Protein AF-0000000077179839 (afdb_homodimer)

Organism: Drosophila simulans (NCBI:txid7240)

Solvent-accessible surface area (backbone atoms only — not comparable to full-atom values): 45693 Å² total; per-residue (Å²): 131,83,77,73,77,78,85,62,52,63,62,60,50,48,50,46,33,51,49,34,21,72,74,55,69,43,32,42,69,42,20,42,47,45,52,50,48,51,47,52,44,49,37,60,74,50,74,49,77,58,35,73,65,45,48,47,51,46,68,57,52,75,57,87,62,74,78,49,75,88,48,59,74,67,40,71,66,36,46,50,48,54,52,44,52,51,54,52,51,48,50,39,55,41,51,75,72,41,78,78,68,57,63,84,42,44,66,58,51,43,51,46,42,52,50,49,36,50,44,56,68,27,47,52,63,68,51,51,51,47,66,47,48,71,64,74,37,48,64,59,54,48,50,49,53,36,50,72,70,53,81,56,60,80,51,46,54,41,51,50,50,35,52,53,38,46,36,55,73,34,69,64,48,32,53,53,44,41,66,44,67,49,59,60,53,44,53,52,48,42,70,73,40,55,86,42,56,72,61,32,50,54,46,44,51,51,54,20,55,43,24,39,80,42,63,76,60,57,78,86,47,46,78,72,63,26,42,68,45,35,33,53,52,52,48,49,43,64,39,100,57,59,66,70,57,32,53,49,50,50,25,26,51,42,15,51,51,44,64,40,52,96,88,42,87,46,37,57,62,54,23,54,64,72,40,95,68,51,59,57,56,52,52,51,50,52,52,31,52,72,67,69,49,48,78,41,72,76,53,80,62,90,70,90,63,76,56,44,50,58,50,49,50,39,58,39,25,69,32,50,72,52,33,60,61,53,50,69,69,55,48,51,51,49,49,52,49,46,51,52,48,60,70,68,51,54,81,61,45,85,60,46,57,53,48,52,49,36,48,48,26,43,58,67,32,48,70,37,85,77,67,49,77,63,48,68,59,52,47,53,50,47,50,51,52,59,68,56,85,54,77,67,33,50,67,50,32,51,52,47,49,50,44,44,69,76,39,48,75,73,75,53,129,129,85,78,70,76,80,84,63,51,64,61,57,49,48,50,47,34,50,49,36,21,72,74,55,69,43,31,42,70,42,19,41,49,43,52,51,48,52,47,53,44,47,37,62,72,51,73,50,76,57,36,72,67,45,49,46,53,46,69,55,49,79,57,86,64,74,79,51,75,87,47,59,76,67,40,71,67,36,46,50,48,53,52,45,53,52,54,51,52,49,49,40,55,42,52,74,73,42,79,78,67,58,64,85,42,44,67,59,51,42,52,46,41,52,50,49,37,50,45,56,66,28,46,52,63,69,51,51,50,47,66,46,48,71,62,74,36,47,64,59,56,48,50,49,53,35,49,71,71,53,81,56,59,80,51,46,55,41,50,52,48,34,49,53,38,45,36,56,73,34,68,67,47,32,54,52,44,41,66,43,67,50,58,60,53,43,53,52,49,42,70,74,40,55,86,41,57,70,62,33,50,54,45,44,52,53,53,22,56,42,25,40,80,43,62,75,60,58,78,86,46,47,80,74,64,26,42,67,46,34,34,53,53,51,49,50,44,63,39,98,58,59,66,70,57,34,53,49,49,49,25,27,51,41,14,52,50,43,63,42,49,97,88,43,86,47,37,56,59,53,22,54,64,72,40,95,68,52,60,56,56,53,51,50,48,51,52,31,51,72,68,70,48,49,76,42,72,76,52,80,63,89,70,90,64,74,55,44,51,59,49,48,49,40,60,38,26,70,32,49,71,53,32,60,62,52,51,69,69,56,49,50,52,48,48,51,48,47,52,52,49,61,70,69,52,54,81,61,44,83,58,46,56,54,47,52,50,36,50,48,26,43,60,68,30,48,69,37,86,78,67,48,78,63,47,69,59,54,44,52,50,47,51,52,51,58,68,54,87,53,78,65,32,50,68,50,33,51,53,47,49,50,43,44,70,75,39,48,75,72,75,54,130

InterPro domains:
  IPR018556 SPIN90/Ldb17, leucine-rich domain [PF09431] (245-378)
  IPR030125 SPIN90/Ldb17 [PTHR13357] (8-412)

Secondary structure (DSSP, 8-state):
---------HHHHHHHHHHHHHHH---HHHHHHHHHHHHHHHHHHTTTTTHHHHHHHHTTTSS-PPPPGGGTTTSHHHHHHHHHHHHHHHHHHHHHH-SSGGGTTHHHHHHHHHHHHHHHHHS-HHHHHHHHHTTTTHHHHHHHHHHHH---HHHHHHHHHHHHHHHHH-HHHHHHHHTSSHHHHHHHHHHHTTT-HHHHHHHHHHHHHHHTT-PPPPGGGGGTTSHHHHHHHHHHHHSS--HHHHHHHHHHHHHHHTT--TTS--HHHHHHHTSS--HHHHHHHHHHHHHT--TT--SSS---SPPHHHHHHHHHTTSHHHHTTS-HHHHHHHHHHHHHHHHHPPTT-SSHHHHHHHHHHHHHHSSHHHH-TTHHHHHHHHHHHHT--SGGGHHHHHHHHHHHHH-HHHH--/---------HHHHHHHHHHHHHHH---HHHHHHHHHHHHHHHHHHTTTTTHHHHHHHHTTTSS-PPPPGGGTTTSHHHHHHHHHHHHHHHHHHHHHH-SSGGGTTHHHHHHHHHHHHHHHHHS-HHHHHHHHHTTTTHHHHHHHHHHHH---HHHHHHHHHHHHHHHHH-HHHHHHHHTSSHHHHHHHHHHHTTT-HHHHHHHHHHHHHHHTT-PPPPGGGTTTTSHHHHHHHHHHHHSS--HHHHHHHHHHHHHHHTT--TTS--HHHHHHHTSS--HHHHHHHHHHHHHT--TT--SSS---SPPHHHHHHHHHTTSHHHHTTS-HHHHHHHHHHHHHHHHHPPTT-SSHHHHHHHHHHHHHHSSHHHH-TTHHHHHHHHHHHHT--SGGGHHHHHHHHHHHHH-HHHH--

Radius of gyration: 35.33 Å; Cα contacts (8 Å, |Δi|>4): 890; chains: 2; bounding box: 88×124×64 Å

Nearest PDB structures (foldseek):
  6dee-assembly1_A  TM=9.214E-01  e=2.247E-22  Homo sapiens
  6ded-assembly1_A  TM=9.363E-01  e=5.233E-20  Homo sapiens
  6ded-assembly2_B  TM=9.362E-01  e=8.435E-20  Homo sapiens
  6dec-assembly2_P  TM=9.265E-01  e=2.214E-17  Homo sapiens
  6dec-assembly1_M  TM=9.256E-01  e=1.177E-16  Homo sapiens

pLDDT: mean 92.1, std 10.0, range [25.34, 98.69]

Sequence (826 aa):
MGGGQLKVESSDVYQIVDALRRNTNLSFDLSCEALRVVLTSLEQLYNGAINPYLEAVAVHVTGKVATPKELLGITHDAKRLQYLFAQLADCKNDTEQRTWMLYEDEEDIIQFLEELVEILINADESISCYEMSCDQYQMFINLVQYYQMETRWSIKRLLLKTFTAACHLDYIIVDILLTSVLPLEIVEDMKTHFSNLDRFKQLVKMLTIIFSLGQPMPVNHQDYLGVHFASFLLEIVEGNNPEVLVDMVIALILAFNQQFSEHTYNVIIEGMQNLPSAKVFTEKLLLLLNREDDPTRLLKHPNEHMNTVLRMFIDIFSHPDTAGMFYTNDIKVLIDIVVRQLSDLDAGSTTRPCYLELCRRILRNTNYQEHQHRKHDLMKIFTRIFCEETECSASDQQLVREIANEFPQLFKAMGGGQLKVESSDVYQIVDALRRNTNLSFDLSCEALRVVLTSLEQLYNGAINPYLEAVAVHVTGKVATPKELLGITHDAKRLQYLFAQLADCKNDTEQRTWMLYEDEEDIIQFLEELVEILINADESISCYEMSCDQYQMFINLVQYYQMETRWSIKRLLLKTFTAACHLDYIIVDILLTSVLPLEIVEDMKTHFSNLDRFKQLVKMLTIIFSLGQPMPVNHQDYLGVHFASFLLEIVEGNNPEVLVDMVIALILAFNQQFSEHTYNVIIEGMQNLPSAKVFTEKLLLLLNREDDPTRLLKHPNEHMNTVLRMFIDIFSHPDTAGMFYTNDIKVLIDIVVRQLSDLDAGSTTRPCYLELCRRILRNTNYQEHQHRKHDLMKIFTRIFCEETECSASDQQLVREIANEFPQLFKA

Foldseek 3Di:
DPPPQPQDDLVNLLVQLLVQCVVPVAFSLVSLVVLLVVLVVVCVVVVNPCVSVSVNNNVCSVDDRDDDPVCACPGPLNVLLVVLLVVLLVLLVCCVVPVPPSPVCVVVLLVSLVVLLSSLQRYDLVNVVCSCPVVPNVSLVSLLSSLVSDDDVSNNLSSLSNLVSVCQSDVVSLVVCLADCNLVVLLVVCVVPVVPVVSNLSSLQSLLLSLLQLDAHDPVCDVSVALVSLLVLLCQLPDPDDPVSNVSSLSNNLSSQSNDDPPDDRSNLVSLLPDPANVSSLVVLLVCLLVVHASSPPHPDDHPDDRSSLVVLLVQLQALSSLVRDDPVSLLSVVVSLLVCLVPDDQLDPCNVSSLSSVLSSVVRHVCVVPVRCLVSVQVSLVVLCPDDDPSSVSVNVSSVVSCVVCVVSNDD/DPPPQPQDDLQNLLVQLLVQCVVPVAFSLVSLVVLLVVLVVVCVVVVNPCVSVSVNNNVQSVDPNDDDPVCACPGPLNVLLVVLLVVLLVLLVCCVVPVPPSVVCVVVLLVSLVVLLSCLQRYDLVNVVCSCPVVPNVSLVSLLSVLVSDDDVSNNLSSLSNLVSVCQSDVVSLVVCQADCNLVVLLVVCVVPVVPVVSNLSSLQSLLSSLLQLDAHDPVCDVSVALVSLLVLLCQLPDPDDPVSNVSSLSNNLSSQSNDDPPDDRSNLVSLLPDPANVSSLVVLLVCLLVVHASSPPHPDDHPDDRSSLVVLLVQLQALSSLVRDDPVSLLSVVVSLLVCLVPDDQLDPCNVSSLSSVLSSVVRHVCVVVVRCLVSVLVSLVVLCPDDDPSSVSVNVSSVVSCVVCVVSNDD

Structure (mmCIF, N/CA/C/O backbone):
data_AF-0000000077179839-model_v1
#
loop_
_entity.id
_entity.t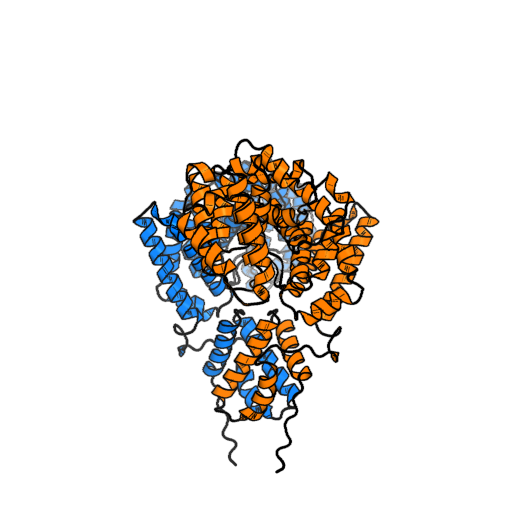ype
_entity.pdbx_description
1 polymer GD16130
#
loop_
_atom_site.group_PDB
_atom_site.id
_atom_site.type_symbol
_atom_site.label_atom_id
_atom_site.label_alt_id
_atom_site.label_comp_id
_atom_site.label_asym_id
_atom_site.label_entity_id
_atom_site.label_seq_id
_atom_site.pdbx_PDB_ins_code
_atom_site.Cartn_x
_atom_site.Cartn_y
_atom_site.Cartn_z
_atom_site.occupancy
_atom_site.B_iso_or_equiv
_atom_site.auth_seq_id
_atom_site.auth_comp_id
_atom_site.auth_asym_id
_atom_site.auth_atom_id
_atom_site.pdbx_PDB_model_num
ATOM 1 N N . MET A 1 1 ? -55.312 -5.023 9.133 1 25.34 1 MET A N 1
ATOM 2 C CA . MET A 1 1 ? -54.031 -5.699 9.297 1 25.34 1 MET A CA 1
ATOM 3 C C . MET A 1 1 ? -53 -4.754 9.898 1 25.34 1 MET A C 1
ATOM 5 O O . MET A 1 1 ? -52.75 -3.658 9.375 1 25.34 1 MET A O 1
ATOM 9 N N . GLY A 1 2 ? -52.938 -4.512 11.156 1 33.44 2 GLY A N 1
ATOM 10 C CA . GLY A 1 2 ? -52.125 -3.604 11.93 1 33.44 2 GLY A CA 1
ATOM 11 C C . GLY A 1 2 ? -50.656 -3.645 11.531 1 33.44 2 GLY A C 1
ATOM 12 O O . GLY A 1 2 ? -50.031 -4.711 11.539 1 33.44 2 GLY A O 1
ATOM 13 N N . GLY A 1 3 ? -50.188 -3.031 10.477 1 38.16 3 GLY A N 1
ATOM 14 C CA . GLY A 1 3 ? -48.844 -2.92 9.922 1 38.16 3 GLY A CA 1
ATOM 15 C C . GLY A 1 3 ? -47.781 -2.826 10.992 1 38.16 3 GLY A C 1
ATOM 16 O O . GLY A 1 3 ? -47.625 -1.78 11.617 1 38.16 3 GLY A O 1
ATOM 17 N N . GLY A 1 4 ? -47.562 -3.777 11.852 1 43 4 GLY A N 1
ATOM 18 C CA . GLY A 1 4 ? -46.562 -3.83 12.914 1 43 4 GLY A CA 1
ATOM 19 C C . GLY A 1 4 ? -45.25 -3.166 12.531 1 43 4 GLY A C 1
ATOM 20 O O . GLY A 1 4 ? -44.75 -3.373 11.43 1 43 4 GLY A O 1
ATOM 21 N N . GLN A 1 5 ? -44.906 -1.964 12.945 1 49.91 5 GLN A N 1
ATOM 22 C CA . GLN A 1 5 ? -43.75 -1.075 12.812 1 49.91 5 GLN A CA 1
ATOM 23 C C . GLN A 1 5 ? -42.438 -1.86 12.836 1 49.91 5 GLN A C 1
ATOM 25 O O . GLN A 1 5 ? -42.188 -2.598 13.789 1 49.91 5 GLN A O 1
ATOM 30 N N . LEU A 1 6 ? -41.969 -2.51 11.773 1 68.25 6 LEU A N 1
ATOM 31 C CA . LEU A 1 6 ? -40.688 -3.217 11.617 1 68.25 6 LEU A CA 1
ATOM 32 C C . LEU A 1 6 ? -39.562 -2.508 12.375 1 68.25 6 LEU A C 1
ATOM 34 O O . LEU A 1 6 ? -39.219 -1.373 12.039 1 68.25 6 LEU A O 1
ATOM 38 N N . LYS A 1 7 ? -39.344 -2.762 13.719 1 81.81 7 LYS A N 1
ATOM 39 C CA . LYS A 1 7 ? -38.438 -2.072 14.625 1 81.81 7 LYS A CA 1
ATOM 40 C C . LYS A 1 7 ? -36.969 -2.494 14.375 1 81.81 7 LYS A C 1
ATOM 42 O O . LYS A 1 7 ? -36.594 -3.643 14.625 1 81.81 7 LYS A O 1
ATOM 47 N N . VAL A 1 8 ? -36.188 -1.771 13.664 1 92.69 8 VAL A N 1
ATOM 48 C CA . VAL A 1 8 ? -34.781 -1.935 13.445 1 92.69 8 VAL A CA 1
ATOM 49 C C . VAL A 1 8 ? -34 -1 14.375 1 92.69 8 VAL A C 1
ATOM 51 O O . VAL A 1 8 ? -34.25 0.206 14.406 1 92.69 8 VAL A O 1
ATOM 54 N N . GLU A 1 9 ? -33.156 -1.605 15.211 1 91.81 9 GLU A N 1
ATOM 55 C CA . GLU A 1 9 ? -32.312 -0.826 16.141 1 91.81 9 GLU A CA 1
ATOM 56 C C . GLU A 1 9 ? -30.969 -0.495 15.523 1 91.81 9 GLU A C 1
ATOM 58 O O . GLU A 1 9 ? -30.516 -1.164 14.586 1 91.81 9 GLU A O 1
ATOM 63 N N . SER A 1 10 ? -30.375 0.514 16.094 1 92.06 10 SER A N 1
ATOM 64 C CA . SER A 1 10 ? -29.047 0.935 15.633 1 92.06 10 SER A CA 1
ATOM 65 C C . SER A 1 10 ? -28.031 -0.194 15.766 1 92.06 10 SER A C 1
ATOM 67 O O . SER A 1 10 ? -27.141 -0.338 14.922 1 92.06 10 SER A O 1
ATOM 69 N N . SER A 1 11 ? -28.219 -0.938 16.766 1 93.44 11 SER A N 1
ATOM 70 C CA . SER A 1 11 ? -27.312 -2.051 17 1 93.44 11 SER A CA 1
ATOM 71 C C . SER A 1 11 ? -27.422 -3.102 15.898 1 93.44 11 SER A C 1
ATOM 73 O O . SER A 1 11 ? -26.422 -3.715 15.523 1 93.44 11 SER A O 1
ATOM 75 N N . ASP A 1 12 ? -28.609 -3.258 15.398 1 94.25 12 ASP A N 1
ATOM 76 C CA . ASP A 1 12 ? -28.828 -4.207 14.305 1 94.25 12 ASP A CA 1
ATOM 77 C C . ASP A 1 12 ? -28.078 -3.777 13.047 1 94.25 12 ASP A C 1
ATOM 79 O O . ASP A 1 12 ? -27.406 -4.59 12.414 1 94.25 12 ASP A O 1
ATOM 83 N N . VAL A 1 13 ? -28.203 -2.582 12.805 1 95.31 13 VAL A N 1
ATOM 84 C CA . VAL A 1 13 ? -27.578 -2.037 11.602 1 95.31 13 VAL A CA 1
ATOM 85 C C . VAL A 1 13 ? -26.062 -2.027 11.75 1 95.31 13 VAL A C 1
ATOM 87 O O . VAL A 1 13 ? -25.344 -2.348 10.805 1 95.31 13 VAL A O 1
ATOM 90 N N . TYR A 1 14 ? -25.594 -1.693 12.938 1 95.62 14 TYR A N 1
ATOM 91 C CA . TYR A 1 14 ? -24.172 -1.713 13.195 1 95.62 14 TYR A CA 1
ATOM 92 C C . TYR A 1 14 ? -23.578 -3.096 12.938 1 95.62 14 TYR A C 1
ATOM 94 O O . TYR A 1 14 ? -22.469 -3.219 12.414 1 95.62 14 TYR A O 1
ATOM 102 N N . GLN A 1 15 ? -24.344 -4.082 13.281 1 94.5 15 GLN A N 1
ATOM 103 C CA . GLN A 1 15 ? -23.875 -5.449 13.086 1 94.5 15 GLN A CA 1
ATOM 104 C C . GLN A 1 15 ? -23.75 -5.785 11.609 1 94.5 15 GLN A C 1
ATOM 106 O O . GLN A 1 15 ? -22.891 -6.566 11.211 1 94.5 15 GLN A O 1
ATOM 111 N N . ILE A 1 16 ? -24.609 -5.191 10.789 1 96.06 16 ILE A N 1
ATOM 112 C CA . ILE A 1 16 ? -24.516 -5.379 9.352 1 96.06 16 ILE A CA 1
ATOM 113 C C . ILE A 1 16 ? -23.219 -4.734 8.836 1 96.06 16 ILE A C 1
ATOM 115 O O . ILE A 1 16 ? -22.484 -5.344 8.062 1 96.06 16 ILE A O 1
ATOM 119 N N . VAL A 1 17 ? -22.953 -3.578 9.336 1 96.31 17 VAL A N 1
ATOM 120 C CA . VAL A 1 17 ? -21.75 -2.85 8.938 1 96.31 17 VAL A CA 1
ATOM 121 C C . VAL A 1 17 ? -20.516 -3.611 9.398 1 96.31 17 VAL A C 1
ATOM 123 O O . VAL A 1 17 ? -19.547 -3.74 8.641 1 96.31 17 VAL A O 1
ATOM 126 N N . ASP A 1 18 ? -20.578 -4.109 10.594 1 95.5 18 ASP A N 1
ATOM 127 C CA . ASP A 1 18 ? -19.484 -4.895 11.141 1 95.5 18 ASP A CA 1
ATOM 128 C C . ASP A 1 18 ? -19.234 -6.145 10.297 1 95.5 18 ASP A C 1
ATOM 130 O O . ASP A 1 18 ? -18.078 -6.516 10.055 1 95.5 18 ASP A O 1
ATOM 134 N N . ALA A 1 19 ? -20.281 -6.766 9.867 1 96.38 19 ALA A N 1
ATOM 135 C CA . ALA A 1 19 ? -20.156 -7.945 9.008 1 96.38 19 ALA A CA 1
ATOM 136 C C . ALA A 1 19 ? -19.531 -7.586 7.668 1 96.38 19 ALA A C 1
ATOM 138 O O . ALA A 1 19 ? -18.703 -8.336 7.141 1 96.38 19 ALA A O 1
ATOM 139 N N . LEU A 1 20 ? -19.938 -6.492 7.105 1 96.88 20 LEU A N 1
ATOM 140 C CA . LEU A 1 20 ? -19.344 -6.004 5.859 1 96.88 20 LEU A CA 1
ATOM 141 C C . LEU A 1 20 ? -17.844 -5.789 6.012 1 96.88 20 LEU A C 1
ATOM 143 O O . LEU A 1 20 ? -17.062 -6.238 5.172 1 96.88 20 LEU A O 1
ATOM 147 N N . ARG A 1 21 ? -17.453 -5.098 7.094 1 96.12 21 ARG A N 1
ATOM 148 C CA . ARG A 1 21 ? -16.031 -4.832 7.352 1 96.12 21 ARG A CA 1
ATOM 149 C C . ARG A 1 21 ? -15.25 -6.133 7.5 1 96.12 21 ARG A C 1
ATOM 151 O O . ARG A 1 21 ? -14.188 -6.293 6.902 1 96.12 21 ARG A O 1
ATOM 158 N N . ARG A 1 22 ? -15.805 -7.066 8.211 1 95.31 22 ARG A N 1
ATOM 159 C CA . ARG A 1 22 ? -15.141 -8.336 8.484 1 95.31 22 ARG A CA 1
ATOM 160 C C . ARG A 1 22 ? -14.914 -9.125 7.203 1 95.31 22 ARG A C 1
ATOM 162 O O . ARG A 1 22 ? -13.859 -9.75 7.027 1 95.31 22 ARG A O 1
ATOM 169 N N . ASN A 1 23 ? -15.812 -9.047 6.328 1 96.31 23 ASN A N 1
ATOM 170 C CA . ASN A 1 23 ? -15.773 -9.93 5.164 1 96.31 23 ASN A CA 1
ATOM 171 C C . ASN A 1 23 ? -15.109 -9.25 3.971 1 96.31 23 ASN A C 1
ATOM 173 O O . ASN A 1 23 ? -14.758 -9.906 2.99 1 96.31 23 ASN A O 1
ATOM 177 N N . THR A 1 24 ? -14.953 -7.93 3.967 1 96.25 24 THR A N 1
ATOM 178 C CA . THR A 1 24 ? -14.422 -7.234 2.799 1 96.25 24 THR A CA 1
ATOM 179 C C . THR A 1 24 ? -13.156 -6.465 3.16 1 96.25 24 THR A C 1
ATOM 181 O O . THR A 1 24 ? -12.422 -6.016 2.275 1 96.25 24 THR A O 1
ATOM 184 N N . ASN A 1 25 ? -12.883 -6.199 4.418 1 94.19 25 ASN A N 1
ATOM 185 C CA . ASN A 1 25 ? -11.766 -5.414 4.934 1 94.19 25 ASN A CA 1
ATOM 186 C C . ASN A 1 25 ? -11.898 -3.941 4.551 1 94.19 25 ASN A C 1
ATOM 188 O O . ASN A 1 25 ? -10.898 -3.23 4.461 1 94.19 25 ASN A O 1
ATOM 192 N N . LEU A 1 26 ? -13.117 -3.533 4.207 1 96.12 26 LEU A N 1
ATOM 193 C CA . LEU A 1 26 ? -13.406 -2.117 4.008 1 96.12 26 LEU A CA 1
ATOM 194 C C . LEU A 1 26 ? -13.211 -1.337 5.305 1 96.12 26 LEU A C 1
ATOM 196 O O . LEU A 1 26 ? -13.305 -1.904 6.395 1 96.12 26 LEU A O 1
ATOM 200 N N . SER A 1 27 ? -12.922 -0.084 5.164 1 96.56 27 SER A N 1
ATOM 201 C CA . SER A 1 27 ? -13 0.764 6.348 1 96.56 27 SER A CA 1
ATOM 202 C C . SER A 1 27 ? -14.43 0.841 6.879 1 96.56 27 SER A C 1
ATOM 204 O O . SER A 1 27 ? -15.383 0.522 6.164 1 96.56 27 SER A O 1
ATOM 206 N N . PHE A 1 28 ? -14.594 1.241 8.125 1 95.69 28 PHE A N 1
ATOM 207 C CA . PHE A 1 28 ? -15.914 1.388 8.727 1 95.69 28 PHE A CA 1
ATOM 208 C C . PHE A 1 28 ? -16.781 2.326 7.895 1 95.69 28 PHE A C 1
ATOM 210 O O . PHE A 1 28 ? -17.922 1.997 7.57 1 95.69 28 PHE A O 1
ATOM 217 N N . ASP A 1 29 ? -16.234 3.416 7.469 1 95.06 29 ASP A N 1
ATOM 218 C CA . ASP A 1 29 ? -16.969 4.414 6.699 1 95.06 29 ASP A CA 1
ATOM 219 C C . ASP A 1 29 ? -17.375 3.867 5.332 1 95.06 29 ASP A C 1
ATOM 221 O O . ASP A 1 29 ? -18.5 4.074 4.883 1 95.06 29 ASP A O 1
ATOM 225 N N . LEU A 1 30 ? -16.484 3.139 4.727 1 96.69 30 LEU A N 1
ATOM 226 C CA . LEU A 1 30 ? -16.797 2.58 3.412 1 96.69 30 LEU A CA 1
ATOM 227 C C . LEU A 1 30 ? -17.766 1.411 3.531 1 96.69 30 LEU A C 1
ATOM 229 O O . LEU A 1 30 ? -18.531 1.144 2.605 1 96.69 30 LEU A O 1
ATOM 233 N N . SER A 1 31 ? -17.703 0.722 4.66 1 97.31 31 SER A N 1
ATOM 234 C CA . SER A 1 31 ? -18.703 -0.31 4.906 1 97.31 31 SER A CA 1
ATOM 235 C C . SER A 1 31 ? -20.094 0.293 5.027 1 97.31 31 SER A C 1
ATOM 237 O O . SER A 1 31 ? -21.062 -0.271 4.52 1 97.31 31 SER A O 1
ATOM 239 N N . CYS A 1 32 ? -20.219 1.425 5.715 1 97.19 32 CYS A N 1
ATOM 240 C CA . CYS A 1 32 ? -21.484 2.148 5.781 1 97.19 32 CYS A CA 1
ATOM 241 C C . CYS A 1 32 ? -21.938 2.564 4.391 1 97.19 32 CYS A C 1
ATOM 243 O O . CYS A 1 32 ? -23.109 2.4 4.047 1 97.19 32 CYS A O 1
ATOM 245 N N . GLU A 1 33 ? -20.984 2.996 3.625 1 96.81 33 GLU A N 1
ATOM 246 C CA . GLU A 1 33 ? -21.297 3.408 2.26 1 96.81 33 GLU A CA 1
ATOM 247 C C . GLU A 1 33 ? -21.781 2.225 1.421 1 96.81 33 GLU A C 1
ATOM 249 O O . GLU A 1 33 ? -22.734 2.344 0.651 1 96.81 33 GLU A O 1
ATOM 254 N N . ALA A 1 34 ? -21.094 1.092 1.554 1 98 34 ALA A N 1
ATOM 255 C CA . ALA A 1 34 ? -21.484 -0.114 0.832 1 98 34 ALA A CA 1
ATOM 256 C C . ALA A 1 34 ? -22.938 -0.489 1.145 1 98 34 ALA A C 1
ATOM 258 O O . ALA A 1 34 ? -23.703 -0.816 0.24 1 98 34 ALA A O 1
ATOM 259 N N . LEU A 1 35 ? -23.312 -0.457 2.43 1 98.12 35 LEU A N 1
ATOM 260 C CA . LEU A 1 35 ? -24.672 -0.758 2.836 1 98.12 35 LEU A CA 1
ATOM 261 C C . LEU A 1 35 ? -25.656 0.22 2.201 1 98.12 35 LEU A C 1
ATOM 263 O O . LEU A 1 35 ? -26.688 -0.191 1.663 1 98.12 35 LEU A O 1
ATOM 267 N N . ARG A 1 36 ? -25.328 1.488 2.199 1 97.62 36 ARG A N 1
ATOM 268 C CA . ARG A 1 36 ? -26.188 2.51 1.604 1 97.62 36 ARG A CA 1
ATOM 269 C C . ARG A 1 36 ? -26.391 2.25 0.116 1 97.62 36 ARG A C 1
ATOM 271 O O . ARG A 1 36 ? -27.516 2.355 -0.386 1 97.62 36 ARG A O 1
ATOM 278 N N . VAL A 1 37 ? -25.344 1.904 -0.544 1 97.81 37 VAL A N 1
ATOM 279 C CA . VAL A 1 37 ? -25.391 1.656 -1.981 1 97.81 37 VAL A CA 1
ATOM 280 C C . VAL A 1 37 ? -26.312 0.478 -2.271 1 97.81 37 VAL A C 1
ATOM 282 O O . VAL A 1 37 ? -27.156 0.548 -3.17 1 97.81 37 VAL A O 1
ATOM 285 N N . VAL A 1 38 ? -26.234 -0.596 -1.505 1 98.31 38 VAL A N 1
ATOM 286 C CA . VAL A 1 38 ? -27.062 -1.776 -1.731 1 98.31 38 VAL A CA 1
ATOM 287 C C . VAL A 1 38 ? -28.531 -1.439 -1.46 1 98.31 38 VAL A C 1
ATOM 289 O O . VAL A 1 38 ? -29.406 -1.794 -2.246 1 98.31 38 VAL A O 1
ATOM 292 N N . LEU A 1 39 ? -28.812 -0.734 -0.386 1 97.69 39 LEU A N 1
ATOM 293 C CA . LEU A 1 39 ? -30.172 -0.366 -0.042 1 97.69 39 LEU A CA 1
ATOM 294 C C . LEU A 1 39 ? -30.797 0.491 -1.138 1 97.69 39 LEU A C 1
ATOM 296 O O . LEU A 1 39 ? -31.938 0.242 -1.558 1 97.69 39 LEU A O 1
ATOM 300 N N . THR A 1 40 ? -30.016 1.441 -1.597 1 97 40 THR A N 1
ATOM 301 C CA . THR A 1 40 ? -30.484 2.322 -2.654 1 97 40 THR A CA 1
ATOM 302 C C . THR A 1 40 ? -30.719 1.543 -3.945 1 97 40 THR A C 1
ATOM 304 O O . THR A 1 40 ? -31.719 1.756 -4.641 1 97 40 THR A O 1
ATOM 307 N N . SER A 1 41 ? -29.844 0.655 -4.27 1 97.31 41 SER A N 1
ATOM 308 C CA . SER A 1 41 ? -29.953 -0.15 -5.48 1 97.31 41 SER A CA 1
ATOM 309 C C . SER A 1 41 ? -31.172 -1.068 -5.43 1 97.31 41 SER A C 1
ATOM 311 O O . SER A 1 41 ? -31.859 -1.248 -6.434 1 97.31 41 SER A O 1
ATOM 313 N N . LEU A 1 42 ? -31.438 -1.645 -4.234 1 97 42 LEU A N 1
ATOM 314 C CA . LEU A 1 42 ? -32.594 -2.514 -4.074 1 97 42 LEU A CA 1
ATOM 315 C C . LEU A 1 42 ? -33.906 -1.714 -4.18 1 97 42 LEU A C 1
ATOM 317 O O . LEU A 1 42 ? -34.875 -2.197 -4.734 1 97 42 LEU A O 1
ATOM 321 N N . GLU A 1 43 ? -33.875 -0.552 -3.633 1 96.25 43 GLU A N 1
ATOM 322 C CA . GLU A 1 43 ? -35.031 0.325 -3.75 1 96.25 43 GLU A CA 1
ATOM 323 C C . GLU A 1 43 ? -35.375 0.591 -5.211 1 96.25 43 GLU A C 1
ATOM 325 O O . GLU A 1 43 ? -36.531 0.558 -5.594 1 96.25 43 GLU A O 1
ATOM 330 N N . GLN A 1 44 ? -34.344 0.821 -5.984 1 95.62 44 GLN A N 1
ATOM 331 C CA . GLN A 1 44 ? -34.531 1.087 -7.406 1 95.62 44 GLN A CA 1
ATOM 332 C C . GLN A 1 44 ? -34.938 -0.177 -8.148 1 95.62 44 GLN A C 1
ATOM 334 O O . GLN A 1 44 ? -35.844 -0.138 -8.992 1 95.62 44 GLN A O 1
ATOM 339 N N . LEU A 1 45 ? -34.344 -1.235 -7.789 1 95.56 45 LEU A N 1
ATOM 340 C CA . LEU A 1 45 ? -34.562 -2.506 -8.461 1 95.56 45 LEU A CA 1
ATOM 341 C C . LEU A 1 45 ? -36.031 -2.939 -8.312 1 95.56 45 LEU A C 1
ATOM 343 O O . LEU A 1 45 ? -36.656 -3.404 -9.273 1 95.56 45 LEU A O 1
ATOM 347 N N . TYR A 1 46 ? -36.625 -2.682 -7.082 1 95.31 46 TYR A N 1
ATOM 348 C CA . TYR A 1 46 ? -37.969 -3.197 -6.793 1 95.31 46 TYR A CA 1
ATOM 349 C C . TYR A 1 46 ? -39 -2.08 -6.824 1 95.31 46 TYR A C 1
ATOM 351 O O . TYR A 1 46 ? -40.125 -2.24 -6.316 1 95.31 46 TYR A O 1
ATOM 359 N N . ASN A 1 47 ? -38.625 -0.999 -7.344 1 93.69 47 ASN A N 1
ATOM 360 C CA . ASN A 1 47 ? -39.531 0.141 -7.531 1 93.69 47 ASN A CA 1
ATOM 361 C C . ASN A 1 47 ? -40.312 0.448 -6.262 1 93.69 47 ASN A C 1
ATOM 363 O O . ASN A 1 47 ? -41.531 0.599 -6.309 1 93.69 47 ASN A O 1
ATOM 367 N N . GLY A 1 48 ? -39.719 0.223 -5.113 1 89.06 48 GLY A N 1
ATOM 368 C CA . GLY A 1 48 ? -40.281 0.661 -3.844 1 89.06 48 GLY A CA 1
ATOM 369 C C . GLY A 1 48 ? -41.125 -0.406 -3.162 1 89.06 48 GLY A C 1
ATOM 370 O O . GLY A 1 48 ? -41.688 -0.167 -2.094 1 89.06 48 GLY A O 1
ATOM 371 N N . ALA A 1 49 ? -41.156 -1.62 -3.625 1 90.94 49 ALA A N 1
ATOM 372 C CA . ALA A 1 49 ? -42 -2.684 -3.104 1 90.94 49 ALA A CA 1
ATOM 373 C C . ALA A 1 49 ? -41.594 -3.053 -1.676 1 90.94 49 ALA A C 1
ATOM 375 O O . ALA A 1 49 ? -42.469 -3.441 -0.872 1 90.94 49 ALA A O 1
ATOM 376 N N . ILE A 1 50 ? -40.344 -2.834 -1.43 1 94.25 50 ILE A N 1
ATOM 377 C CA . ILE A 1 50 ? -39.875 -3.238 -0.101 1 94.25 50 ILE A CA 1
ATOM 378 C C . ILE A 1 50 ? -39.25 -2.043 0.621 1 94.25 50 ILE A C 1
ATOM 380 O O . ILE A 1 50 ? -38.438 -2.213 1.506 1 94.25 50 ILE A O 1
ATOM 384 N N . ASN A 1 51 ? -39.656 -0.924 0.348 1 93.88 51 ASN A N 1
ATOM 385 C CA . ASN A 1 51 ? -39.062 0.315 0.847 1 93.88 51 ASN A CA 1
ATOM 386 C C . ASN A 1 51 ? -39.188 0.425 2.363 1 93.88 51 ASN A C 1
ATOM 388 O O . ASN A 1 51 ? -38.25 0.871 3.039 1 93.88 51 ASN A O 1
ATOM 392 N N . PRO A 1 52 ? -40.312 0.017 2.902 1 94.88 52 PRO A N 1
ATOM 393 C CA . PRO A 1 52 ? -40.438 0.14 4.359 1 94.88 52 PRO A CA 1
ATOM 394 C C . PRO A 1 52 ? -39.312 -0.623 5.094 1 94.88 52 PRO A C 1
ATOM 396 O O . PRO A 1 52 ? -38.812 -0.141 6.102 1 94.88 52 PRO A O 1
ATOM 399 N N . TYR A 1 53 ? -39 -1.722 4.551 1 95.38 53 TYR A N 1
ATOM 400 C CA . TYR A 1 53 ? -37.938 -2.533 5.168 1 95.38 53 TYR A CA 1
ATOM 401 C C . TYR A 1 53 ? -36.562 -1.896 4.977 1 95.38 53 TYR A C 1
ATOM 403 O O . TYR A 1 53 ? -35.781 -1.847 5.91 1 95.38 53 TYR A O 1
ATOM 411 N N . LEU A 1 54 ? -36.344 -1.35 3.809 1 96.5 54 LEU A N 1
ATOM 412 C CA . LEU A 1 54 ? -35.031 -0.777 3.48 1 96.5 54 LEU A CA 1
ATOM 413 C C . LEU A 1 54 ? -34.812 0.547 4.207 1 96.5 54 LEU A C 1
ATOM 415 O O . LEU A 1 54 ? -33.719 0.824 4.699 1 96.5 54 LEU A O 1
ATOM 419 N N . GLU A 1 55 ? -35.875 1.293 4.328 1 95.19 55 GLU A N 1
ATOM 420 C CA . GLU A 1 55 ? -35.812 2.594 4.988 1 95.19 55 GLU A CA 1
ATOM 421 C C . GLU A 1 55 ? -35.531 2.439 6.484 1 95.19 55 GLU A C 1
ATOM 423 O O . GLU A 1 55 ? -34.844 3.27 7.09 1 95.19 55 GLU A O 1
ATOM 428 N N . ALA A 1 56 ? -36.062 1.386 7.016 1 95.06 56 ALA A N 1
ATOM 429 C CA . ALA A 1 56 ? -35.875 1.114 8.438 1 95.06 56 ALA A CA 1
ATOM 430 C C . ALA A 1 56 ? -34.375 0.93 8.75 1 95.06 56 ALA A C 1
ATOM 432 O O . ALA A 1 56 ? -33.938 1.261 9.852 1 95.06 56 ALA A O 1
ATOM 433 N N . VAL A 1 57 ? -33.625 0.458 7.773 1 95.56 57 VAL A N 1
ATOM 434 C CA . VAL A 1 57 ? -32.188 0.266 7.926 1 95.56 57 VAL A CA 1
ATOM 435 C C . VAL A 1 57 ? -31.453 1.544 7.527 1 95.56 57 VAL A C 1
ATOM 437 O O . VAL A 1 57 ? -30.562 1.997 8.242 1 95.56 57 VAL A O 1
ATOM 440 N N . ALA A 1 58 ? -31.906 2.201 6.496 1 95.06 58 ALA A N 1
ATOM 441 C CA . ALA A 1 58 ? -31.234 3.334 5.867 1 95.06 58 ALA A CA 1
ATOM 442 C C . ALA A 1 58 ? -31.156 4.52 6.82 1 95.06 58 ALA A C 1
ATOM 444 O O . ALA A 1 58 ? -30.172 5.273 6.801 1 95.06 58 ALA A O 1
ATOM 445 N N . VAL A 1 59 ? -32.062 4.629 7.664 1 93.75 59 VAL A N 1
ATOM 446 C CA . VAL A 1 59 ? -32.094 5.766 8.578 1 93.75 59 VAL A CA 1
ATOM 447 C C . VAL A 1 59 ? -30.906 5.742 9.516 1 93.75 59 VAL A C 1
ATOM 449 O O . VAL A 1 59 ? -30.406 6.793 9.922 1 93.75 59 VAL A O 1
ATOM 452 N N . HIS A 1 60 ? -30.406 4.594 9.781 1 93 60 HIS A N 1
ATOM 453 C CA . HIS A 1 60 ? -29.312 4.445 10.742 1 93 60 HIS A CA 1
ATOM 454 C C . HIS A 1 60 ? -27.953 4.617 10.07 1 93 60 HIS A C 1
ATOM 456 O O . HIS A 1 60 ? -26.938 4.684 10.75 1 93 60 HIS A O 1
ATOM 462 N N . VAL A 1 61 ? -27.938 4.762 8.734 1 93.25 61 VAL A N 1
ATOM 463 C CA . VAL A 1 61 ? -26.641 4.871 8.07 1 93.25 61 VAL A CA 1
ATOM 464 C C . VAL A 1 61 ? -26.578 6.176 7.281 1 93.25 61 VAL A C 1
ATOM 466 O O . VAL A 1 61 ? -25.656 6.391 6.496 1 93.25 61 VAL A O 1
ATOM 469 N N . THR A 1 62 ? -27.672 7.059 7.285 1 87.31 62 THR A N 1
ATOM 470 C CA . THR A 1 62 ? -27.719 8.359 6.621 1 87.31 62 THR A CA 1
ATOM 471 C C . THR A 1 62 ? -26.797 9.352 7.324 1 87.31 62 THR A C 1
ATOM 473 O O . THR A 1 62 ? -26.219 10.227 6.68 1 87.31 62 THR A O 1
ATOM 476 N N . GLY A 1 63 ? -25.75 9.211 7.914 1 79.25 63 GLY A N 1
ATOM 477 C CA . GLY A 1 63 ? -24.766 10.016 8.625 1 79.25 63 GLY A CA 1
ATOM 478 C C . GLY A 1 63 ? -23.766 9.18 9.406 1 79.25 63 GLY A C 1
ATOM 479 O O . GLY A 1 63 ? -23.375 8.102 8.961 1 79.25 63 GLY A O 1
ATOM 480 N N . LYS A 1 64 ? -23.344 9.898 10.453 1 79.38 64 LYS A N 1
ATOM 481 C CA . LYS A 1 64 ? -22.391 9.172 11.297 1 79.38 64 LYS A CA 1
ATOM 482 C C . LYS A 1 64 ? -23.094 8.07 12.086 1 79.38 64 LYS A C 1
ATOM 484 O O . LYS A 1 64 ? -24.062 8.336 12.797 1 79.38 64 LYS A O 1
ATOM 489 N N . VAL A 1 65 ? -22.719 6.871 11.758 1 86.19 65 VAL A N 1
ATOM 490 C CA . VAL A 1 65 ? -23.281 5.727 12.469 1 86.19 65 VAL A CA 1
ATOM 491 C C . VAL A 1 65 ? -22.703 5.664 13.883 1 86.19 65 VAL A C 1
ATOM 493 O O . VAL A 1 65 ? -21.5 5.523 14.062 1 86.19 65 VAL A O 1
ATOM 496 N N . ALA A 1 66 ? -23.562 5.809 14.852 1 86.31 66 ALA A N 1
ATOM 497 C CA . ALA A 1 66 ? -23.109 5.793 16.234 1 86.31 66 ALA A CA 1
ATOM 498 C C . ALA A 1 66 ? -22.812 4.371 16.703 1 86.31 66 ALA A C 1
ATOM 500 O O . ALA A 1 66 ? -23.531 3.432 16.359 1 86.31 66 ALA A O 1
ATOM 501 N N . THR A 1 67 ? -21.828 4.277 17.438 1 91.5 67 THR A N 1
ATOM 502 C CA . THR A 1 67 ? -21.469 2.98 18.016 1 91.5 67 THR A CA 1
ATOM 503 C C . THR A 1 67 ? -22.328 2.672 19.234 1 91.5 67 THR A C 1
ATOM 505 O O . THR A 1 67 ? -22.297 3.406 20.219 1 91.5 67 THR A O 1
ATOM 508 N N . PRO A 1 68 ? -23.031 1.628 19.156 1 93.12 68 PRO A N 1
ATOM 509 C CA . PRO A 1 68 ? -23.797 1.243 20.344 1 93.12 68 PRO A CA 1
ATOM 510 C C . PRO A 1 68 ? -22.906 0.832 21.516 1 93.12 68 PRO A C 1
ATOM 512 O O . PRO A 1 68 ? -21.969 0.051 21.328 1 93.12 68 PRO A O 1
ATOM 515 N N . LYS A 1 69 ? -23.219 1.302 22.672 1 92.94 69 LYS A N 1
ATOM 516 C CA . LYS A 1 69 ? -22.391 1.062 23.859 1 92.94 69 LYS A CA 1
ATOM 517 C C . LYS A 1 69 ? -22.297 -0.428 24.172 1 92.94 69 LYS A C 1
ATOM 519 O O . LYS A 1 69 ? -21.25 -0.906 24.625 1 92.94 69 LYS A O 1
ATOM 524 N N . GLU A 1 70 ? -23.344 -1.107 23.812 1 92.81 70 GLU A N 1
ATOM 525 C CA . GLU A 1 70 ? -23.406 -2.527 24.141 1 92.81 70 GLU A CA 1
ATOM 526 C C . GLU A 1 70 ? -22.484 -3.346 23.266 1 92.81 70 GLU A C 1
ATOM 528 O O . GLU A 1 70 ? -22.188 -4.508 23.562 1 92.81 70 GLU A O 1
ATOM 533 N N . LEU A 1 71 ? -22.016 -2.723 22.203 1 93.44 71 LEU A N 1
ATOM 534 C CA . LEU A 1 71 ? -21.172 -3.463 21.281 1 93.44 71 LEU A CA 1
ATOM 535 C C . LEU A 1 71 ? -19.703 -3.17 21.531 1 93.44 71 LEU A C 1
ATOM 537 O O . LEU A 1 71 ? -18.828 -3.791 20.922 1 93.44 71 LEU A O 1
ATOM 541 N N . LEU A 1 72 ? -19.406 -2.303 22.438 1 93.5 72 LEU A N 1
ATOM 542 C CA . LEU A 1 72 ? -18.031 -2.012 22.797 1 93.5 72 LEU A CA 1
ATOM 543 C C . LEU A 1 72 ? -17.344 -3.254 23.359 1 93.5 72 LEU A C 1
ATOM 545 O O . LEU A 1 72 ? -17.906 -3.977 24.172 1 93.5 72 LEU A O 1
ATOM 549 N N . GLY A 1 73 ? -16.219 -3.582 22.859 1 93.62 73 GLY A N 1
ATOM 550 C CA . GLY A 1 73 ? -15.406 -4.672 23.375 1 93.62 73 GLY A CA 1
ATOM 551 C C . GLY A 1 73 ? -15.734 -6.012 22.734 1 93.62 73 GLY A C 1
ATOM 552 O O . GLY A 1 73 ? -15.023 -6.996 22.938 1 93.62 73 GLY A O 1
ATOM 553 N N . ILE A 1 74 ? -16.812 -6.02 21.875 1 93.44 74 ILE A N 1
ATOM 554 C CA . ILE A 1 74 ? -17.203 -7.355 21.438 1 93.44 74 ILE A CA 1
ATOM 555 C C . ILE A 1 74 ? -17.25 -7.414 19.922 1 93.44 74 ILE A C 1
ATOM 557 O O . ILE A 1 74 ? -17.484 -8.477 19.328 1 93.44 74 ILE A O 1
ATOM 561 N N . THR A 1 75 ? -17.078 -6.34 19.25 1 93.75 75 THR A N 1
ATOM 562 C CA . THR A 1 75 ? -17.047 -6.336 17.797 1 93.75 75 THR A CA 1
ATOM 563 C C . THR A 1 75 ? -15.836 -7.094 17.266 1 93.75 75 THR A C 1
ATOM 565 O O . THR A 1 75 ? -14.938 -7.434 18.031 1 93.75 75 THR A O 1
ATOM 568 N N . HIS A 1 76 ? -15.844 -7.352 16.016 1 93.19 76 HIS A N 1
ATOM 569 C CA . HIS A 1 76 ? -14.719 -8.023 15.375 1 93.19 76 HIS A CA 1
ATOM 570 C C . HIS A 1 76 ? -13.422 -7.254 15.594 1 93.19 76 HIS A C 1
ATOM 572 O O . HIS A 1 76 ? -12.422 -7.824 16.031 1 93.19 76 HIS A O 1
ATOM 578 N N . ASP A 1 77 ? -13.43 -6.004 15.312 1 96.5 77 ASP A N 1
ATOM 579 C CA . ASP A 1 77 ? -12.234 -5.176 15.461 1 96.5 77 ASP A CA 1
ATOM 580 C C . ASP A 1 77 ? -11.789 -5.121 16.922 1 96.5 77 ASP A C 1
ATOM 582 O O . ASP A 1 77 ? -10.586 -5.148 17.203 1 96.5 77 ASP A O 1
ATOM 586 N N . ALA A 1 78 ? -12.75 -5.059 17.797 1 96.56 78 ALA A N 1
ATOM 587 C CA . ALA A 1 78 ? -12.414 -5.031 19.219 1 96.56 78 ALA A CA 1
ATOM 588 C C . ALA A 1 78 ? -11.664 -6.293 19.625 1 96.56 78 ALA A C 1
ATOM 590 O O . ALA A 1 78 ? -10.617 -6.215 20.281 1 96.56 78 ALA A O 1
ATOM 591 N N . LYS A 1 79 ? -12.188 -7.379 19.203 1 96.38 79 LYS A N 1
ATOM 592 C CA . LYS A 1 79 ? -11.57 -8.656 19.547 1 96.38 79 LYS A CA 1
ATOM 593 C C . LYS A 1 79 ? -10.18 -8.781 18.938 1 96.38 79 LYS A C 1
ATOM 595 O O . LYS A 1 79 ? -9.25 -9.281 19.578 1 96.38 79 LYS A O 1
ATOM 600 N N . ARG A 1 80 ? -10.07 -8.352 17.734 1 96.75 80 ARG A N 1
ATOM 601 C CA . ARG A 1 80 ? -8.773 -8.398 17.078 1 96.75 80 ARG A CA 1
ATOM 602 C C . ARG A 1 80 ? -7.77 -7.488 17.797 1 96.75 80 ARG A C 1
ATOM 604 O O . ARG A 1 80 ? -6.609 -7.863 17.984 1 96.75 80 ARG A O 1
ATOM 611 N N . LEU A 1 81 ? -8.188 -6.316 18.172 1 97.5 81 LEU A N 1
ATOM 612 C CA . LEU A 1 81 ? -7.312 -5.402 18.891 1 97.5 81 LEU A CA 1
ATOM 613 C C . LEU A 1 81 ? -6.848 -6.016 20.203 1 97.5 81 LEU A C 1
ATOM 615 O O . LEU A 1 81 ? -5.66 -5.961 20.531 1 97.5 81 LEU A O 1
ATOM 619 N N . GLN A 1 82 ? -7.812 -6.617 20.891 1 96.94 82 GLN A N 1
ATOM 620 C CA . GLN A 1 82 ? -7.477 -7.277 22.141 1 96.94 82 GLN A CA 1
ATOM 621 C C . GLN A 1 82 ? -6.418 -8.352 21.938 1 96.94 82 GLN A C 1
ATOM 623 O O . GLN A 1 82 ? -5.449 -8.438 22.688 1 96.94 82 GLN A O 1
ATOM 628 N N . TYR A 1 83 ? -6.629 -9.133 20.938 1 97.12 83 TYR A N 1
ATOM 629 C CA . TYR A 1 83 ? -5.684 -10.195 20.594 1 97.12 83 TYR A CA 1
ATOM 630 C C . TYR A 1 83 ? -4.312 -9.617 20.266 1 97.12 83 TYR A C 1
ATOM 632 O O . TYR A 1 83 ? -3.293 -10.078 20.781 1 97.12 83 TYR A O 1
ATOM 640 N N . LEU A 1 84 ? -4.242 -8.602 19.453 1 96.81 84 LEU A N 1
ATOM 641 C CA . LEU A 1 84 ? -2.994 -7.992 19 1 96.81 84 LEU A CA 1
ATOM 642 C C . LEU A 1 84 ? -2.254 -7.352 20.172 1 96.81 84 LEU A C 1
ATOM 644 O O . LEU A 1 84 ? -1.03 -7.473 20.266 1 96.81 84 LEU A O 1
ATOM 648 N N . PHE A 1 85 ? -3.004 -6.645 21.031 1 95.56 85 PHE A N 1
ATOM 649 C CA . PHE A 1 85 ? -2.395 -6.023 22.188 1 95.56 85 PHE A CA 1
ATOM 650 C C . PHE A 1 85 ? -1.717 -7.07 23.062 1 95.56 85 PHE A C 1
ATOM 652 O O . PHE A 1 85 ? -0.597 -6.863 23.547 1 95.56 85 PHE A O 1
ATOM 659 N N . ALA A 1 86 ? -2.381 -8.164 23.188 1 94.19 86 ALA A N 1
ATOM 660 C CA . ALA A 1 86 ? -1.831 -9.242 24.016 1 94.19 86 ALA A CA 1
ATOM 661 C C . ALA A 1 86 ? -0.57 -9.828 23.391 1 94.19 86 ALA A C 1
ATOM 663 O O . ALA A 1 86 ? 0.436 -10.031 24.062 1 94.19 86 ALA A O 1
ATOM 664 N N . GLN A 1 87 ? -0.581 -10.109 22.109 1 93.88 87 GLN A N 1
ATOM 665 C CA . GLN A 1 87 ? 0.554 -10.688 21.391 1 93.88 87 GLN A CA 1
ATOM 666 C C . GLN A 1 87 ? 1.764 -9.758 21.438 1 93.88 87 GLN A C 1
ATOM 668 O O . GLN A 1 87 ? 2.887 -10.211 21.688 1 93.88 87 GLN A O 1
ATOM 673 N N . LEU A 1 88 ? 1.538 -8.508 21.266 1 93 88 LEU A N 1
ATOM 674 C CA . LEU A 1 88 ? 2.637 -7.551 21.234 1 93 88 LEU A CA 1
ATOM 675 C C . LEU A 1 88 ? 3.207 -7.316 22.625 1 93 88 LEU A C 1
ATOM 677 O O . LEU A 1 88 ? 4.402 -7.059 22.781 1 93 88 LEU A O 1
ATOM 681 N N . ALA A 1 89 ? 2.316 -7.336 23.609 1 91.12 89 ALA A N 1
ATOM 682 C CA . ALA A 1 89 ? 2.801 -7.27 24.984 1 91.12 89 ALA A CA 1
ATOM 683 C C . ALA A 1 89 ? 3.742 -8.43 25.297 1 91.12 89 ALA A C 1
ATOM 685 O O . ALA A 1 89 ? 4.777 -8.25 25.938 1 91.12 89 ALA A O 1
ATOM 686 N N . ASP A 1 90 ? 3.404 -9.555 24.797 1 89.44 90 ASP A N 1
ATOM 687 C CA . ASP A 1 90 ? 4.238 -10.742 24.984 1 89.44 90 ASP A CA 1
ATOM 688 C C . ASP A 1 90 ? 5.582 -10.586 24.266 1 89.44 90 ASP A C 1
ATOM 690 O O . ASP A 1 90 ? 6.621 -10.984 24.797 1 89.44 90 ASP A O 1
ATOM 694 N N . CYS A 1 91 ? 5.535 -10.086 23.109 1 84.69 91 CYS A N 1
ATOM 695 C CA . CYS A 1 91 ? 6.766 -9.852 22.359 1 84.69 91 CYS A CA 1
ATOM 696 C C . CYS A 1 91 ? 7.699 -8.922 23.125 1 84.69 91 CYS A C 1
ATOM 698 O O . CYS A 1 91 ? 8.906 -9.164 23.203 1 84.69 91 CYS A O 1
ATOM 700 N N . LYS A 1 92 ? 7.176 -7.867 23.672 1 85.38 92 LYS A N 1
ATOM 701 C CA . LYS A 1 92 ? 7.957 -6.91 24.438 1 85.38 92 LYS A CA 1
ATOM 702 C C . LYS A 1 92 ? 8.57 -7.57 25.672 1 85.38 92 LYS A C 1
ATOM 704 O O . LYS A 1 92 ? 9.75 -7.379 25.969 1 85.38 92 LYS A O 1
ATOM 709 N N . ASN A 1 93 ? 7.762 -8.32 26.328 1 83.25 93 ASN A N 1
ATOM 710 C CA . ASN A 1 93 ? 8.242 -9.008 27.516 1 83.25 93 ASN A CA 1
ATOM 711 C C . ASN A 1 93 ? 9.352 -10 27.188 1 83.25 93 ASN A C 1
ATOM 713 O O . ASN A 1 93 ? 10.32 -10.133 27.938 1 83.25 93 ASN A O 1
ATOM 717 N N . ASP A 1 94 ? 9.234 -10.633 26.047 1 78.44 94 ASP A N 1
ATOM 718 C CA . ASP A 1 94 ? 10.25 -11.578 25.594 1 78.44 94 ASP A CA 1
ATOM 719 C C . ASP A 1 94 ? 11.547 -10.859 25.234 1 78.44 94 ASP A C 1
ATOM 721 O O . ASP A 1 94 ? 12.641 -11.359 25.516 1 78.44 94 ASP A O 1
ATOM 725 N N . THR A 1 95 ? 11.445 -9.797 24.562 1 72.94 95 THR A N 1
ATOM 726 C CA . THR A 1 95 ? 12.617 -9.016 24.188 1 72.94 95 THR A CA 1
ATOM 727 C C . THR A 1 95 ? 13.383 -8.547 25.422 1 72.94 95 THR A C 1
ATOM 729 O O . THR A 1 95 ? 14.609 -8.5 25.422 1 72.94 95 THR A O 1
ATOM 732 N N . GLU A 1 96 ? 12.672 -8.258 26.453 1 70.31 96 GLU A N 1
ATOM 733 C CA . GLU A 1 96 ? 13.297 -7.824 27.688 1 70.31 96 GLU A CA 1
ATOM 734 C C . GLU A 1 96 ? 14.055 -8.969 28.359 1 70.31 96 GLU A C 1
ATOM 736 O O . GLU A 1 96 ? 15.133 -8.766 28.922 1 70.31 96 GLU A O 1
ATOM 741 N N . GLN A 1 97 ? 13.453 -10.164 28.125 1 66.25 97 GLN A N 1
ATOM 742 C CA . GLN A 1 97 ? 14.023 -11.312 28.812 1 66.25 97 GLN A CA 1
ATOM 743 C C . GLN A 1 97 ? 15.078 -12.008 27.953 1 66.25 97 GLN A C 1
ATOM 745 O O . GLN A 1 97 ? 16.031 -12.578 28.469 1 66.25 97 GLN A O 1
ATOM 750 N N . ARG A 1 98 ? 14.797 -12.195 26.562 1 59.72 98 ARG A N 1
ATOM 751 C CA . ARG A 1 98 ? 15.68 -12.977 25.703 1 59.72 98 ARG A CA 1
ATOM 752 C C . ARG A 1 98 ? 16.219 -12.133 24.547 1 59.72 98 ARG A C 1
ATOM 754 O O . ARG A 1 98 ? 15.523 -11.93 23.547 1 59.72 98 ARG A O 1
ATOM 761 N N . THR A 1 99 ? 17.266 -11.617 24.609 1 53.66 99 THR A N 1
ATOM 762 C CA . THR A 1 99 ? 17.844 -10.727 23.609 1 53.66 99 THR A CA 1
ATOM 763 C C . THR A 1 99 ? 17.828 -11.383 22.234 1 53.66 99 THR A C 1
ATOM 765 O O . THR A 1 99 ? 17.547 -10.727 21.234 1 53.66 99 THR A O 1
ATOM 768 N N . TRP A 1 100 ? 18.297 -12.703 22.094 1 47.25 100 TRP A N 1
ATOM 769 C CA . TRP A 1 100 ? 18.719 -13.328 20.844 1 47.25 100 TRP A CA 1
ATOM 770 C C . TRP A 1 100 ? 17.516 -13.766 20.016 1 47.25 100 TRP A C 1
ATOM 772 O O . TRP A 1 100 ? 17.578 -13.773 18.781 1 47.25 100 TRP A O 1
ATOM 782 N N . MET A 1 101 ? 16.578 -14.336 20.578 1 49.03 101 MET A N 1
ATOM 783 C CA . MET A 1 101 ? 15.57 -15.227 20 1 49.03 101 MET A CA 1
ATOM 784 C C . MET A 1 101 ? 14.617 -14.453 19.094 1 49.03 101 MET A C 1
ATOM 786 O O . MET A 1 101 ? 13.836 -15.055 18.359 1 49.03 101 MET A O 1
ATOM 790 N N . LEU A 1 102 ? 14.766 -13.18 19.094 1 53.22 102 LEU A N 1
ATOM 791 C CA . LEU A 1 102 ? 13.648 -12.414 18.562 1 53.22 102 LEU A CA 1
ATOM 792 C C . LEU A 1 102 ? 13.68 -12.391 17.047 1 53.22 102 LEU A C 1
ATOM 794 O O . LEU A 1 102 ? 12.805 -11.797 16.406 1 53.22 102 LEU A O 1
ATOM 798 N N . TYR A 1 103 ? 14.711 -13.109 16.625 1 54.06 103 TYR A N 1
ATOM 799 C CA . TYR A 1 103 ? 14.773 -12.992 15.164 1 54.06 103 TYR A CA 1
ATOM 800 C C . TYR A 1 103 ? 13.672 -13.812 14.508 1 54.06 103 TYR A C 1
ATOM 802 O O . TYR A 1 103 ? 13.109 -13.406 13.484 1 54.06 103 TYR A O 1
ATOM 810 N N . GLU A 1 104 ? 13.391 -15.008 15.156 1 59.81 104 GLU A N 1
ATOM 811 C CA . GLU A 1 104 ? 12.523 -15.961 14.461 1 59.81 104 GLU A CA 1
ATOM 812 C C . GLU A 1 104 ? 11.086 -15.453 14.406 1 59.81 104 GLU A C 1
ATOM 814 O O . GLU A 1 104 ? 10.305 -15.875 13.547 1 59.81 104 GLU A O 1
ATOM 819 N N . ASP A 1 105 ? 10.922 -14.289 15.039 1 81.12 105 ASP A N 1
ATOM 820 C CA . ASP A 1 105 ? 9.516 -13.898 15.133 1 81.12 105 ASP A CA 1
ATOM 821 C C . ASP A 1 105 ? 9.25 -12.617 14.352 1 81.12 105 ASP A C 1
ATOM 823 O O . ASP A 1 105 ? 8.18 -12.023 14.477 1 81.12 105 ASP A O 1
ATOM 827 N N . GLU A 1 106 ? 10.172 -12.305 13.57 1 86.88 106 GLU A N 1
ATOM 828 C CA . GLU A 1 106 ? 10.055 -11.016 12.898 1 86.88 106 GLU A CA 1
ATOM 829 C C . GLU A 1 106 ? 8.828 -10.969 11.984 1 86.88 106 GLU A C 1
ATOM 831 O O . GLU A 1 106 ? 8.07 -10 12.008 1 86.88 106 GLU A O 1
ATOM 836 N N . GLU A 1 107 ? 8.672 -12.031 11.312 1 86 107 GLU A N 1
ATOM 837 C CA . GLU A 1 107 ? 7.555 -12.078 10.375 1 86 107 GLU A CA 1
ATOM 838 C C . GLU A 1 107 ? 6.219 -11.984 11.109 1 86 107 GLU A C 1
ATOM 840 O O . GLU A 1 107 ? 5.309 -11.281 10.672 1 86 107 GLU A O 1
ATOM 845 N N . ASP A 1 108 ? 6.16 -12.672 12.188 1 91.25 108 ASP A N 1
ATOM 846 C CA . ASP A 1 108 ? 4.93 -12.641 12.969 1 91.25 108 ASP A CA 1
ATOM 847 C C . ASP A 1 108 ? 4.672 -11.242 13.531 1 91.25 108 ASP A C 1
ATOM 849 O O . ASP A 1 108 ? 3.547 -10.742 13.461 1 91.25 108 ASP A O 1
ATOM 853 N N . ILE A 1 109 ? 5.676 -10.688 14.078 1 93.81 109 ILE A N 1
ATOM 854 C CA . ILE A 1 109 ? 5.547 -9.367 14.688 1 93.81 109 ILE A CA 1
ATOM 855 C C . ILE A 1 109 ? 5.137 -8.352 13.625 1 93.81 109 ILE A C 1
ATOM 857 O O . ILE A 1 109 ? 4.258 -7.52 13.859 1 93.81 109 ILE A O 1
ATOM 861 N N . ILE A 1 110 ? 5.766 -8.5 12.516 1 95.56 110 ILE A N 1
ATOM 862 C CA . ILE A 1 110 ? 5.438 -7.629 11.391 1 95.56 110 ILE A CA 1
ATOM 863 C C . ILE A 1 110 ? 3.965 -7.785 11.023 1 95.56 110 ILE A C 1
ATOM 865 O O . ILE A 1 110 ? 3.256 -6.797 10.836 1 95.56 110 ILE A O 1
ATOM 869 N N . GLN A 1 111 ? 3.502 -8.977 11.008 1 95.5 111 GLN A N 1
ATOM 870 C CA . GLN A 1 111 ? 2.105 -9.242 10.68 1 95.5 111 GLN A CA 1
ATOM 871 C C . GLN A 1 111 ? 1.171 -8.641 11.727 1 95.5 111 GLN A C 1
ATOM 873 O O . GLN A 1 111 ? 0.141 -8.055 11.383 1 95.5 111 GLN A O 1
ATOM 878 N N . PHE A 1 112 ? 1.536 -8.75 12.953 1 96.62 112 PHE A N 1
ATOM 879 C CA . PHE A 1 112 ? 0.735 -8.18 14.031 1 96.62 112 PHE A CA 1
ATOM 880 C C . PHE A 1 112 ? 0.649 -6.668 13.898 1 96.62 112 PHE A C 1
ATOM 882 O O . PHE A 1 112 ? -0.438 -6.094 13.977 1 96.62 112 PHE A O 1
ATOM 889 N N . LEU A 1 113 ? 1.772 -6.055 13.68 1 97.62 113 LEU A N 1
ATOM 890 C CA . LEU A 1 113 ? 1.825 -4.598 13.617 1 97.62 113 LEU A CA 1
ATOM 891 C C . LEU A 1 113 ? 1.092 -4.078 12.391 1 97.62 113 LEU A C 1
ATOM 893 O O . LEU A 1 113 ? 0.4 -3.059 12.453 1 97.62 113 LEU A O 1
ATOM 897 N N . GLU A 1 114 ? 1.278 -4.773 11.312 1 97.81 114 GLU A N 1
ATOM 898 C CA . GLU A 1 114 ? 0.57 -4.375 10.102 1 97.81 114 GLU A CA 1
ATOM 899 C C . GLU A 1 114 ? -0.942 -4.441 10.305 1 97.81 114 GLU A C 1
ATOM 901 O O . GLU A 1 114 ? -1.667 -3.537 9.883 1 97.81 114 GLU A O 1
ATOM 906 N N . GLU A 1 115 ? -1.364 -5.512 10.906 1 97.62 115 GLU A N 1
ATOM 907 C CA . GLU A 1 115 ? -2.789 -5.645 11.188 1 97.62 115 GLU A CA 1
ATOM 908 C C . GLU A 1 115 ? -3.264 -4.566 12.156 1 97.62 115 GLU A C 1
ATOM 910 O O . GLU A 1 115 ? -4.348 -4.004 11.984 1 97.62 115 GLU A O 1
ATOM 915 N N . LEU A 1 116 ? -2.502 -4.277 13.109 1 98.25 116 LEU A N 1
ATOM 916 C CA . LEU A 1 116 ? -2.838 -3.246 14.086 1 98.25 116 LEU A CA 1
ATOM 917 C C . LEU A 1 116 ? -3.004 -1.891 13.406 1 98.25 116 LEU A C 1
ATOM 919 O O . LEU A 1 116 ? -4.004 -1.202 13.625 1 98.25 116 LEU A O 1
ATOM 923 N N . VAL A 1 117 ? -2.066 -1.539 12.586 1 98.25 117 VAL A N 1
ATOM 924 C CA . VAL A 1 117 ? -2.123 -0.274 11.859 1 98.25 117 VAL A CA 1
ATOM 925 C C . VAL A 1 117 ? -3.381 -0.229 10.992 1 98.25 117 VAL A C 1
ATOM 927 O O . VAL A 1 117 ? -4.098 0.773 10.984 1 98.25 117 VAL A O 1
ATOM 930 N N . GLU A 1 118 ? -3.611 -1.29 10.336 1 97.69 118 GLU A N 1
ATOM 931 C CA . GLU A 1 118 ? -4.781 -1.373 9.461 1 97.69 118 GLU A CA 1
ATOM 932 C C . GLU A 1 118 ? -6.066 -1.122 10.242 1 97.69 118 GLU A C 1
ATOM 934 O O . GLU A 1 118 ? -6.934 -0.37 9.789 1 97.69 118 GLU A O 1
ATOM 939 N N . ILE A 1 119 ? -6.172 -1.711 11.391 1 97.88 119 ILE A N 1
ATOM 940 C CA . ILE A 1 119 ? -7.383 -1.572 12.195 1 97.88 119 ILE A CA 1
ATOM 941 C C . ILE A 1 119 ? -7.488 -0.145 12.727 1 97.88 119 ILE A C 1
ATOM 943 O O . ILE A 1 119 ? -8.555 0.476 12.648 1 97.88 119 ILE A O 1
ATOM 947 N N . LEU A 1 120 ? -6.461 0.396 13.172 1 97.88 120 LEU A N 1
ATOM 948 C CA . LEU A 1 120 ? -6.477 1.734 13.75 1 97.88 120 LEU A CA 1
ATOM 949 C C . LEU A 1 120 ? -6.863 2.775 12.711 1 97.88 120 LEU A C 1
ATOM 951 O O . LEU A 1 120 ? -7.484 3.789 13.039 1 97.88 120 LEU A O 1
ATOM 955 N N . ILE A 1 121 ? -6.566 2.49 11.477 1 97.62 121 ILE A N 1
ATOM 956 C CA . ILE A 1 121 ? -6.844 3.439 10.406 1 97.62 121 ILE A CA 1
ATOM 957 C C . ILE A 1 121 ? -8.273 3.25 9.906 1 97.62 121 ILE A C 1
ATOM 959 O O . ILE A 1 121 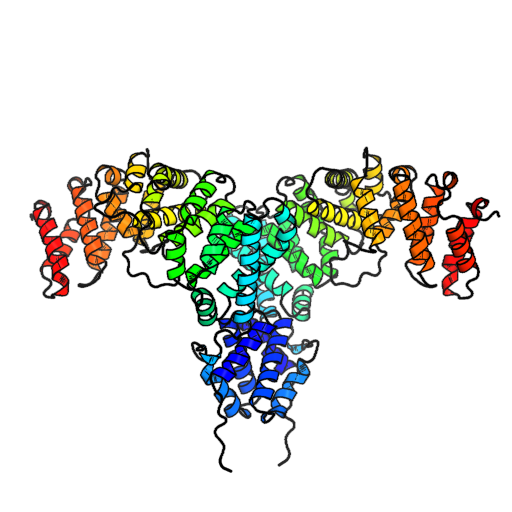? -8.969 4.227 9.602 1 97.62 121 ILE A O 1
ATOM 963 N N . ASN A 1 122 ? -8.773 2.018 9.898 1 96.81 122 ASN A N 1
ATOM 964 C CA . ASN A 1 122 ? -9.953 1.729 9.086 1 96.81 122 ASN A CA 1
ATOM 965 C C . ASN A 1 122 ? -11.156 1.378 9.953 1 96.81 122 ASN A C 1
ATOM 967 O O . ASN A 1 122 ? -12.297 1.415 9.484 1 96.81 122 ASN A O 1
ATOM 971 N N . ALA A 1 123 ? -10.961 1.013 11.234 1 96.81 123 ALA A N 1
ATOM 972 C CA . ALA A 1 123 ? -12.07 0.59 12.094 1 96.81 123 ALA A CA 1
ATOM 973 C C . ALA A 1 123 ? -12.867 1.791 12.586 1 96.81 123 ALA A C 1
ATOM 975 O O . ALA A 1 123 ? -12.516 2.939 12.312 1 96.81 123 ALA A O 1
ATOM 976 N N . ASP A 1 124 ? -14.031 1.534 13.195 1 95.88 124 ASP A N 1
ATOM 977 C CA . ASP A 1 124 ? -14.789 2.562 13.906 1 95.88 124 ASP A CA 1
ATOM 978 C C . ASP A 1 124 ? -13.93 3.227 14.977 1 95.88 124 ASP A C 1
ATOM 980 O O . ASP A 1 124 ? -13.453 2.559 15.898 1 95.88 124 ASP A O 1
ATOM 984 N N . GLU A 1 125 ? -13.781 4.508 14.836 1 95.31 125 GLU A N 1
ATOM 985 C CA . GLU A 1 125 ? -12.898 5.25 15.734 1 95.31 125 GLU A CA 1
ATOM 986 C C . GLU A 1 125 ? -13.289 5.039 17.188 1 95.31 125 GLU A C 1
ATOM 988 O O . GLU A 1 125 ? -12.43 4.98 18.078 1 95.31 125 GLU A O 1
ATOM 993 N N . SER A 1 126 ? -14.562 4.906 17.469 1 95.44 126 SER A N 1
ATOM 994 C CA . SER A 1 126 ? -15.039 4.723 18.844 1 95.44 126 SER A CA 1
ATOM 995 C C . SER A 1 126 ? -14.555 3.395 19.422 1 95.44 126 SER A C 1
ATOM 997 O O . SER A 1 126 ? -14.203 3.316 20.594 1 95.44 126 SER A O 1
ATOM 999 N N . ILE A 1 127 ? -14.539 2.4 18.594 1 96.44 127 ILE A N 1
ATOM 1000 C CA . ILE A 1 127 ? -14.094 1.079 19.016 1 96.44 127 ILE A CA 1
ATOM 1001 C C . ILE A 1 127 ? -12.602 1.109 19.328 1 96.44 127 ILE A C 1
ATOM 1003 O O . ILE A 1 127 ? -12.156 0.621 20.359 1 96.44 127 ILE A O 1
ATOM 1007 N N . SER A 1 128 ? -11.836 1.672 18.406 1 97.38 128 SER A N 1
ATOM 1008 C CA . SER A 1 128 ? -10.391 1.771 18.594 1 97.38 128 SER A CA 1
ATOM 1009 C C . SER A 1 128 ? -10.039 2.578 19.844 1 97.38 128 SER A C 1
ATOM 1011 O O . SER A 1 128 ? -9.203 2.16 20.641 1 97.38 128 SER A O 1
ATOM 1013 N N . CYS A 1 129 ? -10.711 3.695 20.016 1 96.81 129 CYS A N 1
ATOM 1014 C CA . CYS A 1 129 ? -10.453 4.551 21.172 1 96.81 129 CYS A CA 1
ATOM 1015 C C . CYS A 1 129 ? -10.789 3.832 22.469 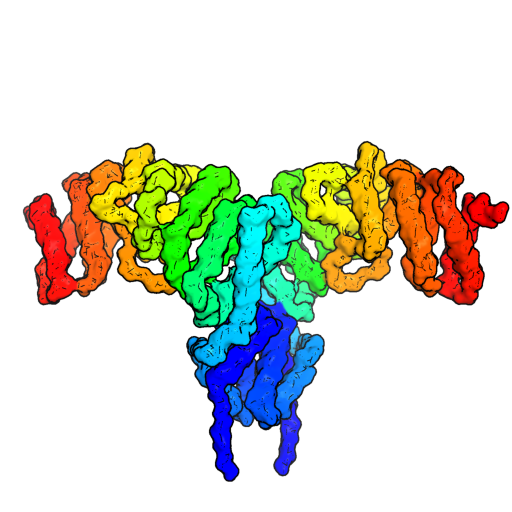1 96.81 129 CYS A C 1
ATOM 1017 O O . CYS A 1 129 ? -10.047 3.932 23.453 1 96.81 129 CYS A O 1
ATOM 1019 N N . TYR A 1 130 ? -11.883 3.109 22.438 1 97 130 TYR A N 1
ATOM 1020 C CA . TYR A 1 130 ? -12.281 2.357 23.625 1 97 130 TYR A CA 1
ATOM 1021 C C . TYR A 1 130 ? -11.211 1.333 24 1 97 130 TYR A C 1
ATOM 1023 O O . TYR A 1 130 ? -10.781 1.268 25.156 1 97 130 TYR A O 1
ATOM 1031 N N . GLU A 1 131 ? -10.75 0.565 23.047 1 97.06 131 GLU A N 1
ATOM 1032 C CA . GLU A 1 131 ? -9.773 -0.49 23.312 1 97.06 131 GLU A CA 1
ATOM 1033 C C . GLU A 1 131 ? -8.43 0.093 23.75 1 97.06 131 GLU A C 1
ATOM 1035 O O . GLU A 1 131 ? -7.742 -0.487 24.578 1 97.06 131 GLU A O 1
ATOM 1040 N N . MET A 1 132 ? -8.062 1.239 23.188 1 97 132 MET A N 1
ATOM 1041 C CA . MET A 1 132 ? -6.797 1.872 23.547 1 97 132 MET A CA 1
ATOM 1042 C C . MET A 1 132 ? -6.848 2.424 24.969 1 97 132 MET A C 1
ATOM 1044 O O . MET A 1 132 ? -5.867 2.332 25.719 1 97 132 MET A O 1
ATOM 1048 N N . SER A 1 133 ? -8.016 2.908 25.391 1 96.69 133 SER A N 1
ATOM 1049 C CA . SER A 1 133 ? -8.102 3.66 26.641 1 96.69 133 SER A CA 1
ATOM 1050 C C . SER A 1 133 ? -8.508 2.76 27.797 1 96.69 133 SER A C 1
ATOM 1052 O O . SER A 1 133 ? -8.344 3.129 28.969 1 96.69 133 SER A O 1
ATOM 1054 N N . CYS A 1 134 ? -9.008 1.592 27.484 1 92.88 134 CYS A N 1
ATOM 1055 C CA . CYS A 1 134 ? -9.641 0.772 28.5 1 92.88 134 CYS A CA 1
ATOM 1056 C C . CYS A 1 134 ? -8.633 0.352 29.562 1 92.88 134 CYS A C 1
ATOM 1058 O O . CYS A 1 134 ? -8.984 0.194 30.734 1 92.88 134 CYS A O 1
ATOM 1060 N N . ASP A 1 135 ? -7.395 0.238 29.234 1 93.06 135 ASP A N 1
ATOM 1061 C CA . ASP A 1 135 ? -6.352 -0.065 30.219 1 93.06 135 ASP A CA 1
ATOM 1062 C C . ASP A 1 135 ? -5.395 1.114 30.375 1 93.06 135 ASP A C 1
ATOM 1064 O O . ASP A 1 135 ? -4.176 0.931 30.422 1 93.06 135 ASP A O 1
ATOM 1068 N N . GLN A 1 136 ? -5.969 2.307 30.344 1 95 136 GLN A N 1
ATOM 1069 C CA . GLN A 1 136 ? -5.234 3.551 30.531 1 95 136 GLN A CA 1
ATOM 1070 C C . GLN A 1 136 ? -4.074 3.67 29.547 1 95 136 GLN A C 1
ATOM 1072 O O . GLN A 1 136 ? -2.967 4.055 29.938 1 95 136 GLN A O 1
ATOM 1077 N N . TYR A 1 137 ? -4.199 3.156 28.391 1 96.56 137 TYR A N 1
ATOM 1078 C CA . TYR A 1 137 ? -3.295 3.285 27.25 1 96.56 137 TYR A CA 1
ATOM 1079 C C . TYR A 1 137 ? -2.01 2.502 27.484 1 96.56 137 TYR A C 1
ATOM 1081 O O . TYR A 1 137 ? -0.958 2.842 26.938 1 96.56 137 TYR A O 1
ATOM 1089 N N . GLN A 1 138 ? -2.01 1.475 28.297 1 95.06 138 GLN A N 1
ATOM 1090 C CA . GLN A 1 138 ? -0.832 0.692 28.656 1 95.06 138 GLN A CA 1
ATOM 1091 C C . GLN A 1 138 ? -0.177 0.086 27.422 1 95.06 138 GLN A C 1
ATOM 1093 O O . GLN A 1 138 ? 1.048 -0.045 27.359 1 95.06 138 GLN A O 1
ATOM 1098 N N . MET A 1 139 ? -0.957 -0.236 26.516 1 94.62 139 MET A N 1
ATOM 1099 C CA . MET A 1 139 ? -0.441 -0.844 25.297 1 94.62 139 MET A CA 1
ATOM 1100 C C . MET A 1 139 ? 0.554 0.082 24.609 1 94.62 139 MET A C 1
ATOM 1102 O O . MET A 1 139 ? 1.615 -0.36 24.156 1 94.62 139 MET A O 1
ATOM 1106 N N . PHE A 1 140 ? 0.307 1.336 24.547 1 96.31 140 PHE A N 1
ATOM 1107 C CA . PHE A 1 140 ? 1.167 2.266 23.828 1 96.31 140 PHE A CA 1
ATOM 1108 C C . PHE A 1 140 ? 2.412 2.596 24.641 1 96.31 140 PHE A C 1
ATOM 1110 O O . PHE A 1 140 ? 3.477 2.861 24.078 1 96.31 140 PHE A O 1
ATOM 1117 N N . ILE A 1 141 ? 2.248 2.479 25.922 1 95.44 141 ILE A N 1
ATOM 1118 C CA . ILE A 1 14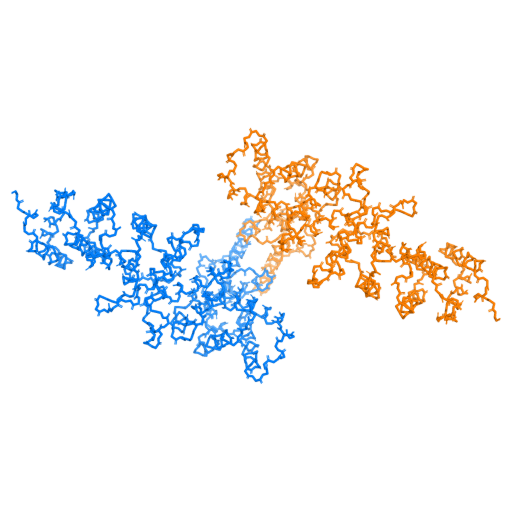1 ? 3.434 2.586 26.766 1 95.44 141 ILE A CA 1
ATOM 1119 C C . ILE A 1 141 ? 4.371 1.413 26.484 1 95.44 141 ILE A C 1
ATOM 1121 O O . ILE A 1 141 ? 5.578 1.604 26.297 1 95.44 141 ILE A O 1
ATOM 1125 N N . ASN A 1 142 ? 3.766 0.286 26.406 1 94.69 142 ASN A N 1
ATOM 1126 C CA . ASN A 1 142 ? 4.535 -0.916 26.109 1 94.69 142 ASN A CA 1
ATOM 1127 C C . ASN A 1 142 ? 5.18 -0.836 24.719 1 94.69 142 ASN A C 1
ATOM 1129 O O . ASN A 1 142 ? 6.328 -1.243 24.547 1 94.69 142 ASN A O 1
ATOM 1133 N N . LEU A 1 143 ? 4.484 -0.335 23.734 1 96.56 143 LEU A N 1
ATOM 1134 C CA . LEU A 1 143 ? 4.996 -0.262 22.375 1 96.56 143 LEU A CA 1
ATOM 1135 C C . LEU A 1 143 ? 6.156 0.722 22.281 1 96.56 143 LEU A C 1
ATOM 1137 O O . LEU A 1 143 ? 7.09 0.519 21.5 1 96.56 143 LEU A O 1
ATOM 1141 N N . VAL A 1 144 ? 6.105 1.781 23.062 1 96.94 144 VAL A N 1
ATOM 1142 C CA . VAL A 1 144 ? 7.211 2.732 23.094 1 96.94 144 VAL A CA 1
ATOM 1143 C C . VAL A 1 144 ? 8.461 2.057 23.656 1 96.94 144 VAL A C 1
ATOM 1145 O O . VAL A 1 144 ? 9.555 2.221 23.125 1 96.94 144 VAL A O 1
ATOM 1148 N N . GLN A 1 145 ? 8.242 1.288 24.734 1 94.44 145 GLN A N 1
ATOM 1149 C CA . GLN A 1 145 ? 9.359 0.543 25.297 1 94.44 145 GLN A CA 1
ATOM 1150 C C . GLN A 1 145 ? 9.93 -0.457 24.297 1 94.44 145 GLN A C 1
ATOM 1152 O O . GLN A 1 145 ? 11.141 -0.618 24.188 1 94.44 145 GLN A O 1
ATOM 1157 N N . TYR A 1 146 ? 9.055 -1.079 23.641 1 93.88 146 TYR A N 1
ATOM 1158 C CA . TYR A 1 146 ? 9.469 -2.027 22.609 1 93.88 146 TYR A CA 1
ATOM 1159 C C . TYR A 1 146 ? 10.281 -1.331 21.531 1 93.88 146 TYR A C 1
ATOM 1161 O O . TYR A 1 146 ? 11.305 -1.853 21.078 1 93.88 146 TYR A O 1
ATOM 1169 N N . TYR A 1 147 ? 9.875 -0.16 21.078 1 95.44 147 TYR A N 1
ATOM 1170 C CA . TYR A 1 147 ? 10.602 0.623 20.078 1 95.44 147 TYR A CA 1
ATOM 1171 C C . TYR A 1 147 ? 12.031 0.897 20.547 1 95.44 147 TYR A C 1
ATOM 1173 O O . TYR A 1 147 ? 12.977 0.817 19.766 1 95.44 147 TYR A O 1
ATOM 1181 N N . GLN A 1 148 ? 12.133 1.208 21.797 1 93.38 148 GLN A N 1
ATOM 1182 C CA . GLN A 1 148 ? 13.438 1.529 22.375 1 93.38 148 GLN A CA 1
ATOM 1183 C C . GLN A 1 148 ? 14.375 0.33 22.297 1 93.38 148 GLN A C 1
ATOM 1185 O O . GLN A 1 148 ? 15.57 0.484 22.016 1 93.38 148 GLN A O 1
ATOM 1190 N N . MET A 1 149 ? 13.812 -0.829 22.453 1 90.75 149 MET A N 1
ATOM 1191 C CA . MET A 1 149 ? 14.625 -2.035 22.516 1 90.75 149 MET A CA 1
ATOM 1192 C C . MET A 1 149 ? 14.867 -2.609 21.125 1 90.75 149 MET A C 1
ATOM 1194 O O . MET A 1 149 ? 15.82 -3.354 20.906 1 90.75 149 MET A O 1
ATOM 1198 N N . GLU A 1 150 ? 14.047 -2.314 20.219 1 90.5 150 GLU A N 1
ATOM 1199 C CA . GLU A 1 150 ? 14.078 -2.904 18.875 1 90.5 150 GLU A CA 1
ATOM 1200 C C . GLU A 1 150 ? 15.156 -2.254 18.016 1 90.5 150 GLU A C 1
ATOM 1202 O O . GLU A 1 150 ? 15.352 -1.037 18.062 1 90.5 150 GLU A O 1
ATOM 1207 N N . THR A 1 151 ? 15.812 -3.139 17.203 1 89.19 151 THR A N 1
ATOM 1208 C CA . THR A 1 151 ? 16.875 -2.623 16.359 1 89.19 151 THR A CA 1
ATOM 1209 C C . THR A 1 151 ? 16.5 -2.748 14.883 1 89.19 151 THR A C 1
ATOM 1211 O O . THR A 1 151 ? 17.031 -2.025 14.039 1 89.19 151 THR A O 1
ATOM 1214 N N . ARG A 1 152 ? 15.672 -3.598 14.562 1 90.25 152 ARG A N 1
ATOM 1215 C CA . ARG A 1 152 ? 15.289 -3.832 13.172 1 90.25 152 ARG A CA 1
ATOM 1216 C C . ARG A 1 152 ? 14.367 -2.73 12.672 1 90.25 152 ARG A C 1
ATOM 1218 O O . ARG A 1 152 ? 13.305 -2.488 13.25 1 90.25 152 ARG A O 1
ATOM 1225 N N . TRP A 1 153 ? 14.688 -2.15 11.539 1 92.88 153 TRP A N 1
ATOM 1226 C CA . TRP A 1 153 ? 13.914 -1.044 10.992 1 92.88 153 TRP A CA 1
ATOM 1227 C C . TRP A 1 153 ? 12.562 -1.53 10.477 1 92.88 153 TRP A C 1
ATOM 1229 O O . TRP A 1 153 ? 11.562 -0.807 10.555 1 92.88 153 TRP A O 1
ATOM 1239 N N . SER A 1 154 ? 12.523 -2.76 10.016 1 91.94 154 SER A N 1
ATOM 1240 C CA . SER A 1 154 ? 11.281 -3.316 9.492 1 91.94 154 SER A CA 1
ATOM 1241 C C . SER A 1 154 ? 10.18 -3.307 10.547 1 91.94 154 SER A C 1
ATOM 1243 O O . SER A 1 154 ? 9 -3.156 10.227 1 91.94 154 SER A O 1
ATOM 1245 N N . ILE A 1 155 ? 10.562 -3.367 11.805 1 94.25 155 ILE A N 1
ATOM 1246 C CA . ILE A 1 155 ? 9.602 -3.377 12.898 1 94.25 155 ILE A CA 1
ATOM 1247 C C . ILE A 1 155 ? 9.398 -1.956 13.422 1 94.25 155 ILE A C 1
ATOM 1249 O O . ILE A 1 155 ? 8.266 -1.517 13.617 1 94.25 155 ILE A O 1
ATOM 1253 N N . LYS A 1 156 ? 10.484 -1.157 13.562 1 96.25 156 LYS A N 1
ATOM 1254 C CA . LYS A 1 156 ? 10.422 0.21 14.07 1 96.25 156 LYS A CA 1
ATOM 1255 C C . LYS A 1 156 ? 9.523 1.08 13.195 1 96.25 156 LYS A C 1
ATOM 1257 O O . LYS A 1 156 ? 8.734 1.881 13.703 1 96.25 156 LYS A O 1
ATOM 1262 N N . ARG A 1 157 ? 9.695 0.843 11.922 1 97.56 157 ARG A N 1
ATOM 1263 C CA . ARG A 1 157 ? 8.898 1.63 10.984 1 97.56 157 ARG A CA 1
ATOM 1264 C C . ARG A 1 157 ? 7.406 1.386 11.203 1 97.56 157 ARG A C 1
ATOM 1266 O O . ARG A 1 157 ? 6.605 2.32 11.148 1 97.56 157 ARG A O 1
ATOM 1273 N N . LEU A 1 158 ? 7.059 0.153 11.484 1 97.75 158 LEU A N 1
ATOM 1274 C CA . LEU A 1 158 ? 5.656 -0.189 11.703 1 97.75 158 LEU A CA 1
ATOM 1275 C C . LEU A 1 158 ? 5.176 0.334 13.055 1 97.75 158 LEU A C 1
ATOM 1277 O O . LEU A 1 158 ? 4.012 0.716 13.195 1 97.75 158 LEU A O 1
ATOM 1281 N N . LEU A 1 159 ? 6.051 0.362 14.016 1 98.06 159 LEU A N 1
ATOM 1282 C CA . LEU A 1 159 ? 5.715 0.968 15.297 1 98.06 159 LEU A CA 1
ATOM 1283 C C . LEU A 1 159 ? 5.418 2.455 15.133 1 98.06 159 LEU A C 1
ATOM 1285 O O . LEU A 1 159 ? 4.438 2.961 15.688 1 98.06 159 LEU A O 1
ATOM 1289 N N . LEU A 1 160 ? 6.215 3.119 14.344 1 98.5 160 LEU A N 1
ATOM 1290 C CA . LEU A 1 160 ? 5.996 4.539 14.078 1 98.5 160 LEU A CA 1
ATOM 1291 C C . LEU A 1 160 ? 4.648 4.762 13.398 1 98.5 160 LEU A C 1
ATOM 1293 O O . LEU A 1 160 ? 3.916 5.688 13.75 1 98.5 160 LEU A O 1
ATOM 1297 N N . LYS A 1 161 ? 4.336 3.932 12.469 1 98.25 161 LYS A N 1
ATOM 1298 C CA . LYS A 1 161 ? 3.045 4.02 11.789 1 98.25 161 LYS A CA 1
ATOM 1299 C C . LYS A 1 161 ? 1.895 3.809 12.766 1 98.25 161 LYS A C 1
ATOM 1301 O O . LYS A 1 161 ? 0.86 4.473 12.672 1 98.25 161 LYS A O 1
ATOM 1306 N N . THR A 1 162 ? 2.094 2.9 13.641 1 98.44 162 THR A N 1
ATOM 1307 C CA . THR A 1 162 ? 1.098 2.623 14.672 1 98.44 162 THR A CA 1
ATOM 1308 C C . THR A 1 162 ? 0.864 3.854 15.547 1 98.44 162 THR A C 1
ATOM 1310 O O . THR A 1 162 ? -0.281 4.242 15.781 1 98.44 162 THR A O 1
ATOM 1313 N N . PHE A 1 163 ? 1.934 4.441 15.938 1 98.56 163 PHE A N 1
ATOM 1314 C CA . PHE A 1 163 ? 1.834 5.641 16.766 1 98.56 163 PHE A CA 1
ATOM 1315 C C . PHE A 1 163 ? 1.115 6.758 16.016 1 98.56 163 PHE A C 1
ATOM 1317 O O . PHE A 1 163 ? 0.254 7.434 16.578 1 98.56 163 PHE A O 1
ATOM 1324 N N . THR A 1 164 ? 1.455 6.918 14.766 1 98.06 164 THR A N 1
ATOM 1325 C CA . THR A 1 164 ? 0.835 7.953 13.945 1 98.06 164 THR A CA 1
ATOM 1326 C C . THR A 1 164 ? -0.671 7.734 13.844 1 98.06 164 THR A C 1
ATOM 1328 O O . THR A 1 164 ? -1.455 8.656 14.055 1 98.06 164 THR A O 1
ATOM 1331 N N . ALA A 1 165 ? -1.022 6.492 13.562 1 97.75 165 ALA A N 1
ATOM 1332 C CA . ALA A 1 165 ? -2.439 6.16 13.453 1 97.75 165 ALA A CA 1
ATOM 1333 C C . ALA A 1 165 ? -3.172 6.426 14.766 1 97.75 165 ALA A C 1
ATOM 1335 O O . ALA A 1 165 ? -4.27 6.988 14.766 1 97.75 165 ALA A O 1
ATOM 1336 N N . ALA A 1 166 ? -2.57 6.066 15.836 1 97.94 166 ALA A N 1
ATOM 1337 C CA . ALA A 1 166 ? -3.178 6.246 17.156 1 97.94 166 ALA A CA 1
ATOM 1338 C C . ALA A 1 166 ? -3.328 7.73 17.484 1 97.94 166 ALA A C 1
ATOM 1340 O O . ALA A 1 166 ? -4.32 8.141 18.094 1 97.94 166 ALA A O 1
ATOM 1341 N N . CYS A 1 167 ? -2.367 8.523 17.062 1 97.5 167 CYS A N 1
ATOM 1342 C CA . CYS A 1 167 ? -2.402 9.961 17.328 1 97.5 167 CYS A CA 1
ATOM 1343 C C . CYS A 1 167 ? -3.557 10.625 16.578 1 97.5 167 CYS A C 1
ATOM 1345 O O . CYS A 1 167 ? -4.125 11.602 17.062 1 97.5 167 CYS A O 1
ATOM 1347 N N . HIS A 1 168 ? -3.939 10.117 15.492 1 96.69 168 HIS A N 1
ATOM 1348 C CA . HIS A 1 168 ? -5.078 10.641 14.742 1 96.69 168 HIS A CA 1
ATOM 1349 C C . HIS A 1 168 ? -6.391 10.32 15.453 1 96.69 168 HIS A C 1
ATOM 1351 O O . HIS A 1 168 ? -7.383 11.039 15.281 1 96.69 168 HIS A O 1
ATOM 1357 N N . LEU A 1 169 ? -6.348 9.281 16.266 1 96.44 169 LEU A N 1
ATOM 1358 C CA . LEU A 1 169 ? -7.57 8.805 16.891 1 96.44 169 LEU A CA 1
ATOM 1359 C C . LEU A 1 169 ? -7.805 9.508 18.234 1 96.44 169 LEU A C 1
ATOM 1361 O O . LEU A 1 169 ? -8.945 9.828 18.578 1 96.44 169 LEU A O 1
ATOM 1365 N N . ASP A 1 170 ? -6.727 9.719 18.938 1 95.38 170 ASP A N 1
ATOM 1366 C CA . ASP A 1 170 ? -6.848 10.281 20.281 1 95.38 170 ASP A CA 1
ATOM 1367 C C . ASP A 1 170 ? -5.656 11.172 20.609 1 95.38 170 ASP A C 1
ATOM 1369 O O . ASP A 1 170 ? -4.512 10.719 20.609 1 95.38 170 ASP A O 1
ATOM 1373 N N . TYR A 1 171 ? -5.953 12.398 21 1 93.44 171 TYR A N 1
ATOM 1374 C CA . TYR A 1 171 ? -4.895 13.359 21.266 1 93.44 171 TYR A CA 1
ATOM 1375 C C . TYR A 1 171 ? -4.117 12.977 22.516 1 93.44 171 TYR A C 1
ATOM 1377 O O . TYR A 1 171 ? -2.986 13.438 22.719 1 93.44 171 TYR A O 1
ATOM 1385 N N . ILE A 1 172 ? -4.672 12.148 23.359 1 95.19 172 ILE A N 1
ATOM 1386 C CA . ILE A 1 172 ? -4.004 11.711 24.594 1 95.19 172 ILE A CA 1
ATOM 1387 C C . ILE A 1 172 ? -2.738 10.93 24.234 1 95.19 172 ILE A C 1
ATOM 1389 O O . ILE A 1 172 ? -1.747 10.977 24.969 1 95.19 172 ILE A O 1
ATOM 1393 N N . ILE A 1 173 ? -2.771 10.25 23.094 1 96.69 173 ILE A N 1
ATOM 1394 C CA . ILE A 1 173 ? -1.628 9.461 22.641 1 96.69 173 ILE A CA 1
ATOM 1395 C C . ILE A 1 173 ? -0.443 10.383 22.375 1 96.69 173 ILE A C 1
ATOM 1397 O O . ILE A 1 173 ? 0.706 10.023 22.641 1 96.69 173 ILE A O 1
ATOM 1401 N N . VAL A 1 174 ? -0.691 11.547 21.859 1 95.88 174 VAL A N 1
ATOM 1402 C CA . VAL A 1 174 ? 0.368 12.508 21.578 1 95.88 174 VAL A CA 1
ATOM 1403 C C . VAL A 1 174 ? 1.099 12.867 22.859 1 95.88 174 VAL A C 1
ATOM 1405 O O . VAL A 1 174 ? 2.332 12.883 22.906 1 95.88 174 VAL A O 1
ATOM 1408 N N . ASP A 1 175 ? 0.341 13.055 23.859 1 95.06 175 ASP A N 1
ATOM 1409 C CA . ASP A 1 175 ? 0.912 13.391 25.156 1 95.06 175 ASP A CA 1
ATOM 1410 C C . ASP A 1 175 ? 1.73 12.234 25.719 1 95.06 175 ASP A C 1
ATOM 1412 O O . ASP A 1 175 ? 2.812 12.438 26.266 1 95.06 175 ASP A O 1
ATOM 1416 N N . ILE A 1 176 ? 1.226 11.07 25.547 1 96.5 176 ILE A N 1
ATOM 1417 C CA . ILE A 1 176 ? 1.91 9.875 26.031 1 96.5 176 ILE A CA 1
ATOM 1418 C C . ILE A 1 176 ? 3.256 9.727 25.328 1 96.5 176 ILE A C 1
ATOM 1420 O O . ILE A 1 176 ? 4.281 9.492 25.969 1 96.5 176 ILE A O 1
ATOM 1424 N N . LEU A 1 177 ? 3.26 9.906 24.047 1 97.5 177 LEU A N 1
ATOM 1425 C CA . LEU A 1 177 ? 4.488 9.781 23.266 1 97.5 177 LEU A CA 1
ATOM 1426 C C . LEU A 1 177 ? 5.465 10.906 23.609 1 97.5 177 LEU A C 1
ATOM 1428 O O . LEU A 1 177 ? 6.66 10.656 23.797 1 97.5 177 LEU A O 1
ATOM 1432 N N . LEU A 1 178 ? 4.961 12.117 23.75 1 95.81 178 LEU A N 1
ATOM 1433 C CA . LEU A 1 178 ? 5.766 13.305 24.047 1 95.81 178 LEU A CA 1
ATOM 1434 C C . LEU A 1 178 ? 6.496 13.148 25.375 1 95.81 178 LEU A C 1
ATOM 1436 O O . LEU A 1 178 ? 7.656 13.547 25.5 1 95.81 178 LEU A O 1
ATOM 1440 N N . THR A 1 179 ? 5.82 12.57 26.312 1 94.56 179 THR A N 1
ATOM 1441 C CA . THR A 1 179 ? 6.367 12.492 27.672 1 94.56 179 THR A CA 1
ATOM 1442 C C . THR A 1 179 ? 7.133 11.188 27.859 1 94.56 179 THR A C 1
ATOM 1444 O O . THR A 1 179 ? 7.621 10.914 28.969 1 94.56 179 THR A O 1
ATOM 1447 N N . SER A 1 180 ? 7.219 10.398 26.859 1 94.81 180 SER A N 1
ATOM 1448 C CA . SER A 1 180 ? 7.977 9.156 26.922 1 94.81 180 SER A CA 1
ATOM 1449 C C . SER A 1 180 ? 9.406 9.352 26.422 1 94.81 180 SER A C 1
ATOM 1451 O O . SER A 1 180 ? 9.852 10.484 26.234 1 94.81 180 SER A O 1
ATOM 1453 N N . VAL A 1 181 ? 10.125 8.219 26.219 1 93.5 181 VAL A N 1
ATOM 1454 C CA . VAL A 1 181 ? 11.5 8.266 25.75 1 93.5 181 VAL A CA 1
ATOM 1455 C C . VAL A 1 181 ? 11.516 8.383 24.219 1 93.5 181 VAL A C 1
ATOM 1457 O O . VAL A 1 181 ? 12.562 8.641 23.625 1 93.5 181 VAL A O 1
ATOM 1460 N N . LEU A 1 182 ? 10.383 8.336 23.609 1 95.94 182 LEU A N 1
ATOM 1461 C CA . LEU A 1 182 ? 10.289 8.188 22.156 1 95.94 182 LEU A CA 1
ATOM 1462 C C . LEU A 1 182 ? 10.922 9.383 21.453 1 95.94 182 LEU A C 1
ATOM 1464 O O . LEU A 1 182 ? 11.695 9.211 20.5 1 95.94 182 LEU A O 1
ATOM 1468 N N . PRO A 1 183 ? 10.695 10.648 21.891 1 95.44 183 PRO A N 1
ATOM 1469 C CA . PRO A 1 183 ? 11.32 11.773 21.188 1 95.44 183 PRO A CA 1
ATOM 1470 C C . PRO A 1 183 ? 12.844 11.68 21.156 1 95.44 183 PRO A C 1
ATOM 1472 O O . PRO A 1 183 ? 13.453 11.93 20.109 1 95.44 183 PRO A O 1
ATOM 1475 N N . LEU A 1 184 ? 13.43 11.211 22.219 1 94 184 LEU A N 1
ATOM 1476 C CA . LEU A 1 184 ? 14.883 11.102 22.297 1 94 184 LEU A CA 1
ATOM 1477 C C . LEU A 1 184 ? 15.391 9.992 21.375 1 94 184 LEU A C 1
ATOM 1479 O O . LEU A 1 184 ? 16.406 10.156 20.703 1 94 184 LEU A O 1
ATOM 1483 N N . GLU A 1 185 ? 14.648 8.938 21.406 1 94.44 185 GLU A N 1
ATOM 1484 C CA . GLU A 1 185 ? 15.016 7.824 20.531 1 94.44 185 GLU A CA 1
ATOM 1485 C C . GLU A 1 185 ? 14.938 8.219 19.062 1 94.44 185 GLU A C 1
ATOM 1487 O O . GLU A 1 185 ? 15.797 7.836 18.266 1 94.44 185 GLU A O 1
ATOM 1492 N N . ILE A 1 186 ? 13.977 8.992 18.703 1 96 186 ILE A N 1
ATOM 1493 C CA . ILE A 1 186 ? 13.789 9.422 17.328 1 96 186 ILE A CA 1
ATOM 1494 C C . ILE A 1 186 ? 14.93 10.359 16.922 1 96 186 ILE A C 1
ATOM 1496 O O . ILE A 1 186 ? 15.492 10.227 15.828 1 96 186 ILE A O 1
ATOM 1500 N N . VAL A 1 187 ? 15.312 11.266 17.781 1 94.81 187 VAL A N 1
ATOM 1501 C CA . VAL A 1 187 ? 16.391 12.211 17.484 1 94.81 187 VAL A CA 1
ATOM 1502 C C . VAL A 1 187 ? 17.688 11.453 17.266 1 94.81 187 VAL A C 1
ATOM 1504 O O . VAL A 1 187 ? 18.438 11.742 16.328 1 94.81 187 VAL A O 1
ATOM 1507 N N . GLU A 1 188 ? 17.906 10.484 18.125 1 92.81 188 GLU A N 1
ATOM 1508 C CA . GLU A 1 188 ? 19.109 9.672 17.984 1 92.81 188 GLU A CA 1
ATOM 1509 C C . GLU A 1 188 ? 19.094 8.914 16.656 1 92.81 188 GLU A C 1
ATOM 1511 O O . GLU A 1 188 ? 20.109 8.859 15.953 1 92.81 188 GLU A O 1
ATOM 1516 N N . ASP A 1 189 ? 17.969 8.352 16.312 1 94 189 ASP A N 1
ATOM 1517 C CA . ASP A 1 189 ? 17.812 7.621 15.062 1 94 189 ASP A CA 1
ATOM 1518 C C . ASP A 1 189 ? 18.016 8.547 13.867 1 94 189 ASP A C 1
ATOM 1520 O O . ASP A 1 189 ? 18.578 8.141 12.844 1 94 189 ASP A O 1
ATOM 1524 N N . MET A 1 190 ? 17.562 9.773 13.914 1 94.62 190 MET A N 1
ATOM 1525 C CA . MET A 1 190 ? 17.719 10.758 12.844 1 94.62 190 MET A CA 1
ATOM 1526 C C . MET A 1 190 ? 19.188 11.07 12.578 1 94.62 190 MET A C 1
ATOM 1528 O O . MET A 1 190 ? 19.609 11.133 11.43 1 94.62 190 MET A O 1
ATOM 1532 N N . LYS A 1 191 ? 19.938 11.188 13.633 1 91.44 191 LYS A N 1
ATOM 1533 C CA . LYS A 1 191 ? 21.359 11.531 13.508 1 91.44 191 LYS A CA 1
ATOM 1534 C C . LYS A 1 191 ? 22.156 10.344 12.977 1 91.44 191 LYS A C 1
ATOM 1536 O O . LYS A 1 191 ? 23.047 10.516 12.148 1 91.44 191 LYS A O 1
ATOM 1541 N N . THR A 1 192 ? 21.766 9.164 13.406 1 91.06 192 THR A N 1
ATOM 1542 C CA . THR A 1 192 ? 22.516 7.957 13.086 1 91.06 192 THR A CA 1
ATOM 1543 C C . THR A 1 192 ? 22.219 7.496 11.664 1 91.06 192 THR A C 1
ATOM 1545 O O . THR A 1 192 ? 23.109 6.957 10.984 1 91.06 192 THR A O 1
ATOM 1548 N N . HIS A 1 193 ? 21.031 7.688 11.188 1 87.69 193 HIS A N 1
ATOM 1549 C CA . HIS A 1 193 ? 20.641 7.102 9.914 1 87.69 193 HIS A CA 1
ATOM 1550 C C . HIS A 1 193 ? 20.234 8.18 8.914 1 87.69 193 HIS A C 1
ATOM 1552 O O . HIS A 1 193 ? 19.281 7.996 8.148 1 87.69 193 HIS A O 1
ATOM 1558 N N . PHE A 1 194 ? 20.906 9.281 8.883 1 85.25 194 PHE A N 1
ATOM 1559 C CA . PHE A 1 194 ? 20.562 10.406 8.023 1 85.25 194 PHE A CA 1
ATOM 1560 C C . PHE A 1 194 ? 20.688 10.023 6.555 1 85.25 194 PHE A C 1
ATOM 1562 O O . PHE A 1 194 ? 19.969 10.555 5.703 1 85.25 194 PHE A O 1
ATOM 1569 N N . SER A 1 195 ? 21.453 9.039 6.246 1 86.69 195 SER A N 1
ATOM 1570 C CA . SER A 1 195 ? 21.719 8.656 4.863 1 86.69 195 SER A CA 1
ATOM 1571 C C . SER A 1 195 ? 20.531 7.934 4.25 1 86.69 195 SER A C 1
ATOM 1573 O O . SER A 1 195 ? 20.375 7.91 3.025 1 86.69 195 SER A O 1
ATOM 1575 N N . ASN A 1 196 ? 19.734 7.367 5.055 1 89.06 196 ASN A N 1
ATOM 1576 C CA . ASN A 1 196 ? 18.516 6.723 4.586 1 89.06 196 ASN A CA 1
ATOM 1577 C C . ASN A 1 196 ? 17.344 7.691 4.574 1 89.06 196 ASN A C 1
ATOM 1579 O O . ASN A 1 196 ? 16.641 7.832 5.578 1 89.06 196 ASN A O 1
ATOM 1583 N N . LEU A 1 197 ? 17.109 8.281 3.473 1 89 197 LEU A N 1
ATOM 1584 C CA . LEU A 1 197 ? 16.172 9.383 3.35 1 89 197 LEU A CA 1
ATOM 1585 C C . LEU A 1 197 ? 14.758 8.938 3.719 1 89 197 LEU A C 1
ATOM 1587 O O . LEU A 1 197 ? 14.016 9.68 4.375 1 89 197 LEU A O 1
ATOM 1591 N N . ASP A 1 198 ? 14.367 7.766 3.273 1 89.12 198 ASP A N 1
ATOM 1592 C CA . ASP A 1 198 ? 13.031 7.27 3.574 1 89.12 198 ASP A CA 1
ATOM 1593 C C . ASP A 1 198 ? 12.836 7.086 5.078 1 89.12 198 ASP A C 1
ATOM 1595 O O . ASP A 1 198 ? 11.805 7.477 5.629 1 89.12 198 ASP A O 1
ATOM 1599 N N . ARG A 1 199 ? 13.789 6.488 5.672 1 92.69 199 ARG A N 1
ATOM 1600 C CA . ARG A 1 199 ? 13.781 6.328 7.121 1 92.69 199 ARG A CA 1
ATOM 1601 C C . ARG A 1 199 ? 13.742 7.68 7.82 1 92.69 199 ARG A C 1
ATOM 1603 O O . ARG A 1 199 ? 12.945 7.895 8.734 1 92.69 199 ARG A O 1
ATOM 1610 N N . PHE A 1 200 ? 14.547 8.578 7.367 1 96 200 PHE A N 1
ATOM 1611 C CA . PHE A 1 200 ? 14.656 9.906 7.973 1 96 200 PHE A CA 1
ATOM 1612 C C . PHE A 1 200 ? 13.328 10.648 7.887 1 96 200 PHE A C 1
ATOM 1614 O O . PHE A 1 200 ? 12.891 11.258 8.867 1 96 200 PHE A O 1
ATOM 1621 N N . LYS A 1 201 ? 12.672 10.555 6.824 1 96.81 201 LYS A N 1
ATOM 1622 C CA . LYS A 1 201 ? 11.398 11.242 6.621 1 96.81 201 LYS A CA 1
ATOM 1623 C C . LYS A 1 201 ? 10.344 10.734 7.598 1 96.81 201 LYS A C 1
ATOM 1625 O O . LYS A 1 201 ? 9.555 11.523 8.125 1 96.81 201 LYS A O 1
ATOM 1630 N N . GLN A 1 202 ? 10.312 9.469 7.84 1 97 202 GLN A N 1
ATOM 1631 C CA . GLN A 1 202 ? 9.344 8.891 8.766 1 97 202 GLN A CA 1
ATOM 1632 C C . GLN A 1 202 ? 9.594 9.367 10.195 1 97 202 GLN A C 1
ATOM 1634 O O . GLN A 1 202 ? 8.648 9.633 10.938 1 97 202 GLN A O 1
ATOM 1639 N N . LEU A 1 203 ? 10.836 9.477 10.484 1 98.06 203 LEU A N 1
ATOM 1640 C CA . LEU A 1 203 ? 11.211 9.961 11.805 1 98.06 203 LEU A CA 1
ATOM 1641 C C . LEU A 1 203 ? 10.828 11.422 11.984 1 98.06 203 LEU A C 1
ATOM 1643 O O . LEU A 1 203 ? 10.281 11.805 13.023 1 98.06 203 LEU A O 1
ATOM 1647 N N . VAL A 1 204 ? 11.023 12.18 10.922 1 98.19 204 VAL A N 1
ATOM 1648 C CA . VAL A 1 204 ? 10.672 13.594 10.945 1 98.19 204 VAL A CA 1
ATOM 1649 C C . VAL A 1 204 ? 9.164 13.75 11.133 1 98.19 204 VAL A C 1
ATOM 1651 O O . VAL A 1 204 ? 8.711 14.547 11.953 1 98.19 204 VAL A O 1
ATOM 1654 N N . LYS A 1 205 ? 8.461 12.984 10.43 1 98.12 205 LYS A N 1
ATOM 1655 C CA . LYS A 1 205 ? 7.004 13.047 10.516 1 98.12 205 LYS A CA 1
ATOM 1656 C C . LYS A 1 205 ? 6.52 12.719 11.922 1 98.12 205 LYS A C 1
ATOM 1658 O O . LYS A 1 205 ? 5.676 13.43 12.477 1 98.12 205 LYS A O 1
ATOM 1663 N N . MET A 1 206 ? 7.059 11.68 12.492 1 98.31 206 MET A N 1
ATOM 1664 C CA . MET A 1 206 ? 6.656 11.258 13.828 1 98.31 206 MET A CA 1
ATOM 1665 C C . MET A 1 206 ? 6.965 12.344 14.852 1 98.31 206 MET A C 1
ATOM 1667 O O . MET A 1 206 ? 6.117 12.672 15.688 1 98.31 206 MET A O 1
ATOM 1671 N N . LEU A 1 207 ? 8.148 12.859 14.742 1 97.69 207 LEU A N 1
ATOM 1672 C CA . LEU A 1 207 ? 8.555 13.875 15.711 1 97.69 207 LEU A CA 1
ATOM 1673 C C . LEU A 1 207 ? 7.715 15.141 15.539 1 97.69 207 LEU A C 1
ATOM 1675 O O . LEU A 1 207 ? 7.371 15.797 16.531 1 97.69 207 LEU A O 1
ATOM 1679 N N . THR A 1 208 ? 7.336 15.492 14.297 1 98.31 208 THR A N 1
ATOM 1680 C CA . THR A 1 208 ? 6.461 16.625 14.039 1 98.31 208 THR A CA 1
ATOM 1681 C C . THR A 1 208 ? 5.105 16.438 14.703 1 98.31 208 THR A C 1
ATOM 1683 O O . THR A 1 208 ? 4.586 17.344 15.344 1 98.31 208 THR A O 1
ATOM 1686 N N . ILE A 1 209 ? 4.613 15.266 14.602 1 97.75 209 ILE A N 1
ATOM 1687 C CA . ILE A 1 209 ? 3.318 14.953 15.195 1 97.75 209 ILE A CA 1
ATOM 1688 C C . ILE A 1 209 ? 3.404 15.078 16.719 1 97.75 209 ILE A C 1
ATOM 1690 O O . ILE A 1 209 ? 2.525 15.672 17.344 1 97.75 209 ILE A O 1
ATOM 1694 N N . ILE A 1 210 ? 4.445 14.633 17.281 1 96.75 210 ILE A N 1
ATOM 1695 C CA . ILE A 1 210 ? 4.633 14.625 18.719 1 96.75 210 ILE A CA 1
ATOM 1696 C C . ILE A 1 210 ? 4.625 16.062 19.25 1 96.75 210 ILE A C 1
ATOM 1698 O O . ILE A 1 210 ? 4.055 16.344 20.312 1 96.75 210 ILE A O 1
ATOM 1702 N N . PHE A 1 211 ? 5.176 16.984 18.469 1 95.38 211 PHE A N 1
ATOM 1703 C CA . PHE A 1 211 ? 5.293 18.375 18.922 1 95.38 211 PHE A CA 1
ATOM 1704 C C . PHE A 1 211 ? 4.117 19.203 18.422 1 95.38 211 PHE A C 1
ATOM 1706 O O . PHE A 1 211 ? 3.986 20.375 18.781 1 95.38 211 PHE A O 1
ATOM 1713 N N . SER A 1 212 ? 3.213 18.672 17.672 1 94.69 212 SER A N 1
ATOM 1714 C CA . SER A 1 212 ? 2.27 19.438 16.859 1 94.69 212 SER A CA 1
ATOM 1715 C C . SER A 1 212 ? 1.216 20.125 17.734 1 94.69 212 SER A C 1
ATOM 1717 O O . SER A 1 212 ? 0.655 21.141 17.344 1 94.69 212 SER A O 1
ATOM 1719 N N . LEU A 1 213 ? 0.971 19.609 18.938 1 92.19 213 LEU A N 1
ATOM 1720 C CA . LEU A 1 213 ? -0.091 20.156 19.766 1 92.19 213 LEU A CA 1
ATOM 1721 C C . LEU A 1 213 ? 0.468 21.188 20.75 1 92.19 213 LEU A C 1
ATOM 1723 O O . LEU A 1 213 ? -0.286 21.797 21.5 1 92.19 213 LEU A O 1
ATOM 1727 N N . GLY A 1 214 ? 1.744 21.359 20.781 1 90.38 214 GLY A N 1
ATOM 1728 C CA . GLY A 1 214 ? 2.371 22.422 21.547 1 90.38 214 GLY A CA 1
ATOM 1729 C C . GLY A 1 214 ? 2.434 22.109 23.047 1 90.38 214 GLY A C 1
ATOM 1730 O O . GLY A 1 214 ? 2.697 23.016 23.844 1 90.38 214 GLY A O 1
ATOM 1731 N N . GLN A 1 215 ? 2.154 20.875 23.375 1 89.75 215 GLN A N 1
ATOM 1732 C CA . GLN A 1 215 ? 2.289 20.5 24.781 1 89.75 215 GLN A CA 1
ATOM 1733 C C . GLN A 1 215 ? 3.754 20.484 25.203 1 89.75 215 GLN A C 1
ATOM 1735 O O . GLN A 1 215 ? 4.629 20.094 24.438 1 89.75 215 GLN A O 1
ATOM 1740 N N . PRO A 1 216 ? 3.961 20.891 26.391 1 89.06 216 PRO A N 1
ATOM 1741 C CA . PRO A 1 216 ? 5.359 20.984 26.828 1 89.06 216 PRO A CA 1
ATOM 1742 C C . PRO A 1 216 ? 6 19.625 27.047 1 89.06 216 PRO A C 1
ATOM 1744 O O . PRO A 1 216 ? 5.359 18.719 27.578 1 89.06 216 PRO A O 1
ATOM 1747 N N . MET A 1 217 ? 7.184 19.5 26.641 1 88.62 217 MET A N 1
ATOM 1748 C CA . MET A 1 217 ? 7.953 18.281 26.891 1 88.62 217 MET A CA 1
ATOM 1749 C C . MET A 1 217 ? 8.516 18.266 28.312 1 88.62 217 MET A C 1
ATOM 1751 O O . MET A 1 217 ? 8.664 19.328 28.938 1 88.62 217 MET A O 1
ATOM 1755 N N . PRO A 1 218 ? 8.906 17.047 28.703 1 85 218 PRO A N 1
ATOM 1756 C CA . PRO A 1 218 ? 9.555 16.984 30.016 1 85 218 PRO A CA 1
ATOM 1757 C C . PRO A 1 218 ? 10.93 17.656 30.016 1 85 218 PRO A C 1
ATOM 1759 O O . PRO A 1 218 ? 11.633 17.625 29 1 85 218 PRO A O 1
ATOM 1762 N N . VAL A 1 219 ? 11.367 18.328 31.078 1 69.69 219 VAL A N 1
ATOM 1763 C CA . VAL A 1 219 ? 12.562 19.156 31.25 1 69.69 219 VAL A CA 1
ATOM 1764 C C . VAL A 1 219 ? 13.805 18.328 30.922 1 69.69 219 VAL A C 1
ATOM 1766 O O . VAL A 1 219 ? 14.766 18.828 30.344 1 69.69 219 VAL A O 1
ATOM 1769 N N . ASN A 1 220 ? 13.797 17.062 31.156 1 66.5 220 ASN A N 1
ATOM 1770 C CA . ASN A 1 220 ? 14.969 16.203 31 1 66.5 220 ASN A CA 1
ATOM 1771 C C . ASN A 1 220 ? 15.32 16 29.531 1 66.5 220 ASN A C 1
ATOM 1773 O O . ASN A 1 220 ? 16.422 15.562 29.203 1 66.5 220 ASN A O 1
ATOM 1777 N N . HIS A 1 221 ? 14.594 16.484 28.594 1 66.94 221 HIS A N 1
ATOM 1778 C CA . HIS A 1 221 ? 14.844 16.219 27.188 1 66.94 221 HIS A CA 1
ATOM 1779 C C . HIS A 1 221 ? 15.578 17.375 26.531 1 66.94 221 HIS A C 1
ATOM 1781 O O . HIS A 1 221 ? 16.016 17.281 25.375 1 66.94 221 HIS A O 1
ATOM 1787 N N . GLN A 1 222 ? 15.875 18.344 27.281 1 63.5 222 GLN A N 1
ATOM 1788 C CA . GLN A 1 222 ? 16.359 19.594 26.688 1 63.5 222 GLN A CA 1
ATOM 1789 C C . GLN A 1 222 ? 17.812 19.469 26.266 1 63.5 222 GLN A C 1
ATOM 1791 O O . GLN A 1 222 ? 18.25 20.156 25.344 1 63.5 222 GLN A O 1
ATOM 1796 N N . ASP A 1 223 ? 18.406 18.484 26.875 1 69.19 223 ASP A N 1
ATOM 1797 C CA . ASP A 1 223 ? 19.797 18.312 26.484 1 69.19 223 ASP A CA 1
ATOM 1798 C C . ASP A 1 223 ? 19.922 17.734 25.078 1 69.19 223 ASP A C 1
ATOM 1800 O O . ASP A 1 223 ? 20.812 18.125 24.312 1 69.19 223 ASP A O 1
ATOM 1804 N N . TYR A 1 224 ? 18.984 16.906 24.75 1 78.69 224 TYR A N 1
ATOM 1805 C CA . TYR A 1 224 ? 19.031 16.266 23.438 1 78.69 224 TYR A CA 1
ATOM 1806 C C . TYR A 1 224 ? 18.328 17.109 22.375 1 78.69 224 TYR A C 1
ATOM 1808 O O . TYR A 1 224 ? 18.672 17.062 21.203 1 78.69 224 TYR A O 1
ATOM 1816 N N . LEU A 1 225 ? 17.484 17.938 22.891 1 89.62 225 LEU A N 1
ATOM 1817 C CA . LEU A 1 225 ? 16.719 18.828 22.016 1 89.62 225 LEU A CA 1
ATOM 1818 C C . LEU A 1 225 ? 17.156 20.266 22.188 1 89.62 225 LEU A C 1
ATOM 1820 O O . LEU A 1 225 ? 16.328 21.156 22.375 1 89.62 225 LEU A O 1
ATOM 1824 N N . GLY A 1 226 ? 18.453 20.422 22.062 1 90.12 226 GLY A N 1
ATOM 1825 C CA . GLY A 1 226 ? 19.062 21.734 22.25 1 90.12 226 GLY A CA 1
ATOM 1826 C C . GLY A 1 226 ? 19.453 22.406 20.953 1 90.12 226 GLY A C 1
ATOM 1827 O O . GLY A 1 226 ? 18.875 22.109 19.891 1 90.12 226 GLY A O 1
ATOM 1828 N N . VAL A 1 227 ? 20.391 23.25 21.062 1 93.06 227 VAL A N 1
ATOM 1829 C CA . VAL A 1 227 ? 20.797 24.094 19.953 1 93.06 227 VAL A CA 1
ATOM 1830 C C . VAL A 1 227 ? 21.438 23.25 18.859 1 93.06 227 VAL A C 1
ATOM 1832 O O . VAL A 1 227 ? 21.281 23.531 17.672 1 93.06 227 VAL A O 1
ATOM 1835 N N . HIS A 1 228 ? 22.047 22.156 19.266 1 92.94 228 HIS A N 1
ATOM 1836 C CA . HIS A 1 228 ? 22.703 21.297 18.281 1 92.94 228 HIS A CA 1
ATOM 1837 C C . HIS A 1 228 ? 21.672 20.625 17.375 1 92.94 228 HIS A C 1
ATOM 1839 O O . HIS A 1 228 ? 21.891 20.484 16.172 1 92.94 228 HIS A O 1
ATOM 1845 N N . PHE A 1 229 ? 20.641 20.266 18.016 1 95.12 229 PHE A N 1
ATOM 1846 C CA . PHE A 1 229 ? 19.578 19.656 17.234 1 95.12 229 PHE A CA 1
ATOM 1847 C C . PHE A 1 229 ? 18.922 20.688 16.328 1 95.12 229 PHE A C 1
ATOM 1849 O O . PHE A 1 229 ? 18.672 20.406 15.141 1 95.12 229 PHE A O 1
ATOM 1856 N N . ALA A 1 230 ? 18.641 21.844 16.828 1 95.69 230 ALA A N 1
ATOM 1857 C CA . ALA A 1 230 ? 18.062 22.922 16.031 1 95.69 230 ALA A CA 1
ATOM 1858 C C . ALA A 1 230 ? 18.953 23.266 14.836 1 95.69 230 ALA A C 1
ATOM 1860 O O . ALA A 1 230 ? 18.469 23.391 13.711 1 95.69 230 ALA A O 1
ATOM 1861 N N . SER A 1 231 ? 20.266 23.297 15.086 1 95.38 231 SER A N 1
ATOM 1862 C CA . SER A 1 231 ? 21.234 23.594 14.031 1 95.38 231 SER A CA 1
ATOM 1863 C C . SER A 1 231 ? 21.25 22.5 12.969 1 95.38 231 SER A C 1
ATOM 1865 O O . SER A 1 231 ? 21.328 22.797 11.773 1 95.38 231 SER A O 1
ATOM 1867 N N . PHE A 1 232 ? 21.203 21.344 13.5 1 95.44 232 PHE A N 1
ATOM 1868 C CA . PHE A 1 232 ? 21.156 20.188 12.609 1 95.44 232 PHE A CA 1
ATOM 1869 C C . PHE A 1 232 ? 19.984 20.297 11.648 1 95.44 232 PHE A C 1
ATOM 1871 O O . PHE A 1 232 ? 20.141 20.125 10.438 1 95.44 232 PHE A O 1
ATOM 1878 N N . LEU A 1 233 ? 18.766 20.625 12.125 1 97.44 233 LEU A N 1
ATOM 1879 C CA . LEU A 1 233 ? 17.578 20.75 11.297 1 97.44 233 LEU A CA 1
ATOM 1880 C C . LEU A 1 233 ? 17.719 21.922 10.32 1 97.44 233 LEU A C 1
ATOM 1882 O O . LEU A 1 233 ? 17.406 21.781 9.141 1 97.44 233 LEU A O 1
ATOM 1886 N N . LEU A 1 234 ? 18.219 23.031 10.781 1 98 234 LEU A N 1
ATOM 1887 C CA . LEU A 1 234 ? 18.375 24.219 9.953 1 98 234 LEU A CA 1
ATOM 1888 C C . LEU A 1 234 ? 19.375 23.984 8.836 1 98 234 LEU A C 1
ATOM 1890 O O . LEU A 1 234 ? 19.203 24.484 7.723 1 98 234 LEU A O 1
ATOM 1894 N N . GLU A 1 235 ? 20.375 23.219 9.133 1 96.75 235 GLU A N 1
ATOM 1895 C CA . GLU A 1 235 ? 21.375 22.891 8.117 1 96.75 235 GLU A CA 1
ATOM 1896 C C . GLU A 1 235 ? 20.766 22.031 7.016 1 96.75 235 GLU A C 1
ATOM 1898 O O . GLU A 1 235 ? 21.125 22.156 5.848 1 96.75 235 GLU A O 1
ATOM 1903 N N . ILE A 1 236 ? 19.891 21.172 7.426 1 96.5 236 ILE A N 1
ATOM 1904 C CA . ILE A 1 236 ? 19.203 20.359 6.438 1 96.5 236 ILE A CA 1
ATOM 1905 C C . ILE A 1 236 ? 18.375 21.234 5.512 1 96.5 236 ILE A C 1
ATOM 1907 O O . ILE A 1 236 ? 18.391 21.062 4.293 1 96.5 236 ILE A O 1
ATOM 1911 N N . VAL A 1 237 ? 17.703 22.219 6.023 1 97.88 237 VAL A N 1
ATOM 1912 C CA . VAL A 1 237 ? 16.859 23.125 5.258 1 97.88 237 VAL A CA 1
ATOM 1913 C C . VAL A 1 237 ? 17.703 23.922 4.277 1 97.88 237 VAL A C 1
ATOM 1915 O O . VAL A 1 237 ? 17.344 24.062 3.105 1 97.88 237 VAL A O 1
ATOM 1918 N N . GLU A 1 238 ? 18.844 24.391 4.73 1 96.94 238 GLU A N 1
ATOM 1919 C CA . GLU A 1 238 ? 19.672 25.266 3.916 1 96.94 238 GLU A CA 1
ATOM 1920 C C . GLU A 1 238 ? 20.547 24.469 2.961 1 96.94 238 GLU A C 1
ATOM 1922 O O . GLU A 1 238 ? 21.141 25.031 2.029 1 96.94 238 GLU A O 1
ATOM 1927 N N . GLY A 1 239 ? 20.516 23.219 3.197 1 92.5 239 GLY A N 1
ATOM 1928 C CA . GLY A 1 239 ? 21.328 22.359 2.35 1 92.5 239 GLY A CA 1
ATOM 1929 C C . GLY A 1 239 ? 20.672 22.016 1.029 1 92.5 239 GLY A C 1
ATOM 1930 O O . GLY A 1 239 ? 19.562 22.469 0.75 1 92.5 239 GLY A O 1
ATOM 1931 N N . ASN A 1 240 ? 21.438 21.359 0.157 1 90.19 240 ASN A N 1
ATOM 1932 C CA . ASN A 1 240 ? 20.938 20.938 -1.146 1 90.19 240 ASN A CA 1
ATOM 1933 C C . ASN A 1 240 ? 20.203 19.594 -1.054 1 90.19 240 ASN A C 1
ATOM 1935 O O . ASN A 1 240 ? 20.641 18.609 -1.629 1 90.19 240 ASN A O 1
ATOM 1939 N N . ASN A 1 241 ? 19.078 19.641 -0.274 1 90.38 241 ASN A N 1
ATOM 1940 C CA . ASN A 1 241 ? 18.25 18.453 -0.108 1 90.38 241 ASN A CA 1
ATOM 1941 C C . ASN A 1 241 ? 16.969 18.547 -0.926 1 90.38 241 ASN A C 1
ATOM 1943 O O . ASN A 1 241 ? 16.578 19.625 -1.379 1 90.38 241 ASN A O 1
ATOM 1947 N N . PRO A 1 242 ? 16.312 17.391 -1.145 1 87.56 242 PRO A N 1
ATOM 1948 C CA . PRO A 1 242 ? 15.047 17.422 -1.876 1 87.56 242 PRO A CA 1
ATOM 1949 C C . PRO A 1 242 ? 14.008 18.312 -1.215 1 87.56 242 PRO A C 1
ATOM 1951 O O . PRO A 1 242 ? 13.93 18.375 0.015 1 87.56 242 PRO A O 1
ATOM 1954 N N . GLU A 1 243 ? 13.211 18.953 -2.045 1 91.94 243 GLU A N 1
ATOM 1955 C CA . GLU A 1 243 ? 12.242 19.938 -1.574 1 91.94 243 GLU A CA 1
ATOM 1956 C C . GLU A 1 243 ? 11.281 19.328 -0.559 1 91.94 243 GLU A C 1
ATOM 1958 O O . GLU A 1 243 ? 10.938 19.953 0.438 1 91.94 243 GLU A O 1
ATOM 1963 N N . VAL A 1 244 ? 10.891 18.109 -0.831 1 91.75 244 VAL A N 1
ATOM 1964 C CA . VAL A 1 244 ? 9.93 17.453 0.047 1 91.75 244 VAL A CA 1
ATOM 1965 C C . VAL A 1 244 ? 10.523 17.312 1.448 1 91.75 244 VAL A C 1
ATOM 1967 O O . VAL A 1 244 ? 9.828 17.516 2.445 1 91.75 244 VAL A O 1
ATOM 1970 N N . LEU A 1 245 ? 11.758 16.969 1.533 1 94.31 245 LEU A N 1
ATOM 1971 C CA . LEU A 1 245 ? 12.422 16.828 2.824 1 94.31 245 LEU A CA 1
ATOM 1972 C C . LEU A 1 245 ? 12.547 18.172 3.523 1 94.31 245 LEU A C 1
ATOM 1974 O O . LEU A 1 245 ? 12.297 18.281 4.727 1 94.31 245 LEU A O 1
ATOM 1978 N N . VAL A 1 246 ? 12.906 19.141 2.793 1 96.75 246 VAL A N 1
ATOM 1979 C CA . VAL A 1 246 ? 13.047 20.484 3.328 1 96.75 246 VAL A CA 1
ATOM 1980 C C . VAL A 1 246 ? 11.727 20.938 3.949 1 96.75 246 VAL A C 1
ATOM 1982 O O . VAL A 1 246 ? 11.703 21.422 5.082 1 96.75 246 VAL A O 1
ATOM 1985 N N . ASP A 1 247 ? 10.656 20.703 3.252 1 97.75 247 ASP A N 1
ATOM 1986 C CA . ASP A 1 247 ? 9.344 21.094 3.742 1 97.75 247 ASP A CA 1
ATOM 1987 C C . ASP A 1 247 ? 8.992 20.359 5.027 1 97.75 247 ASP A C 1
ATOM 1989 O O . ASP A 1 247 ? 8.438 20.938 5.961 1 97.75 247 ASP A O 1
ATOM 1993 N N . MET A 1 248 ? 9.32 19.109 5.055 1 97.94 248 MET A N 1
ATOM 1994 C CA . MET A 1 248 ? 9.031 18.312 6.238 1 97.94 248 MET A CA 1
ATOM 1995 C C . MET A 1 248 ? 9.82 18.812 7.441 1 97.94 248 MET A C 1
ATOM 1997 O O . MET A 1 248 ? 9.297 18.875 8.555 1 97.94 248 MET A O 1
ATOM 2001 N N . VAL A 1 249 ? 11.039 19.141 7.211 1 98.56 249 VAL A N 1
ATOM 2002 C CA . VAL A 1 249 ? 11.898 19.578 8.297 1 98.56 249 VAL A CA 1
ATOM 2003 C C . VAL A 1 249 ? 11.461 20.953 8.789 1 98.56 249 VAL A C 1
ATOM 2005 O O . VAL A 1 249 ? 11.523 21.234 9.984 1 98.56 249 VAL A O 1
ATOM 2008 N N . ILE A 1 250 ? 10.984 21.75 7.891 1 98.69 250 ILE A N 1
ATOM 2009 C CA . ILE A 1 250 ? 10.453 23.047 8.289 1 98.69 250 ILE A CA 1
ATOM 2010 C C . ILE A 1 250 ? 9.242 22.844 9.203 1 98.69 250 ILE A C 1
ATOM 2012 O O . ILE A 1 250 ? 9.109 23.516 10.227 1 98.69 250 ILE A O 1
ATOM 2016 N N . ALA A 1 251 ? 8.375 21.938 8.805 1 98.62 251 ALA A N 1
ATOM 2017 C CA . ALA A 1 251 ? 7.227 21.625 9.648 1 98.62 251 ALA A CA 1
ATOM 2018 C C . ALA A 1 251 ? 7.672 21.172 11.039 1 98.62 251 ALA A C 1
ATOM 2020 O O . ALA A 1 251 ? 7.074 21.562 12.047 1 98.62 251 ALA A O 1
ATOM 2021 N N . LEU A 1 252 ? 8.703 20.406 11.062 1 98.62 252 LEU A N 1
ATOM 2022 C CA . LEU A 1 252 ? 9.227 19.938 12.344 1 98.62 252 LEU A CA 1
ATOM 2023 C C . LEU A 1 252 ? 9.773 21.094 13.164 1 98.62 252 LEU A C 1
ATOM 2025 O O . LEU A 1 252 ? 9.516 21.188 14.367 1 98.62 252 LEU A O 1
ATOM 2029 N N . ILE A 1 253 ? 10.492 22 12.539 1 98.5 253 ILE A N 1
ATOM 2030 C CA . ILE A 1 253 ? 11.047 23.156 13.227 1 98.5 253 ILE A CA 1
ATOM 2031 C C . ILE A 1 253 ? 9.922 23.984 13.828 1 98.5 253 ILE A C 1
ATOM 2033 O O . ILE A 1 253 ? 10 24.422 14.977 1 98.5 253 ILE A O 1
ATOM 2037 N N . LEU A 1 254 ? 8.883 24.141 13.031 1 98.25 254 LEU A N 1
ATOM 2038 C CA . LEU A 1 254 ? 7.738 24.922 13.492 1 98.25 254 LEU A CA 1
ATOM 2039 C C . LEU A 1 254 ? 7.055 24.25 14.672 1 98.25 254 LEU A C 1
ATOM 2041 O O . LEU A 1 254 ? 6.703 24.922 15.656 1 98.25 254 LEU A O 1
ATOM 2045 N N . ALA A 1 255 ? 6.891 22.969 14.586 1 97.31 255 ALA A N 1
ATOM 2046 C CA . ALA A 1 255 ? 6.293 22.219 15.695 1 97.31 255 ALA A CA 1
ATOM 2047 C C . ALA A 1 255 ? 7.176 22.281 16.938 1 97.31 255 ALA A C 1
ATOM 2049 O O . ALA A 1 255 ? 6.684 22.5 18.047 1 97.31 255 ALA A O 1
ATOM 2050 N N . PHE A 1 256 ? 8.438 22.172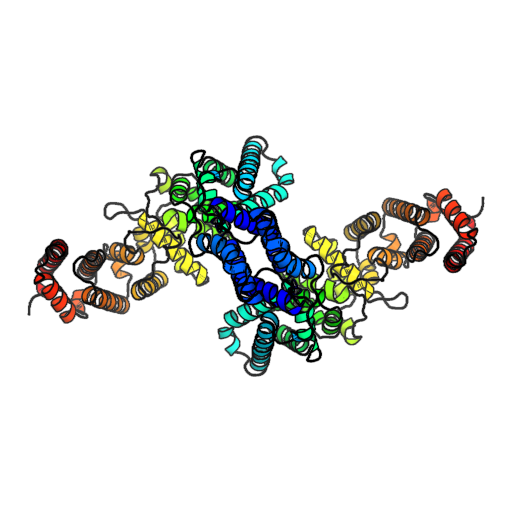 16.719 1 96.56 256 PHE A N 1
ATOM 2051 C CA . PHE A 1 256 ? 9.422 22.203 17.797 1 96.56 256 PHE A CA 1
ATOM 2052 C C . PHE A 1 256 ? 9.461 23.578 18.453 1 96.56 256 PHE A C 1
ATOM 2054 O O . PHE A 1 256 ? 9.625 23.688 19.672 1 96.56 256 PHE A O 1
ATOM 2061 N N . ASN A 1 257 ? 9.258 24.594 17.703 1 96.38 257 ASN A N 1
ATOM 2062 C CA . ASN A 1 257 ? 9.289 25.969 18.219 1 96.38 257 ASN A CA 1
ATOM 2063 C C . ASN A 1 257 ? 8.203 26.203 19.266 1 96.38 257 ASN A C 1
ATOM 2065 O O . ASN A 1 257 ? 8.352 27.062 20.125 1 96.38 257 ASN A O 1
ATOM 2069 N N . GLN A 1 258 ? 7.234 25.359 19.203 1 93.19 258 GLN A N 1
ATOM 2070 C CA . GLN A 1 258 ? 6.121 25.531 20.141 1 93.19 258 GLN A CA 1
ATOM 2071 C C . GLN A 1 258 ? 6.539 25.141 21.562 1 93.19 258 GLN A C 1
ATOM 2073 O O . GLN A 1 258 ? 5.832 25.453 22.516 1 93.19 258 GLN A O 1
ATOM 2078 N N . GLN A 1 259 ? 7.645 24.547 21.625 1 91.56 259 GLN A N 1
ATOM 2079 C CA . GLN A 1 259 ? 8.125 24.109 22.938 1 91.56 259 GLN A CA 1
ATOM 2080 C C . GLN A 1 259 ? 8.688 25.297 23.734 1 91.56 259 GLN A C 1
ATOM 2082 O O . GLN A 1 259 ? 8.914 25.188 24.938 1 91.56 259 GLN A O 1
ATOM 2087 N N . PHE A 1 260 ? 8.82 26.406 23.016 1 91.12 260 PHE A N 1
ATOM 2088 C CA . PHE A 1 260 ? 9.492 27.531 23.641 1 91.12 260 PHE A CA 1
ATOM 2089 C C . PHE A 1 260 ? 8.539 28.719 23.781 1 91.12 260 PHE A C 1
ATOM 2091 O O . PHE A 1 260 ? 7.723 28.969 22.891 1 91.12 260 PHE A O 1
ATOM 2098 N N . SER A 1 261 ? 8.672 29.328 24.906 1 85.75 261 SER A N 1
ATOM 2099 C CA . SER A 1 261 ? 7.852 30.516 25.156 1 85.75 261 SER A CA 1
ATOM 2100 C C . SER A 1 261 ? 8.695 31.781 25.078 1 85.75 261 SER A C 1
ATOM 2102 O O . SER A 1 261 ? 9.914 31.719 24.906 1 85.75 261 SER A O 1
ATOM 2104 N N . GLU A 1 262 ? 7.984 32.938 25.141 1 78.88 262 GLU A N 1
ATOM 2105 C CA . GLU A 1 262 ? 8.656 34.219 25.078 1 78.88 262 GLU A CA 1
ATOM 2106 C C . GLU A 1 262 ? 9.648 34.375 26.219 1 78.88 262 GLU A C 1
ATOM 2108 O O . GLU A 1 262 ? 10.625 35.125 26.094 1 78.88 262 GLU A O 1
ATOM 2113 N N . HIS A 1 263 ? 9.477 33.656 27.219 1 77.12 263 HIS A N 1
ATOM 2114 C CA . HIS A 1 263 ? 10.273 33.812 28.422 1 77.12 263 HIS A CA 1
ATOM 2115 C C . HIS A 1 263 ? 11.344 32.75 28.547 1 77.12 263 HIS A C 1
ATOM 2117 O O . HIS A 1 263 ? 12.055 32.688 29.547 1 77.12 263 HIS A O 1
ATOM 2123 N N . THR A 1 264 ? 11.344 31.906 27.562 1 79.88 264 THR A N 1
ATOM 2124 C CA . THR A 1 264 ? 12.328 30.828 27.625 1 79.88 264 THR A CA 1
ATOM 2125 C C . THR A 1 264 ? 13.336 30.969 26.484 1 79.88 264 THR A C 1
ATOM 2127 O O . THR A 1 264 ? 13.07 31.625 25.484 1 79.88 264 THR A O 1
ATOM 2130 N N . TYR A 1 265 ? 14.469 30.406 26.812 1 86.25 265 TYR A N 1
ATOM 2131 C CA . TYR A 1 265 ? 15.523 30.344 25.797 1 86.25 265 TYR A CA 1
ATOM 2132 C C . TYR A 1 265 ? 15.086 29.5 24.609 1 86.25 265 TYR A C 1
ATOM 2134 O O . TYR A 1 265 ? 14.734 28.328 24.75 1 86.25 265 TYR A O 1
ATOM 2142 N N . ASN A 1 266 ? 15.023 30.125 23.453 1 93.62 266 ASN A N 1
ATOM 2143 C CA . ASN A 1 266 ? 14.586 29.469 22.234 1 93.62 266 ASN A CA 1
ATOM 2144 C C . ASN A 1 266 ? 15.773 28.953 21.422 1 93.62 266 ASN A C 1
ATOM 2146 O O . ASN A 1 266 ? 16.484 29.75 20.797 1 93.62 266 ASN A O 1
ATOM 2150 N N . VAL A 1 267 ? 15.977 27.688 21.406 1 94.25 267 VAL A N 1
ATOM 2151 C CA . VAL A 1 267 ? 17.156 27.078 20.812 1 94.25 267 VAL A CA 1
ATOM 2152 C C . VAL A 1 267 ? 17.109 27.234 19.297 1 94.25 267 VAL A C 1
ATOM 2154 O O . VAL A 1 267 ? 18.141 27.219 18.625 1 94.25 267 VAL A O 1
ATOM 2157 N N . ILE A 1 268 ? 15.953 27.391 18.688 1 96.19 268 ILE A N 1
ATOM 2158 C CA . ILE A 1 268 ? 15.82 27.578 17.25 1 96.19 268 ILE A CA 1
ATOM 2159 C C . ILE A 1 268 ? 16.375 28.938 16.859 1 96.19 268 ILE A C 1
ATOM 2161 O O . ILE A 1 268 ? 17.094 29.062 15.867 1 96.19 268 ILE A O 1
ATOM 2165 N N . ILE A 1 269 ? 16.016 29.922 17.625 1 96.31 269 ILE A N 1
ATOM 2166 C CA . ILE A 1 269 ? 16.516 31.281 17.406 1 96.31 269 ILE A CA 1
ATOM 2167 C C . ILE A 1 269 ? 18.031 31.297 17.516 1 96.31 269 ILE A C 1
ATOM 2169 O O . ILE A 1 269 ? 18.719 31.859 16.656 1 96.31 269 ILE A O 1
ATOM 2173 N N . GLU A 1 270 ? 18.516 30.641 18.531 1 95.38 270 GLU A N 1
ATOM 2174 C CA . GLU A 1 270 ? 19.953 30.531 18.688 1 95.38 270 GLU A CA 1
ATOM 2175 C C . GLU A 1 270 ? 20.594 29.812 17.516 1 95.38 270 GLU A C 1
ATOM 2177 O O . GLU A 1 270 ? 21.625 30.219 17 1 95.38 270 GLU A O 1
ATOM 2182 N N . GLY A 1 271 ? 19.969 28.75 17.109 1 96 271 GLY A N 1
ATOM 2183 C CA . GLY A 1 271 ? 20.469 28.016 15.961 1 96 271 GLY A CA 1
ATOM 2184 C C . GLY A 1 271 ? 20.516 28.859 14.695 1 96 271 GLY A C 1
ATOM 2185 O O . GLY A 1 271 ? 21.469 28.766 13.922 1 96 271 GLY A O 1
ATOM 2186 N N . MET A 1 272 ? 19.547 29.656 14.461 1 96.62 272 MET A N 1
ATOM 2187 C CA . MET A 1 272 ? 19.5 30.547 13.305 1 96.62 272 MET A CA 1
ATOM 2188 C C . MET A 1 272 ? 20.656 31.547 13.352 1 96.62 272 MET A C 1
ATOM 2190 O O . MET A 1 272 ? 21.281 31.812 12.328 1 96.62 272 MET A O 1
ATOM 2194 N N . GLN A 1 273 ? 20.891 32.062 14.523 1 95.12 273 GLN A N 1
ATOM 2195 C CA . GLN A 1 273 ? 21.938 33.062 14.695 1 95.12 273 GLN A CA 1
ATOM 2196 C C . GLN A 1 273 ? 23.312 32.5 14.352 1 95.12 273 GLN A C 1
ATOM 2198 O O . GLN A 1 273 ? 24.219 33.25 13.977 1 95.12 273 GLN A O 1
ATOM 2203 N N . ASN A 1 274 ? 23.406 31.172 14.477 1 93.5 274 ASN A N 1
ATOM 2204 C CA . ASN A 1 274 ? 24.688 30.516 14.227 1 93.5 274 ASN A CA 1
ATOM 2205 C C . ASN A 1 274 ? 24.844 30.141 12.758 1 93.5 274 ASN A C 1
ATOM 2207 O O . ASN A 1 274 ? 25.906 29.656 12.352 1 93.5 274 ASN A O 1
ATOM 2211 N N . LEU A 1 275 ? 23.875 30.422 11.906 1 94.25 275 LEU A N 1
ATOM 2212 C CA . LEU A 1 275 ? 23.938 30.141 10.477 1 94.25 275 LEU A CA 1
ATOM 2213 C C . LEU A 1 275 ? 24.484 31.328 9.711 1 94.25 275 LEU A C 1
ATOM 2215 O O . LEU A 1 275 ? 24.203 32.469 10.07 1 94.25 275 LEU A O 1
ATOM 2219 N N . PRO A 1 276 ? 25.25 31.016 8.703 1 92.19 276 PRO A N 1
ATOM 2220 C CA . PRO A 1 276 ? 25.641 32.125 7.848 1 92.19 276 PRO A CA 1
ATOM 2221 C C . PRO A 1 276 ? 24.453 32.781 7.148 1 92.19 276 PRO A C 1
ATOM 2223 O O . PRO A 1 276 ? 24.422 34 6.992 1 92.19 276 PRO A O 1
ATOM 2226 N N . SER A 1 277 ? 23.516 31.953 6.723 1 93.25 277 SER A N 1
ATOM 2227 C CA . SER A 1 277 ? 22.312 32.438 6.07 1 93.25 277 SER A CA 1
ATOM 2228 C C . SER A 1 277 ? 21.125 31.5 6.324 1 93.25 277 SER A C 1
ATOM 2230 O O . SER A 1 277 ? 21.312 30.297 6.562 1 93.25 277 SER A O 1
ATOM 2232 N N . ALA A 1 278 ? 19.969 32.062 6.367 1 95.75 278 ALA A N 1
ATOM 2233 C CA . ALA A 1 278 ? 18.75 31.281 6.5 1 95.75 278 ALA A CA 1
ATOM 2234 C C . ALA A 1 278 ? 17.781 31.578 5.363 1 95.75 278 ALA A C 1
ATOM 2236 O O . ALA A 1 278 ? 16.578 31.781 5.594 1 95.75 278 ALA A O 1
ATOM 2237 N N . LYS A 1 279 ? 18.328 31.625 4.223 1 95.75 279 LYS A N 1
ATOM 2238 C CA . LYS A 1 279 ? 17.578 32.094 3.061 1 95.75 279 LYS A CA 1
ATOM 2239 C C . LYS A 1 279 ? 16.406 31.188 2.742 1 95.75 279 LYS A C 1
ATOM 2241 O O . LYS A 1 279 ? 15.273 31.641 2.594 1 95.75 279 LYS A O 1
ATOM 2246 N N . VAL A 1 280 ? 16.688 29.891 2.607 1 97.06 280 VAL A N 1
ATOM 2247 C CA . VAL A 1 280 ? 15.656 28.938 2.236 1 97.06 280 VAL A CA 1
ATOM 2248 C C . VAL A 1 280 ? 14.562 28.906 3.305 1 97.06 280 VAL A C 1
ATOM 2250 O O . VAL A 1 280 ? 13.375 28.953 2.984 1 97.06 280 VAL A O 1
ATOM 2253 N N . PHE A 1 281 ? 15.039 28.922 4.523 1 98 281 PHE A N 1
ATOM 2254 C CA . PHE A 1 281 ? 14.117 28.891 5.645 1 98 281 PHE A CA 1
ATOM 2255 C C . PHE A 1 281 ? 13.195 30.109 5.637 1 98 281 PHE A C 1
ATOM 2257 O O . PHE A 1 281 ? 11.977 29.969 5.727 1 98 281 PHE A O 1
ATOM 2264 N N . THR A 1 282 ? 13.711 31.297 5.496 1 97.5 282 THR A N 1
ATOM 2265 C CA . THR A 1 282 ? 12.938 32.531 5.555 1 97.5 282 THR A CA 1
ATOM 2266 C C . THR A 1 282 ? 12.008 32.656 4.352 1 97.5 282 THR A C 1
ATOM 2268 O O . THR A 1 282 ? 10.867 33.094 4.484 1 97.5 282 THR A O 1
ATOM 2271 N N . GLU A 1 283 ? 12.484 32.188 3.244 1 96.62 283 GLU A N 1
ATOM 2272 C CA . GLU A 1 283 ? 11.648 32.219 2.047 1 96.62 283 GLU A CA 1
ATOM 2273 C C . GLU A 1 283 ? 10.453 31.281 2.186 1 96.62 283 GLU A C 1
ATOM 2275 O O . GLU A 1 283 ? 9.328 31.656 1.828 1 96.62 283 GLU A O 1
ATOM 2280 N N . LYS A 1 284 ? 10.711 30.141 2.68 1 97.38 284 LYS A N 1
ATOM 2281 C CA . LYS A 1 284 ? 9.633 29.172 2.848 1 97.38 284 LYS A CA 1
ATOM 2282 C C . LYS A 1 284 ? 8.625 29.641 3.893 1 97.38 284 LYS A C 1
ATOM 2284 O O . LYS A 1 284 ? 7.418 29.438 3.73 1 97.38 284 LYS A O 1
ATOM 2289 N N . LEU A 1 285 ? 9.07 30.266 4.914 1 98.25 285 LEU A N 1
ATOM 2290 C CA . LEU A 1 285 ? 8.188 30.797 5.938 1 98.25 285 LEU A CA 1
ATOM 2291 C C . LEU A 1 285 ? 7.266 31.875 5.355 1 98.25 285 LEU A C 1
ATOM 2293 O O . LEU A 1 285 ? 6.07 31.906 5.652 1 98.25 285 LEU A O 1
ATOM 2297 N N . LEU A 1 286 ? 7.871 32.719 4.551 1 97.88 286 LEU A N 1
ATOM 2298 C CA . LEU A 1 286 ? 7.09 33.781 3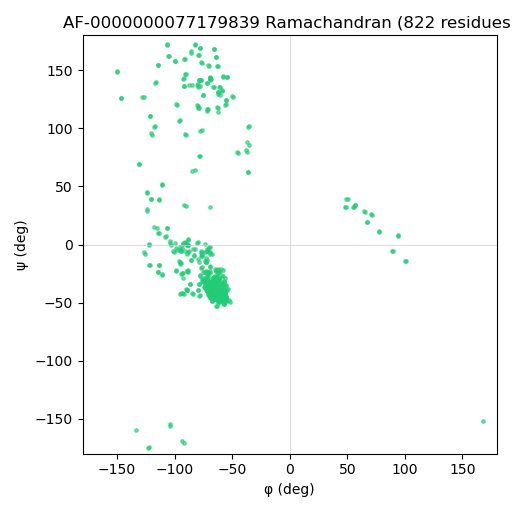.928 1 97.88 286 LEU A CA 1
ATOM 2299 C C . LEU A 1 286 ? 5.992 33.219 3.043 1 97.88 286 LEU A C 1
ATOM 2301 O O . LEU A 1 286 ? 4.855 33.688 3.059 1 97.88 286 LEU A O 1
ATOM 2305 N N . LEU A 1 287 ? 6.344 32.219 2.338 1 97.44 287 LEU A N 1
ATOM 2306 C CA . LEU A 1 287 ? 5.375 31.547 1.473 1 97.44 287 LEU A CA 1
ATOM 2307 C C . LEU A 1 287 ? 4.234 30.953 2.289 1 97.44 287 LEU A C 1
ATOM 2309 O O . LEU A 1 287 ? 3.064 31.109 1.933 1 97.44 287 LEU A O 1
ATOM 2313 N N . LEU A 1 288 ? 4.555 30.297 3.355 1 98.06 288 LEU A N 1
ATOM 2314 C CA . LEU A 1 288 ? 3.557 29.672 4.211 1 98.06 288 LEU A CA 1
ATOM 2315 C C . LEU A 1 288 ? 2.646 30.703 4.848 1 98.06 288 LEU A C 1
ATOM 2317 O O . LEU A 1 288 ? 1.429 30.516 4.914 1 98.06 288 LEU A O 1
ATOM 2321 N N . LEU A 1 289 ? 3.213 31.781 5.312 1 97.88 289 LEU A N 1
ATOM 2322 C CA . LEU A 1 289 ? 2.422 32.844 5.934 1 97.88 289 LEU A CA 1
ATOM 2323 C C . LEU A 1 289 ? 1.458 33.469 4.926 1 97.88 289 LEU A C 1
ATOM 2325 O O . LEU A 1 289 ? 0.293 33.719 5.25 1 97.88 289 LEU A O 1
ATOM 2329 N N . ASN A 1 290 ? 1.954 33.688 3.73 1 96.12 290 ASN A N 1
ATOM 2330 C CA . ASN A 1 290 ? 1.144 34.281 2.676 1 96.12 290 ASN A CA 1
ATOM 2331 C C . ASN A 1 290 ? -0.058 33.406 2.328 1 96.12 290 ASN A C 1
ATOM 2333 O O . ASN A 1 290 ? -1.139 33.938 2.033 1 96.12 290 ASN A O 1
ATOM 2337 N N . ARG A 1 291 ? 0.103 32.156 2.428 1 95.62 291 ARG A N 1
ATOM 2338 C CA . ARG A 1 291 ? -0.96 31.219 2.117 1 95.62 291 ARG A CA 1
ATOM 2339 C C . ARG A 1 291 ? -1.792 30.891 3.355 1 95.62 291 ARG A C 1
ATOM 2341 O O . ARG A 1 291 ? -2.801 30.188 3.27 1 95.62 291 ARG A O 1
ATOM 2348 N N . GLU A 1 292 ? -1.363 31.391 4.5 1 94.06 292 GLU A N 1
ATOM 2349 C CA . GLU A 1 292 ? -1.974 31.094 5.793 1 94.06 292 GLU A CA 1
ATOM 2350 C C . GLU A 1 292 ? -2.008 29.594 6.059 1 94.06 292 GLU A C 1
ATOM 2352 O O . GLU A 1 292 ? -2.979 29.078 6.617 1 94.06 292 GLU A O 1
ATOM 2357 N N . ASP A 1 293 ? -0.976 28.953 5.562 1 95.62 293 ASP A N 1
ATOM 2358 C CA . ASP A 1 293 ? -0.848 27.516 5.742 1 95.62 293 ASP A CA 1
ATOM 2359 C C . ASP A 1 293 ? -0.046 27.188 7 1 95.62 293 ASP A C 1
ATOM 2361 O O . ASP A 1 293 ? 0.95 27.859 7.297 1 95.62 293 ASP A O 1
ATOM 2365 N N . ASP A 1 294 ? -0.468 26.266 7.746 1 96.69 294 ASP A N 1
ATOM 2366 C CA . ASP A 1 294 ? 0.259 25.75 8.906 1 96.69 294 ASP A CA 1
ATOM 2367 C C . ASP A 1 294 ? 0.608 24.281 8.734 1 96.69 294 ASP A C 1
ATOM 2369 O O . ASP A 1 294 ? -0.232 23.406 8.953 1 96.69 294 ASP A O 1
ATOM 2373 N N . PRO A 1 295 ? 1.812 23.969 8.391 1 97 295 PRO A N 1
ATOM 2374 C CA . PRO A 1 295 ? 2.195 22.594 8.055 1 97 295 PRO A CA 1
ATOM 2375 C C . PRO A 1 295 ? 2.252 21.672 9.281 1 97 295 PRO A C 1
ATOM 2377 O O . PRO A 1 295 ? 2.484 20.469 9.148 1 97 295 PRO A O 1
ATOM 2380 N N . THR A 1 296 ? 2.062 22.219 10.492 1 96.38 296 THR A N 1
ATOM 2381 C CA . THR A 1 296 ? 2.094 21.391 11.703 1 96.38 296 THR A CA 1
ATOM 2382 C C . THR A 1 296 ? 0.726 20.781 11.977 1 96.38 296 THR A C 1
ATOM 2384 O O . THR A 1 296 ? 0.588 19.922 12.859 1 96.38 296 THR A O 1
ATOM 2387 N N . ARG A 1 297 ? -0.297 21.297 11.273 1 94.06 297 ARG A N 1
ATOM 2388 C CA . ARG A 1 297 ? -1.646 20.781 11.461 1 94.06 297 ARG A CA 1
ATOM 2389 C C . ARG A 1 297 ? -1.828 19.453 10.727 1 94.06 297 ARG A C 1
ATOM 2391 O O . ARG A 1 297 ? -2.561 19.375 9.742 1 94.06 297 ARG A O 1
ATOM 2398 N N . LEU A 1 298 ? -1.282 18.422 11.305 1 93.19 298 LEU A N 1
ATOM 2399 C CA . LEU A 1 298 ? -1.237 17.094 10.688 1 93.19 298 LEU A CA 1
ATOM 2400 C C . LEU A 1 298 ? -2.348 16.203 11.234 1 93.19 298 LEU A C 1
ATOM 2402 O O . LEU A 1 298 ? -2.693 15.195 10.617 1 93.19 298 LEU A O 1
ATOM 2406 N N . LEU A 1 299 ? -2.84 16.5 12.367 1 92.81 299 LEU A N 1
ATOM 2407 C CA . LEU A 1 299 ? -3.838 15.664 13.023 1 92.81 299 LEU A CA 1
ATOM 2408 C C . LEU A 1 299 ? -5.238 16.234 12.82 1 92.81 299 LEU A C 1
ATOM 2410 O O . LEU A 1 299 ? -5.398 17.422 12.555 1 92.81 299 LEU A O 1
ATOM 2414 N N . LYS A 1 300 ? -6.195 15.398 12.945 1 84.31 300 LYS A N 1
ATOM 2415 C CA . LYS A 1 300 ? -7.594 15.766 12.727 1 84.31 300 LYS A CA 1
ATOM 2416 C C . LYS A 1 300 ? -8.148 16.547 13.922 1 84.31 300 LYS A C 1
ATOM 2418 O O . LYS A 1 300 ? -9.211 17.156 13.828 1 84.31 300 LYS A O 1
ATOM 2423 N N . HIS A 1 301 ? -7.438 16.672 14.898 1 85.75 301 HIS A N 1
ATOM 2424 C CA . HIS A 1 301 ? -7.926 17.281 16.141 1 85.75 301 HIS A CA 1
ATOM 2425 C C . HIS A 1 301 ? -7.922 18.812 16.031 1 85.75 301 HIS A C 1
ATOM 2427 O O . HIS A 1 301 ? -7.043 19.391 15.406 1 85.75 301 HIS A O 1
ATOM 2433 N N . PRO A 1 302 ? -9.016 19.344 16.562 1 80.31 302 PRO A N 1
ATOM 2434 C CA . PRO A 1 302 ? -8.992 20.812 16.594 1 80.31 302 PRO A CA 1
ATOM 2435 C C . PRO A 1 302 ? -7.816 21.375 17.391 1 80.31 302 PRO A C 1
ATOM 2437 O O . PRO A 1 302 ? -7.426 20.797 18.406 1 80.31 302 PRO A O 1
ATOM 2440 N N . ASN A 1 303 ? -7.156 22.297 16.812 1 79.94 303 ASN A N 1
ATOM 2441 C CA . ASN A 1 303 ? -6.043 23 17.438 1 79.94 303 ASN A CA 1
ATOM 2442 C C . ASN A 1 303 ? -6.305 24.5 17.5 1 79.94 303 ASN A C 1
ATOM 2444 O O . ASN A 1 303 ? -6.328 25.188 16.469 1 79.94 303 ASN A O 1
ATOM 2448 N N . GLU A 1 304 ? -6.508 25 18.703 1 79 304 GLU A N 1
ATOM 2449 C CA . GLU A 1 304 ? -6.883 26.391 18.891 1 79 304 GLU A CA 1
ATOM 2450 C C . GLU A 1 304 ? -5.652 27.281 19 1 79 304 GLU A C 1
ATOM 2452 O O . GLU A 1 304 ? -5.773 28.5 19.141 1 79 304 GLU A O 1
ATOM 2457 N N . HIS A 1 305 ? -4.539 26.734 18.828 1 82.88 305 HIS A N 1
ATOM 2458 C CA . HIS A 1 305 ? -3.311 27.5 18.984 1 82.88 305 HIS A CA 1
ATOM 2459 C C . HIS A 1 305 ? -3.062 28.375 17.766 1 82.88 305 HIS A C 1
ATOM 2461 O O . HIS A 1 305 ? -3.631 28.141 16.688 1 82.88 305 HIS A O 1
ATOM 2467 N N . MET A 1 306 ? -2.301 29.359 18.094 1 88.75 306 MET A N 1
ATOM 2468 C CA . MET A 1 306 ? -1.854 30.266 17.031 1 88.75 306 MET A CA 1
ATOM 2469 C C . MET A 1 306 ? -1.184 29.5 15.906 1 88.75 306 MET A C 1
ATOM 2471 O O . MET A 1 306 ? -0.532 28.484 16.141 1 88.75 306 MET A O 1
ATOM 2475 N N . ASN A 1 307 ? -1.432 30.016 14.688 1 94.56 307 ASN A N 1
ATOM 2476 C CA . ASN A 1 307 ? -0.688 29.5 13.547 1 94.56 307 ASN A CA 1
ATOM 2477 C C . ASN A 1 307 ? 0.813 29.469 13.82 1 94.56 307 ASN A C 1
ATOM 2479 O O . ASN A 1 307 ? 1.401 30.5 14.18 1 94.56 307 ASN A O 1
ATOM 2483 N N . THR A 1 308 ? 1.396 28.328 13.617 1 96.81 308 THR A N 1
ATOM 2484 C CA . THR A 1 308 ? 2.773 28.125 14.062 1 96.81 308 THR A CA 1
ATOM 2485 C C . THR A 1 308 ? 3.738 28.922 13.188 1 96.81 308 THR A C 1
ATOM 2487 O O . THR A 1 308 ? 4.828 29.297 13.633 1 96.81 308 THR A O 1
ATOM 2490 N N . VAL A 1 309 ? 3.359 29.219 11.984 1 98.19 309 VAL A N 1
ATOM 2491 C CA . VAL A 1 309 ? 4.184 30.031 11.102 1 98.19 309 VAL A CA 1
ATOM 2492 C C . VAL A 1 309 ? 4.219 31.469 11.617 1 98.19 309 VAL A C 1
ATOM 2494 O O . VAL A 1 309 ? 5.289 32.062 11.703 1 98.19 309 VAL A O 1
ATOM 2497 N N . LEU A 1 310 ? 3.047 31.969 11.961 1 97.56 310 LEU A N 1
ATOM 2498 C CA . LEU A 1 310 ? 2.951 33.312 12.523 1 97.56 310 LEU A CA 1
ATOM 2499 C C . LEU A 1 310 ? 3.742 33.406 13.828 1 97.56 310 LEU A C 1
ATOM 2501 O O . LEU A 1 310 ? 4.484 34.375 14.031 1 97.56 310 LEU A O 1
ATOM 2505 N N . ARG A 1 311 ? 3.631 32.438 14.602 1 96.44 311 ARG A N 1
ATOM 2506 C CA . ARG A 1 311 ? 4.387 32.375 15.852 1 96.44 311 ARG A CA 1
ATOM 2507 C C . ARG A 1 311 ? 5.891 32.406 15.578 1 96.44 311 ARG A C 1
ATOM 2509 O O . ARG A 1 311 ? 6.633 33.125 16.266 1 96.44 311 ARG A O 1
ATOM 2516 N N . MET A 1 312 ? 6.328 31.719 14.641 1 97.69 312 MET A N 1
ATOM 2517 C CA . MET A 1 312 ? 7.742 31.688 14.281 1 97.69 312 MET A CA 1
ATOM 2518 C C . MET A 1 312 ? 8.234 33.062 13.844 1 97.69 312 MET A C 1
ATOM 2520 O O . MET A 1 312 ? 9.328 33.5 14.227 1 97.69 312 MET A O 1
ATOM 2524 N N . PHE A 1 313 ? 7.426 33.75 13.109 1 97.88 313 PHE A N 1
ATOM 2525 C CA . PHE A 1 313 ? 7.781 35.094 12.695 1 97.88 313 PHE A CA 1
ATOM 2526 C C . PHE A 1 313 ? 7.914 36.031 13.898 1 97.88 313 PHE A C 1
ATOM 2528 O O . PHE A 1 313 ? 8.867 36.781 13.992 1 97.88 313 PHE A O 1
ATOM 2535 N N . ILE A 1 314 ? 6.961 35.938 14.773 1 97 314 ILE A N 1
ATOM 2536 C CA . ILE A 1 314 ? 6.996 36.75 15.969 1 97 314 ILE A CA 1
ATOM 2537 C C . ILE A 1 314 ? 8.273 36.469 16.75 1 97 314 ILE A C 1
ATOM 2539 O O . ILE A 1 314 ? 8.953 37.406 17.203 1 97 314 ILE A O 1
ATOM 2543 N N . ASP A 1 315 ? 8.617 35.219 16.875 1 97.12 315 ASP A N 1
ATOM 2544 C CA . ASP A 1 315 ? 9.82 34.844 17.609 1 97.12 315 ASP A CA 1
ATOM 2545 C C . ASP A 1 315 ? 11.078 35.344 16.906 1 97.12 315 ASP A C 1
ATOM 2547 O O . ASP A 1 315 ? 11.992 35.844 17.531 1 97.12 315 ASP A O 1
ATOM 2551 N N . ILE A 1 316 ? 11.133 35.188 15.609 1 97.38 316 ILE A N 1
ATOM 2552 C CA . ILE A 1 316 ? 12.297 35.562 14.82 1 97.38 316 ILE A CA 1
ATOM 2553 C C . ILE A 1 316 ? 12.5 37.094 14.93 1 97.38 316 ILE A C 1
ATOM 2555 O O . ILE A 1 316 ? 13.625 37.562 15.148 1 97.38 316 ILE A O 1
ATOM 2559 N N . PHE A 1 317 ? 11.477 37.875 14.891 1 97.25 317 PHE A N 1
ATOM 2560 C CA . PHE A 1 317 ? 11.578 39.312 14.82 1 97.25 317 PHE A CA 1
ATOM 2561 C C . PHE A 1 317 ? 11.625 39.938 16.219 1 97.25 317 PHE A C 1
ATOM 2563 O O . PHE A 1 317 ? 11.711 41.156 16.359 1 97.25 317 PHE A O 1
ATOM 2570 N N . SER A 1 318 ? 11.562 39.062 17.188 1 95.62 318 SER A N 1
ATOM 2571 C CA . SER A 1 318 ? 11.781 39.531 18.547 1 95.62 318 SER A CA 1
ATOM 2572 C C . SER A 1 318 ? 13.266 39.781 18.812 1 95.62 318 SER A C 1
ATOM 2574 O O . SER A 1 318 ? 13.625 40.406 19.812 1 95.62 318 SER A O 1
ATOM 2576 N N . HIS A 1 319 ? 14.086 39.375 17.906 1 94.12 319 HIS A N 1
ATOM 2577 C CA . HIS A 1 319 ? 15.531 39.531 18.016 1 94.12 319 HIS A CA 1
ATOM 2578 C C . HIS A 1 319 ? 16.109 40.219 16.797 1 94.12 319 HIS A C 1
ATOM 2580 O O . HIS A 1 319 ? 15.906 39.75 15.664 1 94.12 319 HIS A O 1
ATOM 2586 N N . PRO A 1 320 ? 16.859 41.281 17.031 1 94.94 320 PRO A N 1
ATOM 2587 C CA . PRO A 1 320 ? 17.406 42.031 15.891 1 94.94 320 PRO A CA 1
ATOM 2588 C C . PRO A 1 320 ? 18.312 41.156 15.016 1 94.94 320 PRO A C 1
ATOM 2590 O O . PRO A 1 320 ? 18.328 41.312 13.789 1 94.94 320 PRO A O 1
ATOM 2593 N N . ASP A 1 321 ? 19.047 40.25 15.617 1 94.88 321 ASP A N 1
ATOM 2594 C CA . ASP A 1 321 ? 20 39.406 14.883 1 94.88 321 ASP A CA 1
ATOM 2595 C C . ASP A 1 321 ? 19.266 38.531 13.867 1 94.88 321 ASP A C 1
ATOM 2597 O O . ASP A 1 321 ? 19.656 38.469 12.703 1 94.88 321 ASP A O 1
ATOM 2601 N N . THR A 1 322 ? 18.188 37.844 14.328 1 96.31 322 THR A N 1
ATOM 2602 C CA . THR A 1 322 ? 17.469 36.938 13.43 1 96.31 322 THR A CA 1
ATOM 2603 C C . THR A 1 322 ? 16.594 37.75 12.461 1 96.31 322 THR A C 1
ATOM 2605 O O . THR A 1 322 ? 16.422 37.344 11.312 1 96.31 322 THR A O 1
ATOM 2608 N N . ALA A 1 323 ? 16.078 38.906 12.867 1 96.06 323 ALA A N 1
ATOM 2609 C CA . ALA A 1 323 ? 15.344 39.781 11.961 1 96.06 323 ALA A CA 1
ATOM 2610 C C . ALA A 1 323 ? 16.234 40.25 10.812 1 96.06 323 ALA A C 1
ATOM 2612 O O . ALA A 1 323 ? 15.766 40.344 9.672 1 96.06 323 ALA A O 1
ATOM 2613 N N . GLY A 1 324 ? 17.469 40.469 11.133 1 95.12 324 GLY A N 1
ATOM 2614 C CA . GLY A 1 324 ? 18.438 40.938 10.156 1 95.12 324 GLY A CA 1
ATOM 2615 C C . GLY A 1 324 ? 18.781 39.906 9.109 1 95.12 324 GLY A C 1
ATOM 2616 O O . GLY A 1 324 ? 19.453 40.219 8.117 1 95.12 324 GLY A O 1
ATOM 2617 N N . MET A 1 325 ? 18.328 38.719 9.281 1 94.69 325 MET A N 1
ATOM 2618 C CA . MET A 1 325 ? 18.609 37.625 8.328 1 94.69 325 MET A CA 1
ATOM 2619 C C . MET A 1 325 ? 17.703 37.75 7.109 1 94.69 325 MET A C 1
ATOM 2621 O O . MET A 1 325 ? 17.953 37.094 6.09 1 94.69 325 MET A O 1
ATOM 2625 N N . PHE A 1 326 ? 16.625 38.562 7.195 1 95.75 326 PHE A N 1
ATOM 2626 C CA . PHE A 1 326 ? 15.719 38.781 6.078 1 95.75 326 PHE A CA 1
ATOM 2627 C C . PHE A 1 326 ? 16.219 39.875 5.156 1 95.75 326 PHE A C 1
ATOM 2629 O O . PHE A 1 326 ? 16.719 40.906 5.617 1 95.75 326 PHE A O 1
ATOM 2636 N N . TYR A 1 327 ? 16.125 39.656 3.906 1 92.62 327 TYR A N 1
ATOM 2637 C CA . TYR A 1 327 ? 16.422 40.688 2.943 1 92.62 327 TYR A CA 1
ATOM 2638 C C . TYR A 1 327 ? 15.352 41.781 2.959 1 92.62 327 TYR A C 1
ATOM 2640 O O . TYR A 1 327 ? 14.195 41.5 3.289 1 92.62 327 TYR A O 1
ATOM 2648 N N . THR A 1 328 ? 15.727 42.906 2.584 1 94.81 328 THR A N 1
ATOM 2649 C CA . THR A 1 328 ? 14.836 44.062 2.629 1 94.81 328 THR A CA 1
ATOM 2650 C C . THR A 1 328 ? 13.562 43.781 1.834 1 94.81 328 THR A C 1
ATOM 2652 O O . THR A 1 328 ? 12.453 44.062 2.301 1 94.81 328 THR A O 1
ATOM 2655 N N . ASN A 1 329 ? 13.734 43.156 0.702 1 95.12 329 ASN A N 1
ATOM 2656 C CA . ASN A 1 329 ? 12.562 42.875 -0.12 1 95.12 329 ASN A CA 1
ATOM 2657 C C . ASN A 1 329 ? 11.641 41.875 0.558 1 95.12 329 ASN A C 1
ATOM 2659 O O . ASN A 1 329 ? 10.422 41.938 0.406 1 95.12 329 ASN A O 1
ATOM 2663 N N . ASP A 1 330 ? 12.234 40.969 1.271 1 96.12 330 ASP A N 1
ATOM 2664 C CA . ASP A 1 330 ? 11.438 40 2.004 1 96.12 330 ASP A CA 1
ATOM 2665 C C . ASP A 1 330 ? 10.672 40.656 3.148 1 96.12 330 ASP A C 1
ATOM 2667 O O . ASP A 1 330 ? 9.531 40.281 3.438 1 96.12 330 ASP A O 1
ATOM 2671 N N . ILE A 1 331 ? 11.289 41.625 3.725 1 97.25 331 ILE A N 1
ATOM 2672 C CA . ILE A 1 331 ? 10.641 42.375 4.797 1 97.25 331 ILE A CA 1
ATOM 2673 C C . ILE A 1 331 ? 9.453 43.156 4.238 1 97.25 331 ILE A C 1
ATOM 2675 O O . ILE A 1 331 ? 8.383 43.219 4.852 1 97.25 331 ILE A O 1
ATOM 2679 N N . LYS A 1 332 ? 9.672 43.719 3.104 1 97.44 332 LYS A N 1
ATOM 2680 C CA . LYS A 1 332 ? 8.578 44.438 2.465 1 97.44 332 LYS A CA 1
ATOM 2681 C C . LYS A 1 332 ? 7.402 43.531 2.156 1 97.44 332 LYS A C 1
ATOM 2683 O O . LYS A 1 332 ? 6.246 43.906 2.371 1 97.44 332 LYS A O 1
ATOM 2688 N N . VAL A 1 333 ? 7.75 42.375 1.669 1 97.31 333 VAL A N 1
ATOM 2689 C CA . VAL A 1 333 ? 6.703 41.375 1.397 1 97.31 333 VAL A CA 1
ATOM 2690 C C . VAL A 1 333 ? 5.98 41.031 2.693 1 97.31 333 VAL A C 1
ATOM 2692 O O . VAL A 1 333 ? 4.754 40.906 2.717 1 97.31 333 VAL A O 1
ATOM 2695 N N . LEU A 1 334 ? 6.723 40.875 3.752 1 98.38 334 LEU A N 1
ATOM 2696 C CA . LEU A 1 334 ? 6.145 40.562 5.055 1 98.38 334 LEU A CA 1
ATOM 2697 C C . LEU A 1 334 ? 5.211 41.656 5.516 1 98.38 334 LEU A C 1
ATOM 2699 O O . LEU A 1 334 ? 4.109 41.406 6.004 1 98.38 334 LEU A O 1
ATOM 2703 N N . ILE A 1 335 ? 5.625 42.875 5.352 1 98.12 335 ILE A N 1
ATOM 2704 C CA . ILE A 1 335 ? 4.816 44.031 5.734 1 98.12 335 ILE A CA 1
ATOM 2705 C C . ILE A 1 335 ? 3.525 44.062 4.918 1 98.12 335 ILE A C 1
ATOM 2707 O O . ILE A 1 335 ? 2.447 44.312 5.453 1 98.12 335 ILE A O 1
ATOM 2711 N N . ASP A 1 336 ? 3.65 43.75 3.643 1 98.12 336 ASP A N 1
ATOM 2712 C CA . ASP A 1 336 ? 2.461 43.656 2.801 1 98.12 336 ASP A CA 1
ATOM 2713 C C . ASP A 1 336 ? 1.46 42.656 3.355 1 98.12 336 ASP A C 1
ATOM 2715 O O . ASP A 1 336 ? 0.254 42.906 3.367 1 98.12 336 ASP A O 1
ATOM 2719 N N . ILE A 1 337 ? 1.959 41.5 3.752 1 98 337 ILE A N 1
ATOM 2720 C CA . ILE A 1 337 ? 1.108 40.469 4.301 1 98 337 ILE A CA 1
ATOM 2721 C C . ILE A 1 337 ? 0.451 40.938 5.59 1 98 337 ILE A C 1
ATOM 2723 O O . ILE A 1 337 ? -0.755 40.781 5.785 1 98 337 ILE A O 1
ATOM 2727 N N . VAL A 1 338 ? 1.209 41.594 6.477 1 98.19 338 VAL A N 1
ATOM 2728 C CA . VAL A 1 338 ? 0.715 42.094 7.758 1 98.19 338 VAL A CA 1
ATOM 2729 C C . VAL A 1 338 ? -0.378 43.156 7.523 1 98.19 338 VAL A C 1
ATOM 2731 O O . VAL A 1 338 ? -1.438 43.094 8.148 1 98.19 338 VAL A O 1
ATOM 2734 N N . VAL A 1 339 ? -0.115 44 6.562 1 97.94 339 VAL A N 1
ATOM 2735 C CA . VAL A 1 339 ? -1.077 45.062 6.234 1 97.94 339 VAL A CA 1
ATOM 2736 C C . VAL A 1 339 ? -2.367 44.438 5.715 1 97.94 339 VAL A C 1
ATOM 2738 O O . VAL A 1 339 ? -3.465 44.812 6.133 1 97.94 339 VAL A O 1
ATOM 2741 N N . ARG A 1 340 ? -2.254 43.531 4.84 1 97.62 340 ARG A N 1
ATOM 2742 C CA . ARG A 1 340 ? -3.416 42.844 4.285 1 97.62 340 ARG A CA 1
ATOM 2743 C C . ARG A 1 340 ? -4.215 42.125 5.383 1 97.62 340 ARG A C 1
ATOM 2745 O O . ARG A 1 340 ? -5.438 42.281 5.449 1 97.62 340 ARG A O 1
ATOM 2752 N N . GLN A 1 341 ? -3.547 41.406 6.277 1 97.25 341 GLN A N 1
ATOM 2753 C CA . GLN A 1 341 ? -4.203 40.656 7.348 1 97.25 341 GLN A CA 1
ATOM 2754 C C . GLN A 1 341 ? -4.895 41.594 8.328 1 97.25 341 GLN A C 1
ATOM 2756 O O . GLN A 1 341 ? -6.051 41.375 8.695 1 97.25 341 GLN A O 1
ATOM 2761 N N . LEU A 1 342 ? -4.23 42.656 8.695 1 96.75 342 LEU A N 1
ATOM 2762 C CA . LEU A 1 342 ? -4.777 43.594 9.68 1 96.75 342 LEU A CA 1
ATOM 2763 C C . LEU A 1 342 ? -5.941 44.375 9.086 1 96.75 342 LEU A C 1
ATOM 2765 O O . LEU A 1 342 ? -6.816 44.844 9.82 1 96.75 342 LEU A O 1
ATOM 2769 N N . SER A 1 343 ? -5.918 44.531 7.754 1 96.44 343 SER A N 1
ATOM 2770 C CA . SER A 1 343 ? -7.031 45.219 7.086 1 96.44 343 SER A CA 1
ATOM 2771 C C . SER A 1 343 ? -8.266 44.312 7.055 1 96.44 343 SER A C 1
ATOM 2773 O O . SER A 1 343 ? -9.398 44.812 7.137 1 96.44 343 SER A O 1
ATOM 2775 N N . ASP A 1 344 ? -8.078 43.031 6.973 1 95.31 344 ASP A N 1
ATOM 2776 C CA . ASP A 1 344 ? -9.164 42.094 6.73 1 95.31 344 ASP A CA 1
ATOM 2777 C C . ASP A 1 344 ? -9.711 41.531 8.047 1 95.31 344 ASP A C 1
ATOM 2779 O O . ASP A 1 344 ? -10.875 41.156 8.125 1 95.31 344 ASP A O 1
ATOM 2783 N N . LEU A 1 345 ? -8.922 41.5 9.117 1 94.81 345 LEU A N 1
ATOM 2784 C CA . LEU A 1 345 ? -9.305 40.844 10.367 1 94.81 345 LEU A CA 1
ATOM 2785 C C . LEU A 1 345 ? -10.227 41.719 11.188 1 94.81 345 LEU A C 1
ATOM 2787 O O . LEU A 1 345 ? -10 42.938 11.297 1 94.81 345 LEU A O 1
ATOM 2791 N N . ASP A 1 346 ? -11.266 41.156 11.734 1 92.56 346 ASP A N 1
ATOM 2792 C CA . ASP A 1 346 ? -12.266 41.875 12.508 1 92.56 346 ASP A CA 1
ATOM 2793 C C . ASP A 1 346 ? -11.844 42 13.969 1 92.56 346 ASP A C 1
ATOM 2795 O O . ASP A 1 346 ? -10.945 41.281 14.422 1 92.56 346 ASP A O 1
ATOM 2799 N N . ALA A 1 347 ? -12.586 42.875 14.586 1 92.69 347 ALA A N 1
ATOM 2800 C CA . ALA A 1 347 ? -12.43 42.969 16.031 1 92.69 347 ALA A CA 1
ATOM 2801 C C . ALA A 1 347 ? -12.805 41.656 16.719 1 92.69 347 ALA A C 1
ATOM 2803 O O . ALA A 1 347 ? -13.789 41.031 16.344 1 92.69 347 ALA A O 1
ATOM 2804 N N . GLY A 1 348 ? -11.969 41.25 17.547 1 91.56 348 GLY A N 1
ATOM 2805 C CA . GLY A 1 348 ? -12.258 40.031 18.281 1 91.56 348 GLY A CA 1
ATOM 2806 C C . GLY A 1 348 ? -11.531 38.812 17.734 1 91.56 348 GLY A C 1
ATOM 2807 O O . GLY A 1 348 ? -11.5 37.781 18.375 1 91.56 348 GLY A O 1
ATOM 2808 N N . SER A 1 349 ? -11.008 38.969 16.562 1 92.88 349 SER A N 1
ATOM 2809 C CA . SER A 1 349 ? -10.234 37.875 16 1 92.88 349 SER A CA 1
ATOM 2810 C C . SER A 1 349 ? -9.031 37.562 16.875 1 92.88 349 SER A C 1
ATOM 2812 O O . SER A 1 349 ? -8.32 38.438 17.344 1 92.88 349 SER A O 1
ATOM 2814 N N . THR A 1 350 ? -8.836 36.312 17.078 1 91 350 THR A N 1
ATOM 2815 C CA . THR A 1 350 ? -7.742 35.844 17.953 1 91 350 THR A CA 1
ATOM 2816 C C . THR A 1 350 ? -6.395 36.031 17.25 1 91 350 THR A C 1
ATOM 2818 O O . THR A 1 350 ? -5.352 36.031 17.906 1 91 350 THR A O 1
ATOM 2821 N N . THR A 1 351 ? -6.391 36.25 15.977 1 93.62 351 THR A N 1
ATOM 2822 C CA . THR A 1 351 ? -5.16 36.344 15.195 1 93.62 351 THR A CA 1
ATOM 2823 C C . THR A 1 351 ? -4.707 37.812 15.078 1 93.62 351 THR A C 1
ATOM 2825 O O . THR A 1 351 ? -3.523 38.094 14.867 1 93.62 351 THR A O 1
ATOM 2828 N N . ARG A 1 352 ? -5.613 38.688 15.203 1 96 352 ARG A N 1
ATOM 2829 C CA . ARG A 1 352 ? -5.32 40.125 14.977 1 96 352 ARG A CA 1
ATOM 2830 C C . ARG A 1 352 ? -4.27 40.625 15.969 1 96 352 ARG A C 1
ATOM 2832 O O . ARG A 1 352 ? -3.291 41.25 15.57 1 96 352 ARG A O 1
ATOM 2839 N N . PRO A 1 353 ? -4.387 40.312 17.281 1 95.31 353 PRO A N 1
ATOM 2840 C CA . PRO A 1 353 ? -3.328 40.719 18.203 1 95.31 353 PRO A CA 1
ATOM 2841 C C . PRO A 1 353 ? -1.957 40.188 17.828 1 95.31 353 PRO A C 1
ATOM 2843 O O . PRO A 1 353 ? -0.937 40.844 18.062 1 95.31 353 PRO A O 1
ATOM 2846 N N . CYS A 1 354 ? -1.918 39.031 17.25 1 95.56 354 CYS A N 1
ATOM 2847 C CA . CYS A 1 354 ? -0.655 38.406 16.859 1 95.56 354 CYS A CA 1
ATOM 2848 C C . CYS A 1 354 ? -0 39.156 15.719 1 95.56 354 CYS A C 1
ATOM 2850 O O . CYS A 1 354 ? 1.21 39.406 15.734 1 95.56 354 CYS A O 1
ATOM 2852 N N . TYR A 1 355 ? -0.785 39.594 14.789 1 97.31 355 TYR A N 1
ATOM 2853 C CA . TYR A 1 355 ? -0.249 40.375 13.672 1 97.31 355 TYR A CA 1
ATOM 2854 C C . TYR A 1 355 ? 0.181 41.75 14.133 1 97.31 355 TYR A C 1
ATOM 2856 O O . TYR A 1 355 ? 1.146 42.312 13.609 1 97.31 355 TYR A O 1
ATOM 2864 N N . LEU A 1 356 ? -0.548 42.312 15.086 1 97.5 356 LEU A N 1
ATOM 2865 C CA . LEU A 1 356 ? -0.14 43.594 15.648 1 97.5 356 LEU A CA 1
ATOM 2866 C C . LEU A 1 356 ? 1.206 43.469 16.359 1 97.5 356 LEU A C 1
ATOM 2868 O O . LEU A 1 356 ? 2.068 44.344 16.203 1 97.5 356 LEU A O 1
ATOM 2872 N N . GLU A 1 357 ? 1.348 42.406 17.062 1 96.31 357 GLU A N 1
ATOM 2873 C CA . GLU A 1 357 ? 2.623 42.156 17.719 1 96.31 357 GLU A CA 1
ATOM 2874 C C . GLU A 1 357 ? 3.75 41.969 16.703 1 96.31 357 GLU A C 1
ATOM 2876 O O . GLU A 1 357 ? 4.852 42.5 16.906 1 96.31 357 GLU A O 1
ATOM 2881 N N . LEU A 1 358 ? 3.48 41.219 15.719 1 97.75 358 LEU A N 1
ATOM 2882 C CA . LEU A 1 358 ? 4.473 41.031 14.664 1 97.75 358 LEU A CA 1
ATOM 2883 C C . LEU A 1 358 ? 4.855 42.375 14.047 1 97.75 358 LEU A C 1
ATOM 2885 O O . LEU A 1 358 ? 6.039 42.656 13.836 1 97.75 358 LEU A O 1
ATOM 2889 N N . CYS A 1 359 ? 3.879 43.188 13.797 1 97.56 359 CYS A N 1
ATOM 2890 C CA . CYS A 1 359 ? 4.121 44.531 13.25 1 97.56 359 CYS A CA 1
ATOM 2891 C C . CYS A 1 359 ? 5.039 45.344 14.164 1 97.56 359 CYS A C 1
ATOM 2893 O O . CYS A 1 359 ? 6.012 45.938 13.703 1 97.56 359 CYS A O 1
ATOM 2895 N N . ARG A 1 360 ? 4.73 45.281 15.406 1 96.94 360 ARG A N 1
ATOM 2896 C CA . ARG A 1 360 ? 5.531 46 16.391 1 96.94 360 ARG A CA 1
ATOM 2897 C C . ARG A 1 360 ? 6.988 45.562 16.344 1 96.94 360 ARG A C 1
ATOM 2899 O O . ARG A 1 360 ? 7.898 46.375 16.344 1 96.94 360 ARG A O 1
ATOM 2906 N N . ARG A 1 361 ? 7.172 44.281 16.234 1 96.88 361 ARG A N 1
ATOM 2907 C CA . ARG A 1 361 ? 8.523 43.719 16.219 1 96.88 361 ARG A CA 1
ATOM 2908 C C . ARG A 1 361 ? 9.258 44.094 14.938 1 96.88 361 ARG A C 1
ATOM 2910 O O . ARG A 1 361 ? 10.461 44.344 14.961 1 96.88 361 ARG A O 1
ATOM 2917 N N . ILE A 1 362 ? 8.586 44.125 13.82 1 97.5 362 ILE A N 1
ATOM 2918 C CA . ILE A 1 362 ? 9.18 44.531 12.547 1 97.5 362 ILE A CA 1
ATOM 2919 C C . ILE A 1 362 ? 9.656 45.969 12.633 1 97.5 362 ILE A C 1
ATOM 2921 O O . ILE A 1 362 ? 10.789 46.281 12.25 1 97.5 362 ILE A O 1
ATOM 2925 N N . LEU A 1 363 ? 8.805 46.812 13.18 1 95.88 363 LEU A N 1
ATOM 2926 C CA . LEU A 1 363 ? 9.133 48.219 13.297 1 95.88 363 LEU A CA 1
ATOM 2927 C C . LEU A 1 363 ? 10.336 48.438 14.211 1 95.88 363 LEU A C 1
ATOM 2929 O O . LEU A 1 363 ? 11.156 49.312 13.969 1 95.88 363 LEU A O 1
ATOM 2933 N N . ARG A 1 364 ? 10.445 47.594 15.148 1 95.56 364 ARG A N 1
ATOM 2934 C CA . ARG A 1 364 ? 11.461 47.75 16.188 1 95.56 364 ARG A CA 1
ATOM 2935 C C . ARG A 1 364 ? 12.805 47.188 15.727 1 95.56 364 ARG A C 1
ATOM 2937 O O . ARG A 1 364 ? 13.852 47.75 15.984 1 95.56 364 ARG A O 1
ATOM 2944 N N . ASN A 1 365 ? 12.766 46 15.062 1 95.75 365 ASN A N 1
ATOM 2945 C CA . ASN A 1 365 ? 13.992 45.219 14.953 1 95.75 365 ASN A CA 1
ATOM 2946 C C . ASN A 1 365 ? 14.469 45.125 13.508 1 95.75 365 ASN A C 1
ATOM 2948 O O . ASN A 1 365 ? 15.328 44.312 13.195 1 95.75 365 ASN A O 1
ATOM 2952 N N . THR A 1 366 ? 13.867 45.906 12.602 1 95.81 366 THR A N 1
ATOM 2953 C CA . THR A 1 366 ? 14.328 45.969 11.219 1 95.81 366 THR A CA 1
ATOM 2954 C C . THR A 1 366 ? 14.695 47.406 10.82 1 95.81 366 THR A C 1
ATOM 2956 O O . THR A 1 366 ? 14.703 48.281 11.656 1 95.81 366 THR A O 1
ATOM 2959 N N . ASN A 1 367 ? 15.016 47.656 9.562 1 92.94 367 ASN A N 1
ATOM 2960 C CA . ASN A 1 367 ? 15.352 49 9.055 1 92.94 367 ASN A CA 1
ATOM 2961 C C . ASN A 1 367 ? 14.117 49.719 8.523 1 92.94 367 ASN A C 1
ATOM 2963 O O . ASN A 1 367 ? 14.203 50.438 7.535 1 92.94 367 ASN A O 1
ATOM 2967 N N . TYR A 1 368 ? 13.07 49.438 9.156 1 95.06 368 TYR A N 1
ATOM 2968 C CA . TYR A 1 368 ? 11.805 50 8.688 1 95.06 368 TYR A CA 1
ATOM 2969 C C . TYR A 1 368 ? 11.891 51.531 8.547 1 95.06 368 TYR A C 1
ATOM 2971 O O . TYR A 1 368 ? 11.352 52.094 7.602 1 95.06 368 TYR A O 1
ATOM 2979 N N . GLN A 1 369 ? 12.539 52.188 9.406 1 90.75 369 GLN A N 1
ATOM 2980 C CA . GLN A 1 369 ? 12.625 53.656 9.43 1 90.75 369 GLN A CA 1
ATOM 2981 C C . GLN A 1 369 ? 13.273 54.188 8.156 1 90.75 369 GLN A C 1
ATOM 2983 O O . GLN A 1 369 ? 13.023 55.312 7.758 1 90.75 369 GLN A O 1
ATOM 2988 N N . GLU A 1 370 ? 14.023 53.375 7.547 1 92.38 370 GLU A N 1
ATOM 2989 C CA . GLU A 1 370 ? 14.734 53.812 6.348 1 92.38 370 GLU A CA 1
ATOM 2990 C C . GLU A 1 370 ? 13.82 53.812 5.129 1 92.38 370 GLU A C 1
ATOM 2992 O O . GLU A 1 370 ? 13.906 54.688 4.281 1 92.38 370 GLU A O 1
ATOM 2997 N N . HIS A 1 371 ? 12.938 52.781 5.043 1 93 371 HIS A N 1
ATOM 2998 C CA . HIS A 1 371 ? 12.148 52.688 3.816 1 93 371 HIS A CA 1
ATOM 2999 C C . HIS A 1 371 ? 10.68 53 4.07 1 93 371 HIS A C 1
ATOM 3001 O O . HIS A 1 371 ? 9.953 53.375 3.148 1 93 371 HIS A O 1
ATOM 3007 N N . GLN A 1 372 ? 10.195 52.812 5.25 1 94.88 372 GLN A N 1
ATOM 3008 C CA . GLN A 1 372 ? 8.844 53.156 5.688 1 94.88 372 GLN A CA 1
ATOM 3009 C C . GLN A 1 372 ? 7.805 52.594 4.719 1 94.88 372 GLN A C 1
ATOM 3011 O O . GLN A 1 372 ? 6.875 53.312 4.328 1 94.88 372 GLN A O 1
ATOM 3016 N N . HIS A 1 373 ? 8.062 51.375 4.242 1 95.38 373 HIS A N 1
ATOM 3017 C CA . HIS A 1 373 ? 7.164 50.688 3.324 1 95.38 373 HIS A CA 1
ATOM 3018 C C . HIS A 1 373 ? 5.762 50.594 3.912 1 95.38 373 HIS A C 1
ATOM 3020 O O . HIS A 1 373 ? 5.598 50.156 5.055 1 95.38 373 HIS A O 1
ATOM 3026 N N . ARG A 1 374 ? 4.684 51.094 3.182 1 96.56 374 ARG A N 1
ATOM 3027 C CA . ARG A 1 374 ? 3.268 51 3.523 1 96.56 374 ARG A CA 1
ATOM 3028 C C . ARG A 1 374 ? 2.953 51.781 4.789 1 96.56 374 ARG A C 1
ATOM 3030 O O . ARG A 1 374 ? 2.031 51.438 5.531 1 96.56 374 ARG A O 1
ATOM 3037 N N . LYS A 1 375 ? 3.682 52.781 5.066 1 96.06 375 LYS A N 1
ATOM 3038 C CA . LYS A 1 375 ? 3.508 53.562 6.273 1 96.06 375 LYS A CA 1
ATOM 3039 C C . LYS A 1 375 ? 2.088 54.125 6.371 1 96.06 375 LYS A C 1
ATOM 3041 O O . LYS A 1 375 ? 1.447 54.031 7.418 1 96.06 375 LYS A O 1
ATOM 3046 N N . HIS A 1 376 ? 1.586 54.656 5.227 1 95.38 376 HIS A N 1
ATOM 3047 C CA . HIS A 1 376 ? 0.259 55.25 5.211 1 95.38 376 HIS A CA 1
ATOM 3048 C C . HIS A 1 376 ? -0.822 54.219 5.512 1 95.38 376 HIS A C 1
ATOM 3050 O O . HIS A 1 376 ? -1.773 54.5 6.242 1 95.38 376 HIS A O 1
ATOM 3056 N N . ASP A 1 377 ? -0.646 53.125 4.984 1 96.62 377 ASP A N 1
ATOM 3057 C CA . ASP A 1 377 ? -1.61 52.062 5.211 1 96.62 377 ASP A CA 1
ATOM 3058 C C . ASP A 1 377 ? -1.614 51.625 6.676 1 96.62 377 ASP A C 1
ATOM 3060 O O . ASP A 1 377 ? -2.676 51.406 7.258 1 96.62 377 ASP A O 1
ATOM 3064 N N . LEU A 1 378 ? -0.43 51.5 7.285 1 96.25 378 LEU A N 1
ATOM 3065 C CA . LEU A 1 378 ? -0.307 51.094 8.688 1 96.25 378 LEU A CA 1
ATOM 3066 C C . LEU A 1 378 ? -0.967 52.125 9.602 1 96.25 378 LEU A C 1
ATOM 3068 O O . LEU A 1 378 ? -1.701 51.75 10.516 1 96.25 378 LEU A O 1
ATOM 3072 N N . MET A 1 379 ? -0.828 53.312 9.234 1 94.62 379 MET A N 1
ATOM 3073 C CA . MET A 1 379 ? -1.415 54.375 10.031 1 94.62 379 MET A CA 1
ATOM 3074 C C . MET A 1 379 ? -2.938 54.344 9.961 1 94.62 379 MET A C 1
ATOM 3076 O O . MET A 1 379 ? -3.613 54.5 10.984 1 94.62 379 MET A O 1
ATOM 3080 N N . LYS A 1 380 ? -3.379 54.188 8.805 1 95.44 380 LYS A N 1
ATOM 3081 C CA . LYS A 1 380 ? -4.824 54.094 8.625 1 95.44 380 LYS A CA 1
ATOM 3082 C C . LYS A 1 380 ? -5.398 52.938 9.445 1 95.44 380 LYS A C 1
ATOM 3084 O O . LYS A 1 380 ? -6.453 53.062 10.07 1 95.44 380 LYS A O 1
ATOM 3089 N N . ILE A 1 381 ? -4.754 51.844 9.461 1 96.56 381 ILE A N 1
ATOM 3090 C CA . ILE A 1 381 ? -5.191 50.625 10.188 1 96.56 381 ILE A CA 1
ATOM 3091 C C . ILE A 1 381 ? -5.188 50.906 11.688 1 96.56 381 ILE A C 1
ATOM 3093 O O . ILE A 1 381 ? -6.156 50.594 12.383 1 96.56 381 ILE A O 1
ATOM 3097 N N . PHE A 1 382 ? -4.098 51.562 12.18 1 96.25 382 PHE A N 1
ATOM 3098 C CA . PHE A 1 382 ? -3.984 51.844 13.602 1 96.25 382 PHE A CA 1
ATOM 3099 C C . PHE A 1 382 ? -5.09 52.812 14.039 1 96.25 382 PHE A C 1
ATOM 3101 O O . PHE A 1 382 ? -5.715 52.594 15.078 1 96.25 382 PHE A O 1
ATOM 3108 N N . THR A 1 383 ? -5.324 53.781 13.188 1 94.38 383 THR A N 1
ATOM 3109 C CA . THR A 1 383 ? -6.371 54.75 13.492 1 94.38 383 THR A CA 1
ATOM 3110 C C . THR A 1 383 ? -7.738 54.062 13.531 1 94.38 383 THR A C 1
ATOM 3112 O O . THR A 1 383 ? -8.539 54.312 14.43 1 94.38 383 THR A O 1
ATOM 3115 N N . ARG A 1 384 ? -7.926 53.312 12.594 1 95.5 384 ARG A N 1
ATOM 3116 C CA . ARG A 1 384 ? -9.188 52.562 12.531 1 95.5 384 ARG A CA 1
ATOM 3117 C C . ARG A 1 384 ? -9.391 51.719 13.789 1 95.5 384 ARG A C 1
ATOM 3119 O O . ARG A 1 384 ? -10.461 51.75 14.398 1 95.5 384 ARG A O 1
ATOM 3126 N N . ILE A 1 385 ? -8.414 50.938 14.195 1 95.69 385 ILE A N 1
ATOM 3127 C CA . ILE A 1 385 ? -8.492 50.062 15.359 1 95.69 385 ILE A CA 1
ATOM 3128 C C . ILE A 1 385 ? -8.695 50.906 16.625 1 95.69 385 ILE A C 1
ATOM 3130 O O . ILE A 1 385 ? -9.5 50.531 17.484 1 95.69 385 ILE A O 1
ATOM 3134 N N . PHE A 1 386 ? -8.031 52 16.625 1 91.88 386 PHE A N 1
ATOM 3135 C CA . PHE A 1 386 ? -8.102 52.875 17.797 1 91.88 386 PHE A CA 1
ATOM 3136 C C . PHE A 1 386 ? -9.516 53.438 17.984 1 91.88 386 PHE A C 1
ATOM 3138 O O . PHE A 1 386 ? -9.969 53.625 19.109 1 91.88 386 PHE A O 1
ATOM 3145 N N . CYS A 1 387 ? -10.281 53.656 16.875 1 93.12 387 CYS A N 1
ATOM 3146 C CA . CYS A 1 387 ? -11.594 54.281 16.891 1 93.12 387 CYS A CA 1
ATOM 3147 C C . CYS A 1 387 ? -12.703 53.25 17.047 1 93.12 387 CYS A C 1
ATOM 3149 O O . CYS A 1 387 ? -13.883 53.625 17.078 1 93.12 387 CYS A O 1
ATOM 3151 N N . GLU A 1 388 ? -12.305 52.031 17.188 1 94.38 388 GLU A N 1
ATOM 3152 C CA . GLU A 1 388 ? -13.32 51 17.359 1 94.38 388 GLU A CA 1
ATOM 3153 C C . GLU A 1 388 ? -14.016 51.125 18.719 1 94.38 388 GLU A C 1
ATOM 3155 O O . GLU A 1 388 ? -13.375 51.438 19.719 1 94.38 388 GLU A O 1
ATOM 3160 N N . GLU A 1 389 ? -15.383 50.875 18.781 1 90.31 389 GLU A N 1
ATOM 3161 C CA . GLU A 1 389 ? -16.156 51.125 20 1 90.31 389 GLU A CA 1
ATOM 3162 C C . GLU A 1 389 ? -16.547 49.812 20.672 1 90.31 389 GLU A C 1
ATOM 3164 O O . GLU A 1 389 ? -17.156 49.812 21.75 1 90.31 389 GLU A O 1
ATOM 3169 N N . THR A 1 390 ? -16.094 48.781 20.234 1 90.12 390 THR A N 1
ATOM 3170 C CA . THR A 1 390 ? -16.5 47.469 20.797 1 90.12 390 THR A CA 1
ATOM 3171 C C . THR A 1 390 ? -15.555 47.062 21.922 1 90.12 390 THR A C 1
ATOM 3173 O O . THR A 1 390 ? -14.359 47.375 21.891 1 90.12 390 THR A O 1
ATOM 3176 N N . GLU A 1 391 ? -16 46.406 22.891 1 91.19 391 GLU A N 1
ATOM 3177 C CA . GLU A 1 391 ? -15.234 45.938 24.047 1 91.19 391 GLU A CA 1
ATOM 3178 C C . GLU A 1 391 ? -14.164 44.938 23.625 1 91.19 391 GLU A C 1
ATOM 3180 O O . GLU A 1 391 ? -13.086 44.875 24.219 1 91.19 391 GLU A O 1
ATOM 3185 N N . CYS A 1 392 ? -14.461 44.156 22.625 1 91.06 392 CYS A N 1
ATOM 3186 C CA . CYS A 1 392 ? -13.531 43.125 22.188 1 91.06 392 CYS A CA 1
ATOM 3187 C C . CYS A 1 392 ? -12.297 43.75 21.531 1 91.06 392 CYS A C 1
ATOM 3189 O O . CYS A 1 392 ? -11.297 43.062 21.312 1 91.06 392 CYS A O 1
ATOM 3191 N N . SER A 1 393 ? -12.273 45.062 21.328 1 92.5 393 SER A N 1
ATOM 3192 C CA . SER A 1 393 ? -11.156 45.719 20.672 1 92.5 393 SER A CA 1
ATOM 3193 C C . SER A 1 393 ? -10.148 46.25 21.703 1 92.5 393 SER A C 1
ATOM 3195 O O . SER A 1 393 ? -9.102 46.781 21.328 1 92.5 393 SER A O 1
ATOM 3197 N N . ALA A 1 394 ? -10.461 46.156 22.906 1 93.19 394 ALA A N 1
ATOM 3198 C CA . ALA A 1 394 ? -9.672 46.781 23.969 1 93.19 394 ALA A CA 1
ATOM 3199 C C . ALA A 1 394 ? -8.219 46.312 23.891 1 93.19 394 ALA A C 1
ATOM 3201 O O . ALA A 1 394 ? -7.301 47.156 24 1 93.19 394 ALA A O 1
ATOM 3202 N N . SER A 1 395 ? -8.008 45.062 23.766 1 93.38 395 SER A N 1
ATOM 3203 C CA . SER A 1 395 ? -6.645 44.531 23.734 1 93.38 395 SER A CA 1
ATOM 3204 C C . SER A 1 395 ? -5.887 45.062 22.516 1 93.38 395 SER A C 1
ATOM 3206 O O . SER A 1 395 ? -4.707 45.406 22.609 1 93.38 395 SER A O 1
ATOM 3208 N N . ASP A 1 396 ? -6.52 45.125 21.422 1 96.06 396 ASP A N 1
ATOM 3209 C CA . ASP A 1 396 ? -5.918 45.656 20.203 1 96.06 396 ASP A CA 1
ATOM 3210 C C . ASP A 1 396 ? -5.566 47.125 20.344 1 96.06 396 ASP A C 1
ATOM 3212 O O . ASP A 1 396 ? -4.496 47.562 19.922 1 96.06 396 ASP A O 1
ATOM 3216 N N . GLN A 1 397 ? -6.477 47.812 20.906 1 96.06 397 GLN A N 1
ATOM 3217 C CA . GLN A 1 397 ? -6.27 49.25 21.094 1 96.06 397 GLN A CA 1
ATOM 3218 C C . GLN A 1 397 ? -5.074 49.5 22.016 1 96.06 397 GLN A C 1
ATOM 3220 O O . GLN A 1 397 ? -4.305 50.438 21.781 1 96.06 397 GLN A O 1
ATOM 3225 N N . GLN A 1 398 ? -5 48.688 23 1 95.81 398 GLN A N 1
ATOM 3226 C CA . GLN A 1 398 ? -3.846 48.812 23.891 1 95.81 398 GLN A CA 1
ATOM 3227 C C . GLN A 1 398 ? -2.545 48.562 23.125 1 95.81 398 GLN A C 1
ATOM 3229 O O . GLN A 1 398 ? -1.559 49.281 23.328 1 95.81 398 GLN A O 1
ATOM 3234 N N . LEU A 1 399 ? -2.492 47.594 22.328 1 95.5 399 LEU A N 1
ATOM 3235 C CA . LEU A 1 399 ? -1.303 47.25 21.547 1 95.5 399 LEU A CA 1
ATOM 3236 C C . LEU A 1 399 ? -0.963 48.406 20.578 1 95.5 399 LEU A C 1
ATOM 3238 O O . LEU A 1 399 ? 0.206 48.75 20.422 1 95.5 399 LEU A O 1
ATOM 3242 N N . VAL A 1 400 ? -1.91 48.969 19.953 1 95.81 400 VAL A N 1
ATOM 3243 C CA . VAL A 1 400 ? -1.707 50.062 19.031 1 95.81 400 VAL A CA 1
ATOM 3244 C C . VAL A 1 400 ? -1.165 51.281 19.797 1 95.81 400 VAL A C 1
ATOM 3246 O O . VAL A 1 400 ? -0.29 52 19.297 1 95.81 400 VAL A O 1
ATOM 3249 N N . ARG A 1 401 ? -1.712 51.469 20.984 1 94.88 401 ARG A N 1
ATOM 3250 C CA . ARG A 1 401 ? -1.206 52.562 21.828 1 94.88 401 ARG A CA 1
ATOM 3251 C C . ARG A 1 401 ? 0.268 52.344 22.156 1 94.88 401 ARG A C 1
ATOM 3253 O O . ARG A 1 401 ? 1.053 53.312 22.141 1 94.88 401 ARG A O 1
ATOM 3260 N N . GLU A 1 402 ? 0.592 51.156 22.438 1 95.31 402 GLU A N 1
ATOM 3261 C CA . GLU A 1 402 ? 1.986 50.844 22.719 1 95.31 402 GLU A CA 1
ATOM 3262 C C . GLU A 1 402 ? 2.871 51.094 21.5 1 95.31 402 GLU A C 1
ATOM 3264 O O . GLU A 1 402 ? 3.982 51.625 21.641 1 95.31 402 GLU A O 1
ATOM 3269 N N . ILE A 1 403 ? 2.412 50.75 20.406 1 95 403 ILE A N 1
ATOM 3270 C CA . ILE A 1 403 ? 3.15 50.969 19.172 1 95 403 ILE A CA 1
ATOM 3271 C C . ILE A 1 403 ? 3.346 52.469 18.938 1 95 403 ILE A C 1
ATOM 3273 O O . ILE A 1 403 ? 4.453 52.906 18.609 1 95 403 ILE A O 1
ATOM 3277 N N . ALA A 1 404 ? 2.287 53.188 19.125 1 91.69 404 ALA A N 1
ATOM 3278 C CA . ALA A 1 404 ? 2.336 54.656 18.922 1 91.69 404 ALA A CA 1
ATOM 3279 C C . ALA A 1 404 ? 3.324 55.281 19.891 1 91.69 404 ALA A C 1
ATOM 3281 O O . ALA A 1 404 ? 4.043 56.219 19.516 1 91.69 404 ALA A O 1
ATOM 3282 N N . ASN A 1 405 ? 3.311 54.812 21.094 1 94.5 405 ASN A N 1
ATOM 3283 C CA . ASN A 1 405 ? 4.215 55.344 22.109 1 94.5 405 ASN A CA 1
ATOM 3284 C C . ASN A 1 405 ? 5.672 55 21.781 1 94.5 405 ASN A C 1
ATOM 3286 O O . ASN A 1 405 ? 6.566 55.812 22.031 1 94.5 405 ASN A O 1
ATOM 3290 N N . GLU A 1 406 ? 5.875 53.875 21.297 1 94.69 406 GLU A N 1
ATOM 3291 C CA . GLU A 1 406 ? 7.227 53.406 21 1 94.69 406 GLU A CA 1
ATOM 3292 C C . GLU A 1 406 ? 7.77 54.062 19.734 1 94.69 406 GLU A C 1
ATOM 3294 O O . GLU A 1 406 ? 8.977 54.281 19.609 1 94.69 406 GLU A O 1
ATOM 3299 N N . PHE A 1 407 ? 6.816 54.344 18.828 1 93.25 407 PHE A N 1
ATOM 3300 C CA . PHE A 1 407 ? 7.23 54.906 17.547 1 93.25 407 PHE A CA 1
ATOM 3301 C C . PHE A 1 407 ? 6.406 56.125 17.188 1 93.25 407 PHE A C 1
ATOM 3303 O O . PHE A 1 407 ? 5.723 56.156 16.172 1 93.25 407 PHE A O 1
ATOM 3310 N N . PRO A 1 408 ? 6.574 57.125 17.844 1 89.38 408 PRO A N 1
ATOM 3311 C CA . PRO A 1 408 ? 5.754 58.312 17.625 1 89.38 408 PRO A CA 1
ATOM 3312 C C . PRO A 1 408 ? 5.973 58.938 16.234 1 89.38 408 PRO A C 1
ATOM 3314 O O . PRO A 1 408 ? 5.062 59.531 15.68 1 89.38 408 PRO A O 1
ATOM 3317 N N . GLN A 1 409 ? 7.121 58.781 15.68 1 83.88 409 GLN A N 1
ATOM 3318 C CA . GLN A 1 409 ? 7.453 59.344 14.375 1 83.88 409 GLN A CA 1
ATOM 3319 C C . GLN A 1 409 ? 6.566 58.781 13.281 1 83.88 409 GLN A C 1
ATOM 3321 O O . GLN A 1 409 ? 6.402 59.406 12.219 1 83.88 409 GLN A O 1
ATOM 3326 N N . LEU A 1 410 ? 6.043 57.594 13.562 1 81.62 410 LEU A N 1
ATOM 3327 C CA . LEU A 1 410 ? 5.176 56.938 12.586 1 81.62 410 LEU A CA 1
ATOM 3328 C C . LEU A 1 410 ? 3.82 57.656 12.516 1 81.62 410 LEU A C 1
ATOM 3330 O O . LEU A 1 410 ? 3.137 57.594 11.492 1 81.62 410 LEU A O 1
ATOM 3334 N N . PHE A 1 411 ? 3.426 58.25 13.57 1 77.5 411 PHE A N 1
ATOM 3335 C CA . PHE A 1 411 ? 2.086 58.812 13.68 1 77.5 411 PHE A CA 1
ATOM 3336 C C . PHE A 1 411 ? 2.119 60.344 13.477 1 77.5 411 PHE A C 1
ATOM 3338 O O . PHE A 1 411 ? 1.084 61 13.547 1 77.5 411 PHE A O 1
ATOM 3345 N N . LYS A 1 412 ? 3.387 60.844 13.367 1 69.81 412 LYS A N 1
ATOM 3346 C CA . LYS A 1 412 ? 3.531 62.25 13.062 1 69.81 412 LYS A CA 1
ATOM 3347 C C . LYS A 1 412 ? 3.33 62.531 11.57 1 69.81 412 LYS A C 1
ATOM 3349 O O . LYS A 1 412 ? 3.775 61.75 10.734 1 69.81 412 LYS A O 1
ATOM 3354 N N . ALA A 1 413 ? 2.223 63.375 11.305 1 53.5 413 ALA A N 1
ATOM 3355 C CA . ALA A 1 413 ? 1.942 63.844 9.953 1 53.5 413 ALA A CA 1
ATOM 3356 C C . ALA A 1 413 ? 3.174 64.5 9.336 1 53.5 413 ALA A C 1
ATOM 3358 O O . ALA A 1 413 ? 3.951 65.188 10.039 1 53.5 413 ALA A O 1
ATOM 3359 N N . MET B 1 1 ? -54.438 -13.875 -5.543 1 25.8 1 MET B N 1
ATOM 3360 C CA . MET B 1 1 ? -53.469 -12.812 -5.785 1 25.8 1 MET B CA 1
ATOM 3361 C C . MET B 1 1 ? -52.219 -13.359 -6.48 1 25.8 1 MET B C 1
ATOM 3363 O O . MET B 1 1 ? -51.625 -14.32 -6 1 25.8 1 MET B O 1
ATOM 3367 N N . GLY B 1 2 ? -52.188 -13.57 -7.742 1 33.38 2 GLY B N 1
ATOM 3368 C CA . GLY B 1 2 ? -51.156 -14.156 -8.602 1 33.38 2 GLY B CA 1
ATOM 3369 C C . GLY B 1 2 ? -49.781 -13.641 -8.312 1 33.38 2 GLY B C 1
ATOM 3370 O O . GLY B 1 2 ? -49.531 -12.43 -8.344 1 33.38 2 GLY B O 1
ATOM 3371 N N . GLY B 1 3 ? -49.062 -14.062 -7.316 1 38.22 3 GLY B N 1
ATOM 3372 C CA . GLY B 1 3 ? -47.719 -13.727 -6.859 1 38.22 3 GLY B CA 1
ATOM 3373 C C . GLY B 1 3 ? -46.75 -13.461 -7.996 1 38.22 3 GLY B C 1
ATOM 3374 O O . GLY B 1 3 ? -46.312 -14.391 -8.672 1 38.22 3 GLY B O 1
ATOM 3375 N N . GLY B 1 4 ? -46.906 -12.484 -8.859 1 42.84 4 GLY B N 1
ATOM 3376 C CA . GLY B 1 4 ? -46.062 -12.109 -9.977 1 42.84 4 GLY B CA 1
ATOM 3377 C C . GLY B 1 4 ? -44.594 -12.297 -9.703 1 42.84 4 GLY B C 1
ATOM 3378 O O . GLY B 1 4 ? -44.094 -11.906 -8.648 1 42.84 4 GLY B O 1
ATOM 3379 N N . GLN B 1 5 ? -43.875 -13.32 -10.148 1 50.03 5 GLN B N 1
ATOM 3380 C CA . GLN B 1 5 ? -42.5 -13.773 -10.109 1 50.03 5 GLN B CA 1
ATOM 3381 C C . GLN B 1 5 ? -41.531 -12.602 -10.234 1 50.03 5 GLN B C 1
ATOM 3383 O O . GLN B 1 5 ? -41.594 -11.836 -11.195 1 50.03 5 GLN B O 1
ATOM 3388 N N . LEU B 1 6 ? -41.188 -11.805 -9.195 1 68.25 6 LEU B N 1
ATOM 3389 C CA . LEU B 1 6 ? -40.219 -10.719 -9.133 1 68.25 6 LEU B CA 1
ATOM 3390 C C . LEU B 1 6 ? -39 -11.047 -9.984 1 68.25 6 LEU B C 1
ATOM 3392 O O . LEU B 1 6 ? -38.281 -12.008 -9.703 1 68.25 6 LEU B O 1
ATOM 3396 N N . LYS B 1 7 ? -38.938 -10.727 -11.344 1 81.81 7 LYS B N 1
ATOM 3397 C CA . LYS B 1 7 ? -37.938 -11.094 -12.32 1 81.81 7 LYS B CA 1
ATOM 3398 C C . LYS B 1 7 ? -36.688 -10.219 -12.18 1 81.81 7 LYS B C 1
ATOM 3400 O O . LYS B 1 7 ? -36.719 -9.016 -12.445 1 81.81 7 LYS B O 1
ATOM 3405 N N . VAL B 1 8 ? -35.656 -10.633 -11.531 1 92.69 8 VAL B N 1
ATOM 3406 C CA . VAL B 1 8 ? -34.344 -10.016 -11.422 1 92.69 8 VAL B CA 1
ATOM 3407 C C . VAL B 1 8 ? -33.375 -10.656 -12.414 1 92.69 8 VAL B C 1
ATOM 3409 O O . VAL B 1 8 ? -33.25 -11.883 -12.445 1 92.69 8 VAL B O 1
ATOM 3412 N N . GLU B 1 9 ? -32.844 -9.82 -13.305 1 91.81 9 GLU B N 1
ATOM 3413 C CA . GLU B 1 9 ? -31.875 -10.305 -14.297 1 91.81 9 GLU B CA 1
ATOM 3414 C C . GLU B 1 9 ? -30.453 -10.172 -13.789 1 91.81 9 GLU B C 1
ATOM 3416 O O . GLU B 1 9 ? -30.172 -9.383 -12.883 1 91.81 9 GLU B O 1
ATOM 3421 N N . SER B 1 10 ? -29.609 -10.953 -14.414 1 92 10 SER B N 1
ATOM 3422 C CA . SER B 1 10 ? -28.188 -10.914 -14.055 1 92 10 SER B CA 1
ATOM 3423 C C . SER B 1 10 ? -27.609 -9.516 -14.25 1 92 10 SER B C 1
ATOM 3425 O O . SER B 1 10 ? -26.75 -9.078 -13.477 1 92 10 SER B O 1
ATOM 3427 N N . SER B 1 11 ? -28.094 -8.883 -15.219 1 93.38 11 SER B N 1
ATOM 3428 C CA . SER B 1 11 ? -27.625 -7.535 -15.516 1 93.38 11 SER B CA 1
ATOM 3429 C C . SER B 1 11 ? -27.969 -6.562 -14.398 1 93.38 11 SER B C 1
ATOM 3431 O O . SER B 1 11 ? -27.203 -5.656 -14.086 1 93.38 11 SER B O 1
ATOM 3433 N N . ASP B 1 12 ? -29.125 -6.789 -13.805 1 94.25 12 ASP B N 1
ATOM 3434 C CA . ASP B 1 12 ? -29.547 -5.945 -12.688 1 94.25 12 ASP B CA 1
ATOM 3435 C C . ASP B 1 12 ? -28.609 -6.098 -11.5 1 94.25 12 ASP B C 1
ATOM 3437 O O . ASP B 1 12 ? -28.188 -5.102 -10.906 1 94.25 12 ASP B O 1
ATOM 3441 N N . VAL B 1 13 ? -28.312 -7.254 -11.258 1 95.31 13 VAL B N 1
ATOM 3442 C CA . VAL B 1 13 ? -27.469 -7.559 -10.109 1 95.31 13 VAL B CA 1
ATOM 3443 C C . VAL B 1 13 ? -26.047 -7.078 -10.367 1 95.31 13 VAL B C 1
ATOM 3445 O O . VAL B 1 13 ? -25.391 -6.527 -9.477 1 95.31 13 VAL B O 1
ATOM 3448 N N . TYR B 1 14 ? -25.594 -7.262 -11.594 1 95.62 14 TYR B N 1
ATOM 3449 C CA . TYR B 1 14 ? -24.266 -6.781 -11.961 1 95.62 14 TYR B CA 1
ATOM 3450 C C . TYR B 1 14 ? -24.141 -5.281 -11.727 1 95.62 14 TYR B C 1
ATOM 3452 O O . TYR B 1 14 ? -23.094 -4.801 -11.281 1 95.62 14 TYR B O 1
ATOM 3460 N N . GLN B 1 15 ? -25.203 -4.598 -12 1 94.56 15 GLN B N 1
ATOM 3461 C CA . GLN B 1 15 ? -25.188 -3.148 -11.828 1 94.56 15 GLN B CA 1
ATOM 3462 C C . GLN B 1 15 ? -25.078 -2.773 -10.352 1 94.56 15 GLN B C 1
ATOM 3464 O O . GLN B 1 15 ? -24.469 -1.748 -10.016 1 94.56 15 GLN B O 1
ATOM 3469 N N . ILE B 1 16 ? -25.641 -3.598 -9.484 1 96.12 16 ILE B N 1
ATOM 3470 C CA . ILE B 1 16 ? -25.484 -3.369 -8.055 1 96.12 16 ILE B CA 1
ATOM 3471 C C . ILE B 1 16 ? -24.031 -3.557 -7.648 1 96.12 16 ILE B C 1
ATOM 3473 O O . ILE B 1 16 ? -23.469 -2.73 -6.926 1 96.12 16 ILE B O 1
ATOM 3477 N N . VAL B 1 17 ? -23.438 -4.582 -8.172 1 96.31 17 VAL B N 1
ATOM 3478 C CA . VAL B 1 17 ? -22.031 -4.879 -7.879 1 96.31 17 VAL B CA 1
ATOM 3479 C C . VAL B 1 17 ? -21.141 -3.764 -8.414 1 96.31 17 VAL B C 1
ATOM 3481 O O . VAL B 1 17 ? -20.219 -3.32 -7.73 1 96.31 17 VAL B O 1
ATOM 3484 N N . ASP B 1 18 ? -21.469 -3.328 -9.602 1 95.5 18 ASP B N 1
ATOM 3485 C CA . ASP B 1 18 ? -20.719 -2.232 -10.211 1 95.5 18 ASP B CA 1
ATOM 3486 C C . ASP B 1 18 ? -20.828 -0.961 -9.375 1 95.5 18 ASP B C 1
ATOM 3488 O O . ASP B 1 18 ? -19.844 -0.234 -9.211 1 95.5 18 ASP B O 1
ATOM 3492 N N . ALA B 1 19 ? -21.984 -0.701 -8.867 1 96.38 19 ALA B N 1
ATOM 3493 C CA . ALA B 1 19 ? -22.188 0.465 -8.008 1 96.38 19 ALA B CA 1
ATOM 3494 C C . ALA B 1 19 ? -21.375 0.345 -6.719 1 96.38 19 ALA B C 1
ATOM 3496 O O . ALA B 1 19 ? -20.812 1.329 -6.242 1 96.38 19 ALA B O 1
ATOM 3497 N N . LEU B 1 20 ? -21.375 -0.819 -6.137 1 96.88 20 LEU B N 1
ATOM 3498 C CA . LEU B 1 20 ? -20.562 -1.074 -4.945 1 96.88 20 LEU B CA 1
ATOM 3499 C C . LEU B 1 20 ? -19.094 -0.795 -5.207 1 96.88 20 LEU B C 1
ATOM 3501 O O . LEU B 1 20 ? -18.438 -0.106 -4.422 1 96.88 20 LEU B O 1
ATOM 3505 N N . ARG B 1 21 ? -18.562 -1.337 -6.316 1 96.06 21 ARG B N 1
ATOM 3506 C CA . ARG B 1 21 ? -17.172 -1.134 -6.676 1 96.06 21 ARG B CA 1
ATOM 3507 C C . ARG B 1 21 ? -16.859 0.347 -6.867 1 96.06 21 ARG B C 1
ATOM 3509 O O . ARG B 1 21 ? -15.867 0.852 -6.344 1 96.06 21 ARG B O 1
ATOM 3516 N N . ARG B 1 22 ? -17.734 1.041 -7.527 1 95.25 22 ARG B N 1
ATOM 3517 C CA . ARG B 1 22 ? -17.531 2.453 -7.84 1 95.25 22 ARG B CA 1
ATOM 3518 C C . ARG B 1 22 ? -17.484 3.293 -6.566 1 95.25 22 ARG B C 1
ATOM 3520 O O . ARG B 1 22 ? -16.688 4.223 -6.465 1 95.25 22 ARG B O 1
ATOM 3527 N N . ASN B 1 23 ? -18.25 2.945 -5.633 1 96.25 23 ASN B N 1
ATOM 3528 C CA . ASN B 1 23 ? -18.406 3.803 -4.465 1 96.25 23 ASN B CA 1
ATOM 3529 C C . ASN B 1 23 ? -17.469 3.389 -3.33 1 96.25 23 ASN B C 1
ATOM 3531 O O . ASN B 1 23 ? -17.281 4.137 -2.369 1 96.25 23 ASN B O 1
ATOM 3535 N N . THR B 1 24 ? -16.891 2.191 -3.359 1 96.19 24 THR B N 1
ATOM 3536 C CA . THR B 1 24 ? -16.094 1.721 -2.242 1 96.19 24 THR B CA 1
ATOM 3537 C C . THR B 1 24 ? -14.672 1.393 -2.705 1 96.19 24 THR B C 1
ATOM 3539 O O . THR B 1 24 ? -13.766 1.215 -1.882 1 96.19 24 THR B O 1
ATOM 3542 N N . ASN B 1 25 ? -14.422 1.216 -3.979 1 94.19 25 ASN B N 1
ATOM 3543 C CA . ASN B 1 25 ? -13.156 0.823 -4.582 1 94.19 25 ASN B CA 1
ATOM 3544 C C . ASN B 1 25 ? -12.781 -0.609 -4.211 1 94.19 25 ASN B C 1
ATOM 3546 O O . ASN B 1 25 ? -11.602 -0.964 -4.215 1 94.19 25 ASN B O 1
ATOM 3550 N N . LEU B 1 26 ? -13.773 -1.382 -3.783 1 96.06 26 LEU B N 1
ATOM 3551 C CA . LEU B 1 26 ? -13.578 -2.812 -3.584 1 96.06 26 LEU B CA 1
ATOM 3552 C C . LEU B 1 26 ? -13.234 -3.504 -4.898 1 96.06 26 LEU B C 1
ATOM 3554 O O . LEU B 1 26 ? -13.586 -3.012 -5.973 1 96.06 26 LEU B O 1
ATOM 3558 N N . SER B 1 27 ? -12.547 -4.598 -4.789 1 96.5 27 SER B N 1
ATOM 3559 C CA . SER B 1 27 ? -12.43 -5.438 -5.977 1 96.5 27 SER B CA 1
ATOM 3560 C C . SER B 1 27 ? -13.797 -5.98 -6.402 1 96.5 27 SER B C 1
ATOM 3562 O O . SER B 1 27 ? -14.742 -5.977 -5.613 1 96.5 27 SER B O 1
ATOM 3564 N N . PHE B 1 28 ? -13.914 -6.426 -7.641 1 95.5 28 PHE B N 1
ATOM 3565 C CA . PHE B 1 28 ? -15.156 -6.996 -8.141 1 95.5 28 PHE B CA 1
ATOM 3566 C C . PHE B 1 28 ? -15.617 -8.156 -7.266 1 95.5 28 PHE B C 1
ATOM 3568 O O . PHE B 1 28 ? -16.781 -8.211 -6.855 1 95.5 28 PHE B O 1
ATOM 3575 N N . ASP B 1 29 ? -14.711 -9 -6.895 1 95 29 ASP B N 1
ATOM 3576 C CA . ASP B 1 29 ? -15.023 -10.18 -6.09 1 95 29 ASP B CA 1
ATOM 3577 C C . ASP B 1 29 ? -15.477 -9.781 -4.688 1 95 29 ASP B C 1
ATOM 3579 O O . ASP B 1 29 ? -16.438 -10.336 -4.16 1 95 29 ASP B O 1
ATOM 3583 N N . LEU B 1 30 ? -14.852 -8.797 -4.133 1 96.62 30 LEU B N 1
ATOM 3584 C CA . LEU B 1 30 ? -15.227 -8.352 -2.793 1 96.62 30 LEU B CA 1
ATOM 3585 C C . LEU B 1 30 ? -16.531 -7.562 -2.826 1 96.62 30 LEU B C 1
ATOM 3587 O O . LEU B 1 30 ? -17.281 -7.551 -1.846 1 96.62 30 LEU B O 1
ATOM 3591 N N . SER B 1 31 ? -16.766 -6.902 -3.945 1 97.25 31 SER B N 1
ATOM 3592 C CA . SER B 1 31 ? -18.062 -6.254 -4.109 1 97.25 31 SER B CA 1
ATOM 3593 C C . SER B 1 31 ? -19.188 -7.277 -4.133 1 97.25 31 SER B C 1
ATOM 3595 O O . SER B 1 31 ? -20.25 -7.051 -3.547 1 97.25 31 SER B O 1
ATOM 3597 N N . CYS B 1 32 ? -19 -8.391 -4.832 1 97.19 32 CYS B N 1
ATOM 3598 C CA . CYS B 1 32 ? -19.953 -9.484 -4.812 1 97.19 32 CYS B CA 1
ATOM 3599 C C . CYS B 1 32 ? -20.156 -10.016 -3.395 1 97.19 32 CYS B C 1
ATOM 3601 O O . CYS B 1 32 ? -21.297 -10.234 -2.965 1 97.19 32 CYS B O 1
ATOM 3603 N N . GLU B 1 33 ? -19.047 -10.109 -2.713 1 96.81 33 GLU B N 1
ATOM 3604 C CA . GLU B 1 33 ? -19.109 -10.578 -1.333 1 96.81 33 GLU B CA 1
ATOM 3605 C C . GLU B 1 33 ? -19.891 -9.602 -0.45 1 96.81 33 GLU B C 1
ATOM 3607 O O . GLU B 1 33 ? -20.688 -10.008 0.385 1 96.81 33 GLU B O 1
ATOM 3612 N N . ALA B 1 34 ? -19.609 -8.297 -0.608 1 98 34 ALA B N 1
ATOM 3613 C CA . ALA B 1 34 ? -20.328 -7.277 0.155 1 98 34 ALA B CA 1
ATOM 3614 C C . ALA B 1 34 ? -21.828 -7.395 -0.046 1 98 34 ALA B C 1
ATOM 3616 O O . ALA B 1 34 ? -22.594 -7.324 0.917 1 98 34 ALA B O 1
ATOM 3617 N N . LEU B 1 35 ? -22.266 -7.57 -1.3 1 98.06 35 LEU B N 1
ATOM 3618 C CA . LEU B 1 35 ? -23.688 -7.73 -1.601 1 98.06 35 LEU B CA 1
ATOM 3619 C C . LEU B 1 35 ? -24.25 -8.969 -0.909 1 98.06 35 LEU B C 1
ATOM 3621 O O . LEU B 1 35 ? -25.328 -8.906 -0.292 1 98.06 35 LEU B O 1
ATOM 3625 N N . ARG B 1 36 ? -23.531 -10.055 -0.948 1 97.62 36 ARG B N 1
ATOM 3626 C CA . ARG B 1 36 ? -23.969 -11.297 -0.304 1 97.62 36 ARG B CA 1
ATOM 3627 C C . ARG B 1 36 ? -24.141 -11.094 1.198 1 97.62 36 ARG B C 1
ATOM 3629 O O . ARG B 1 36 ? -25.125 -11.555 1.779 1 97.62 36 ARG B O 1
ATOM 3636 N N . VAL B 1 37 ? -23.203 -10.422 1.787 1 97.75 37 VAL B N 1
ATOM 3637 C CA . VAL B 1 37 ? -23.234 -10.188 3.227 1 97.75 37 VAL B CA 1
ATOM 3638 C C . VAL B 1 37 ? -24.469 -9.367 3.598 1 97.75 37 VAL B C 1
ATOM 3640 O O . VAL B 1 37 ? -25.172 -9.695 4.555 1 97.75 37 VAL B O 1
ATOM 3643 N N . VAL B 1 38 ? -24.781 -8.328 2.842 1 98.25 38 VAL B N 1
ATOM 3644 C CA . VAL B 1 38 ? -25.922 -7.48 3.143 1 98.25 38 VAL B CA 1
ATOM 3645 C C . VAL B 1 38 ? -27.219 -8.273 2.975 1 98.25 38 VAL B C 1
ATOM 3647 O O . VAL B 1 38 ? -28.109 -8.211 3.828 1 98.25 38 VAL B O 1
ATOM 3650 N N . LEU B 1 39 ? -27.344 -9.039 1.91 1 97.69 39 LEU B N 1
ATOM 3651 C CA . LEU B 1 39 ? -28.531 -9.836 1.663 1 97.69 39 LEU B CA 1
ATOM 3652 C C . LEU B 1 39 ? -28.766 -10.836 2.791 1 97.69 39 LEU B C 1
ATOM 3654 O O . LEU B 1 39 ? -29.891 -10.961 3.295 1 97.69 39 LEU B O 1
ATOM 3658 N N . THR B 1 40 ? -27.672 -11.484 3.176 1 96.94 40 THR B N 1
ATOM 3659 C CA . THR B 1 40 ? -27.766 -12.461 4.254 1 96.94 40 THR B CA 1
ATOM 3660 C C . THR B 1 40 ? -28.141 -11.781 5.57 1 96.94 40 THR B C 1
ATOM 3662 O O . THR B 1 40 ? -28.969 -12.305 6.332 1 96.94 40 THR B O 1
ATOM 3665 N N . SER B 1 41 ? -27.594 -10.648 5.84 1 97.25 41 SER B N 1
ATOM 3666 C CA . SER B 1 41 ? -27.859 -9.914 7.066 1 97.25 41 SER B CA 1
ATOM 3667 C C . SER B 1 41 ? -29.312 -9.438 7.117 1 97.25 41 SER B C 1
ATOM 3669 O O . SER B 1 41 ? -29.953 -9.477 8.172 1 97.25 41 SER B O 1
ATOM 3671 N N . LEU B 1 42 ? -29.844 -8.992 5.957 1 97 42 LEU B N 1
ATOM 3672 C CA . LEU B 1 42 ? -31.219 -8.555 5.891 1 97 42 LEU B CA 1
ATOM 3673 C C . LEU B 1 42 ? -32.188 -9.727 6.082 1 97 42 LEU B C 1
ATOM 3675 O O . LEU B 1 42 ? -33.219 -9.586 6.715 1 97 42 LEU B O 1
ATOM 3679 N N . GLU B 1 43 ? -31.812 -10.82 5.516 1 96.25 43 GLU B N 1
ATOM 3680 C CA . GLU B 1 43 ? -32.625 -12.023 5.703 1 96.25 43 GLU B CA 1
ATOM 3681 C C . GLU B 1 43 ? -32.75 -12.375 7.184 1 96.25 43 GLU B C 1
ATOM 3683 O O . GLU B 1 43 ? -33.844 -12.719 7.652 1 96.25 43 GLU B O 1
ATOM 3688 N N . GLN B 1 44 ? -31.641 -12.242 7.875 1 95.56 44 GLN B N 1
ATOM 3689 C CA . GLN B 1 44 ? -31.625 -12.539 9.305 1 95.56 44 GLN B CA 1
ATOM 3690 C C . GLN B 1 44 ? -32.375 -11.477 10.094 1 95.56 44 GLN B C 1
ATOM 3692 O O . GLN B 1 44 ? -33.156 -11.797 11 1 95.56 44 GLN B O 1
ATOM 3697 N N . LEU B 1 45 ? -32.188 -10.281 9.703 1 95.5 45 LEU B N 1
ATOM 3698 C CA . LEU B 1 45 ? -32.75 -9.148 10.414 1 95.5 45 LEU B CA 1
ATOM 3699 C C . LEU B 1 45 ? -34.281 -9.211 10.367 1 95.5 45 LEU B C 1
ATOM 3701 O O . LEU B 1 45 ? -34.938 -8.961 11.375 1 95.5 45 LEU B O 1
ATOM 3705 N N . TYR B 1 46 ? -34.844 -9.656 9.188 1 95.31 46 TYR B N 1
ATOM 3706 C CA . TYR B 1 46 ? -36.312 -9.602 9 1 95.31 46 TYR B CA 1
ATOM 3707 C C . TYR B 1 46 ? -36.906 -11 9.094 1 95.31 46 TYR B C 1
ATOM 3709 O O . TYR B 1 46 ? -38.062 -11.211 8.68 1 95.31 46 TYR B O 1
ATOM 3717 N N . ASN B 1 47 ? -36.188 -11.898 9.57 1 93.62 47 ASN B N 1
ATOM 3718 C CA . ASN B 1 47 ? -36.656 -13.258 9.805 1 93.62 47 ASN B CA 1
ATOM 3719 C C . ASN B 1 47 ? -37.375 -13.82 8.594 1 93.62 47 ASN B C 1
ATOM 3721 O O . ASN B 1 47 ? -38.5 -14.359 8.734 1 93.62 47 ASN B O 1
ATOM 3725 N N . GLY B 1 48 ? -36.969 -13.43 7.406 1 89 48 GLY B N 1
ATOM 3726 C CA . GLY B 1 48 ? -37.469 -14.047 6.18 1 89 48 GLY B CA 1
ATOM 3727 C C . GLY B 1 48 ? -38.656 -13.305 5.574 1 89 48 GLY B C 1
ATOM 3728 O O . GLY B 1 48 ? -39.188 -13.727 4.551 1 89 48 GLY B O 1
ATOM 3729 N N . ALA B 1 49 ? -39.031 -12.164 6.059 1 90.81 49 ALA B N 1
ATOM 3730 C CA . ALA B 1 49 ? -40.219 -11.438 5.613 1 90.81 49 ALA B CA 1
ATOM 3731 C C . ALA B 1 49 ? -40.062 -10.977 4.168 1 90.81 49 ALA B C 1
ATOM 3733 O O . ALA B 1 49 ? -41.062 -10.891 3.432 1 90.81 49 ALA B O 1
ATOM 3734 N N . ILE B 1 50 ? -38.812 -10.773 3.818 1 94.19 50 ILE B N 1
ATOM 3735 C CA . ILE B 1 50 ? -38.625 -10.266 2.465 1 94.19 50 ILE B CA 1
ATOM 3736 C C . ILE B 1 50 ? -37.688 -11.203 1.687 1 94.19 50 ILE B C 1
ATOM 3738 O O . ILE B 1 50 ? -37 -10.781 0.749 1 94.19 50 ILE B O 1
ATOM 3742 N N . ASN B 1 51 ? -37.688 -12.383 1.966 1 93.88 51 ASN B N 1
ATOM 3743 C CA . ASN B 1 51 ? -36.75 -13.367 1.411 1 93.88 51 ASN B CA 1
ATOM 3744 C C . ASN B 1 51 ? -36.969 -13.531 -0.093 1 93.88 51 ASN B C 1
ATOM 3746 O O . ASN B 1 51 ? -35.969 -13.664 -0.838 1 93.88 51 ASN B O 1
ATOM 3750 N N . PRO B 1 52 ? -38.188 -13.523 -0.544 1 94.88 52 PRO B N 1
ATOM 3751 C CA . PRO B 1 52 ? -38.344 -13.688 -1.99 1 94.88 52 PRO B CA 1
ATOM 3752 C C . PRO B 1 52 ? -37.625 -12.625 -2.793 1 94.88 52 PRO B C 1
ATOM 3754 O O . PRO B 1 52 ? -37.031 -12.922 -3.844 1 94.88 52 PRO B O 1
ATOM 3757 N N . TYR B 1 53 ? -37.625 -11.461 -2.252 1 95.38 53 TYR B N 1
ATOM 3758 C CA . TYR B 1 53 ? -36.938 -10.367 -2.936 1 95.38 53 TYR B CA 1
ATOM 3759 C C . TYR B 1 53 ? -35.438 -10.523 -2.852 1 95.38 53 TYR B C 1
ATOM 3761 O O . TYR B 1 53 ? -34.719 -10.32 -3.842 1 95.38 53 TYR B O 1
ATOM 3769 N N . LEU B 1 54 ? -34.938 -10.953 -1.716 1 96.56 54 LEU B N 1
ATOM 3770 C CA . LEU B 1 54 ? -33.5 -11.07 -1.49 1 96.56 54 LEU B CA 1
ATOM 3771 C C . LEU B 1 54 ? -32.938 -12.266 -2.246 1 96.56 54 LEU B C 1
ATOM 3773 O O . LEU B 1 54 ? -31.844 -12.172 -2.822 1 96.56 54 LEU B O 1
ATOM 3777 N N . GLU B 1 55 ? -33.688 -13.32 -2.293 1 95.12 55 GLU B N 1
ATOM 3778 C CA . GLU B 1 55 ? -33.25 -14.531 -2.971 1 95.12 55 GLU B CA 1
ATOM 3779 C C . GLU B 1 55 ? -33.156 -14.32 -4.48 1 95.12 55 GLU B C 1
ATOM 3781 O O . GLU B 1 55 ? -32.281 -14.891 -5.141 1 95.12 55 GLU B O 1
ATOM 3786 N N . ALA B 1 56 ? -34.031 -13.5 -4.957 1 95.06 56 ALA B N 1
ATOM 3787 C CA . ALA B 1 56 ? -34.031 -13.195 -6.387 1 95.06 56 ALA B CA 1
ATOM 3788 C C . ALA B 1 56 ? -32.719 -12.547 -6.805 1 95.06 56 ALA B C 1
ATOM 3790 O O . ALA B 1 56 ? -32.25 -12.727 -7.938 1 95.06 56 ALA B O 1
ATOM 3791 N N . VAL B 1 57 ? -32.094 -11.844 -5.883 1 95.5 57 VAL B N 1
ATOM 3792 C CA . VAL B 1 57 ? -30.797 -11.195 -6.137 1 95.5 57 VAL B CA 1
ATOM 3793 C C . VAL B 1 57 ? -29.672 -12.156 -5.809 1 95.5 57 VAL B C 1
ATOM 3795 O O . VAL B 1 57 ? -28.719 -12.305 -6.59 1 95.5 57 VAL B O 1
ATOM 3798 N N . ALA B 1 58 ? -29.812 -12.914 -4.754 1 95.06 58 ALA B N 1
ATOM 3799 C CA . ALA B 1 58 ? -28.75 -13.758 -4.191 1 95.06 58 ALA B CA 1
ATOM 3800 C C . ALA B 1 58 ? -28.359 -14.867 -5.16 1 95.06 58 ALA B C 1
ATOM 3802 O O . ALA B 1 58 ? -27.188 -15.266 -5.219 1 95.06 58 ALA B O 1
ATOM 3803 N N . VAL B 1 59 ? -29.234 -15.281 -5.93 1 93.75 59 VAL B N 1
ATOM 3804 C CA . VAL B 1 59 ? -28.984 -16.391 -6.844 1 93.75 59 VAL B CA 1
ATOM 3805 C C . VAL B 1 59 ? -27.922 -15.992 -7.871 1 93.75 59 VAL B C 1
ATOM 3807 O O . VAL B 1 59 ? -27.141 -16.828 -8.32 1 93.75 59 VAL B O 1
ATOM 3810 N N . HIS B 1 60 ? -27.828 -14.742 -8.148 1 92.94 60 HIS B N 1
ATOM 3811 C CA . HIS B 1 60 ? -26.922 -14.258 -9.188 1 92.94 60 HIS B CA 1
ATOM 3812 C C . HIS B 1 60 ? -25.547 -13.984 -8.625 1 92.94 60 HIS B C 1
ATOM 3814 O O . HIS B 1 60 ? -24.594 -13.719 -9.375 1 92.94 60 HIS B O 1
ATOM 3820 N N . VAL B 1 61 ? -25.328 -14.07 -7.266 1 93.12 61 VAL B N 1
ATOM 3821 C CA . VAL B 1 61 ? -24.031 -13.734 -6.703 1 93.12 61 VAL B CA 1
ATOM 3822 C C . VAL B 1 61 ? -23.484 -14.93 -5.926 1 93.12 61 VAL B C 1
ATOM 3824 O O . VAL B 1 61 ? -22.453 -14.82 -5.242 1 93.12 61 VAL B O 1
ATOM 3827 N N . THR B 1 62 ? -24.047 -16.094 -5.754 1 86.5 62 THR B N 1
ATOM 3828 C CA . THR B 1 62 ? -23.594 -17.297 -5.066 1 86.5 62 THR B CA 1
ATOM 3829 C C . THR B 1 62 ? -22.375 -17.891 -5.762 1 86.5 62 THR B C 1
ATOM 3831 O O . THR B 1 62 ? -21.453 -18.375 -5.105 1 86.5 62 THR B O 1
ATOM 3834 N N . GLY B 1 63 ? -22.078 -17.641 -6.996 1 78.62 63 GLY B N 1
ATOM 3835 C CA . GLY B 1 63 ? -20.938 -18.078 -7.766 1 78.62 63 GLY B CA 1
ATOM 3836 C C . GLY B 1 63 ? -20.281 -16.969 -8.57 1 78.62 63 GLY B C 1
ATOM 3837 O O . GLY B 1 63 ? -20.234 -15.82 -8.117 1 78.62 63 GLY B O 1
ATOM 3838 N N . LYS B 1 64 ? -19.578 -17.484 -9.516 1 79.25 64 LYS B N 1
ATOM 3839 C CA . LYS B 1 64 ? -18.984 -16.5 -10.398 1 79.25 64 LYS B CA 1
ATOM 3840 C C . LYS B 1 64 ? -20.047 -15.688 -11.125 1 79.25 64 LYS B C 1
ATOM 3842 O O . LYS B 1 64 ? -20.938 -16.25 -11.773 1 79.25 64 LYS B O 1
ATOM 3847 N N . VAL B 1 65 ? -20.047 -14.43 -10.766 1 86.06 65 VAL B N 1
ATOM 3848 C CA . VAL B 1 65 ? -21 -13.531 -11.422 1 86.06 65 VAL B CA 1
ATOM 3849 C C . VAL B 1 65 ? -20.562 -13.297 -12.867 1 86.06 65 VAL B C 1
ATOM 3851 O O . VAL B 1 65 ? -19.484 -12.773 -13.125 1 86.06 65 VAL B O 1
ATOM 3854 N N . ALA B 1 66 ? -21.391 -13.727 -13.773 1 86.06 66 ALA B N 1
ATOM 3855 C CA . ALA B 1 66 ? -21.062 -13.578 -15.195 1 86.06 66 ALA B CA 1
ATOM 3856 C C . ALA B 1 66 ? -21.281 -12.148 -15.664 1 86.06 66 ALA B C 1
ATOM 3858 O O . ALA B 1 66 ? -22.25 -11.492 -15.25 1 86.06 66 ALA B O 1
ATOM 3859 N N . THR B 1 67 ? -20.438 -11.734 -16.453 1 91.31 67 THR B N 1
ATOM 3860 C CA . THR B 1 67 ? -20.562 -10.398 -17.031 1 91.31 67 THR B CA 1
ATOM 3861 C C . THR B 1 67 ? -21.562 -10.398 -18.188 1 91.31 67 THR B C 1
ATOM 3863 O O . THR B 1 67 ? -21.375 -11.094 -19.188 1 91.31 67 THR B O 1
ATOM 3866 N N . PRO B 1 68 ? -22.578 -9.633 -18.031 1 93.06 68 PRO B N 1
ATOM 3867 C CA . PRO B 1 68 ? -23.5 -9.531 -19.156 1 93.06 68 PRO B CA 1
ATOM 3868 C C . PRO B 1 68 ? -22.875 -8.867 -20.375 1 93.06 68 PRO B C 1
ATOM 3870 O O . PRO B 1 68 ? -22.234 -7.82 -20.25 1 93.06 68 PRO B O 1
ATOM 3873 N N . LYS B 1 69 ? -23.109 -9.43 -21.516 1 92.88 69 LYS B N 1
ATOM 3874 C CA . LYS B 1 69 ? -22.5 -8.945 -22.75 1 92.88 69 LYS B CA 1
ATOM 3875 C C . LYS B 1 69 ? -22.906 -7.508 -23.047 1 92.88 69 LYS B C 1
ATOM 3877 O O . LYS B 1 69 ? -22.109 -6.727 -23.578 1 92.88 69 LYS B O 1
ATOM 3882 N N . GLU B 1 70 ? -24.094 -7.203 -22.609 1 92.75 70 GLU B N 1
ATOM 3883 C CA . GLU B 1 70 ? -24.641 -5.883 -22.906 1 92.75 70 GLU B CA 1
ATOM 3884 C C . GLU B 1 70 ? -23.953 -4.801 -22.094 1 92.75 70 GLU B C 1
ATOM 3886 O O . GLU B 1 70 ? -24.062 -3.611 -22.391 1 92.75 70 GLU B O 1
ATOM 3891 N N . LEU B 1 71 ? -23.234 -5.227 -21.078 1 93.5 71 LEU B N 1
ATOM 3892 C CA . LEU B 1 71 ? -22.594 -4.246 -20.219 1 93.5 71 LEU B CA 1
ATOM 3893 C C . LEU B 1 71 ? -21.141 -4.051 -20.594 1 93.5 71 LEU B C 1
ATOM 3895 O O . LEU B 1 71 ? -20.453 -3.176 -20.047 1 93.5 71 LEU B O 1
ATOM 3899 N N . LEU B 1 72 ? -20.641 -4.797 -21.516 1 93.56 72 LEU B N 1
ATOM 3900 C CA . LEU B 1 72 ? -19.281 -4.633 -21.984 1 93.56 72 LEU B CA 1
ATOM 3901 C C . LEU B 1 72 ? -19.062 -3.242 -22.578 1 93.56 72 LEU B C 1
ATOM 3903 O O . LEU B 1 72 ? -19.891 -2.752 -23.328 1 93.56 72 LEU B O 1
ATOM 3907 N N . GLY B 1 73 ? -18.078 -2.562 -22.156 1 93.62 73 GLY B N 1
ATOM 3908 C CA . GLY B 1 73 ? -17.703 -1.275 -22.719 1 93.62 73 GLY B CA 1
ATOM 3909 C C . GLY B 1 73 ? -18.391 -0.104 -22.047 1 93.62 73 GLY B C 1
ATOM 3910 O O . GLY B 1 73 ? -18.047 1.053 -22.297 1 93.62 73 GLY B O 1
ATOM 3911 N N . ILE B 1 74 ? -19.344 -0.421 -21.109 1 93.44 74 ILE B N 1
ATOM 3912 C CA . ILE B 1 74 ? -20.125 0.718 -20.625 1 93.44 74 ILE B CA 1
ATOM 3913 C C . ILE B 1 74 ? -20.062 0.783 -19.109 1 93.44 74 ILE B C 1
ATOM 3915 O O . ILE B 1 74 ? -20.578 1.724 -18.5 1 93.44 74 ILE B O 1
ATOM 3919 N N . THR B 1 75 ? -19.516 -0.18 -18.469 1 93.69 75 THR B N 1
ATOM 3920 C CA . THR B 1 75 ? -19.391 -0.157 -17.016 1 93.69 75 THR B CA 1
ATOM 3921 C C . THR B 1 75 ? -18.438 0.958 -16.578 1 93.69 75 THR B C 1
ATOM 3923 O O . THR B 1 75 ? -17.75 1.559 -17.406 1 93.69 75 THR B O 1
ATOM 3926 N N . HIS B 1 76 ? -18.438 1.22 -15.32 1 93.19 76 HIS B N 1
ATOM 3927 C CA . HIS B 1 76 ? -17.547 2.232 -14.766 1 93.19 76 HIS B CA 1
ATOM 3928 C C . HIS B 1 76 ? -16.094 1.915 -15.086 1 93.19 76 HIS B C 1
ATOM 3930 O O . HIS B 1 76 ? -15.367 2.771 -15.586 1 93.19 76 HIS B O 1
ATOM 3936 N N . ASP B 1 77 ? -15.672 0.73 -14.812 1 96.38 77 ASP B N 1
ATOM 3937 C CA . ASP B 1 77 ? -14.289 0.332 -15.055 1 96.38 77 ASP B CA 1
ATOM 3938 C C . ASP B 1 77 ? -13.953 0.402 -16.547 1 96.38 77 ASP B C 1
ATOM 3940 O O . ASP B 1 77 ? -12.852 0.81 -16.922 1 96.38 77 ASP B O 1
ATOM 3944 N N . ALA B 1 78 ? -14.906 0.016 -17.359 1 96.56 78 ALA B N 1
ATOM 3945 C CA . ALA B 1 78 ? -14.688 0.078 -18.797 1 96.56 78 ALA B CA 1
ATOM 3946 C C . ALA B 1 78 ? -14.414 1.51 -19.25 1 96.56 78 ALA B C 1
ATOM 3948 O O . ALA B 1 78 ? -13.453 1.764 -19.969 1 96.56 78 ALA B O 1
ATOM 3949 N N . LYS B 1 79 ? -15.227 2.387 -18.766 1 96.38 79 LYS B N 1
ATOM 3950 C CA . LYS B 1 79 ? -15.078 3.791 -19.141 1 96.38 79 LYS B CA 1
ATOM 3951 C C . LYS B 1 79 ? -13.758 4.363 -18.625 1 96.38 79 LYS B C 1
ATOM 3953 O O . LYS B 1 79 ? -13.094 5.129 -19.328 1 96.38 79 LYS B O 1
ATOM 3958 N N . ARG B 1 80 ? -13.438 4.004 -17.453 1 96.75 80 ARG B N 1
ATOM 3959 C CA . ARG B 1 80 ? -12.18 4.473 -16.891 1 96.75 80 ARG B CA 1
ATOM 3960 C C . ARG B 1 80 ? -10.992 3.928 -17.672 1 96.75 80 ARG B C 1
ATOM 3962 O O . ARG B 1 80 ? -10.039 4.656 -17.953 1 96.75 80 ARG B O 1
ATOM 3969 N N . LEU B 1 81 ? -11.039 2.674 -18.031 1 97.5 81 LEU B N 1
ATOM 3970 C CA . LEU B 1 81 ? -9.969 2.082 -18.828 1 97.5 81 LEU B CA 1
ATOM 3971 C C . LEU B 1 81 ? -9.828 2.801 -20.172 1 97.5 81 LEU B C 1
ATOM 3973 O O . LEU B 1 81 ? -8.719 3.125 -20.594 1 97.5 81 LEU B O 1
ATOM 3977 N N . GLN B 1 82 ? -10.977 3.043 -20.766 1 96.94 82 GLN B N 1
ATOM 3978 C CA . GLN B 1 82 ? -10.969 3.76 -22.047 1 96.94 82 GLN B CA 1
ATOM 3979 C C . GLN B 1 82 ? -10.297 5.125 -21.891 1 96.94 82 GLN B C 1
ATOM 3981 O O . GLN B 1 82 ? -9.469 5.508 -22.734 1 96.94 82 GLN B O 1
ATOM 3986 N N . TYR B 1 83 ? -10.672 5.812 -20.875 1 97.12 83 TYR B N 1
ATOM 3987 C CA . TYR B 1 83 ? -10.102 7.121 -20.594 1 97.12 83 TYR B CA 1
ATOM 3988 C C . TYR B 1 83 ? -8.594 7.02 -20.375 1 97.12 83 TYR B C 1
ATOM 3990 O O . TYR B 1 83 ? -7.82 7.777 -20.953 1 97.12 83 TYR B O 1
ATOM 3998 N N . LEU B 1 84 ? -8.141 6.098 -19.578 1 96.81 84 LEU B N 1
ATOM 3999 C CA . LEU B 1 84 ? -6.738 5.922 -19.219 1 96.81 84 LEU B CA 1
ATOM 4000 C C . LEU B 1 84 ? -5.918 5.539 -20.453 1 96.81 84 LEU B C 1
ATOM 4002 O O . LEU B 1 84 ? -4.809 6.043 -20.641 1 96.81 84 LEU B O 1
ATOM 4006 N N . PHE B 1 85 ? -6.465 4.621 -21.266 1 95.5 85 PHE B N 1
ATOM 4007 C CA . PHE B 1 85 ? -5.773 4.215 -22.484 1 95.5 85 PHE B CA 1
ATOM 4008 C C . PHE B 1 85 ? -5.539 5.414 -23.391 1 95.5 85 PHE B C 1
ATOM 4010 O O . PHE B 1 85 ? -4.449 5.574 -23.953 1 95.5 85 PHE B O 1
ATOM 4017 N N . ALA B 1 86 ? -6.531 6.238 -23.453 1 94.12 86 ALA B N 1
ATOM 4018 C CA . ALA B 1 86 ? -6.418 7.426 -24.297 1 94.12 86 ALA B CA 1
ATOM 4019 C C . ALA B 1 86 ? -5.367 8.391 -23.75 1 94.12 86 ALA B C 1
ATOM 4021 O O . ALA B 1 86 ? -4.535 8.898 -24.5 1 94.12 86 ALA B O 1
ATOM 4022 N N . GLN B 1 87 ? -5.375 8.672 -22.484 1 93.81 87 GLN B N 1
ATOM 4023 C CA . GLN B 1 87 ? -4.438 9.594 -21.859 1 93.81 87 GLN B CA 1
ATOM 4024 C C . GLN B 1 87 ? -3 9.102 -22 1 93.81 87 GLN B C 1
ATOM 4026 O O . GLN B 1 87 ? -2.1 9.883 -22.328 1 93.81 87 GLN B O 1
ATOM 4031 N N . LEU B 1 88 ? -2.799 7.852 -21.828 1 92.94 88 LEU B N 1
ATOM 4032 C CA . LEU B 1 88 ? -1.451 7.297 -21.891 1 92.94 88 LEU B CA 1
ATOM 4033 C C . LEU B 1 88 ? -0.943 7.242 -23.328 1 92.94 88 LEU B C 1
ATOM 4035 O O . LEU B 1 88 ? 0.258 7.379 -23.562 1 92.94 88 LEU B O 1
ATOM 4039 N N . ALA B 1 89 ? -1.863 6.965 -24.234 1 91.06 89 ALA B N 1
ATOM 4040 C CA . ALA B 1 89 ? -1.486 7.043 -25.641 1 91.06 89 ALA B CA 1
ATOM 4041 C C . ALA B 1 89 ? -0.993 8.438 -26.016 1 91.06 89 ALA B C 1
ATOM 4043 O O . ALA B 1 89 ? -0.005 8.586 -26.734 1 91.06 89 ALA B O 1
ATOM 4044 N N . ASP B 1 90 ? -1.645 9.398 -25.469 1 89.25 90 ASP B N 1
ATOM 4045 C CA . ASP B 1 90 ? -1.249 10.789 -25.703 1 89.25 90 ASP B CA 1
ATOM 4046 C C . ASP B 1 90 ? 0.122 11.078 -25.094 1 89.25 90 ASP B C 1
ATOM 4048 O O . ASP B 1 90 ? 0.937 11.781 -25.703 1 89.25 90 ASP B O 1
ATOM 4052 N N . CYS B 1 91 ? 0.328 10.602 -23.953 1 84.5 91 CYS B N 1
ATOM 4053 C CA . CYS B 1 91 ? 1.621 10.789 -23.297 1 84.5 91 CYS B CA 1
ATOM 4054 C C . CYS B 1 91 ? 2.744 10.195 -24.141 1 84.5 91 CYS B C 1
ATOM 4056 O O . CYS B 1 91 ? 3.797 10.812 -24.297 1 84.5 91 CYS B O 1
ATOM 4058 N N . LYS B 1 92 ? 2.555 9.016 -24.641 1 85.12 92 LYS B N 1
ATOM 4059 C CA . LYS B 1 92 ? 3.539 8.352 -25.484 1 85.12 92 LYS B CA 1
ATOM 4060 C C . LYS B 1 92 ? 3.812 9.156 -26.75 1 85.12 92 LYS B C 1
ATOM 4062 O O . LYS B 1 92 ? 4.969 9.344 -27.141 1 85.12 92 LYS B O 1
ATOM 4067 N N . ASN B 1 93 ? 2.75 9.586 -27.328 1 83.06 93 ASN B N 1
ATOM 4068 C CA . ASN B 1 93 ? 2.898 10.383 -28.547 1 83.06 93 ASN B CA 1
ATOM 4069 C C . ASN B 1 93 ? 3.656 11.68 -28.297 1 83.06 93 ASN B C 1
ATOM 4071 O O . ASN B 1 93 ? 4.469 12.102 -29.109 1 83.06 93 ASN B O 1
ATOM 4075 N N . ASP B 1 94 ? 3.426 12.258 -27.141 1 78.25 94 ASP B N 1
ATOM 4076 C CA . ASP B 1 94 ? 4.117 13.484 -26.75 1 78.25 94 ASP B CA 1
ATOM 4077 C C . ASP B 1 94 ? 5.602 13.227 -26.5 1 78.25 94 ASP B C 1
ATOM 4079 O O . ASP B 1 94 ? 6.445 14.047 -26.859 1 78.25 94 ASP B O 1
ATOM 4083 N N . THR B 1 95 ? 5.895 12.188 -25.828 1 72.62 95 THR B N 1
ATOM 4084 C CA . THR B 1 95 ? 7.277 11.836 -25.547 1 72.62 95 THR B CA 1
ATOM 4085 C C . THR B 1 95 ? 8.055 11.625 -26.844 1 72.62 95 THR B C 1
ATOM 4087 O O . THR B 1 95 ? 9.234 11.977 -26.938 1 72.62 95 THR B O 1
ATOM 4090 N N . GLU B 1 96 ? 7.41 11.109 -27.828 1 70.19 96 GLU B N 1
ATOM 4091 C CA . GLU B 1 96 ? 8.047 10.883 -29.109 1 70.19 96 GLU B CA 1
ATOM 4092 C C . GLU B 1 96 ? 8.344 12.195 -29.828 1 70.19 96 GLU B C 1
ATOM 4094 O O . GLU B 1 96 ? 9.383 12.344 -30.469 1 70.19 96 GLU B O 1
ATOM 4099 N N . GLN B 1 97 ? 7.406 13.148 -29.547 1 66 97 GLN B N 1
ATOM 4100 C CA . GLN B 1 97 ? 7.516 14.406 -30.266 1 66 97 GLN B CA 1
ATOM 4101 C C . GLN B 1 97 ? 8.336 15.43 -29.484 1 66 97 GLN B C 1
ATOM 4103 O O . GLN B 1 97 ? 9.008 16.281 -30.078 1 66 97 GLN B O 1
ATOM 4108 N N . ARG B 1 98 ? 8.125 15.531 -28.078 1 58.75 98 ARG B N 1
ATOM 4109 C CA . ARG B 1 98 ? 8.758 16.578 -27.281 1 58.75 98 ARG B CA 1
ATOM 4110 C C . ARG B 1 98 ? 9.648 15.977 -26.203 1 58.75 98 ARG B C 1
ATOM 4112 O O . ARG B 1 98 ? 9.164 15.617 -25.125 1 58.75 98 ARG B O 1
ATOM 4119 N N . THR B 1 99 ? 10.781 15.812 -26.375 1 53.69 99 THR B N 1
ATOM 4120 C CA . THR B 1 99 ? 11.711 15.172 -25.453 1 53.69 99 THR B CA 1
ATOM 4121 C C . THR B 1 99 ? 11.609 15.797 -24.062 1 53.69 99 THR B C 1
ATOM 4123 O O . THR B 1 99 ? 11.68 15.094 -23.062 1 53.69 99 THR B O 1
ATOM 4126 N N . TRP B 1 100 ? 11.648 17.188 -23.938 1 46.84 100 TRP B N 1
ATOM 4127 C CA . TRP B 1 100 ? 11.977 17.906 -22.719 1 46.84 100 TRP B CA 1
ATOM 4128 C C . TRP B 1 100 ? 10.789 17.922 -21.766 1 46.84 100 TRP B C 1
ATOM 4130 O O . TRP B 1 100 ? 10.961 17.984 -20.547 1 46.84 100 TRP B O 1
ATOM 4140 N N . MET B 1 101 ? 9.633 18.156 -22.188 1 49.03 101 MET B N 1
ATOM 4141 C CA . MET B 1 101 ? 8.469 18.719 -21.5 1 49.03 101 MET B CA 1
ATOM 4142 C C . MET B 1 101 ? 7.871 17.703 -20.547 1 49.03 101 MET B C 1
ATOM 4144 O O . MET B 1 101 ? 6.977 18.031 -19.766 1 49.03 101 MET B O 1
ATOM 4148 N N . LEU B 1 102 ? 8.383 16.531 -20.594 1 53.12 102 LEU B N 1
ATOM 4149 C CA . LEU B 1 102 ? 7.559 15.508 -19.969 1 53.12 102 LEU B CA 1
ATOM 4150 C C . LEU B 1 102 ? 7.715 15.531 -18.453 1 53.12 102 LEU B C 1
ATOM 4152 O O . LEU B 1 102 ? 7.133 14.695 -17.75 1 53.12 102 LEU B O 1
ATOM 4156 N N . TYR B 1 103 ? 8.508 16.5 -18.109 1 54.06 103 TYR B N 1
ATOM 4157 C CA . TYR B 1 103 ? 8.711 16.453 -16.672 1 54.06 103 TYR B CA 1
ATOM 4158 C C . TYR B 1 103 ? 7.445 16.875 -15.93 1 54.06 103 TYR B C 1
ATOM 4160 O O . TYR B 1 103 ? 7.121 16.328 -14.875 1 54.06 103 TYR B O 1
ATOM 4168 N N . GLU B 1 104 ? 6.75 17.906 -16.547 1 59.34 104 GLU B N 1
ATOM 4169 C CA . GLU B 1 104 ? 5.668 18.531 -15.789 1 59.34 104 GLU B CA 1
ATOM 4170 C C . GLU B 1 104 ? 4.488 17.578 -15.617 1 59.34 104 GLU B C 1
ATOM 4172 O O . GLU B 1 104 ? 3.684 17.734 -14.703 1 59.34 104 GLU B O 1
ATOM 4177 N N . ASP B 1 105 ? 4.668 16.391 -16.234 1 81 105 ASP B N 1
ATOM 4178 C CA . ASP B 1 105 ? 3.461 15.578 -16.219 1 81 105 ASP B CA 1
ATOM 4179 C C . ASP B 1 105 ? 3.686 14.281 -15.445 1 81 105 ASP B C 1
ATOM 4181 O O . ASP B 1 105 ? 2.859 13.367 -15.492 1 81 105 ASP B O 1
ATOM 4185 N N . GLU B 1 106 ? 4.715 14.297 -14.742 1 86.75 106 GLU B N 1
ATOM 4186 C CA . GLU B 1 106 ? 5.074 13.047 -14.078 1 86.75 106 GLU B CA 1
ATOM 4187 C C . GLU B 1 106 ? 4.004 12.625 -13.078 1 86.75 106 GLU B C 1
ATOM 4189 O O . GLU B 1 106 ? 3.596 11.461 -13.055 1 86.75 106 GLU B O 1
ATOM 4194 N N . GLU B 1 107 ? 3.559 13.578 -12.375 1 86 107 GLU B N 1
ATOM 4195 C CA . GLU B 1 107 ? 2.557 13.273 -11.352 1 86 107 GLU B CA 1
ATOM 4196 C C . GLU B 1 107 ? 1.269 12.758 -11.984 1 86 107 GLU B C 1
ATOM 4198 O O . GLU B 1 107 ? 0.667 11.805 -11.492 1 86 107 GLU B O 1
ATOM 4203 N N . ASP B 1 108 ? 0.916 13.375 -13.047 1 91.19 108 ASP B N 1
ATOM 4204 C CA . ASP B 1 108 ? -0.296 12.938 -13.742 1 91.19 108 ASP B CA 1
ATOM 4205 C C . ASP B 1 108 ? -0.137 11.531 -14.297 1 91.19 108 ASP B C 1
ATOM 4207 O O . ASP B 1 108 ? -1.031 10.695 -14.148 1 91.19 108 ASP B O 1
ATOM 4211 N N . ILE B 1 109 ? 0.945 11.32 -14.93 1 93.81 109 ILE B N 1
ATOM 4212 C CA . ILE B 1 109 ? 1.2 10.023 -15.539 1 93.81 109 ILE B CA 1
ATOM 4213 C C . ILE B 1 109 ? 1.221 8.938 -14.469 1 93.81 109 ILE B C 1
ATOM 4215 O O . ILE B 1 109 ? 0.646 7.863 -14.648 1 93.81 109 ILE B O 1
ATOM 4219 N N . ILE B 1 110 ? 1.852 9.297 -13.398 1 95.5 110 ILE B N 1
ATOM 4220 C CA . ILE B 1 110 ? 1.909 8.375 -12.266 1 95.5 110 ILE B CA 1
ATOM 4221 C C . ILE B 1 110 ? 0.494 8.055 -11.789 1 95.5 110 ILE B C 1
ATOM 4223 O O . ILE B 1 110 ? 0.157 6.891 -11.562 1 95.5 110 ILE B O 1
ATOM 4227 N N . GLN B 1 111 ? -0.318 9.039 -11.719 1 95.44 111 GLN B N 1
ATOM 4228 C CA . GLN B 1 111 ? -1.697 8.844 -11.281 1 95.44 111 GLN B CA 1
ATOM 4229 C C . GLN B 1 111 ? -2.465 7.961 -12.266 1 95.44 111 GLN B C 1
ATOM 4231 O O . GLN B 1 111 ? -3.223 7.078 -11.852 1 95.44 111 GLN B O 1
ATOM 4236 N N . PHE B 1 112 ? -2.248 8.172 -13.523 1 96.62 112 PHE B N 1
ATOM 4237 C CA . PHE B 1 112 ? -2.902 7.359 -14.547 1 96.62 112 PHE B CA 1
ATOM 4238 C C . PHE B 1 112 ? -2.488 5.898 -14.43 1 96.62 112 PHE B C 1
ATOM 4240 O O . PHE B 1 112 ? -3.336 5.004 -14.445 1 96.62 112 PHE B O 1
ATOM 4247 N N . LEU B 1 113 ? -1.217 5.68 -14.305 1 97.56 113 LEU B N 1
ATOM 4248 C CA . LEU B 1 113 ? -0.695 4.32 -14.266 1 97.56 113 LEU B CA 1
ATOM 4249 C C . LEU B 1 113 ? -1.128 3.605 -12.984 1 97.56 113 LEU B C 1
ATOM 4251 O O . LEU B 1 113 ? -1.461 2.418 -13.016 1 97.56 113 LEU B O 1
ATOM 4255 N N . GLU B 1 114 ? -1.097 4.336 -11.922 1 97.81 114 GLU B N 1
ATOM 4256 C CA . GLU B 1 114 ? -1.547 3.748 -10.664 1 97.81 114 GLU B CA 1
ATOM 4257 C C . GLU B 1 114 ? -3.01 3.322 -10.75 1 97.81 114 GLU B C 1
ATOM 4259 O O . GLU B 1 114 ? -3.375 2.238 -10.289 1 97.81 114 GLU B O 1
ATOM 4264 N N . GLU B 1 115 ? -3.791 4.195 -11.305 1 97.56 115 GLU B N 1
ATOM 4265 C CA . GLU B 1 115 ? -5.199 3.859 -11.477 1 97.56 115 GLU B CA 1
ATOM 4266 C C . GLU B 1 115 ? -5.375 2.672 -12.422 1 97.56 115 GLU B C 1
ATOM 4268 O O . GLU B 1 115 ? -6.207 1.795 -12.172 1 97.56 115 GLU B O 1
ATOM 4273 N N . LEU B 1 116 ? -4.637 2.637 -13.438 1 98.19 116 LEU B N 1
ATOM 4274 C CA . LEU B 1 116 ? -4.695 1.538 -14.391 1 98.19 116 LEU B CA 1
ATOM 4275 C C . LEU B 1 116 ? -4.371 0.21 -13.719 1 98.19 116 LEU B C 1
ATOM 4277 O O . LEU B 1 116 ? -5.109 -0.766 -13.867 1 98.19 116 LEU B O 1
ATOM 4281 N N . VAL B 1 117 ? -3.312 0.193 -12.977 1 98.25 117 VAL B N 1
ATOM 4282 C CA . VAL B 1 117 ? -2.906 -1.015 -12.266 1 98.25 117 VAL B CA 1
ATOM 4283 C C . VAL B 1 117 ? -4.012 -1.451 -11.312 1 98.25 117 VAL B C 1
ATOM 4285 O O . VAL B 1 117 ? -4.371 -2.631 -11.258 1 98.25 117 VAL B O 1
ATOM 4288 N N . GLU B 1 118 ? -4.523 -0.515 -10.617 1 97.62 118 GLU B N 1
ATOM 4289 C CA . GLU B 1 118 ? -5.59 -0.802 -9.656 1 97.62 118 GLU B CA 1
ATOM 4290 C C . GLU B 1 118 ? -6.781 -1.464 -10.344 1 97.62 118 GLU B C 1
ATOM 4292 O O . GLU B 1 118 ? -7.324 -2.449 -9.844 1 97.62 118 GLU B O 1
ATOM 4297 N N . ILE B 1 119 ? -7.152 -0.957 -11.477 1 97.81 119 ILE B N 1
ATOM 4298 C CA . ILE B 1 119 ? -8.312 -1.488 -12.188 1 97.81 119 ILE B CA 1
ATOM 4299 C C . ILE B 1 119 ? -7.988 -2.879 -12.727 1 97.81 119 ILE B C 1
ATOM 4301 O O . ILE B 1 119 ? -8.789 -3.809 -12.578 1 97.81 119 ILE B O 1
ATOM 4305 N N . LEU B 1 120 ? -6.879 -3.057 -13.266 1 97.88 120 LEU B N 1
ATOM 4306 C CA . LEU B 1 120 ? -6.508 -4.336 -13.859 1 97.88 120 LEU B CA 1
ATOM 4307 C C . LEU B 1 120 ? -6.461 -5.434 -12.805 1 97.88 120 LEU B C 1
ATOM 4309 O O . LEU B 1 120 ? -6.742 -6.598 -13.094 1 97.88 120 LEU B O 1
ATOM 4313 N N . ILE B 1 121 ? -6.18 -5.055 -11.586 1 97.62 121 ILE B N 1
ATOM 4314 C CA . ILE B 1 121 ? -6.055 -6.031 -10.516 1 97.62 121 ILE B CA 1
ATOM 4315 C C . ILE B 1 121 ? -7.43 -6.305 -9.906 1 97.62 121 ILE B C 1
ATOM 4317 O O . ILE B 1 121 ? -7.746 -7.449 -9.562 1 97.62 121 ILE B O 1
ATOM 4321 N N . ASN B 1 122 ? -8.289 -5.301 -9.852 1 96.75 122 ASN B N 1
ATOM 4322 C CA . ASN B 1 122 ? -9.438 -5.398 -8.945 1 96.75 122 ASN B CA 1
ATOM 4323 C C . ASN B 1 122 ? -10.75 -5.461 -9.719 1 96.75 122 ASN B C 1
ATOM 4325 O O . ASN B 1 122 ? -11.781 -5.855 -9.164 1 96.75 122 ASN B O 1
ATOM 4329 N N . ALA B 1 123 ? -10.789 -5.07 -11 1 96.75 123 ALA B N 1
ATOM 4330 C CA . ALA B 1 123 ? -12.031 -5.035 -11.766 1 96.75 123 ALA B CA 1
ATOM 4331 C C . ALA B 1 123 ? -12.438 -6.434 -12.219 1 96.75 123 ALA B C 1
ATOM 4333 O O . ALA B 1 123 ? -11.711 -7.402 -11.992 1 96.75 123 ALA B O 1
ATOM 4334 N N . ASP B 1 124 ? -13.664 -6.574 -12.734 1 95.75 124 ASP B N 1
ATOM 4335 C CA . ASP B 1 124 ? -14.102 -7.801 -13.398 1 95.75 124 ASP B CA 1
ATOM 4336 C C . ASP B 1 124 ? -13.156 -8.164 -14.547 1 95.75 124 ASP B C 1
ATOM 4338 O O . ASP B 1 124 ? -12.992 -7.395 -15.492 1 95.75 124 ASP B O 1
ATOM 4342 N N . GLU B 1 125 ? -12.586 -9.336 -14.422 1 95.31 125 GLU B N 1
ATOM 4343 C CA . GLU B 1 125 ? -11.586 -9.766 -15.391 1 95.31 125 GLU B CA 1
ATOM 4344 C C . GLU B 1 125 ? -12.133 -9.703 -16.812 1 95.31 125 GLU B C 1
ATOM 4346 O O . GLU B 1 125 ? -11.398 -9.383 -17.75 1 95.31 125 GLU B O 1
ATOM 4351 N N . SER B 1 126 ? -13.398 -10 -17 1 95.31 126 SER B N 1
ATOM 4352 C CA . SER B 1 126 ? -14.008 -9.992 -18.328 1 95.31 126 SER B CA 1
ATOM 4353 C C . SER B 1 126 ? -14.023 -8.586 -18.922 1 95.31 126 SER B C 1
ATOM 4355 O O . SER B 1 126 ? -13.797 -8.414 -20.125 1 95.31 126 SER B O 1
ATOM 4357 N N . ILE B 1 127 ? -14.266 -7.629 -18.094 1 96.38 127 ILE B N 1
ATOM 4358 C CA . ILE B 1 127 ? -14.305 -6.242 -18.531 1 96.38 127 ILE B CA 1
ATOM 4359 C C . ILE B 1 127 ? -12.906 -5.793 -18.953 1 96.38 127 ILE B C 1
ATOM 4361 O O . ILE B 1 127 ? -12.719 -5.199 -20.016 1 96.38 127 ILE B O 1
ATOM 4365 N N . SER B 1 128 ? -11.938 -6.066 -18.109 1 97.38 128 SER B N 1
ATOM 4366 C CA . SER B 1 128 ? -10.555 -5.695 -18.391 1 97.38 128 SER B CA 1
ATOM 4367 C C . SER B 1 128 ? -10.055 -6.363 -19.672 1 97.38 128 SER B C 1
ATOM 4369 O O . SER B 1 128 ? -9.461 -5.707 -20.531 1 97.38 128 SER B O 1
ATOM 4371 N N . CYS B 1 129 ? -10.344 -7.637 -19.812 1 96.81 129 CYS B N 1
ATOM 4372 C CA . CYS B 1 129 ? -9.906 -8.375 -20.984 1 96.81 129 CYS B CA 1
ATOM 4373 C C . CYS B 1 129 ? -10.547 -7.82 -22.25 1 96.81 129 CYS B C 1
ATOM 4375 O O . CYS B 1 129 ? -9.883 -7.688 -23.281 1 96.81 129 CYS B O 1
ATOM 4377 N N . TYR B 1 130 ? -11.805 -7.496 -22.141 1 97 130 TYR B N 1
ATOM 4378 C CA . TYR B 1 130 ? -12.508 -6.926 -23.281 1 97 130 TYR B CA 1
ATOM 4379 C C . TYR B 1 130 ? -11.859 -5.621 -23.719 1 97 130 TYR B C 1
ATOM 4381 O O . TYR B 1 130 ? -11.562 -5.438 -24.906 1 97 130 TYR B O 1
ATOM 4389 N N . GLU B 1 131 ? -11.602 -4.723 -22.797 1 97 131 GLU B N 1
ATOM 4390 C CA . GLU B 1 131 ? -11.039 -3.414 -23.125 1 97 131 GLU B CA 1
ATOM 4391 C C . GLU B 1 131 ? -9.617 -3.537 -23.656 1 97 131 GLU B C 1
ATOM 4393 O O . GLU B 1 131 ? -9.219 -2.777 -24.547 1 97 131 GLU B O 1
ATOM 4398 N N . MET B 1 132 ? -8.867 -4.488 -23.156 1 97 132 MET B N 1
ATOM 4399 C CA . MET B 1 132 ? -7.496 -4.684 -23.609 1 97 132 MET B CA 1
ATOM 4400 C C . MET B 1 132 ? -7.469 -5.238 -25.031 1 97 132 MET B C 1
ATOM 4402 O O . MET B 1 132 ? -6.625 -4.848 -25.844 1 97 132 MET B O 1
ATOM 4406 N N . SER B 1 133 ? -8.445 -6.074 -25.359 1 96.69 133 SER B N 1
ATOM 4407 C CA . SER B 1 133 ? -8.367 -6.832 -26.609 1 96.69 133 SER B CA 1
ATOM 4408 C C . SER B 1 133 ? -9.133 -6.133 -27.719 1 96.69 133 SER B C 1
ATOM 4410 O O . SER B 1 133 ? -8.945 -6.449 -28.906 1 96.69 133 SER B O 1
ATOM 4412 N N . CYS B 1 134 ? -9.953 -5.184 -27.359 1 92.94 134 CYS B N 1
ATOM 4413 C CA . CYS B 1 134 ? -10.898 -4.633 -28.328 1 92.94 134 CYS B CA 1
ATOM 4414 C C . CYS B 1 134 ? -10.164 -3.924 -29.453 1 92.94 134 CYS B C 1
ATOM 4416 O O . CYS B 1 134 ? -10.641 -3.898 -30.594 1 92.94 134 CYS B O 1
ATOM 4418 N N . ASP B 1 135 ? -9.008 -3.412 -29.219 1 93.19 135 ASP B N 1
ATOM 4419 C CA . ASP B 1 135 ? -8.195 -2.805 -30.266 1 93.19 135 ASP B CA 1
ATOM 4420 C C . ASP B 1 135 ? -6.926 -3.617 -30.516 1 93.19 135 ASP B C 1
ATOM 4422 O O . ASP B 1 135 ? -5.84 -3.053 -30.656 1 93.19 135 ASP B O 1
ATOM 4426 N N . GLN B 1 136 ? -7.078 -4.93 -30.453 1 95 136 GLN B N 1
ATOM 4427 C CA . GLN B 1 136 ? -5.996 -5.871 -30.719 1 95 136 GLN B CA 1
ATOM 4428 C C . GLN B 1 136 ? -4.793 -5.594 -29.812 1 95 136 GLN B C 1
ATOM 4430 O O . GLN B 1 136 ? -3.648 -5.609 -30.281 1 95 136 GLN B O 1
ATOM 4435 N N . TYR B 1 137 ? -4.992 -5.145 -28.656 1 96.44 137 TYR B N 1
ATOM 4436 C CA . TYR B 1 137 ? -4.016 -4.961 -27.578 1 96.44 137 TYR B CA 1
ATOM 4437 C C . TYR B 1 137 ? -3.07 -3.809 -27.906 1 96.44 137 TYR B C 1
ATOM 4439 O O . TYR B 1 137 ? -1.93 -3.785 -27.438 1 96.44 137 TYR B O 1
ATOM 4447 N N . GLN B 1 138 ? -3.459 -2.844 -28.703 1 94.94 138 GLN B N 1
ATOM 4448 C CA . GLN B 1 138 ? -2.623 -1.729 -29.141 1 94.94 138 GLN B CA 1
ATOM 4449 C C . GLN B 1 138 ? -2.107 -0.93 -27.938 1 94.94 138 GLN B C 1
ATOM 4451 O O . GLN B 1 138 ? -0.989 -0.413 -27.969 1 94.94 138 GLN B O 1
ATOM 4456 N N . MET B 1 139 ? -2.877 -0.861 -26.984 1 94.62 139 MET B N 1
ATOM 4457 C CA . MET B 1 139 ? -2.494 -0.104 -25.797 1 94.62 139 MET B CA 1
ATOM 4458 C C . MET B 1 139 ? -1.208 -0.655 -25.188 1 94.62 139 MET B C 1
ATOM 4460 O O . MET B 1 139 ? -0.314 0.109 -24.812 1 94.62 139 MET B O 1
ATOM 4464 N N . PHE B 1 140 ? -1.043 -1.911 -25.125 1 96.19 140 PHE B N 1
ATOM 4465 C CA . PHE B 1 140 ? 0.119 -2.508 -24.484 1 96.19 140 PHE B CA 1
ATOM 4466 C C . PHE B 1 140 ? 1.342 -2.432 -25.391 1 96.19 140 PHE B C 1
ATOM 4468 O O . PHE B 1 140 ? 2.473 -2.338 -24.906 1 96.19 140 PHE B O 1
ATOM 4475 N N . ILE B 1 141 ? 1.062 -2.404 -26.641 1 95.25 141 ILE B N 1
ATOM 4476 C CA . ILE B 1 141 ? 2.154 -2.139 -27.578 1 95.25 141 ILE B CA 1
ATOM 4477 C C . ILE B 1 141 ? 2.688 -0.725 -27.359 1 95.25 141 ILE B C 1
ATOM 4479 O O . ILE B 1 141 ? 3.898 -0.518 -27.266 1 95.25 141 ILE B O 1
ATOM 4483 N N . ASN B 1 142 ? 1.763 0.156 -27.219 1 94.62 142 ASN B N 1
ATOM 4484 C CA . ASN B 1 142 ? 2.127 1.545 -26.953 1 94.62 142 ASN B CA 1
ATOM 4485 C C . ASN B 1 142 ? 2.865 1.692 -25.625 1 94.62 142 ASN B C 1
ATOM 4487 O O . ASN B 1 142 ? 3.836 2.445 -25.531 1 94.62 142 ASN B O 1
ATOM 4491 N N . LEU B 1 143 ? 2.439 1.007 -24.609 1 96.5 143 LEU B N 1
ATOM 4492 C CA . LEU B 1 143 ? 3.047 1.119 -23.281 1 96.5 143 LEU B CA 1
ATOM 4493 C C . LEU B 1 143 ? 4.465 0.561 -23.281 1 96.5 143 LEU B C 1
ATOM 4495 O O . LEU B 1 143 ? 5.336 1.062 -22.578 1 96.5 143 LEU B O 1
ATOM 4499 N N . VAL B 1 144 ? 4.699 -0.476 -24.078 1 96.88 144 VAL B N 1
ATOM 4500 C CA . VAL B 1 144 ? 6.047 -1.023 -24.203 1 96.88 144 VAL B CA 1
ATOM 4501 C C . VAL B 1 144 ? 6.969 0.008 -24.844 1 96.88 144 VAL B C 1
ATOM 4503 O O . VAL B 1 144 ? 8.094 0.211 -24.391 1 96.88 144 VAL B O 1
ATOM 4506 N N . GLN B 1 145 ? 6.445 0.65 -25.891 1 94.38 145 GLN B N 1
ATOM 4507 C CA . GLN B 1 145 ? 7.223 1.706 -26.531 1 94.38 145 GLN B CA 1
ATOM 4508 C C . GLN B 1 145 ? 7.504 2.848 -25.547 1 94.38 145 GLN B C 1
ATOM 4510 O O . GLN B 1 145 ? 8.609 3.393 -25.531 1 94.38 145 GLN B O 1
ATOM 4515 N N . TYR B 1 146 ? 6.52 3.172 -24.844 1 93.81 146 TYR B N 1
ATOM 4516 C CA . TYR B 1 146 ? 6.684 4.215 -23.828 1 93.81 146 TYR B CA 1
ATOM 4517 C C . TYR B 1 146 ? 7.75 3.832 -22.812 1 93.81 146 TYR B C 1
ATOM 4519 O O . TYR B 1 146 ? 8.586 4.66 -22.438 1 93.81 146 TYR B O 1
ATOM 4527 N N . TYR B 1 147 ? 7.781 2.592 -22.344 1 95.44 147 TYR B N 1
ATOM 4528 C CA . TYR B 1 147 ? 8.797 2.1 -21.422 1 95.44 147 TYR B CA 1
ATOM 4529 C C . TYR B 1 147 ? 10.195 2.293 -21.984 1 95.44 147 TYR B C 1
ATOM 4531 O O . TYR B 1 147 ? 11.117 2.686 -21.281 1 95.44 147 TYR B O 1
ATOM 4539 N N . GLN B 1 148 ? 10.312 2.021 -23.25 1 93.25 148 GLN B N 1
ATOM 4540 C CA . GLN B 1 148 ? 11.602 2.129 -23.922 1 93.25 148 GLN B CA 1
ATOM 4541 C C . GLN B 1 148 ? 12.109 3.566 -23.906 1 93.25 148 GLN B C 1
ATOM 4543 O O . GLN B 1 148 ? 13.305 3.807 -23.703 1 93.25 148 GLN B O 1
ATOM 4548 N N . MET B 1 149 ? 11.188 4.48 -24 1 90.69 149 MET B N 1
ATOM 4549 C CA . MET B 1 149 ? 11.578 5.883 -24.125 1 90.69 149 MET B CA 1
ATOM 4550 C C . MET B 1 149 ? 11.719 6.52 -22.734 1 90.69 149 MET B C 1
ATOM 4552 O O . MET B 1 149 ? 12.398 7.535 -22.578 1 90.69 149 MET B O 1
ATOM 4556 N N . GLU B 1 150 ? 11.102 5.992 -21.766 1 90.5 150 GLU B N 1
ATOM 4557 C CA . GLU B 1 150 ? 11.039 6.574 -20.438 1 90.5 150 GLU B CA 1
ATOM 4558 C C . GLU B 1 150 ? 12.328 6.312 -19.656 1 90.5 150 GLU B C 1
ATOM 4560 O O . GLU B 1 150 ? 12.891 5.219 -19.734 1 90.5 150 GLU B O 1
ATOM 4565 N N . THR B 1 151 ? 12.719 7.375 -18.891 1 89.12 151 THR B N 1
ATOM 4566 C CA . THR B 1 151 ? 13.953 7.238 -18.125 1 89.12 151 THR B CA 1
ATOM 4567 C C . THR B 1 151 ? 13.672 7.258 -16.625 1 89.12 151 THR B C 1
ATOM 4569 O O . THR B 1 151 ? 14.461 6.75 -15.836 1 89.12 151 THR B O 1
ATOM 4572 N N . ARG B 1 152 ? 12.633 7.809 -16.234 1 90.38 152 ARG B N 1
ATOM 4573 C CA . ARG B 1 152 ? 12.297 7.922 -14.812 1 90.38 152 ARG B CA 1
ATOM 4574 C C . ARG B 1 152 ? 11.812 6.59 -14.258 1 90.38 152 ARG B C 1
ATOM 4576 O O . ARG B 1 152 ? 10.852 6.012 -14.766 1 90.38 152 ARG B O 1
ATOM 4583 N N . TRP B 1 153 ? 12.391 6.156 -13.164 1 92.88 153 TRP B N 1
ATOM 4584 C CA . TRP B 1 153 ? 12.047 4.863 -12.578 1 92.88 153 TRP B CA 1
ATOM 4585 C C . TRP B 1 153 ? 10.656 4.898 -11.961 1 92.88 153 TRP B C 1
ATOM 4587 O O . TRP B 1 153 ? 9.938 3.895 -11.969 1 92.88 153 TRP B O 1
ATOM 4597 N N . SER B 1 154 ? 10.266 6.062 -11.477 1 91.94 154 SER B N 1
ATOM 4598 C CA . SER B 1 154 ? 8.953 6.199 -10.859 1 91.94 154 SER B CA 1
ATOM 4599 C C . SER B 1 154 ? 7.84 5.82 -11.828 1 91.94 154 SER B C 1
ATOM 4601 O O . SER B 1 154 ? 6.793 5.312 -11.422 1 91.94 154 SER B O 1
ATOM 4603 N N . ILE B 1 155 ? 8.094 5.98 -13.109 1 94.25 155 ILE B N 1
ATOM 4604 C CA . ILE B 1 155 ? 7.098 5.668 -14.133 1 94.25 155 ILE B CA 1
ATOM 4605 C C . ILE B 1 155 ? 7.324 4.25 -14.648 1 94.25 155 ILE B C 1
ATOM 4607 O O . ILE B 1 155 ? 6.379 3.469 -14.773 1 94.25 155 ILE B O 1
ATOM 4611 N N . LYS B 1 156 ? 8.586 3.842 -14.891 1 96.25 156 LYS B N 1
ATOM 4612 C CA . LYS B 1 156 ? 8.93 2.52 -15.406 1 96.25 156 LYS B CA 1
ATOM 4613 C C . LYS B 1 156 ? 8.43 1.42 -14.477 1 96.25 156 LYS B C 1
ATOM 4615 O O . LYS B 1 156 ? 7.902 0.402 -14.93 1 96.25 156 LYS B O 1
ATOM 4620 N N . ARG B 1 157 ? 8.617 1.709 -13.211 1 97.56 157 ARG B N 1
ATOM 4621 C CA . ARG B 1 157 ? 8.18 0.718 -12.234 1 97.56 157 ARG B CA 1
ATOM 4622 C C . ARG B 1 157 ? 6.676 0.469 -12.344 1 97.56 157 ARG B C 1
ATOM 4624 O O . ARG B 1 157 ? 6.223 -0.672 -12.234 1 97.56 157 ARG B O 1
ATOM 4631 N N . LEU B 1 158 ? 5.934 1.529 -12.578 1 97.69 158 LEU B N 1
ATOM 4632 C CA . LEU B 1 158 ? 4.484 1.401 -12.688 1 97.69 158 LEU B CA 1
ATOM 4633 C C . LEU B 1 158 ? 4.098 0.734 -14.008 1 97.69 158 LEU B C 1
ATOM 4635 O O . LEU B 1 158 ? 3.111 -0.003 -14.062 1 97.69 158 LEU B O 1
ATOM 4639 N N . LEU B 1 159 ? 4.863 0.974 -15.023 1 98 159 LEU B N 1
ATOM 4640 C CA . LEU B 1 159 ? 4.645 0.278 -16.281 1 98 159 LEU B CA 1
ATOM 4641 C C . LEU B 1 159 ? 4.852 -1.224 -16.125 1 98 159 LEU B C 1
ATOM 4643 O O . LEU B 1 159 ? 4.047 -2.023 -16.609 1 98 159 LEU B O 1
ATOM 4647 N N . LEU B 1 160 ? 5.875 -1.593 -15.406 1 98.5 160 LEU B N 1
ATOM 4648 C CA . LEU B 1 160 ? 6.137 -3.004 -15.141 1 98.5 160 LEU B CA 1
ATOM 4649 C C . LEU B 1 160 ? 4.988 -3.637 -14.367 1 98.5 160 LEU B C 1
ATOM 4651 O O . LEU B 1 160 ? 4.566 -4.754 -14.672 1 98.5 160 LEU B O 1
ATOM 4655 N N . LYS B 1 161 ? 4.5 -2.939 -13.398 1 98.25 161 LYS B N 1
ATOM 4656 C CA . LYS B 1 161 ? 3.359 -3.428 -12.633 1 98.25 161 LYS B CA 1
ATOM 4657 C C . LYS B 1 161 ? 2.135 -3.607 -13.523 1 98.25 161 LYS B C 1
ATOM 4659 O O . LYS B 1 161 ? 1.378 -4.566 -13.359 1 98.25 161 LYS B O 1
ATOM 4664 N N . THR B 1 162 ? 1.97 -2.688 -14.398 1 98.44 162 THR B N 1
ATOM 4665 C CA . THR B 1 162 ? 0.863 -2.756 -15.344 1 98.44 162 THR B CA 1
ATOM 4666 C C . THR B 1 162 ? 0.971 -4.008 -16.219 1 98.44 162 THR B C 1
ATOM 4668 O O . THR B 1 162 ? -0.003 -4.746 -16.375 1 98.44 162 THR B O 1
ATOM 4671 N N . PHE B 1 163 ? 2.141 -4.227 -16.688 1 98.56 163 PHE B N 1
ATOM 4672 C CA . PHE B 1 163 ? 2.369 -5.406 -17.516 1 98.56 163 PHE B CA 1
ATOM 4673 C C . PHE B 1 163 ? 2.102 -6.684 -16.734 1 98.56 163 PHE B C 1
ATOM 4675 O O . PHE B 1 163 ? 1.464 -7.609 -17.234 1 98.56 163 PHE B O 1
ATOM 4682 N N . THR B 1 164 ? 2.561 -6.715 -15.516 1 98 164 THR B N 1
ATOM 4683 C CA . THR B 1 164 ? 2.369 -7.883 -14.664 1 98 164 THR B CA 1
ATOM 4684 C C . THR B 1 164 ? 0.883 -8.156 -14.453 1 98 164 THR B C 1
ATOM 4686 O O . THR B 1 164 ? 0.423 -9.289 -14.617 1 98 164 THR B O 1
ATOM 4689 N N . ALA B 1 165 ? 0.176 -7.09 -14.125 1 97.81 165 ALA B N 1
ATOM 4690 C CA . ALA B 1 165 ? -1.261 -7.23 -13.906 1 97.81 165 ALA B CA 1
ATOM 4691 C C . ALA B 1 165 ? -1.963 -7.734 -15.164 1 97.81 165 ALA B C 1
ATOM 4693 O O . ALA B 1 165 ? -2.822 -8.617 -15.086 1 97.81 165 ALA B O 1
ATOM 4694 N N . ALA B 1 166 ? -1.589 -7.203 -16.281 1 97.94 166 ALA B N 1
ATOM 4695 C CA . ALA B 1 166 ? -2.201 -7.586 -17.547 1 97.94 166 ALA B CA 1
ATOM 4696 C C . ALA B 1 166 ? -1.895 -9.039 -17.891 1 97.94 166 ALA B C 1
ATOM 4698 O O . ALA B 1 166 ? -2.748 -9.758 -18.422 1 97.94 166 ALA B O 1
ATOM 4699 N N . CYS B 1 167 ? -0.703 -9.484 -17.547 1 97.44 167 CYS B N 1
ATOM 4700 C CA . CYS B 1 167 ? -0.297 -10.859 -17.828 1 97.44 167 CYS B CA 1
ATOM 4701 C C . CYS B 1 167 ? -1.118 -11.852 -17.016 1 97.44 167 CYS B C 1
ATOM 4703 O O . CYS B 1 167 ? -1.379 -12.969 -17.453 1 97.44 167 CYS B O 1
ATOM 4705 N N . HIS B 1 168 ? -1.554 -11.484 -15.875 1 96.69 168 HIS B N 1
ATOM 4706 C CA . HIS B 1 168 ? -2.406 -12.336 -15.055 1 96.69 168 HIS B CA 1
ATOM 4707 C C . HIS B 1 168 ? -3.801 -12.461 -15.664 1 96.69 168 HIS B C 1
ATOM 4709 O O . HIS B 1 168 ? -4.492 -13.461 -15.43 1 96.69 168 HIS B O 1
ATOM 4715 N N . LEU B 1 169 ? -4.156 -11.477 -16.453 1 96.44 169 LEU B N 1
ATOM 4716 C CA . LEU B 1 169 ? -5.512 -11.422 -17 1 96.44 169 LEU B CA 1
ATOM 4717 C C . LEU B 1 169 ? -5.605 -12.172 -18.312 1 96.44 169 LEU B C 1
ATOM 4719 O O . LEU B 1 169 ? -6.605 -12.844 -18.578 1 96.44 169 LEU B O 1
ATOM 4723 N N . ASP B 1 170 ? -4.574 -12.039 -19.094 1 95.38 170 ASP B N 1
ATOM 4724 C CA . ASP B 1 170 ? -4.609 -12.625 -20.438 1 95.38 170 ASP B CA 1
ATOM 4725 C C . ASP B 1 170 ? -3.223 -13.094 -20.859 1 95.38 170 ASP B C 1
ATOM 4727 O O . ASP B 1 170 ? -2.287 -12.297 -20.938 1 95.38 170 ASP B O 1
ATOM 4731 N N . TYR B 1 171 ? -3.131 -14.359 -21.25 1 93.31 171 TYR B N 1
ATOM 4732 C CA . TYR B 1 171 ? -1.839 -14.938 -21.609 1 93.31 171 TYR B CA 1
ATOM 4733 C C . TYR B 1 171 ? -1.321 -14.344 -22.906 1 93.31 171 TYR B C 1
ATOM 4735 O O . TYR B 1 171 ? -0.125 -14.414 -23.203 1 93.31 171 TYR B O 1
ATOM 4743 N N . ILE B 1 172 ? -2.176 -13.742 -23.703 1 95.12 172 ILE B N 1
ATOM 4744 C CA . ILE B 1 172 ? -1.772 -13.133 -24.969 1 95.12 172 ILE B CA 1
ATOM 4745 C C . ILE B 1 172 ? -0.805 -11.984 -24.703 1 95.12 172 ILE B C 1
ATOM 4747 O O . ILE B 1 172 ? 0.095 -11.727 -25.5 1 95.12 172 ILE B O 1
ATOM 4751 N N . ILE B 1 173 ? -0.977 -11.336 -23.547 1 96.62 173 ILE B N 1
ATOM 4752 C CA . ILE B 1 173 ? -0.117 -10.219 -23.172 1 96.62 173 ILE B CA 1
ATOM 4753 C C . ILE B 1 173 ? 1.319 -10.703 -23 1 96.62 173 ILE B C 1
ATOM 4755 O O . ILE B 1 173 ? 2.27 -10 -23.359 1 96.62 173 ILE B O 1
ATOM 4759 N N . VAL B 1 174 ? 1.495 -11.883 -22.469 1 95.88 174 VAL B N 1
ATOM 4760 C CA . VAL B 1 174 ? 2.826 -12.453 -22.281 1 95.88 174 VAL B CA 1
ATOM 4761 C C . VAL B 1 174 ? 3.535 -12.57 -23.641 1 95.88 174 VAL B C 1
ATOM 4763 O O . VAL B 1 174 ? 4.703 -12.195 -23.766 1 95.88 174 VAL B O 1
ATOM 4766 N N . ASP B 1 175 ? 2.803 -13 -24.578 1 95 175 ASP B N 1
ATOM 4767 C CA . ASP B 1 175 ? 3.355 -13.156 -25.906 1 95 175 ASP B CA 1
ATOM 4768 C C . ASP B 1 175 ? 3.717 -11.797 -26.516 1 95 175 ASP B C 1
ATOM 4770 O O . ASP B 1 175 ? 4.766 -11.656 -27.156 1 95 175 ASP B O 1
ATOM 4774 N N . ILE B 1 176 ? 2.877 -10.859 -26.297 1 96.44 176 ILE B N 1
ATOM 4775 C CA . ILE B 1 176 ? 3.105 -9.516 -26.812 1 96.44 176 ILE B CA 1
ATOM 4776 C C . ILE B 1 176 ? 4.383 -8.938 -26.203 1 96.44 176 ILE B C 1
ATOM 4778 O O . ILE B 1 176 ? 5.227 -8.398 -26.922 1 96.44 176 ILE B O 1
ATOM 4782 N N . LEU B 1 177 ? 4.535 -9.086 -24.938 1 97.38 177 LEU B N 1
ATOM 4783 C CA . LEU B 1 177 ? 5.711 -8.562 -24.25 1 97.38 177 LEU B CA 1
ATOM 4784 C C . LEU B 1 177 ? 6.969 -9.32 -24.688 1 97.38 177 LEU B C 1
ATOM 4786 O O . LEU B 1 177 ? 8 -8.703 -24.953 1 97.38 177 LEU B O 1
ATOM 4790 N N . LEU B 1 178 ? 6.871 -10.625 -24.797 1 95.75 178 LEU B N 1
ATOM 4791 C CA . LEU B 1 178 ? 7.988 -11.492 -25.172 1 95.75 178 LEU B CA 1
ATOM 4792 C C . LEU B 1 178 ? 8.531 -11.125 -26.547 1 95.75 178 LEU B C 1
ATOM 4794 O O . LEU B 1 178 ? 9.742 -11.133 -26.766 1 95.75 178 LEU B O 1
ATOM 4798 N N . THR B 1 179 ? 7.648 -10.812 -27.422 1 94.38 179 THR B N 1
ATOM 4799 C CA . THR B 1 179 ? 8.039 -10.586 -28.797 1 94.38 179 THR B CA 1
ATOM 4800 C C . THR B 1 179 ? 8.336 -9.109 -29.047 1 94.38 179 THR B C 1
ATOM 4802 O O . THR B 1 179 ? 8.633 -8.703 -30.172 1 94.38 179 THR B O 1
ATOM 4805 N N . SER B 1 180 ? 8.219 -8.32 -28.047 1 94.62 180 SER B N 1
ATOM 4806 C CA . SER B 1 180 ? 8.531 -6.895 -28.141 1 94.62 180 SER B CA 1
ATOM 4807 C C . SER B 1 180 ? 9.984 -6.621 -27.75 1 94.62 180 SER B C 1
ATOM 4809 O O . SER B 1 180 ? 10.773 -7.551 -27.594 1 94.62 180 SER B O 1
ATOM 4811 N N . VAL B 1 181 ? 10.32 -5.32 -27.609 1 93.31 181 VAL B N 1
ATOM 4812 C CA . VAL B 1 181 ? 11.672 -4.918 -27.219 1 93.31 181 VAL B CA 1
ATOM 4813 C C . VAL B 1 181 ? 11.836 -5.004 -25.703 1 93.31 181 VAL B C 1
ATOM 4815 O O . VAL B 1 181 ? 12.945 -4.898 -25.188 1 93.31 181 VAL B O 1
ATOM 4818 N N . LEU B 1 182 ? 10.789 -5.316 -25.016 1 95.75 182 LEU B N 1
ATOM 4819 C CA . LEU B 1 182 ? 10.766 -5.184 -23.562 1 95.75 182 LEU B CA 1
ATOM 4820 C C . LEU B 1 182 ? 11.797 -6.105 -22.906 1 95.75 182 LEU B C 1
ATOM 4822 O O . LEU B 1 182 ? 12.539 -5.688 -22.016 1 95.75 182 LEU B O 1
ATOM 4826 N N . PRO B 1 183 ? 11.945 -7.379 -23.328 1 95.31 183 PRO B N 1
ATOM 4827 C CA . PRO B 1 183 ? 12.945 -8.242 -22.703 1 95.31 183 PRO B CA 1
ATOM 4828 C C . PRO B 1 183 ? 14.359 -7.664 -22.781 1 95.31 183 PRO B C 1
ATOM 4830 O O . PRO B 1 183 ? 15.094 -7.691 -21.781 1 95.31 183 PRO B O 1
ATOM 4833 N N . LEU B 1 184 ? 14.688 -7.051 -23.891 1 93.75 184 LEU B N 1
ATOM 4834 C CA . LEU B 1 184 ? 16.016 -6.48 -24.062 1 93.75 184 LEU B CA 1
ATOM 4835 C C . LEU B 1 184 ? 16.219 -5.258 -23.172 1 93.75 184 LEU B C 1
ATOM 4837 O O . LEU B 1 184 ? 17.281 -5.082 -22.578 1 93.75 184 LEU B O 1
ATOM 4841 N N . GLU B 1 185 ? 15.172 -4.492 -23.125 1 94.31 185 GLU B N 1
ATOM 4842 C CA . GLU B 1 185 ? 15.227 -3.309 -22.281 1 94.31 185 GLU B CA 1
ATOM 4843 C C . GLU B 1 185 ? 15.391 -3.691 -20.812 1 94.31 185 GLU B C 1
ATOM 4845 O O . GLU B 1 185 ? 16.141 -3.043 -20.078 1 94.31 185 GLU B O 1
ATOM 4850 N N . ILE B 1 186 ? 14.758 -4.727 -20.406 1 95.81 186 ILE B N 1
ATOM 4851 C CA . ILE B 1 186 ? 14.82 -5.18 -19.016 1 95.81 186 ILE B CA 1
ATOM 4852 C C . ILE B 1 186 ? 16.219 -5.695 -18.703 1 95.81 186 ILE B C 1
ATOM 4854 O O . ILE B 1 186 ? 16.797 -5.375 -17.656 1 95.81 186 ILE B O 1
ATOM 4858 N N . VAL B 1 187 ? 16.812 -6.441 -19.594 1 94.69 187 VAL B N 1
ATOM 4859 C CA . VAL B 1 187 ? 18.156 -6.984 -19.391 1 94.69 187 VAL B CA 1
ATOM 4860 C C . VAL B 1 187 ? 19.156 -5.848 -19.25 1 94.69 187 VAL B C 1
ATOM 4862 O O . VAL B 1 187 ? 20.031 -5.875 -18.375 1 94.69 187 VAL B O 1
ATOM 4865 N N . GLU B 1 188 ? 19 -4.871 -20.125 1 92.56 188 GLU B N 1
ATOM 4866 C CA . GLU B 1 188 ? 19.875 -3.715 -20.047 1 92.56 188 GLU B CA 1
ATOM 4867 C C . GLU B 1 188 ? 19.719 -2.984 -18.719 1 92.56 188 GLU B C 1
ATOM 4869 O O . GLU B 1 188 ? 20.719 -2.602 -18.094 1 92.56 188 GLU B O 1
ATOM 4874 N N . ASP B 1 189 ? 18.5 -2.818 -18.297 1 94 189 ASP B N 1
ATOM 4875 C CA . ASP B 1 189 ? 18.219 -2.162 -17.031 1 94 189 ASP B CA 1
ATOM 4876 C C . ASP B 1 189 ? 18.781 -2.963 -15.859 1 94 189 ASP B C 1
ATOM 4878 O O . ASP B 1 189 ? 19.266 -2.389 -14.875 1 94 189 ASP B O 1
ATOM 4882 N N . MET B 1 190 ? 18.766 -4.27 -15.891 1 94.5 190 MET B N 1
ATOM 4883 C CA . MET B 1 190 ? 19.281 -5.137 -14.844 1 94.5 190 MET B CA 1
ATOM 4884 C C . MET B 1 190 ? 20.797 -4.961 -14.695 1 94.5 190 MET B C 1
ATOM 4886 O O . MET B 1 190 ? 21.312 -4.879 -13.578 1 94.5 190 MET B O 1
ATOM 4890 N N . LYS B 1 191 ? 21.469 -4.84 -15.805 1 91.19 191 LYS B N 1
ATOM 4891 C CA . LYS B 1 191 ? 22.922 -4.707 -15.781 1 91.19 191 LYS B CA 1
ATOM 4892 C C . LYS B 1 191 ? 23.344 -3.32 -15.297 1 91.19 191 LYS B C 1
ATOM 4894 O O . LYS B 1 191 ? 24.312 -3.188 -14.547 1 91.19 191 LYS B O 1
ATOM 4899 N N . THR B 1 192 ? 22.578 -2.328 -15.672 1 90.88 192 THR B N 1
ATOM 4900 C CA . THR B 1 192 ? 22.922 -0.94 -15.398 1 90.88 192 THR B CA 1
ATOM 4901 C C . THR B 1 192 ? 22.594 -0.578 -13.953 1 90.88 192 THR B C 1
ATOM 4903 O O . THR B 1 192 ? 23.297 0.223 -13.328 1 90.88 192 THR B O 1
ATOM 4906 N N . HIS B 1 193 ? 21.562 -1.137 -13.391 1 87.25 193 HIS B N 1
ATOM 4907 C CA . HIS B 1 193 ? 21.094 -0.692 -12.086 1 87.25 193 HIS B CA 1
ATOM 4908 C C . HIS B 1 193 ? 21.125 -1.828 -11.07 1 87.25 193 HIS B C 1
ATOM 4910 O O . HIS B 1 193 ? 20.219 -1.956 -10.242 1 87.25 193 HIS B O 1
ATOM 4916 N N . PHE B 1 194 ? 22.125 -2.646 -11.109 1 84.88 194 PHE B N 1
ATOM 4917 C CA . PHE B 1 194 ? 22.219 -3.811 -10.234 1 84.88 194 PHE B CA 1
ATOM 4918 C C . PHE B 1 194 ? 22.328 -3.385 -8.773 1 84.88 194 PHE B C 1
ATOM 4920 O O . PHE B 1 194 ? 21.906 -4.113 -7.875 1 84.88 194 PHE B O 1
ATOM 4927 N N . SER B 1 195 ? 22.766 -2.197 -8.508 1 86.25 195 SER B N 1
ATOM 4928 C CA . SER B 1 195 ? 23 -1.731 -7.145 1 86.25 195 SER B CA 1
ATOM 4929 C C . SER B 1 195 ? 21.688 -1.426 -6.434 1 86.25 195 SER B C 1
ATOM 4931 O O . SER B 1 195 ? 21.625 -1.436 -5.203 1 86.25 195 SER B O 1
ATOM 4933 N N . ASN B 1 196 ? 20.688 -1.164 -7.176 1 88.75 196 ASN B N 1
ATOM 4934 C CA . ASN B 1 196 ? 19.359 -0.941 -6.605 1 88.75 196 ASN B CA 1
ATOM 4935 C C . ASN B 1 196 ? 18.562 -2.238 -6.523 1 88.75 196 ASN B C 1
ATOM 4937 O O . ASN B 1 196 ? 17.875 -2.611 -7.477 1 88.75 196 ASN B O 1
ATOM 4941 N N . LEU B 1 197 ? 18.609 -2.859 -5.414 1 88.94 197 LEU B N 1
ATOM 4942 C CA . LEU B 1 197 ? 18.094 -4.207 -5.238 1 88.94 197 LEU B CA 1
ATOM 4943 C C . LEU B 1 197 ? 16.578 -4.242 -5.496 1 88.94 197 LEU B C 1
ATOM 4945 O O . LEU B 1 197 ? 16.078 -5.184 -6.109 1 88.94 197 LEU B O 1
ATOM 4949 N N . ASP B 1 198 ? 15.867 -3.252 -5.012 1 89 198 ASP B N 1
ATOM 4950 C CA . ASP B 1 198 ? 14.422 -3.217 -5.207 1 89 198 ASP B CA 1
ATOM 4951 C C . ASP B 1 198 ? 14.07 -3.123 -6.691 1 89 198 ASP B C 1
ATOM 4953 O O . ASP B 1 198 ? 13.188 -3.832 -7.172 1 89 198 ASP B O 1
ATOM 4957 N N . ARG B 1 199 ? 14.734 -2.254 -7.344 1 92.56 199 ARG B N 1
ATOM 4958 C CA . ARG B 1 199 ? 14.562 -2.123 -8.789 1 92.56 199 ARG B CA 1
ATOM 4959 C C . ARG B 1 199 ? 14.922 -3.424 -9.5 1 92.56 199 ARG B C 1
ATOM 4961 O O . ARG B 1 199 ? 14.164 -3.895 -10.352 1 92.56 199 ARG B O 1
ATOM 4968 N N . PHE B 1 200 ? 16 -4.012 -9.109 1 95.94 200 PHE B N 1
ATOM 4969 C CA . PHE B 1 200 ? 16.484 -5.234 -9.742 1 95.94 200 PHE B CA 1
ATOM 4970 C C . PHE B 1 200 ? 15.477 -6.367 -9.57 1 95.94 200 PHE B C 1
ATOM 4972 O O . PHE B 1 200 ? 15.188 -7.094 -10.523 1 95.94 200 PHE B O 1
ATOM 4979 N N . LYS B 1 201 ? 14.914 -6.473 -8.461 1 96.75 201 LYS B N 1
ATOM 4980 C CA . LYS B 1 201 ? 13.945 -7.527 -8.172 1 96.75 201 LYS B CA 1
ATOM 4981 C C . LYS B 1 201 ? 12.711 -7.398 -9.062 1 96.75 201 LYS B C 1
ATOM 4983 O O . LYS B 1 201 ? 12.18 -8.406 -9.547 1 96.75 201 LYS B O 1
ATOM 4988 N N . GLN B 1 202 ? 12.266 -6.219 -9.289 1 96.94 202 GLN B N 1
ATOM 4989 C CA . GLN B 1 202 ? 11.094 -5.984 -10.141 1 96.94 202 GLN B CA 1
ATOM 4990 C C . GLN B 1 202 ? 11.375 -6.383 -11.586 1 96.94 202 GLN B C 1
ATOM 4992 O O . GLN B 1 202 ? 10.516 -6.945 -12.258 1 96.94 202 GLN B O 1
ATOM 4997 N N . LEU B 1 203 ? 12.562 -6.082 -11.969 1 98 203 LEU B N 1
ATOM 4998 C CA . LEU B 1 203 ? 12.969 -6.43 -13.32 1 98 203 LEU B CA 1
ATOM 4999 C C . LEU B 1 203 ? 13.07 -7.941 -13.492 1 98 203 LEU B C 1
ATOM 5001 O O . LEU B 1 203 ? 12.594 -8.492 -14.484 1 98 203 LEU B O 1
ATOM 5005 N N . VAL B 1 204 ? 13.578 -8.586 -12.453 1 98.12 204 VAL B N 1
ATOM 5006 C CA . VAL B 1 204 ? 13.695 -10.039 -12.469 1 98.12 204 VAL B CA 1
ATOM 5007 C C . VAL B 1 204 ? 12.312 -10.672 -12.547 1 98.12 204 VAL B C 1
ATOM 5009 O O . VAL B 1 204 ? 12.086 -11.586 -13.344 1 98.12 204 VAL B O 1
ATOM 5012 N N . LYS B 1 205 ? 11.453 -10.172 -11.789 1 98.12 205 LYS B N 1
ATOM 5013 C CA . LYS B 1 205 ? 10.086 -10.703 -11.766 1 98.12 205 LYS B CA 1
ATOM 5014 C C . LYS B 1 205 ? 9.422 -10.562 -13.133 1 98.12 205 LYS B C 1
ATOM 5016 O O . LYS B 1 205 ? 8.812 -11.516 -13.633 1 98.12 205 LYS B O 1
ATOM 5021 N N . MET B 1 206 ? 9.547 -9.406 -13.719 1 98.25 206 MET B N 1
ATOM 5022 C CA . MET B 1 206 ? 8.93 -9.148 -15.016 1 98.25 206 MET B CA 1
ATOM 5023 C C . MET B 1 206 ? 9.492 -10.094 -16.078 1 98.25 206 MET B C 1
ATOM 5025 O O . MET B 1 206 ? 8.734 -10.688 -16.859 1 98.25 206 MET B O 1
ATOM 5029 N N . LEU B 1 207 ? 10.789 -10.203 -16.062 1 97.62 207 LEU B N 1
ATOM 5030 C CA . LEU B 1 207 ? 11.422 -11.047 -17.062 1 97.62 207 LEU B CA 1
ATOM 5031 C C . LEU B 1 207 ? 11.055 -12.516 -16.859 1 97.62 207 LEU B C 1
ATOM 5033 O O . LEU B 1 207 ? 10.867 -13.258 -17.812 1 97.62 207 LEU B O 1
ATOM 5037 N N . THR B 1 208 ? 10.898 -12.953 -15.586 1 98.31 208 THR B N 1
ATOM 5038 C CA . THR B 1 208 ? 10.461 -14.312 -15.281 1 98.31 208 THR B CA 1
ATOM 5039 C C . THR B 1 208 ? 9.062 -14.57 -15.844 1 98.31 208 THR B C 1
ATOM 5041 O O . THR B 1 208 ? 8.82 -15.609 -16.453 1 98.31 208 THR B O 1
ATOM 5044 N N . ILE B 1 209 ? 8.242 -13.617 -15.688 1 97.75 209 ILE B N 1
ATOM 5045 C CA . ILE B 1 209 ? 6.871 -13.742 -16.188 1 97.75 209 ILE B CA 1
ATOM 5046 C C . ILE B 1 209 ? 6.883 -13.859 -17.703 1 97.75 209 ILE B C 1
ATOM 5048 O O . ILE B 1 209 ? 6.199 -14.711 -18.281 1 97.75 209 ILE B O 1
ATOM 5052 N N . ILE B 1 210 ? 7.676 -13.102 -18.328 1 96.69 210 ILE B N 1
ATOM 5053 C CA . ILE B 1 210 ? 7.746 -13.055 -19.797 1 96.69 210 ILE B CA 1
ATOM 5054 C C . ILE B 1 210 ? 8.156 -14.422 -20.328 1 96.69 210 ILE B C 1
ATOM 5056 O O . ILE B 1 210 ? 7.629 -14.875 -21.344 1 96.69 210 ILE B O 1
ATOM 5060 N N . PHE B 1 211 ? 9.039 -15.102 -19.609 1 95.25 211 PHE B N 1
ATOM 5061 C CA . PHE B 1 211 ? 9.562 -16.375 -20.078 1 95.25 211 PHE B CA 1
ATOM 5062 C C . PHE B 1 211 ? 8.75 -17.547 -19.516 1 95.25 211 PHE B C 1
ATOM 5064 O O . PHE B 1 211 ? 8.977 -18.703 -19.875 1 95.25 211 PHE B O 1
ATOM 5071 N N . SER B 1 212 ? 7.781 -17.328 -18.688 1 94.62 212 SER B N 1
ATOM 5072 C CA . SER B 1 212 ? 7.195 -18.344 -17.812 1 94.62 212 SER B CA 1
ATOM 5073 C C . SER B 1 212 ? 6.355 -19.328 -18.609 1 94.62 212 SER B C 1
ATOM 5075 O O . SER B 1 212 ? 6.184 -20.484 -18.203 1 94.62 212 SER B O 1
ATOM 5077 N N . LEU B 1 213 ? 5.871 -18.938 -19.797 1 92.12 213 LEU B N 1
ATOM 5078 C CA . LEU B 1 213 ? 4.984 -19.812 -20.547 1 92.12 213 LEU B CA 1
ATOM 5079 C C . LEU B 1 213 ? 5.766 -20.625 -21.578 1 92.12 213 LEU B C 1
ATOM 5081 O O . LEU B 1 213 ? 5.195 -21.453 -22.281 1 92.12 213 LEU B O 1
ATOM 5085 N N . GLY B 1 214 ? 7.027 -20.375 -21.703 1 90.25 214 GLY B N 1
ATOM 5086 C CA . GLY B 1 214 ? 7.902 -21.188 -22.531 1 90.25 214 GLY B CA 1
ATOM 5087 C C . GLY B 1 214 ? 7.762 -20.891 -24.016 1 90.25 214 GLY B C 1
ATOM 5088 O O . GLY B 1 214 ? 8.242 -21.656 -24.859 1 90.25 214 GLY B O 1
ATOM 5089 N N . GLN B 1 215 ? 7.066 -19.828 -24.312 1 89.56 215 GLN B N 1
ATOM 5090 C CA . GLN B 1 215 ? 6.973 -19.438 -25.719 1 89.56 215 GLN B CA 1
ATOM 5091 C C . GLN B 1 215 ? 8.32 -18.953 -26.25 1 89.56 215 GLN B C 1
ATOM 5093 O O . GLN B 1 215 ? 9.078 -18.297 -25.531 1 89.56 215 GLN B O 1
ATOM 5098 N N . PRO B 1 216 ? 8.562 -19.297 -27.453 1 88.88 216 PRO B N 1
ATOM 5099 C CA . PRO B 1 216 ? 9.883 -18.938 -27.984 1 88.88 216 PRO B CA 1
ATOM 5100 C C . PRO B 1 216 ? 10.031 -17.438 -28.25 1 88.88 216 PRO B C 1
ATOM 5102 O O . PRO B 1 216 ? 9.086 -16.797 -28.719 1 88.88 216 PRO B O 1
ATOM 5105 N N . MET B 1 217 ? 11.133 -16.938 -27.922 1 88.25 217 MET B N 1
ATOM 5106 C CA . MET B 1 217 ? 11.445 -15.547 -28.234 1 88.25 217 MET B CA 1
ATOM 5107 C C . MET B 1 217 ? 11.852 -15.383 -29.688 1 88.25 217 MET B C 1
ATOM 5109 O O . MET B 1 217 ? 12.289 -16.344 -30.328 1 88.25 217 MET B O 1
ATOM 5113 N N . PRO B 1 218 ? 11.781 -14.086 -30.094 1 84.31 218 PRO B N 1
ATOM 5114 C CA . PRO B 1 218 ? 12.273 -13.852 -31.453 1 84.31 218 PRO B CA 1
ATOM 5115 C C . PRO B 1 218 ? 13.789 -14.023 -31.578 1 84.31 218 PRO B C 1
ATOM 5117 O O . PRO B 1 218 ? 14.516 -13.758 -30.609 1 84.31 218 PRO B O 1
ATOM 5120 N N . VAL B 1 219 ? 14.352 -14.57 -32.656 1 68.25 219 VAL B N 1
ATOM 5121 C CA . VAL B 1 219 ? 15.727 -14.969 -32.906 1 68.25 219 VAL B CA 1
ATOM 5122 C C . VAL B 1 219 ? 16.656 -13.781 -32.688 1 68.25 219 VAL B C 1
ATOM 5124 O O . VAL B 1 219 ? 17.781 -13.945 -32.219 1 68.25 219 VAL B O 1
ATOM 5127 N N . ASN B 1 220 ? 16.234 -12.586 -32.875 1 65.75 220 ASN B N 1
ATOM 5128 C CA . ASN B 1 220 ? 17.078 -11.406 -32.844 1 65.75 220 ASN B CA 1
ATOM 5129 C C . ASN B 1 220 ? 17.484 -11.062 -31.406 1 65.75 220 ASN B C 1
ATOM 5131 O O . ASN B 1 220 ? 18.391 -10.258 -31.188 1 65.75 220 ASN B O 1
ATOM 5135 N N . HIS B 1 221 ? 17.094 -11.781 -30.406 1 65.62 221 HIS B N 1
ATOM 5136 C CA . HIS B 1 221 ? 17.359 -11.391 -29.016 1 65.62 221 HIS B CA 1
ATOM 5137 C C . HIS B 1 221 ? 18.484 -12.234 -28.422 1 65.62 221 HIS B C 1
ATOM 5139 O O . HIS B 1 221 ? 18.922 -11.977 -27.297 1 65.62 221 HIS B O 1
ATOM 5145 N N . GLN B 1 222 ? 19.031 -13.055 -29.219 1 63.09 222 GLN B N 1
ATOM 5146 C CA . GLN B 1 222 ? 19.938 -14.062 -28.672 1 63.09 222 GLN B CA 1
ATOM 5147 C C . GLN B 1 222 ? 21.297 -13.445 -28.312 1 63.09 222 GLN B C 1
ATOM 5149 O O . GLN B 1 222 ? 21.984 -13.945 -27.438 1 63.09 222 GLN B O 1
ATOM 5154 N N . ASP B 1 223 ? 21.484 -12.305 -28.938 1 68.88 223 ASP B N 1
ATOM 5155 C CA . ASP B 1 223 ? 22.75 -11.664 -28.625 1 68.88 223 ASP B CA 1
ATOM 5156 C C . ASP B 1 223 ? 22.75 -11.086 -27.203 1 68.88 223 ASP B C 1
ATOM 5158 O O . ASP B 1 223 ? 23.75 -11.148 -26.5 1 68.88 223 ASP B O 1
ATOM 5162 N N . TYR B 1 224 ? 21.609 -10.633 -26.812 1 78.56 224 TYR B N 1
ATOM 5163 C CA . TYR B 1 224 ? 21.516 -10.016 -25.5 1 78.56 224 TYR B CA 1
ATOM 5164 C C . TYR B 1 224 ? 21.203 -11.047 -24.422 1 78.56 224 TYR B C 1
ATOM 5166 O O . TYR B 1 224 ? 21.578 -10.883 -23.266 1 78.56 224 TYR B O 1
ATOM 5174 N N . LEU B 1 225 ? 20.641 -12.117 -24.891 1 89.38 225 LEU B N 1
ATOM 5175 C CA . LEU B 1 225 ? 20.266 -13.203 -23.984 1 89.38 225 LEU B CA 1
ATOM 5176 C C . LEU B 1 225 ? 21.141 -14.43 -24.219 1 89.38 225 LEU B C 1
ATOM 5178 O O . LEU B 1 225 ? 20.625 -15.547 -24.375 1 89.38 225 LEU B O 1
ATOM 5182 N N . GLY B 1 226 ? 22.422 -14.156 -24.203 1 89.94 226 GLY B N 1
ATOM 5183 C CA . GLY B 1 226 ? 23.391 -15.203 -24.453 1 89.94 226 GLY B CA 1
ATOM 5184 C C . GLY B 1 226 ? 24.078 -15.695 -23.188 1 89.94 226 GLY B C 1
ATOM 5185 O O . GLY B 1 226 ? 23.516 -15.602 -22.094 1 89.94 226 GLY B O 1
ATOM 5186 N N . VAL B 1 227 ? 25.219 -16.219 -23.391 1 93 227 VAL B N 1
ATOM 5187 C CA . VAL B 1 227 ? 25.953 -16.875 -22.312 1 93 227 VAL B CA 1
ATOM 5188 C C . VAL B 1 227 ? 26.375 -15.836 -21.266 1 93 227 VAL B C 1
ATOM 5190 O O . VAL B 1 227 ? 26.406 -16.141 -20.078 1 93 227 VAL B O 1
ATOM 5193 N N . HIS B 1 228 ? 26.578 -14.617 -21.703 1 92.88 228 HIS B N 1
ATOM 5194 C CA . HIS B 1 228 ? 26.984 -13.578 -20.766 1 92.88 228 HIS B CA 1
ATOM 5195 C C . HIS B 1 228 ? 25.859 -13.266 -19.781 1 92.88 228 HIS B C 1
ATOM 5197 O O . HIS B 1 228 ? 26.109 -13.039 -18.594 1 92.88 228 HIS B O 1
ATOM 5203 N N . PHE B 1 229 ? 24.719 -13.258 -20.328 1 95 229 PHE B N 1
ATOM 5204 C CA . PHE B 1 229 ? 23.578 -13.016 -19.469 1 95 229 PHE B CA 1
ATOM 5205 C C . PHE B 1 229 ? 23.359 -14.188 -18.516 1 95 229 PHE B C 1
ATOM 5207 O O . PHE B 1 229 ? 23.109 -14 -17.328 1 95 229 PHE B O 1
ATOM 5214 N N . ALA B 1 230 ? 23.422 -15.391 -19.031 1 95.56 230 ALA B N 1
ATOM 5215 C CA . ALA B 1 230 ? 23.281 -16.578 -18.203 1 95.56 230 ALA B CA 1
ATOM 5216 C C . ALA B 1 230 ? 24.312 -16.609 -17.078 1 95.56 230 ALA B C 1
ATOM 5218 O O . ALA B 1 230 ? 23.984 -16.875 -15.922 1 95.56 230 ALA B O 1
ATOM 5219 N N . SER B 1 231 ? 25.562 -16.219 -17.438 1 95.25 231 SER B N 1
ATOM 5220 C CA . SER B 1 231 ? 26.641 -16.188 -16.453 1 95.25 231 SER B CA 1
ATOM 5221 C C . SER B 1 231 ? 26.375 -15.133 -15.383 1 95.25 231 SER B C 1
ATOM 5223 O O . SER B 1 231 ? 26.641 -15.367 -14.195 1 95.25 231 SER B O 1
ATOM 5225 N N . PHE B 1 232 ? 25.938 -14.047 -15.875 1 95.31 232 PHE B N 1
ATOM 5226 C CA . PHE B 1 232 ? 25.578 -12.961 -14.977 1 95.31 232 PHE B CA 1
ATOM 5227 C C . PHE B 1 232 ? 24.578 -13.43 -13.93 1 95.31 232 PHE B C 1
ATOM 5229 O O . PHE B 1 232 ? 24.75 -13.195 -12.734 1 95.31 232 PHE B O 1
ATOM 5236 N N . LEU B 1 233 ? 23.5 -14.117 -14.32 1 97.38 233 LEU B N 1
ATOM 5237 C CA . LEU B 1 233 ? 22.469 -14.625 -13.414 1 97.38 233 LEU B CA 1
ATOM 5238 C C . LEU B 1 233 ? 23.062 -15.664 -12.461 1 97.38 233 LEU B C 1
ATOM 5240 O O . LEU B 1 233 ? 22.812 -15.617 -11.258 1 97.38 233 LEU B O 1
ATOM 5244 N N . LEU B 1 234 ? 23.859 -16.562 -12.977 1 97.94 234 LEU B N 1
ATOM 5245 C CA . LEU B 1 234 ? 24.438 -17.641 -12.172 1 97.94 234 LEU B CA 1
ATOM 5246 C C . LEU B 1 234 ? 25.391 -17.078 -11.133 1 97.94 234 LEU B C 1
ATOM 5248 O O . LEU B 1 234 ? 25.469 -17.594 -10.008 1 97.94 234 LEU B O 1
ATOM 5252 N N . GLU B 1 235 ? 26.078 -16.047 -11.484 1 96.69 235 GLU B N 1
ATOM 5253 C CA . GLU B 1 235 ? 26.984 -15.398 -10.547 1 96.69 235 GLU B CA 1
ATOM 5254 C C . GLU B 1 235 ? 26.203 -14.766 -9.391 1 96.69 235 GLU B C 1
ATOM 5256 O O . GLU B 1 235 ? 26.688 -14.758 -8.25 1 96.69 235 GLU B O 1
ATOM 5261 N N . ILE B 1 236 ? 25.094 -14.242 -9.727 1 96.38 236 ILE B N 1
ATOM 5262 C CA . ILE B 1 236 ? 24.25 -13.672 -8.68 1 96.38 236 ILE B CA 1
ATOM 5263 C C . ILE B 1 236 ? 23.812 -14.766 -7.703 1 96.38 236 ILE B C 1
ATOM 5265 O O . ILE B 1 236 ? 23.859 -14.57 -6.488 1 96.38 236 ILE B O 1
ATOM 5269 N N . VAL B 1 237 ? 23.453 -15.906 -8.18 1 97.81 237 VAL B N 1
ATOM 5270 C CA . VAL B 1 237 ? 23 -17.031 -7.363 1 97.81 237 VAL B CA 1
ATOM 5271 C C . VAL B 1 237 ? 24.125 -17.5 -6.457 1 97.81 237 VAL B C 1
ATOM 5273 O O . VAL B 1 237 ? 23.922 -17.734 -5.262 1 97.81 237 VAL B O 1
ATOM 5276 N N . GLU B 1 238 ? 25.312 -17.594 -6.992 1 96.88 238 GLU B N 1
ATOM 5277 C CA . GLU B 1 238 ? 26.438 -18.156 -6.25 1 96.88 238 GLU B CA 1
ATOM 5278 C C . GLU B 1 238 ? 27.078 -17.094 -5.352 1 96.88 238 GLU B C 1
ATOM 5280 O O . GLU B 1 238 ? 27.875 -17.438 -4.465 1 96.88 238 GLU B O 1
ATOM 5285 N N . GLY B 1 239 ? 26.625 -15.906 -5.586 1 92.44 239 GLY B N 1
ATOM 5286 C CA . GLY B 1 239 ? 27.188 -14.828 -4.793 1 92.44 239 GLY B CA 1
ATOM 5287 C C . GLY B 1 239 ? 26.547 -14.695 -3.424 1 92.44 239 GLY B C 1
ATOM 5288 O O . GLY B 1 239 ? 25.656 -15.461 -3.076 1 92.44 239 GLY B O 1
ATOM 5289 N N . ASN B 1 240 ? 27.141 -13.836 -2.598 1 90.06 240 ASN B N 1
ATOM 5290 C CA . ASN B 1 240 ? 26.625 -13.562 -1.259 1 90.06 240 ASN B CA 1
ATOM 5291 C C . ASN B 1 240 ? 25.5 -12.539 -1.287 1 90.06 240 ASN B C 1
ATOM 5293 O O . ASN B 1 240 ? 25.641 -11.438 -0.76 1 90.06 240 ASN B O 1
ATOM 5297 N N . ASN B 1 241 ? 24.391 -12.945 -1.953 1 90.38 241 ASN B N 1
ATOM 5298 C CA . ASN B 1 241 ? 23.219 -12.086 -2.049 1 90.38 241 ASN B CA 1
ATOM 5299 C C . ASN B 1 241 ? 22.094 -12.57 -1.14 1 90.38 241 ASN B C 1
ATOM 5301 O O . ASN B 1 241 ? 22.109 -13.711 -0.674 1 90.38 241 ASN B O 1
ATOM 5305 N N . PRO B 1 242 ? 21.125 -11.68 -0.866 1 87.56 242 PRO B N 1
ATOM 5306 C CA . PRO B 1 242 ? 19.984 -12.102 -0.045 1 87.56 242 PRO B CA 1
ATOM 5307 C C . PRO B 1 242 ? 19.234 -13.297 -0.639 1 87.56 242 PRO B C 1
ATOM 5309 O O . PRO B 1 242 ? 19.094 -13.391 -1.859 1 87.56 242 PRO B O 1
ATOM 5312 N N . GLU B 1 243 ? 18.766 -14.148 0.242 1 91.88 243 GLU B N 1
ATOM 5313 C CA . GLU B 1 243 ? 18.125 -15.398 -0.17 1 91.88 243 GLU B CA 1
ATOM 5314 C C . GLU B 1 243 ? 16.953 -15.133 -1.104 1 91.88 243 GLU B C 1
ATOM 5316 O O . GLU B 1 243 ? 16.75 -15.859 -2.082 1 91.88 243 GLU B O 1
ATOM 5321 N N . VAL B 1 244 ? 16.203 -14.109 -0.789 1 91.62 244 VAL B N 1
ATOM 5322 C CA . VAL B 1 244 ? 15.023 -13.805 -1.587 1 91.62 244 VAL B CA 1
ATOM 5323 C C . VAL B 1 244 ? 15.43 -13.5 -3.025 1 91.62 244 VAL B C 1
ATOM 5325 O O . VAL B 1 244 ? 14.773 -13.938 -3.973 1 91.62 244 VAL B O 1
ATOM 5328 N N . LEU B 1 245 ? 16.484 -12.773 -3.193 1 94.31 245 LEU B N 1
ATOM 5329 C CA . LEU B 1 245 ? 16.969 -12.445 -4.527 1 94.31 245 LEU B CA 1
ATOM 5330 C C . LEU B 1 245 ? 17.469 -13.688 -5.25 1 94.31 245 LEU B C 1
ATOM 5332 O O . LEU B 1 245 ? 17.188 -13.883 -6.434 1 94.31 245 LEU B O 1
ATOM 5336 N N . VAL B 1 246 ? 18.172 -14.469 -4.555 1 96.69 246 VAL B N 1
ATOM 5337 C CA . VAL B 1 246 ? 18.703 -15.711 -5.117 1 96.69 246 VAL B CA 1
ATOM 5338 C C . VAL B 1 246 ? 17.562 -16.562 -5.645 1 96.69 246 VAL B C 1
ATOM 5340 O O . VAL B 1 246 ? 17.609 -17.047 -6.777 1 96.69 246 VAL B O 1
ATOM 5343 N N . ASP B 1 247 ? 16.531 -16.688 -4.867 1 97.69 247 ASP B N 1
ATOM 5344 C CA . ASP B 1 247 ? 15.375 -17.484 -5.266 1 97.69 247 ASP B CA 1
ATOM 5345 C C . ASP B 1 247 ? 14.711 -16.922 -6.516 1 97.69 247 ASP B C 1
ATOM 5347 O O . ASP B 1 247 ? 14.312 -17.656 -7.41 1 97.69 247 ASP B O 1
ATOM 5351 N N . MET B 1 248 ? 14.617 -15.641 -6.551 1 97.94 248 MET B N 1
ATOM 5352 C CA . MET B 1 248 ? 14 -14.984 -7.699 1 97.94 248 MET B CA 1
ATOM 5353 C C . MET B 1 248 ? 14.82 -15.211 -8.961 1 97.94 248 MET B C 1
ATOM 5355 O O . MET B 1 248 ? 14.266 -15.461 -10.031 1 97.94 248 MET B O 1
ATOM 5359 N N . VAL B 1 249 ? 16.078 -15.133 -8.828 1 98.56 249 VAL B N 1
ATOM 5360 C CA . VAL B 1 249 ? 16.969 -15.281 -9.984 1 98.56 249 VAL B CA 1
ATOM 5361 C C . VAL B 1 249 ? 16.953 -16.734 -10.453 1 98.56 249 VAL B C 1
ATOM 5363 O O . VAL B 1 249 ? 17.016 -17 -11.656 1 98.56 249 VAL B O 1
ATOM 5366 N N . ILE B 1 250 ? 16.828 -17.625 -9.523 1 98.69 250 ILE B N 1
ATOM 5367 C CA . ILE B 1 250 ? 16.719 -19.031 -9.906 1 98.69 250 ILE B CA 1
ATOM 5368 C C . ILE B 1 250 ? 15.438 -19.234 -10.719 1 98.69 250 ILE B C 1
ATOM 5370 O O . ILE B 1 250 ? 15.453 -19.922 -11.742 1 98.69 250 ILE B O 1
ATOM 5374 N N . ALA B 1 251 ? 14.352 -18.656 -10.25 1 98.62 251 ALA B N 1
ATOM 5375 C CA . ALA B 1 251 ? 13.109 -18.734 -11.008 1 98.62 251 ALA B CA 1
ATOM 5376 C C . ALA B 1 251 ? 13.289 -18.188 -12.422 1 98.62 251 ALA B C 1
ATOM 5378 O O . ALA B 1 251 ? 12.766 -18.766 -13.383 1 98.62 251 ALA B O 1
ATOM 5379 N N . LEU B 1 252 ? 14.008 -17.125 -12.516 1 98.62 252 LEU B N 1
ATOM 5380 C CA . LEU B 1 252 ? 14.258 -16.531 -13.828 1 98.62 252 LEU B CA 1
ATOM 5381 C C . LEU B 1 252 ? 15.086 -17.469 -14.695 1 98.62 252 LEU B C 1
ATOM 5383 O O . LEU B 1 252 ? 14.789 -17.656 -15.875 1 98.62 252 LEU B O 1
ATOM 5387 N N . ILE B 1 253 ? 16.094 -18.078 -14.133 1 98.5 253 ILE B N 1
ATOM 5388 C CA . ILE B 1 253 ? 16.938 -19 -14.875 1 98.5 253 ILE B CA 1
ATOM 5389 C C . ILE B 1 253 ? 16.094 -20.172 -15.398 1 98.5 253 ILE B C 1
ATOM 5391 O O . ILE B 1 253 ? 16.234 -20.562 -16.562 1 98.5 253 ILE B O 1
ATOM 5395 N N . LEU B 1 254 ? 15.227 -20.625 -14.531 1 98.25 254 LEU B N 1
ATOM 5396 C CA . LEU B 1 254 ? 14.367 -21.75 -14.914 1 98.25 254 LEU B CA 1
ATOM 5397 C C . LEU B 1 254 ? 13.422 -21.344 -16.047 1 98.25 254 LEU B C 1
ATOM 5399 O O . LEU B 1 254 ? 13.234 -22.094 -17 1 98.25 254 LEU B O 1
ATOM 5403 N N . ALA B 1 255 ? 12.859 -20.188 -15.93 1 97.25 255 ALA B N 1
ATOM 5404 C CA . ALA B 1 255 ? 11.977 -19.688 -16.984 1 97.25 255 ALA B CA 1
ATOM 5405 C C . ALA B 1 255 ? 12.742 -19.484 -18.281 1 97.25 255 ALA B C 1
ATOM 5407 O O . ALA B 1 255 ? 12.258 -19.859 -19.359 1 97.25 255 ALA B O 1
ATOM 5408 N N . PHE B 1 256 ? 13.906 -18.953 -18.172 1 96.44 256 PHE B N 1
ATOM 5409 C CA . PHE B 1 256 ? 14.766 -18.672 -19.312 1 96.44 256 PHE B CA 1
ATOM 5410 C C . PHE B 1 256 ? 15.195 -19.984 -19.984 1 96.44 256 PHE B C 1
ATOM 5412 O O . PHE B 1 256 ? 15.281 -20.047 -21.203 1 96.44 256 PHE B O 1
ATOM 5419 N N . ASN B 1 257 ? 15.383 -21 -19.234 1 96.31 257 ASN B N 1
ATOM 5420 C CA . ASN B 1 257 ? 15.812 -22.297 -19.75 1 96.31 257 ASN B CA 1
ATOM 5421 C C . ASN B 1 257 ? 14.789 -22.875 -20.719 1 96.31 257 ASN B C 1
ATOM 5423 O O . ASN B 1 257 ? 15.141 -23.656 -21.609 1 96.31 257 ASN B O 1
ATOM 5427 N N . GLN B 1 258 ? 13.609 -22.391 -20.578 1 93.12 258 GLN B N 1
ATOM 5428 C CA . GLN B 1 258 ? 12.547 -22.906 -21.422 1 93.12 258 GLN B CA 1
ATOM 5429 C C . GLN B 1 258 ? 12.703 -22.438 -22.875 1 93.12 258 GLN B C 1
ATOM 5431 O O . GLN B 1 258 ? 12.062 -22.969 -23.781 1 93.12 258 GLN B O 1
ATOM 5436 N N . GLN B 1 259 ? 13.547 -21.5 -23.016 1 91.44 259 GLN B N 1
ATOM 5437 C CA . GLN B 1 259 ? 13.766 -20.969 -24.359 1 91.44 259 GLN B CA 1
ATOM 5438 C C . GLN B 1 259 ? 14.609 -21.906 -25.203 1 91.44 259 GLN B C 1
ATOM 5440 O O . GLN B 1 259 ? 14.695 -21.75 -26.422 1 91.44 259 GLN B O 1
ATOM 5445 N N . PHE B 1 260 ? 15.156 -22.906 -24.5 1 90.94 260 PHE B N 1
ATOM 5446 C CA . PHE B 1 260 ? 16.109 -23.781 -25.203 1 90.94 260 PHE B CA 1
ATOM 5447 C C . PHE B 1 260 ? 15.57 -25.203 -25.281 1 90.94 260 PHE B C 1
ATOM 5449 O O . PHE B 1 260 ? 14.93 -25.688 -24.344 1 90.94 260 PHE B O 1
ATOM 5456 N N . SER B 1 261 ? 15.797 -25.766 -26.422 1 85.62 261 SER B N 1
ATOM 5457 C CA . SER B 1 261 ? 15.391 -27.141 -26.609 1 85.62 261 SER B CA 1
ATOM 5458 C C . SER B 1 261 ? 16.594 -28.078 -26.609 1 85.62 261 SER B C 1
ATOM 5460 O O . SER B 1 261 ? 17.734 -27.641 -26.516 1 85.62 261 SER B O 1
ATOM 5462 N N . GLU B 1 262 ? 16.281 -29.391 -26.609 1 78.88 262 GLU B N 1
ATOM 5463 C CA . GLU B 1 262 ? 17.328 -30.406 -26.609 1 78.88 262 GLU B CA 1
ATOM 5464 C C . GLU B 1 262 ? 18.25 -30.266 -27.812 1 78.88 262 GLU B C 1
ATOM 5466 O O . GLU B 1 262 ? 19.406 -30.656 -27.781 1 78.88 262 GLU B O 1
ATOM 5471 N N . HIS B 1 263 ? 17.766 -29.641 -28.812 1 77.12 263 HIS B N 1
ATOM 5472 C CA . HIS B 1 263 ? 18.5 -29.578 -30.062 1 77.12 263 HIS B CA 1
ATOM 5473 C C . HIS B 1 263 ? 19.156 -28.219 -30.266 1 77.12 263 HIS B C 1
ATOM 5475 O O . HIS B 1 263 ? 19.75 -27.938 -31.312 1 77.12 263 HIS B O 1
ATOM 5481 N N . THR B 1 264 ? 18.953 -27.391 -29.281 1 79.81 264 THR B N 1
ATOM 5482 C CA . THR B 1 264 ? 19.547 -26.062 -29.406 1 79.81 264 THR B CA 1
ATOM 5483 C C . THR B 1 264 ? 20.625 -25.844 -28.359 1 79.81 264 THR B C 1
ATOM 5485 O O . THR B 1 264 ? 20.656 -26.547 -27.344 1 79.81 264 THR B O 1
ATOM 5488 N N . TYR B 1 265 ? 21.484 -24.969 -28.75 1 86.19 265 TYR B N 1
ATOM 5489 C CA . TYR B 1 265 ? 22.531 -24.547 -27.828 1 86.19 265 TYR B CA 1
ATOM 5490 C C . TYR B 1 265 ? 21.938 -23.875 -26.594 1 86.19 265 TYR B C 1
ATOM 5492 O O . TYR B 1 265 ? 21.234 -22.875 -26.703 1 86.19 265 TYR B O 1
ATOM 5500 N N . ASN B 1 266 ? 22.172 -24.469 -25.453 1 93.44 266 ASN B N 1
ATOM 5501 C CA . ASN B 1 266 ? 21.641 -23.969 -24.188 1 93.44 266 ASN B CA 1
ATOM 5502 C C . ASN B 1 266 ? 22.656 -23.094 -23.453 1 93.44 266 ASN B C 1
ATOM 5504 O O . ASN B 1 266 ? 23.625 -23.609 -22.891 1 93.44 266 ASN B O 1
ATOM 5508 N N . VAL B 1 267 ? 22.438 -21.812 -23.453 1 94.19 267 VAL B N 1
ATOM 5509 C CA . VAL B 1 267 ? 23.406 -20.859 -22.938 1 94.19 267 VAL B CA 1
ATOM 5510 C C . VAL B 1 267 ? 23.516 -21 -21.422 1 94.19 267 VAL B C 1
ATOM 5512 O O . VAL B 1 267 ? 24.547 -20.641 -20.828 1 94.19 267 VAL B O 1
ATOM 5515 N N . ILE B 1 268 ? 22.516 -21.531 -20.75 1 96.06 268 ILE B N 1
ATOM 5516 C CA . ILE B 1 268 ? 22.547 -21.719 -19.297 1 96.06 268 ILE B CA 1
ATOM 5517 C C . ILE B 1 268 ? 23.531 -22.844 -18.953 1 96.06 268 ILE B C 1
ATOM 5519 O O . ILE B 1 268 ? 24.344 -22.703 -18.031 1 96.06 268 ILE B O 1
ATOM 5523 N N . ILE B 1 269 ? 23.469 -23.906 -19.719 1 96.25 269 ILE B N 1
ATOM 5524 C CA . ILE B 1 269 ? 24.391 -25.016 -19.547 1 96.25 269 ILE B CA 1
ATOM 5525 C C . ILE B 1 269 ? 25.828 -24.547 -19.766 1 96.25 269 ILE B C 1
ATOM 5527 O O . ILE B 1 269 ? 26.719 -24.859 -18.969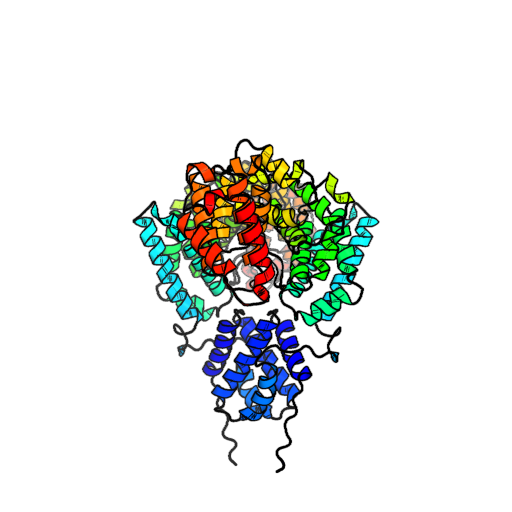 1 96.25 269 ILE B O 1
ATOM 5531 N N . GLU B 1 270 ? 25.984 -23.781 -20.828 1 95.38 270 GLU B N 1
ATOM 5532 C CA . GLU B 1 270 ? 27.297 -23.219 -21.078 1 95.38 270 GLU B CA 1
ATOM 5533 C C . GLU B 1 270 ? 27.75 -22.312 -19.938 1 95.38 270 GLU B C 1
ATOM 5535 O O . GLU B 1 270 ? 28.906 -22.375 -19.516 1 95.38 270 GLU B O 1
ATOM 5540 N N . GLY B 1 271 ? 26.859 -21.516 -19.484 1 95.94 271 GLY B N 1
ATOM 5541 C CA . GLY B 1 271 ? 27.172 -20.641 -18.359 1 95.94 271 GLY B CA 1
ATOM 5542 C C . GLY B 1 271 ? 27.578 -21.406 -17.125 1 95.94 271 GLY B C 1
ATOM 5543 O O . GLY B 1 271 ? 28.516 -21.016 -16.422 1 95.94 271 GLY B O 1
ATOM 5544 N N . MET B 1 272 ? 26.938 -22.469 -16.828 1 96.62 272 MET B N 1
ATOM 5545 C CA . MET B 1 272 ? 27.266 -23.328 -15.68 1 96.62 272 MET B CA 1
ATOM 5546 C C . MET B 1 272 ? 28.672 -23.906 -15.812 1 96.62 272 MET B C 1
ATOM 5548 O O . MET B 1 272 ? 29.422 -23.938 -14.844 1 96.62 272 MET B O 1
ATOM 5552 N N . GLN B 1 273 ? 28.984 -24.328 -17 1 95.12 273 GLN B N 1
ATOM 5553 C CA . GLN B 1 273 ? 30.281 -24.938 -17.266 1 95.12 273 GLN B CA 1
ATOM 5554 C C . GLN B 1 273 ? 31.406 -23.953 -17.016 1 95.12 273 GLN B C 1
ATOM 5556 O O . GLN B 1 273 ? 32.531 -24.359 -16.719 1 95.12 273 GLN B O 1
ATOM 5561 N N . ASN B 1 274 ? 31.062 -22.688 -17.141 1 93.44 274 ASN B N 1
ATOM 5562 C CA . ASN B 1 274 ? 32.094 -21.641 -16.984 1 93.44 274 ASN B CA 1
ATOM 5563 C C . ASN B 1 274 ? 32.219 -21.219 -15.531 1 93.44 274 ASN B C 1
ATOM 5565 O O . ASN B 1 274 ? 33.094 -20.406 -15.195 1 93.44 274 ASN B O 1
ATOM 5569 N N . LEU B 1 275 ? 31.453 -21.781 -14.617 1 94.19 275 LEU B N 1
ATOM 5570 C CA . LEU B 1 275 ? 31.531 -21.469 -13.195 1 94.19 275 LEU B CA 1
ATOM 5571 C C . LEU B 1 275 ? 32.469 -22.438 -12.484 1 94.19 275 LEU B C 1
ATOM 5573 O O . LEU B 1 275 ? 32.562 -23.609 -12.836 1 94.19 275 LEU B O 1
ATOM 5577 N N . PRO B 1 276 ? 33.188 -21.859 -11.539 1 92.06 276 PRO B N 1
ATOM 5578 C CA . PRO B 1 276 ? 33.969 -22.781 -10.727 1 92.06 276 PRO B CA 1
ATOM 5579 C C . PRO B 1 276 ? 33.125 -23.781 -9.953 1 92.06 276 PRO B C 1
ATOM 5581 O O . PRO B 1 276 ? 33.5 -24.953 -9.812 1 92.06 276 PRO B O 1
ATOM 5584 N N . SER B 1 277 ? 32 -23.281 -9.43 1 93.19 277 SER B N 1
ATOM 5585 C CA . SER B 1 277 ? 31.062 -24.125 -8.695 1 93.19 277 SER B CA 1
ATOM 5586 C C . SER B 1 277 ? 29.641 -23.609 -8.844 1 93.19 277 SER B C 1
ATOM 5588 O O . SER B 1 277 ? 29.422 -22.422 -9.07 1 93.19 277 SER B O 1
ATOM 5590 N N . ALA B 1 278 ? 28.719 -24.516 -8.812 1 95.69 278 ALA B N 1
ATOM 5591 C CA . ALA B 1 278 ? 27.312 -24.156 -8.844 1 95.69 278 ALA B CA 1
ATOM 5592 C C . ALA B 1 278 ? 26.578 -24.75 -7.641 1 95.69 278 ALA B C 1
ATOM 5594 O O . ALA B 1 278 ? 25.484 -25.328 -7.789 1 95.69 278 ALA B O 1
ATOM 5595 N N . LYS B 1 279 ? 27.188 -24.609 -6.547 1 95.62 279 LYS B N 1
ATOM 5596 C CA . LYS B 1 279 ? 26.734 -25.281 -5.34 1 95.62 279 LYS B CA 1
ATOM 5597 C C . LYS B 1 279 ? 25.344 -24.781 -4.922 1 95.62 279 LYS B C 1
ATOM 5599 O O . LYS B 1 279 ? 24.438 -25.578 -4.699 1 95.62 279 LYS B O 1
ATOM 5604 N N . VAL B 1 280 ? 25.203 -23.469 -4.793 1 97 280 VAL B N 1
ATOM 5605 C CA . VAL B 1 280 ? 23.953 -22.891 -4.332 1 97 280 VAL B CA 1
ATOM 5606 C C . VAL B 1 280 ? 22.828 -23.219 -5.316 1 97 280 VAL B C 1
ATOM 5608 O O . VAL B 1 280 ? 21.75 -23.641 -4.906 1 97 280 VAL B O 1
ATOM 5611 N N . PHE B 1 281 ? 23.203 -23.094 -6.578 1 98 281 PHE B N 1
ATOM 5612 C CA . PHE B 1 281 ? 22.219 -23.359 -7.629 1 98 281 PHE B CA 1
ATOM 5613 C C . PHE B 1 281 ? 21.75 -24.812 -7.566 1 98 281 PHE B C 1
ATOM 5615 O O . PHE B 1 281 ? 20.547 -25.078 -7.555 1 98 281 PHE B O 1
ATOM 5622 N N . THR B 1 282 ? 22.625 -25.781 -7.473 1 97.44 282 THR B N 1
ATOM 5623 C CA . THR B 1 282 ? 22.281 -27.188 -7.492 1 97.44 282 THR B CA 1
ATOM 5624 C C . THR B 1 282 ? 21.531 -27.594 -6.227 1 97.44 282 THR B C 1
ATOM 5626 O O . THR B 1 282 ? 20.578 -28.359 -6.277 1 97.44 282 THR B O 1
ATOM 5629 N N . GLU B 1 283 ? 21.922 -27 -5.156 1 96.56 283 GLU B N 1
ATOM 5630 C CA . GLU B 1 283 ? 21.234 -27.281 -3.9 1 96.56 283 GLU B CA 1
ATOM 5631 C C . GLU B 1 283 ? 19.797 -26.781 -3.938 1 96.56 283 GLU B C 1
ATOM 5633 O O . GLU B 1 283 ? 18.875 -27.484 -3.504 1 96.56 283 GLU B O 1
ATOM 5638 N N . LYS B 1 284 ? 19.625 -25.609 -4.43 1 97.38 284 LYS B N 1
ATOM 5639 C CA . LYS B 1 284 ? 18.297 -25.031 -4.504 1 97.38 284 LYS B CA 1
ATOM 5640 C C . LYS B 1 284 ? 17.406 -25.812 -5.477 1 97.38 284 LYS B C 1
ATOM 5642 O O . LYS B 1 284 ? 16.219 -26.016 -5.223 1 97.38 284 LYS B O 1
ATOM 5647 N N . LEU B 1 285 ? 17.953 -26.281 -6.543 1 98.19 285 LEU B N 1
ATOM 5648 C CA . LEU B 1 285 ? 17.219 -27.094 -7.504 1 98.19 285 LEU B CA 1
ATOM 5649 C C . LEU B 1 285 ? 16.734 -28.391 -6.867 1 98.19 285 LEU B C 1
ATOM 5651 O O . LEU B 1 285 ? 15.586 -28.797 -7.074 1 98.19 285 LEU B O 1
ATOM 5655 N N . LEU B 1 286 ? 17.641 -28.984 -6.121 1 97.88 286 LEU B N 1
ATOM 5656 C CA . LEU B 1 286 ? 17.281 -30.234 -5.453 1 97.88 286 LEU B CA 1
ATOM 5657 C C . LEU B 1 286 ? 16.125 -30.031 -4.48 1 97.88 286 LEU B C 1
ATOM 5659 O O . LEU B 1 286 ? 15.203 -30.844 -4.422 1 97.88 286 LEU B O 1
ATOM 5663 N N . LEU B 1 287 ? 16.203 -28.969 -3.789 1 97.44 287 LEU B N 1
ATOM 5664 C CA . LEU B 1 287 ? 15.141 -28.641 -2.846 1 97.44 287 LEU B CA 1
ATOM 5665 C C . LEU B 1 287 ? 13.805 -28.453 -3.57 1 97.44 287 LEU B C 1
ATOM 5667 O O . LEU B 1 287 ? 12.781 -28.969 -3.133 1 97.44 287 LEU B O 1
ATOM 5671 N N . LEU B 1 288 ? 13.82 -27.734 -4.645 1 98.06 288 LEU B N 1
ATOM 5672 C CA . LEU B 1 288 ? 12.617 -27.469 -5.422 1 98.06 288 LEU B CA 1
ATOM 5673 C C . LEU B 1 288 ? 12.039 -28.75 -6 1 98.06 288 LEU B C 1
ATOM 5675 O O . LEU B 1 288 ? 10.828 -28.953 -5.977 1 98.06 288 LEU B O 1
ATOM 5679 N N . LEU B 1 289 ? 12.883 -29.594 -6.516 1 97.81 289 LEU B N 1
ATOM 5680 C CA . LEU B 1 289 ? 12.43 -30.859 -7.086 1 97.81 289 LEU B CA 1
ATOM 5681 C C . LEU B 1 289 ? 11.789 -31.734 -6.02 1 97.81 289 LEU B C 1
ATOM 5683 O O . LEU B 1 289 ? 10.742 -32.344 -6.254 1 97.81 289 LEU B O 1
ATOM 5687 N N . ASN B 1 290 ? 12.43 -31.781 -4.875 1 96.12 290 ASN B N 1
ATOM 5688 C CA . ASN B 1 290 ? 11.93 -32.594 -3.77 1 96.12 290 ASN B CA 1
ATOM 5689 C C . ASN B 1 290 ? 10.539 -32.156 -3.324 1 96.12 290 ASN B C 1
ATOM 5691 O O . ASN B 1 290 ? 9.703 -32.969 -2.965 1 96.12 290 ASN B O 1
ATOM 5695 N N . ARG B 1 291 ? 10.289 -30.906 -3.414 1 95.56 291 ARG B N 1
ATOM 5696 C CA . ARG B 1 291 ? 9.008 -30.328 -3.012 1 95.56 291 ARG B CA 1
ATOM 5697 C C . ARG B 1 291 ? 8.031 -30.328 -4.18 1 95.56 291 ARG B C 1
ATOM 5699 O O . ARG B 1 291 ? 6.855 -29.984 -4.008 1 95.56 291 ARG B O 1
ATOM 5706 N N . GLU B 1 292 ? 8.5 -30.672 -5.352 1 93.94 292 GLU B N 1
ATOM 5707 C CA . GLU B 1 292 ? 7.734 -30.609 -6.59 1 93.94 292 GLU B CA 1
ATOM 5708 C C . GLU B 1 292 ? 7.199 -29.203 -6.836 1 93.94 292 GLU B C 1
ATOM 5710 O O . GLU B 1 292 ? 6.074 -29.031 -7.309 1 93.94 292 GLU B O 1
ATOM 5715 N N . ASP B 1 293 ? 8.008 -28.266 -6.41 1 95.62 293 ASP B N 1
ATOM 5716 C CA . ASP B 1 293 ? 7.652 -26.859 -6.578 1 95.62 293 ASP B CA 1
ATOM 5717 C C . ASP B 1 293 ? 8.219 -26.312 -7.883 1 95.62 293 ASP B C 1
ATOM 5719 O O . ASP B 1 293 ? 9.352 -26.609 -8.258 1 95.62 293 ASP B O 1
ATOM 5723 N N . ASP B 1 294 ? 7.461 -25.578 -8.602 1 96.69 294 ASP B N 1
ATOM 5724 C CA . ASP B 1 294 ? 7.902 -24.875 -9.805 1 96.69 294 ASP B CA 1
ATOM 5725 C C . ASP B 1 294 ? 7.777 -23.375 -9.641 1 96.69 294 ASP B C 1
ATOM 5727 O O . ASP B 1 294 ? 6.688 -22.812 -9.789 1 96.69 294 ASP B O 1
ATOM 5731 N N . PRO B 1 295 ? 8.844 -22.688 -9.383 1 97 295 PRO B N 1
ATOM 5732 C CA . PRO B 1 295 ? 8.797 -21.25 -9.062 1 97 295 PRO B CA 1
ATOM 5733 C C . PRO B 1 295 ? 8.469 -20.391 -10.281 1 97 295 PRO B C 1
ATOM 5735 O O . PRO B 1 295 ? 8.32 -19.172 -10.148 1 97 295 PRO B O 1
ATOM 5738 N N . THR B 1 296 ? 8.367 -20.953 -11.484 1 96.31 296 THR B N 1
ATOM 5739 C CA . THR B 1 296 ? 8.055 -20.188 -12.688 1 96.31 296 THR B CA 1
ATOM 5740 C C . THR B 1 296 ? 6.543 -20.047 -12.852 1 96.31 296 THR B C 1
ATOM 5742 O O . THR B 1 296 ? 6.074 -19.297 -13.711 1 96.31 296 THR B O 1
ATOM 5745 N N . ARG B 1 297 ? 5.789 -20.844 -12.07 1 94.06 297 ARG B N 1
ATOM 5746 C CA . ARG B 1 297 ? 4.336 -20.781 -12.156 1 94.06 297 ARG B CA 1
ATOM 5747 C C . ARG B 1 297 ? 3.795 -19.578 -11.391 1 94.06 297 ARG B C 1
ATOM 5749 O O . ARG B 1 297 ? 3.148 -19.734 -10.352 1 94.06 297 ARG B O 1
ATOM 5756 N N . LEU B 1 298 ? 3.943 -18.438 -11.992 1 93.12 298 LEU B N 1
ATOM 5757 C CA . LEU B 1 298 ? 3.615 -17.172 -11.359 1 93.12 298 LEU B CA 1
ATOM 5758 C C . LEU B 1 298 ? 2.24 -16.672 -11.805 1 93.12 298 LEU B C 1
ATOM 5760 O O . LEU B 1 298 ? 1.642 -15.82 -11.156 1 93.12 298 LEU B O 1
ATOM 5764 N N . LEU B 1 299 ? 1.774 -17.125 -12.906 1 92.81 299 LEU B N 1
ATOM 5765 C CA . LEU B 1 299 ? 0.517 -16.656 -13.477 1 92.81 299 LEU B CA 1
ATOM 5766 C C . LEU B 1 299 ? -0.618 -17.625 -13.172 1 92.81 299 LEU B C 1
ATOM 5768 O O . LEU B 1 299 ? -0.375 -18.797 -12.898 1 92.81 299 LEU B O 1
ATOM 5772 N N . LYS B 1 300 ? -1.794 -17.141 -13.219 1 84.94 300 LYS B N 1
ATOM 5773 C CA . LYS B 1 300 ? -2.988 -17.906 -12.898 1 84.94 300 LYS B CA 1
ATOM 5774 C C . LYS B 1 300 ? -3.352 -18.859 -14.047 1 84.94 300 LYS B C 1
ATOM 5776 O O . LYS B 1 300 ? -4.16 -19.766 -13.867 1 84.94 300 LYS B O 1
ATOM 5781 N N . HIS B 1 301 ? -2.705 -18.781 -15.078 1 85.88 301 HIS B N 1
ATOM 5782 C CA . HIS B 1 301 ? -3.064 -19.547 -16.281 1 85.88 301 HIS B CA 1
ATOM 5783 C C . HIS B 1 301 ? -2.564 -20.984 -16.188 1 85.88 301 HIS B C 1
ATOM 5785 O O . HIS B 1 301 ? -1.491 -21.234 -15.633 1 85.88 301 HIS B O 1
ATOM 5791 N N . PRO B 1 302 ? -3.455 -21.859 -16.609 1 80.44 302 PRO B N 1
ATOM 5792 C CA . PRO B 1 302 ? -2.963 -23.234 -16.641 1 80.44 302 PRO B CA 1
ATOM 5793 C C . PRO B 1 302 ? -1.741 -23.406 -17.547 1 80.44 302 PRO B C 1
ATOM 5795 O O . PRO B 1 302 ? -1.65 -22.766 -18.594 1 80.44 302 PRO B O 1
ATOM 5798 N N . ASN B 1 303 ? -0.785 -24.062 -17.047 1 80 303 ASN B N 1
ATOM 5799 C CA . ASN B 1 303 ? 0.436 -24.391 -17.766 1 80 303 ASN B CA 1
ATOM 5800 C C . ASN B 1 303 ? 0.663 -25.891 -17.844 1 80 303 ASN B C 1
ATOM 5802 O O . ASN B 1 303 ? 0.926 -26.531 -16.812 1 80 303 ASN B O 1
ATOM 5806 N N . GLU B 1 304 ? 0.537 -26.422 -19.031 1 79.19 304 GLU B N 1
ATOM 5807 C CA . GLU B 1 304 ? 0.613 -27.875 -19.203 1 79.19 304 GLU B CA 1
ATOM 5808 C C . GLU B 1 304 ? 2.053 -28.328 -19.422 1 79.19 304 GLU B C 1
ATOM 5810 O O . GLU B 1 304 ? 2.316 -29.531 -19.578 1 79.19 304 GLU B O 1
ATOM 5815 N N . HIS B 1 305 ? 2.941 -27.453 -19.344 1 82.75 305 HIS B N 1
ATOM 5816 C CA . HIS B 1 305 ? 4.336 -27.781 -19.594 1 82.75 305 HIS B CA 1
ATOM 5817 C C . HIS B 1 305 ? 4.945 -28.531 -18.406 1 82.75 305 HIS B C 1
ATOM 5819 O O . HIS B 1 305 ? 4.422 -28.469 -17.297 1 82.75 305 HIS B O 1
ATOM 5825 N N . MET B 1 306 ? 5.949 -29.219 -18.812 1 88.44 306 MET B N 1
ATOM 5826 C CA . MET B 1 306 ? 6.742 -29.922 -17.797 1 88.44 306 MET B CA 1
ATOM 5827 C C . MET B 1 306 ? 7.215 -28.969 -16.719 1 88.44 306 MET B C 1
ATOM 5829 O O . MET B 1 306 ? 7.484 -27.797 -16.984 1 88.44 306 MET B O 1
ATOM 5833 N N . ASN B 1 307 ? 7.238 -29.531 -15.5 1 94.44 307 ASN B N 1
ATOM 5834 C CA . ASN B 1 307 ? 7.855 -28.781 -14.406 1 94.44 307 ASN B CA 1
ATOM 5835 C C . ASN B 1 307 ? 9.242 -28.281 -14.789 1 94.44 307 ASN B C 1
ATOM 5837 O O . ASN B 1 307 ? 10.102 -29.062 -15.203 1 94.44 307 ASN B O 1
ATOM 5841 N N . THR B 1 308 ? 9.445 -27 -14.609 1 96.75 308 THR B N 1
ATOM 5842 C CA . THR B 1 308 ? 10.648 -26.391 -15.156 1 96.75 308 THR B CA 1
ATOM 5843 C C . THR B 1 308 ? 11.883 -26.828 -14.367 1 96.75 308 THR B C 1
ATOM 5845 O O . THR B 1 308 ? 12.992 -26.828 -14.898 1 96.75 308 THR B O 1
ATOM 5848 N N . VAL B 1 309 ? 11.703 -27.188 -13.133 1 98.12 309 VAL B N 1
ATOM 5849 C CA . VAL B 1 309 ? 12.812 -27.688 -12.328 1 98.12 309 VAL B CA 1
ATOM 5850 C C . VAL B 1 309 ? 13.273 -29.047 -12.859 1 98.12 309 VAL B C 1
ATOM 5852 O O . VAL B 1 309 ? 14.469 -29.281 -13.039 1 98.12 309 VAL B O 1
ATOM 5855 N N . LEU B 1 310 ? 12.297 -29.906 -13.133 1 97.56 310 LEU B N 1
ATOM 5856 C CA . LEU B 1 310 ? 12.594 -31.203 -13.703 1 97.56 310 LEU B CA 1
ATOM 5857 C C . LEU B 1 310 ? 13.273 -31.078 -15.055 1 97.56 310 LEU B C 1
ATOM 5859 O O . LEU B 1 310 ? 14.273 -31.75 -15.328 1 97.56 310 LEU B O 1
ATOM 5863 N N . ARG B 1 311 ? 12.797 -30.172 -15.812 1 96.44 311 ARG B N 1
ATOM 5864 C CA . ARG B 1 311 ? 13.406 -29.922 -17.109 1 96.44 311 ARG B CA 1
ATOM 5865 C C . ARG B 1 311 ? 14.859 -29.469 -16.953 1 96.44 311 ARG B C 1
ATOM 5867 O O . ARG B 1 311 ? 15.734 -29.906 -17.703 1 96.44 311 ARG B O 1
ATOM 5874 N N . MET B 1 312 ? 15.109 -28.656 -16.047 1 97.69 312 MET B N 1
ATOM 5875 C CA . MET B 1 312 ? 16.469 -28.156 -15.789 1 97.69 312 MET B CA 1
ATOM 5876 C C . MET B 1 312 ? 17.391 -29.297 -15.414 1 97.69 312 MET B C 1
ATOM 5878 O O . MET B 1 312 ? 18.531 -29.359 -15.883 1 97.69 312 MET B O 1
ATOM 5882 N N . PHE B 1 313 ? 16.906 -30.203 -14.625 1 97.88 313 PHE B N 1
ATOM 5883 C CA . PHE B 1 313 ? 17.719 -31.359 -14.258 1 97.88 313 PHE B CA 1
ATOM 5884 C C . PHE B 1 313 ? 18.047 -32.219 -15.477 1 97.88 313 PHE B C 1
ATOM 5886 O O . PHE B 1 313 ? 19.188 -32.625 -15.648 1 97.88 313 PHE B O 1
ATOM 5893 N N . ILE B 1 314 ? 17.047 -32.438 -16.281 1 96.94 314 ILE B N 1
ATOM 5894 C CA . ILE B 1 314 ? 17.25 -33.219 -17.484 1 96.94 314 ILE B CA 1
ATOM 5895 C C . ILE B 1 314 ? 18.312 -32.562 -18.359 1 96.94 314 ILE B C 1
ATOM 5897 O O . ILE B 1 314 ? 19.219 -33.219 -18.859 1 96.94 314 ILE B O 1
ATOM 5901 N N . ASP B 1 315 ? 18.234 -31.25 -18.484 1 97.06 315 ASP B N 1
ATOM 5902 C CA . ASP B 1 315 ? 19.188 -30.516 -19.297 1 97.06 315 ASP B CA 1
ATOM 5903 C C . ASP B 1 315 ? 20.578 -30.578 -18.688 1 97.06 315 ASP B C 1
ATOM 5905 O O . ASP B 1 315 ? 21.578 -30.797 -19.391 1 97.06 315 ASP B O 1
ATOM 5909 N N . ILE B 1 316 ? 20.688 -30.406 -17.406 1 97.31 316 ILE B N 1
ATOM 5910 C CA . ILE B 1 316 ? 21.969 -30.391 -16.719 1 97.31 316 ILE B CA 1
ATOM 5911 C C . ILE B 1 316 ? 22.641 -31.766 -16.859 1 97.31 316 ILE B C 1
ATOM 5913 O O . ILE B 1 316 ? 23.828 -31.844 -17.156 1 97.31 316 ILE B O 1
ATOM 5917 N N . PHE B 1 317 ? 21.922 -32.844 -16.75 1 97.25 317 PHE B N 1
ATOM 5918 C CA . PHE B 1 317 ? 22.484 -34.188 -16.703 1 97.25 317 PHE B CA 1
ATOM 5919 C C . PHE B 1 317 ? 22.625 -34.75 -18.109 1 97.25 317 PHE B C 1
ATOM 5921 O O . PHE B 1 317 ? 23.094 -35.906 -18.266 1 97.25 317 PHE B O 1
ATOM 5928 N N . SER B 1 318 ? 22.219 -33.969 -19.062 1 95.62 318 SER B N 1
ATOM 5929 C CA . SER B 1 318 ? 22.469 -34.375 -20.438 1 95.62 318 SER B CA 1
ATOM 5930 C C . SER B 1 318 ? 23.922 -34.125 -20.828 1 95.62 318 SER B C 1
ATOM 5932 O O . SER B 1 318 ? 24.391 -34.625 -21.859 1 95.62 318 SER B O 1
ATOM 5934 N N . HIS B 1 319 ? 24.625 -33.469 -19.953 1 94.19 319 HIS B N 1
ATOM 5935 C CA . HIS B 1 319 ? 26.031 -33.156 -20.188 1 94.19 319 HIS B CA 1
ATOM 5936 C C . HIS B 1 319 ? 26.891 -33.594 -19.016 1 94.19 319 HIS B C 1
ATOM 5938 O O . HIS B 1 319 ? 26.641 -33.219 -17.875 1 94.19 319 HIS B O 1
ATOM 5944 N N . PRO B 1 320 ? 27.922 -34.375 -19.328 1 95 320 PRO B N 1
ATOM 5945 C CA . PRO B 1 320 ? 28.766 -34.906 -18.25 1 95 320 PRO B CA 1
ATOM 5946 C C . PRO B 1 320 ? 29.422 -33.781 -17.422 1 95 320 PRO B C 1
ATOM 5948 O O . PRO B 1 320 ? 29.562 -33.906 -16.203 1 95 320 PRO B O 1
ATOM 5951 N N . ASP B 1 321 ? 29.781 -32.688 -18.078 1 94.94 321 ASP B N 1
ATOM 5952 C CA . ASP B 1 321 ? 30.453 -31.578 -17.391 1 94.94 321 ASP B CA 1
ATOM 5953 C C . ASP B 1 321 ? 29.562 -30.969 -16.312 1 94.94 321 ASP B C 1
ATOM 5955 O O . ASP B 1 321 ? 30 -30.781 -15.18 1 94.94 321 ASP B O 1
ATOM 5959 N N . THR B 1 322 ? 28.297 -30.656 -16.688 1 96.31 322 THR B N 1
ATOM 5960 C CA . THR B 1 322 ? 27.391 -30.016 -15.734 1 96.31 322 THR B CA 1
ATOM 5961 C C . THR B 1 322 ? 26.891 -31.047 -14.711 1 96.31 322 THR B C 1
ATOM 5963 O O . THR B 1 322 ? 26.672 -30.703 -13.547 1 96.31 322 THR B O 1
ATOM 5966 N N . ALA B 1 323 ? 26.734 -32.312 -15.086 1 96.12 323 ALA B N 1
ATOM 5967 C CA . ALA B 1 323 ? 26.391 -33.375 -14.148 1 96.12 323 ALA B CA 1
ATOM 5968 C C . ALA B 1 323 ? 27.453 -33.5 -13.062 1 96.12 323 ALA B C 1
ATOM 5970 O O . ALA B 1 323 ? 27.141 -33.75 -11.891 1 96.12 323 ALA B O 1
ATOM 5971 N N . GLY B 1 324 ? 28.672 -33.344 -13.484 1 95.06 324 GLY B N 1
ATOM 5972 C CA . GLY B 1 324 ? 29.812 -33.469 -12.586 1 95.06 324 GLY B CA 1
ATOM 5973 C C . GLY B 1 324 ? 29.891 -32.375 -11.555 1 95.06 324 GLY B C 1
ATOM 5974 O O . GLY B 1 324 ? 30.688 -32.438 -10.617 1 95.06 324 GLY B O 1
ATOM 5975 N N . MET B 1 325 ? 29.062 -31.375 -11.68 1 94.62 325 MET B N 1
ATOM 5976 C CA . MET B 1 325 ? 29.062 -30.266 -10.734 1 94.62 325 MET B CA 1
ATOM 5977 C C . MET B 1 325 ? 28.312 -30.625 -9.453 1 94.62 325 MET B C 1
ATOM 5979 O O . MET B 1 325 ? 28.422 -29.938 -8.445 1 94.62 325 MET B O 1
ATOM 5983 N N . PHE B 1 326 ? 27.562 -31.766 -9.477 1 95.62 326 PHE B N 1
ATOM 5984 C CA . PHE B 1 326 ? 26.844 -32.219 -8.297 1 95.62 326 PHE B CA 1
ATOM 5985 C C . PHE B 1 326 ? 27.75 -33.094 -7.426 1 95.62 326 PHE B C 1
ATOM 5987 O O . PHE B 1 326 ? 28.516 -33.938 -7.938 1 95.62 326 PHE B O 1
ATOM 5994 N N . TYR B 1 327 ? 27.672 -32.875 -6.168 1 92.56 327 TYR B N 1
ATOM 5995 C CA . TYR B 1 327 ? 28.375 -33.781 -5.242 1 92.56 327 TYR B CA 1
ATOM 5996 C C . TYR B 1 327 ? 27.703 -35.156 -5.188 1 92.56 327 TYR B C 1
ATOM 5998 O O . TYR B 1 327 ? 26.5 -35.25 -5.422 1 92.56 327 TYR B O 1
ATOM 6006 N N . THR B 1 328 ? 28.453 -36.094 -4.859 1 94.75 328 THR B N 1
ATOM 6007 C CA . THR B 1 328 ? 27.969 -37.469 -4.848 1 94.75 328 THR B CA 1
ATOM 6008 C C . THR B 1 328 ? 26.734 -37.594 -3.955 1 94.75 328 THR B C 1
ATOM 6010 O O . THR B 1 328 ? 25.75 -38.25 -4.34 1 94.75 328 THR B O 1
ATOM 6013 N N . ASN B 1 329 ? 26.797 -36.969 -2.832 1 95.12 329 ASN B N 1
ATOM 6014 C CA . ASN B 1 329 ? 25.656 -37.062 -1.922 1 95.12 329 ASN B CA 1
ATOM 6015 C C . ASN B 1 329 ? 24.422 -36.406 -2.52 1 95.12 329 ASN B C 1
ATOM 6017 O O . ASN B 1 329 ? 23.297 -36.844 -2.277 1 95.12 329 ASN B O 1
ATOM 6021 N N . ASP B 1 330 ? 24.641 -35.344 -3.26 1 96.12 330 ASP B N 1
ATOM 6022 C CA . ASP B 1 330 ? 23.516 -34.688 -3.916 1 96.12 330 ASP B CA 1
ATOM 6023 C C . ASP B 1 330 ? 22.922 -35.562 -5.012 1 96.12 330 ASP B C 1
ATOM 6025 O O . ASP B 1 330 ? 21.703 -35.594 -5.211 1 96.12 330 ASP B O 1
ATOM 6029 N N . ILE B 1 331 ? 23.766 -36.312 -5.648 1 97.25 331 ILE B N 1
ATOM 6030 C CA . ILE B 1 331 ? 23.312 -37.25 -6.68 1 97.25 331 ILE B CA 1
ATOM 6031 C C . ILE B 1 331 ? 22.484 -38.344 -6.043 1 97.25 331 ILE B C 1
ATOM 6033 O O . ILE B 1 331 ? 21.453 -38.75 -6.578 1 97.25 331 ILE B O 1
ATOM 6037 N N . LYS B 1 332 ? 22.953 -38.812 -4.93 1 97.38 332 LYS B N 1
ATOM 6038 C CA . LYS B 1 332 ? 22.203 -39.844 -4.223 1 97.38 332 LYS B CA 1
ATOM 6039 C C . LYS B 1 332 ? 20.828 -39.344 -3.816 1 97.38 332 LYS B C 1
ATOM 6041 O O . LYS B 1 332 ? 19.828 -40.062 -3.947 1 97.38 332 LYS B O 1
ATOM 6046 N N . VAL B 1 333 ? 20.828 -38.125 -3.336 1 97.31 333 VAL B N 1
ATOM 6047 C CA . VAL B 1 333 ? 19.547 -37.5 -2.975 1 97.31 333 VAL B CA 1
ATOM 6048 C C . VAL B 1 333 ? 18.656 -37.406 -4.207 1 97.31 333 VAL B C 1
ATOM 6050 O O . VAL B 1 333 ? 17.453 -37.719 -4.141 1 97.31 333 VAL B O 1
ATOM 6053 N N . LEU B 1 334 ? 19.219 -37.031 -5.32 1 98.38 334 LEU B N 1
ATOM 6054 C CA . LEU B 1 334 ? 18.469 -36.938 -6.574 1 98.38 334 LEU B CA 1
ATOM 6055 C C . LEU B 1 334 ? 17.906 -38.312 -6.977 1 98.38 334 LEU B C 1
ATOM 6057 O O . LEU B 1 334 ? 16.734 -38.406 -7.375 1 98.38 334 LEU B O 1
ATOM 6061 N N . ILE B 1 335 ? 18.703 -39.344 -6.859 1 98.12 335 ILE B N 1
ATOM 6062 C CA . ILE B 1 335 ? 18.281 -40.688 -7.195 1 98.12 335 ILE B CA 1
ATOM 6063 C C . ILE B 1 335 ? 17.125 -41.094 -6.285 1 98.12 335 ILE B C 1
ATOM 6065 O O . ILE B 1 335 ? 16.156 -41.719 -6.742 1 98.12 335 ILE B O 1
ATOM 6069 N N . ASP B 1 336 ? 17.25 -40.75 -5.023 1 98.06 336 ASP B N 1
ATOM 6070 C CA . ASP B 1 336 ? 16.156 -41.062 -4.098 1 98.06 336 ASP B CA 1
ATOM 6071 C C . ASP B 1 336 ? 14.852 -40.438 -4.562 1 98.06 336 ASP B C 1
ATOM 6073 O O . ASP B 1 336 ? 13.789 -41.062 -4.492 1 98.06 336 ASP B O 1
ATOM 6077 N N . ILE B 1 337 ? 14.922 -39.188 -4.973 1 98 337 ILE B N 1
ATOM 6078 C CA . ILE B 1 337 ? 13.742 -38.469 -5.445 1 98 337 ILE B CA 1
ATOM 6079 C C . ILE B 1 337 ? 13.18 -39.156 -6.684 1 98 337 ILE B C 1
ATOM 6081 O O . ILE B 1 337 ? 11.969 -39.375 -6.785 1 98 337 ILE B O 1
ATOM 6085 N N . VAL B 1 338 ? 14.039 -39.531 -7.637 1 98.12 338 VAL B N 1
ATOM 6086 C CA . VAL B 1 338 ? 13.633 -40.188 -8.883 1 98.12 338 VAL B CA 1
ATOM 6087 C C . VAL B 1 338 ? 12.953 -41.531 -8.578 1 98.12 338 VAL B C 1
ATOM 6089 O O . VAL B 1 338 ? 11.883 -41.812 -9.125 1 98.12 338 VAL B O 1
ATOM 6092 N N . VAL B 1 339 ? 13.555 -42.25 -7.656 1 97.94 339 VAL B N 1
ATOM 6093 C CA . VAL B 1 339 ? 13.008 -43.531 -7.27 1 97.94 339 VAL B CA 1
ATOM 6094 C C . VAL B 1 339 ? 11.625 -43.344 -6.648 1 97.94 339 VAL B C 1
ATOM 6096 O O . VAL B 1 339 ? 10.68 -44.062 -6.988 1 97.94 339 VAL B O 1
ATOM 6099 N N . ARG B 1 340 ? 11.508 -42.438 -5.77 1 97.62 340 ARG B N 1
ATOM 6100 C CA . ARG B 1 340 ? 10.227 -42.156 -5.125 1 97.62 340 ARG B CA 1
ATOM 6101 C C . ARG B 1 340 ? 9.172 -41.781 -6.152 1 97.62 340 ARG B C 1
ATOM 6103 O O . ARG B 1 340 ? 8.055 -42.281 -6.129 1 97.62 340 ARG B O 1
ATOM 6110 N N . GLN B 1 341 ? 9.5 -40.875 -7.074 1 97.19 341 GLN B N 1
ATOM 6111 C CA . GLN B 1 341 ? 8.562 -40.375 -8.078 1 97.19 341 GLN B CA 1
ATOM 6112 C C . GLN B 1 341 ? 8.141 -41.5 -9.023 1 97.19 341 GLN B C 1
ATOM 6114 O O . GLN B 1 341 ? 6.953 -41.688 -9.289 1 97.19 341 GLN B O 1
ATOM 6119 N N . LEU B 1 342 ? 9.078 -42.312 -9.453 1 96.75 342 LEU B N 1
ATOM 6120 C CA . LEU B 1 342 ? 8.789 -43.375 -10.398 1 96.75 342 LEU B CA 1
ATOM 6121 C C . LEU B 1 342 ? 7.984 -44.5 -9.734 1 96.75 342 LEU B C 1
ATOM 6123 O O . LEU B 1 342 ? 7.25 -45.219 -10.414 1 96.75 342 LEU B O 1
ATOM 6127 N N . SER B 1 343 ? 8.164 -44.625 -8.422 1 96.38 343 SER B N 1
ATOM 6128 C CA . SER B 1 343 ? 7.375 -45.594 -7.68 1 96.38 343 SER B CA 1
ATOM 6129 C C . SER B 1 343 ? 5.922 -45.156 -7.547 1 96.38 343 SER B C 1
ATOM 6131 O O . SER B 1 343 ? 5.008 -45.969 -7.551 1 96.38 343 SER B O 1
ATOM 6133 N N . ASP B 1 344 ? 5.715 -43.875 -7.453 1 95.25 344 ASP B N 1
ATOM 6134 C CA . ASP B 1 344 ? 4.398 -43.312 -7.121 1 95.25 344 ASP B CA 1
ATOM 6135 C C . ASP B 1 344 ? 3.611 -43 -8.383 1 95.25 344 ASP B C 1
ATOM 6137 O O . ASP B 1 344 ? 2.379 -43 -8.375 1 95.25 344 ASP B O 1
ATOM 6141 N N . LEU B 1 345 ? 4.25 -42.688 -9.508 1 94.75 345 LEU B N 1
ATOM 6142 C CA . LEU B 1 345 ? 3.59 -42.219 -10.711 1 94.75 345 LEU B CA 1
ATOM 6143 C C . LEU B 1 345 ? 2.941 -43.375 -11.477 1 94.75 345 LEU B C 1
ATOM 6145 O O . LEU B 1 345 ? 3.539 -44.438 -11.609 1 94.75 345 LEU B O 1
ATOM 6149 N N . ASP B 1 346 ? 1.745 -43.156 -11.93 1 92.56 346 ASP B N 1
ATOM 6150 C CA . ASP B 1 346 ? 0.97 -44.156 -12.641 1 92.56 346 ASP B CA 1
ATOM 6151 C C . ASP B 1 346 ? 1.293 -44.156 -14.133 1 92.56 346 ASP B C 1
ATOM 6153 O O . ASP B 1 346 ? 1.879 -43.219 -14.641 1 92.56 346 ASP B O 1
ATOM 6157 N N . ALA B 1 347 ? 0.832 -45.25 -14.688 1 92.62 347 ALA B N 1
ATOM 6158 C CA . ALA B 1 347 ? 0.901 -45.312 -16.141 1 92.62 347 ALA B CA 1
ATOM 6159 C C . ALA B 1 347 ? 0.074 -44.219 -16.781 1 92.62 347 ALA B C 1
ATOM 6161 O O . ALA B 1 347 ? -1.033 -43.906 -16.328 1 92.62 347 ALA B O 1
ATOM 6162 N N . GLY B 1 348 ? 0.671 -43.562 -17.688 1 91.5 348 GLY B N 1
ATOM 6163 C CA . GLY B 1 348 ? -0.05 -42.5 -18.375 1 91.5 348 GLY B CA 1
ATOM 6164 C C . GLY B 1 348 ? 0.29 -41.125 -17.859 1 91.5 348 GLY B C 1
ATOM 6165 O O . GLY B 1 348 ? -0.062 -40.125 -18.484 1 91.5 348 GLY B O 1
ATOM 6166 N N . SER B 1 349 ? 0.917 -41.094 -16.734 1 92.88 349 SER B N 1
ATOM 6167 C CA . SER B 1 349 ? 1.342 -39.781 -16.219 1 92.88 349 SER B CA 1
ATOM 6168 C C . SER B 1 349 ? 2.305 -39.094 -17.188 1 92.88 349 SER B C 1
ATOM 6170 O O . SER B 1 349 ? 3.227 -39.75 -17.703 1 92.88 349 SER B O 1
ATOM 6172 N N . THR B 1 350 ? 2.078 -37.844 -17.391 1 90.94 350 THR B N 1
ATOM 6173 C CA . THR B 1 350 ? 2.902 -37.094 -18.328 1 90.94 350 THR B CA 1
ATOM 6174 C C . THR B 1 350 ? 4.285 -36.844 -17.75 1 90.94 350 THR B C 1
ATOM 6176 O O . THR B 1 350 ? 5.223 -36.5 -18.484 1 90.94 350 THR B O 1
ATOM 6179 N N . THR B 1 351 ? 4.449 -37.031 -16.469 1 93.62 351 THR B N 1
ATOM 6180 C CA . THR B 1 351 ? 5.703 -36.719 -15.789 1 93.62 351 THR B CA 1
ATOM 6181 C C . THR B 1 351 ? 6.605 -37.938 -15.727 1 93.62 351 THR B C 1
ATOM 6183 O O . THR B 1 351 ? 7.824 -37.812 -15.602 1 93.62 351 THR B O 1
ATOM 6186 N N . ARG B 1 352 ? 6.023 -39.094 -15.789 1 95.94 352 ARG B N 1
ATOM 6187 C CA . ARG B 1 352 ? 6.77 -40.312 -15.602 1 95.94 352 ARG B CA 1
ATOM 6188 C C . ARG B 1 352 ? 7.848 -40.469 -16.672 1 95.94 352 ARG B C 1
ATOM 6190 O O . ARG B 1 352 ? 9.008 -40.75 -16.344 1 95.94 352 ARG B O 1
ATOM 6197 N N . PRO B 1 353 ? 7.551 -40.25 -17.969 1 95.31 353 PRO B N 1
ATOM 6198 C CA . PRO B 1 353 ? 8.617 -40.312 -18.969 1 95.31 353 PRO B CA 1
ATOM 6199 C C . PRO B 1 353 ? 9.766 -39.344 -18.688 1 95.31 353 PRO B C 1
ATOM 6201 O O . PRO B 1 353 ? 10.914 -39.656 -19.016 1 95.31 353 PRO B O 1
ATOM 6204 N N . CYS B 1 354 ? 9.469 -38.219 -18.109 1 95.56 354 CYS B N 1
ATOM 6205 C CA . CYS B 1 354 ? 10.492 -37.25 -17.812 1 95.56 354 CYS B CA 1
ATOM 6206 C C . CYS B 1 354 ? 11.438 -37.75 -16.734 1 95.56 354 CYS B C 1
ATOM 6208 O O . CYS B 1 354 ? 12.656 -37.562 -16.828 1 95.56 354 CYS B O 1
ATOM 6210 N N . TYR B 1 355 ? 10.898 -38.375 -15.758 1 97.25 355 TYR B N 1
ATOM 6211 C CA . TYR B 1 355 ? 11.734 -38.938 -14.688 1 97.25 355 TYR B CA 1
ATOM 6212 C C . TYR B 1 355 ? 12.555 -40.125 -15.188 1 97.25 355 TYR B C 1
ATOM 6214 O O . TYR B 1 355 ? 13.68 -40.312 -14.742 1 97.25 355 TYR B O 1
ATOM 6222 N N . LEU B 1 356 ? 11.961 -40.875 -16.094 1 97.44 356 LEU B N 1
ATOM 6223 C CA . LEU B 1 356 ? 12.711 -41.969 -16.703 1 97.44 356 LEU B CA 1
ATOM 6224 C C . LEU B 1 356 ? 13.891 -41.438 -17.5 1 97.44 356 LEU B C 1
ATOM 6226 O O . LEU B 1 356 ? 15 -41.969 -17.438 1 97.44 356 LEU B O 1
ATOM 6230 N N . GLU B 1 357 ? 13.633 -40.375 -18.203 1 96.31 357 GLU B N 1
ATOM 6231 C CA . GLU B 1 357 ? 14.703 -39.75 -18.953 1 96.31 357 GLU B CA 1
ATOM 6232 C C . GLU B 1 357 ? 15.797 -39.219 -18.031 1 96.31 357 GLU B C 1
ATOM 6234 O O . GLU B 1 357 ? 16.984 -39.375 -18.312 1 96.31 357 GLU B O 1
ATOM 6239 N N . LEU B 1 358 ? 15.375 -38.562 -17.016 1 97.75 358 LEU B N 1
ATOM 6240 C CA . LEU B 1 358 ? 16.328 -38.062 -16.031 1 97.75 358 LEU B CA 1
ATOM 6241 C C . LEU B 1 358 ? 17.172 -39.219 -15.461 1 97.75 358 LEU B C 1
ATOM 6243 O O . LEU B 1 358 ? 18.391 -39.094 -15.344 1 97.75 358 LEU B O 1
ATOM 6247 N N . CYS B 1 359 ? 16.531 -40.281 -15.141 1 97.56 359 CYS B N 1
ATOM 6248 C CA . CYS B 1 359 ? 17.219 -41.469 -14.633 1 97.56 359 CYS B CA 1
ATOM 6249 C C . CYS B 1 359 ? 18.281 -41.938 -15.625 1 97.56 359 CYS B C 1
ATOM 6251 O O . CYS B 1 359 ? 19.422 -42.188 -15.242 1 97.56 359 CYS B O 1
ATOM 6253 N N . ARG B 1 360 ? 17.875 -42.031 -16.844 1 96.94 360 ARG B N 1
ATOM 6254 C CA . ARG B 1 360 ? 18.797 -42.469 -17.891 1 96.94 360 ARG B CA 1
ATOM 6255 C C . ARG B 1 360 ? 20.031 -41.562 -17.953 1 96.94 360 ARG B C 1
ATOM 6257 O O . ARG B 1 360 ? 21.156 -42.062 -18.031 1 96.94 360 ARG B O 1
ATOM 6264 N N . ARG B 1 361 ? 19.797 -40.312 -17.844 1 96.94 361 ARG B N 1
ATOM 6265 C CA . ARG B 1 361 ? 20.891 -39.344 -17.922 1 96.94 361 ARG B CA 1
ATOM 6266 C C . ARG B 1 361 ? 21.812 -39.469 -16.703 1 96.94 361 ARG B C 1
ATOM 6268 O O . ARG B 1 361 ? 23.031 -39.312 -16.812 1 96.94 361 ARG B O 1
ATOM 6275 N N . ILE B 1 362 ? 21.266 -39.656 -15.539 1 97.5 362 ILE B N 1
ATOM 6276 C CA . ILE B 1 362 ? 22.047 -39.844 -14.32 1 97.5 362 ILE B CA 1
ATOM 6277 C C . ILE B 1 362 ? 22.953 -41.062 -14.453 1 97.5 362 ILE B C 1
ATOM 6279 O O . ILE B 1 362 ? 24.141 -41 -14.164 1 97.5 362 ILE B O 1
ATOM 6283 N N . LEU B 1 363 ? 22.375 -42.156 -14.938 1 96 363 LEU B N 1
ATOM 6284 C CA . LEU B 1 363 ? 23.125 -43.375 -15.102 1 96 363 LEU B CA 1
ATOM 6285 C C . LEU B 1 363 ? 24.25 -43.219 -16.109 1 96 363 LEU B C 1
ATOM 6287 O O . LEU B 1 363 ? 25.328 -43.781 -15.938 1 96 363 LEU B O 1
ATOM 6291 N N . ARG B 1 364 ? 24.016 -42.375 -17.047 1 95.62 364 ARG B N 1
ATOM 6292 C CA . ARG B 1 364 ? 24.953 -42.219 -18.156 1 95.62 364 ARG B CA 1
ATOM 6293 C C . ARG B 1 364 ? 26.078 -41.25 -17.797 1 95.62 364 ARG B C 1
ATOM 6295 O O . ARG B 1 364 ? 27.234 -41.469 -18.125 1 95.62 364 ARG B O 1
ATOM 6302 N N . ASN B 1 365 ? 25.719 -40.125 -17.109 1 95.81 365 ASN B N 1
ATOM 6303 C CA . ASN B 1 365 ? 26.625 -39 -17.094 1 95.81 365 ASN B CA 1
ATOM 6304 C C . ASN B 1 365 ? 27.156 -38.75 -15.688 1 95.81 365 ASN B C 1
ATOM 6306 O O . ASN B 1 365 ? 27.734 -37.688 -15.422 1 95.81 365 ASN B O 1
ATOM 6310 N N . THR B 1 366 ? 26.906 -39.656 -14.742 1 95.88 366 THR B N 1
ATOM 6311 C CA . THR B 1 366 ? 27.453 -39.531 -13.398 1 95.88 366 THR B CA 1
ATOM 6312 C C . THR B 1 366 ? 28.281 -40.781 -13.047 1 95.88 366 THR B C 1
ATOM 6314 O O . THR B 1 366 ? 28.516 -41.625 -13.891 1 95.88 366 THR B O 1
ATOM 6317 N N . ASN B 1 367 ? 28.781 -40.906 -11.812 1 93 367 ASN B N 1
ATOM 6318 C CA . ASN B 1 367 ? 29.547 -42.031 -11.344 1 93 367 ASN B CA 1
ATOM 6319 C C . ASN B 1 367 ? 28.656 -43.125 -10.734 1 93 367 ASN B C 1
ATOM 6321 O O . ASN B 1 367 ? 29.047 -43.781 -9.766 1 93 367 ASN B O 1
ATOM 6325 N N . TYR B 1 368 ? 27.531 -43.219 -11.281 1 95.12 368 TYR B N 1
ATOM 6326 C CA . TYR B 1 368 ? 26.547 -44.125 -10.727 1 95.12 368 TYR B CA 1
ATOM 6327 C C . TYR B 1 368 ? 27.125 -45.531 -10.617 1 95.12 368 TYR B C 1
ATOM 6329 O O . TYR B 1 368 ? 26.859 -46.25 -9.641 1 95.12 368 TYR B O 1
ATOM 6337 N N . GLN B 1 369 ? 27.891 -46 -11.539 1 90.81 369 GLN B N 1
ATOM 6338 C CA . GLN B 1 369 ? 28.438 -47.344 -11.586 1 90.81 369 GLN B CA 1
ATOM 6339 C C . GLN B 1 369 ? 29.312 -47.625 -10.367 1 90.81 369 GLN B C 1
ATOM 6341 O O . GLN B 1 369 ? 29.469 -48.781 -9.969 1 90.81 369 GLN B O 1
ATOM 6346 N N . GLU B 1 370 ? 29.797 -46.625 -9.805 1 92.38 370 GLU B N 1
ATOM 6347 C CA . GLU B 1 370 ? 30.703 -46.781 -8.672 1 92.38 370 GLU B CA 1
ATOM 6348 C C . GLU B 1 370 ? 29.938 -47.062 -7.387 1 92.38 370 GLU B C 1
ATOM 6350 O O . GLU B 1 370 ? 30.359 -47.875 -6.559 1 92.38 370 GLU B O 1
ATOM 6355 N N . HIS B 1 371 ? 28.781 -46.375 -7.215 1 93 371 HIS B N 1
ATOM 6356 C CA . HIS B 1 371 ? 28.094 -46.5 -5.934 1 93 371 HIS B CA 1
ATOM 6357 C C . HIS B 1 371 ? 26.781 -47.281 -6.086 1 93 371 HIS B C 1
ATOM 6359 O O . HIS B 1 371 ? 26.281 -47.844 -5.117 1 93 371 HIS B O 1
ATOM 6365 N N . GLN B 1 372 ? 26.188 -47.281 -7.227 1 94.94 372 GLN B N 1
ATOM 6366 C CA . GLN B 1 372 ? 24.984 -48.031 -7.566 1 94.94 372 GLN B CA 1
ATOM 6367 C C . GLN B 1 372 ? 23.891 -47.844 -6.52 1 94.94 372 GLN B C 1
ATOM 6369 O O . GLN B 1 372 ? 23.266 -48.812 -6.082 1 94.94 372 GLN B O 1
ATOM 6374 N N . HIS B 1 373 ? 23.797 -46.594 -6.035 1 95.38 373 HIS B N 1
ATOM 6375 C CA . HIS B 1 373 ? 22.797 -46.219 -5.047 1 95.38 373 HIS B CA 1
ATOM 6376 C C . HIS B 1 373 ? 21.391 -46.562 -5.527 1 95.38 373 HIS B C 1
ATOM 6378 O O . HIS B 1 373 ? 21 -46.219 -6.648 1 95.38 373 HIS B O 1
ATOM 6384 N N . ARG B 1 374 ? 20.578 -47.375 -4.723 1 96.56 374 ARG B N 1
ATOM 6385 C CA . ARG B 1 374 ? 19.188 -47.75 -4.961 1 96.56 374 ARG B CA 1
ATOM 6386 C C . ARG B 1 374 ? 19.047 -48.594 -6.211 1 96.56 374 ARG B C 1
ATOM 6388 O O . ARG B 1 374 ? 18.016 -48.562 -6.883 1 96.56 374 ARG B O 1
ATOM 6395 N N . LYS B 1 375 ? 20.031 -49.312 -6.555 1 96.12 375 LYS B N 1
ATOM 6396 C CA . LYS B 1 375 ? 20.031 -50.156 -7.758 1 96.12 375 LYS B CA 1
ATOM 6397 C C . LYS B 1 375 ? 18.859 -51.125 -7.754 1 96.12 375 LYS B C 1
ATOM 6399 O O . LYS B 1 375 ? 18.141 -51.25 -8.75 1 96.12 375 LYS B O 1
ATOM 6404 N N . HIS B 1 376 ? 18.641 -51.75 -6.59 1 95.38 376 HIS B N 1
ATOM 6405 C CA . HIS B 1 376 ? 17.578 -52.75 -6.488 1 95.38 376 HIS B CA 1
ATOM 6406 C C . HIS B 1 376 ? 16.203 -52.125 -6.695 1 95.38 376 HIS B C 1
ATOM 6408 O O . HIS B 1 376 ? 15.352 -52.719 -7.363 1 95.38 376 HIS B O 1
ATOM 6414 N N . ASP B 1 377 ? 16.062 -51.031 -6.164 1 96.62 377 ASP B N 1
ATOM 6415 C CA . ASP B 1 377 ? 14.797 -50.344 -6.305 1 96.62 377 ASP B CA 1
ATOM 6416 C C . ASP B 1 377 ? 14.547 -49.938 -7.758 1 96.62 377 ASP B C 1
ATOM 6418 O O . ASP B 1 377 ? 13.43 -50.094 -8.258 1 96.62 377 ASP B O 1
ATOM 6422 N N . LEU B 1 378 ? 15.578 -49.438 -8.445 1 96.31 378 LEU B N 1
ATOM 6423 C CA . LEU B 1 378 ? 15.469 -49.031 -9.852 1 96.31 378 LEU B CA 1
ATOM 6424 C C . LEU B 1 378 ? 15.102 -50.219 -10.727 1 96.31 378 LEU B C 1
ATOM 6426 O O . LEU B 1 378 ? 14.227 -50.125 -11.586 1 96.31 378 LEU B O 1
ATOM 6430 N N . MET B 1 379 ? 15.641 -51.312 -10.391 1 94.75 379 MET B N 1
ATOM 6431 C CA . MET B 1 379 ? 15.367 -52.531 -11.156 1 94.75 379 MET B CA 1
ATOM 6432 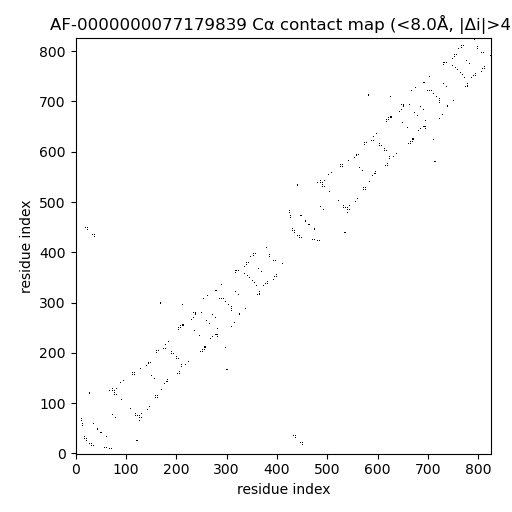C C . MET B 1 379 ? 13.922 -52.969 -10.977 1 94.75 379 MET B C 1
ATOM 6434 O O . MET B 1 379 ? 13.258 -53.375 -11.945 1 94.75 379 MET B O 1
ATOM 6438 N N . LYS B 1 380 ? 13.547 -52.938 -9.773 1 95.38 380 LYS B N 1
ATOM 6439 C CA . LYS B 1 380 ? 12.156 -53.312 -9.492 1 95.38 380 LYS B CA 1
ATOM 6440 C C . LYS B 1 380 ? 11.188 -52.406 -10.25 1 95.38 380 LYS B C 1
ATOM 6442 O O . LYS B 1 380 ? 10.195 -52.875 -10.805 1 95.38 380 LYS B O 1
ATOM 6447 N N . ILE B 1 381 ? 11.453 -51.156 -10.305 1 96.56 381 ILE B N 1
ATOM 6448 C CA . ILE B 1 381 ? 10.609 -50.188 -10.977 1 96.56 381 ILE B CA 1
ATOM 6449 C C . ILE B 1 381 ? 10.586 -50.469 -12.477 1 96.56 381 ILE B C 1
ATOM 6451 O O . ILE B 1 381 ? 9.516 -50.5 -13.094 1 96.56 381 ILE B O 1
ATOM 6455 N N . PHE B 1 382 ? 11.773 -50.719 -13.062 1 96.25 382 PHE B N 1
ATOM 6456 C CA . PHE B 1 382 ? 11.875 -51 -14.492 1 96.25 382 PHE B CA 1
ATOM 6457 C C . PHE B 1 382 ? 11.102 -52.25 -14.859 1 96.25 382 PHE B C 1
ATOM 6459 O O . PHE B 1 382 ? 10.367 -52.25 -15.844 1 96.25 382 PHE B O 1
ATOM 6466 N N . THR B 1 383 ? 11.25 -53.219 -14 1 94.44 383 THR B N 1
ATOM 6467 C CA . THR B 1 383 ? 10.547 -54.469 -14.242 1 94.44 383 THR B CA 1
ATOM 6468 C C . THR B 1 383 ? 9.039 -54.281 -14.164 1 94.44 383 THR B C 1
ATOM 6470 O O . THR B 1 383 ? 8.297 -54.781 -15.008 1 94.44 383 THR B O 1
ATOM 6473 N N . ARG B 1 384 ? 8.695 -53.625 -13.203 1 95.5 384 ARG B N 1
ATOM 6474 C CA . ARG B 1 384 ? 7.27 -53.344 -13.039 1 95.5 384 ARG B CA 1
ATOM 6475 C C . ARG B 1 384 ? 6.715 -52.594 -14.258 1 95.5 384 ARG B C 1
ATOM 6477 O O . ARG B 1 384 ? 5.672 -52.969 -14.797 1 95.5 384 ARG B O 1
ATOM 6484 N N . ILE B 1 385 ? 7.363 -51.562 -14.727 1 95.75 385 ILE B N 1
ATOM 6485 C CA . ILE B 1 385 ? 6.922 -50.781 -15.867 1 95.75 385 ILE B CA 1
ATOM 6486 C C . ILE B 1 385 ? 6.898 -51.625 -17.125 1 95.75 385 ILE B C 1
ATOM 6488 O O . ILE B 1 385 ? 5.957 -51.562 -17.922 1 95.75 385 ILE B O 1
ATOM 6492 N N . PHE B 1 386 ? 7.871 -52.469 -17.203 1 91.94 386 PHE B N 1
ATOM 6493 C CA . PHE B 1 386 ? 8 -53.344 -18.375 1 91.94 386 PHE B CA 1
ATOM 6494 C C . PHE B 1 386 ? 6.832 -54.312 -18.453 1 91.94 386 PHE B C 1
ATOM 6496 O O . PHE B 1 386 ? 6.379 -54.656 -19.547 1 91.94 386 PHE B O 1
ATOM 6503 N N . CYS B 1 387 ? 6.262 -54.75 -17.312 1 93.06 387 CYS B N 1
ATOM 6504 C CA . CYS B 1 387 ? 5.227 -55.75 -17.234 1 93.06 387 CYS B CA 1
ATOM 6505 C C . CYS B 1 387 ? 3.838 -55.156 -17.297 1 93.06 387 CYS B C 1
ATOM 6507 O O . CYS B 1 387 ? 2.832 -55.844 -17.234 1 93.06 387 CYS B O 1
ATOM 6509 N N . GLU B 1 388 ? 3.818 -53.844 -17.438 1 94.38 388 GLU B N 1
ATOM 6510 C CA . GLU B 1 388 ? 2.514 -53.219 -17.516 1 94.38 388 GLU B CA 1
ATOM 6511 C C . GLU B 1 388 ? 1.797 -53.562 -18.812 1 94.38 388 GLU B C 1
ATOM 6513 O O . GLU B 1 388 ? 2.428 -53.656 -19.875 1 94.38 388 GLU B O 1
ATOM 6518 N N . GLU B 1 389 ? 0.432 -53.75 -18.797 1 90.31 389 GLU B N 1
ATOM 6519 C CA . GLU B 1 389 ? -0.31 -54.25 -19.953 1 90.31 389 GLU B CA 1
ATOM 6520 C C . GLU B 1 389 ? -1.146 -53.156 -20.578 1 90.31 389 GLU B C 1
ATOM 6522 O O . GLU B 1 389 ? -1.797 -53.375 -21.609 1 90.31 389 GLU B O 1
ATOM 6527 N N . THR B 1 390 ? -1.024 -52.031 -20.156 1 89.94 390 THR B N 1
ATOM 6528 C CA . THR B 1 390 ? -1.856 -50.938 -20.656 1 89.94 390 THR B CA 1
ATOM 6529 C C . THR B 1 390 ? -1.188 -50.25 -21.859 1 89.94 390 THR B C 1
ATOM 6531 O O . THR B 1 390 ? 0.04 -50.156 -21.922 1 89.94 390 THR B O 1
ATOM 6534 N N . GLU B 1 391 ? -1.9 -49.781 -22.766 1 91.06 391 GLU B N 1
ATOM 6535 C CA . GLU B 1 391 ? -1.409 -49.094 -23.969 1 91.06 391 GLU B CA 1
ATOM 6536 C C . GLU B 1 391 ? -0.688 -47.812 -23.625 1 91.06 391 GLU B C 1
ATOM 6538 O O . GLU B 1 391 ? 0.28 -47.438 -24.281 1 91.06 391 GLU B O 1
ATOM 6543 N N . CYS B 1 392 ? -1.137 -47.156 -22.578 1 91 392 CYS B N 1
ATOM 6544 C CA . CYS B 1 392 ? -0.556 -45.875 -22.219 1 91 392 CYS B CA 1
ATOM 6545 C C . CYS B 1 392 ? 0.847 -46.062 -21.641 1 91 392 CYS B C 1
ATOM 6547 O O . CYS B 1 392 ? 1.587 -45.094 -21.484 1 91 392 CYS B O 1
ATOM 6549 N N . SER B 1 393 ? 1.312 -47.281 -21.469 1 92.5 393 SER B N 1
ATOM 6550 C CA . SER B 1 393 ? 2.631 -47.562 -20.906 1 92.5 393 SER B CA 1
ATOM 6551 C C . SER B 1 393 ? 3.672 -47.75 -22 1 92.5 393 SER B C 1
ATOM 6553 O O . SER B 1 393 ? 4.859 -47.906 -21.719 1 92.5 393 SER B O 1
ATOM 6555 N N . ALA B 1 394 ? 3.248 -47.75 -23.188 1 93.19 394 ALA B N 1
ATOM 6556 C CA . ALA B 1 394 ? 4.113 -48.125 -24.312 1 93.19 394 ALA B CA 1
ATOM 6557 C C . ALA B 1 394 ? 5.352 -47.219 -24.344 1 93.19 394 ALA B C 1
ATOM 6559 O O . ALA B 1 394 ? 6.473 -47.719 -24.516 1 93.19 394 ALA B O 1
ATOM 6560 N N . SER B 1 395 ? 5.141 -45.969 -24.219 1 93.25 395 SER B N 1
ATOM 6561 C CA . SER B 1 395 ? 6.262 -45.031 -24.266 1 93.25 395 SER B CA 1
ATOM 6562 C C . SER B 1 395 ? 7.238 -45.25 -23.125 1 93.25 395 SER B C 1
ATOM 6564 O O . SER B 1 395 ? 8.453 -45.219 -23.312 1 93.25 395 SER B O 1
ATOM 6566 N N . ASP B 1 396 ? 6.742 -45.531 -21.984 1 96.06 396 ASP B N 1
ATOM 6567 C CA . ASP B 1 396 ? 7.57 -45.812 -20.828 1 96.06 396 ASP B CA 1
ATOM 6568 C C . ASP B 1 396 ? 8.359 -47.125 -21.031 1 96.06 396 ASP B C 1
ATOM 6570 O O . ASP B 1 396 ? 9.547 -47.188 -20.688 1 96.06 396 ASP B O 1
ATOM 6574 N N . GLN B 1 397 ? 7.68 -48.062 -21.5 1 96.06 397 GLN B N 1
ATOM 6575 C CA . GLN B 1 397 ? 8.32 -49.344 -21.734 1 96.06 397 GLN B CA 1
ATOM 6576 C C . GLN B 1 397 ? 9.461 -49.219 -22.75 1 96.06 397 GLN B C 1
ATOM 6578 O O . GLN B 1 397 ? 10.508 -49.844 -22.578 1 96.06 397 GLN B O 1
ATOM 6583 N N . GLN B 1 398 ? 9.211 -48.438 -23.719 1 95.81 398 GLN B N 1
ATOM 6584 C CA . GLN B 1 398 ? 10.266 -48.188 -24.688 1 95.81 398 GLN B CA 1
ATOM 6585 C C . GLN B 1 398 ? 11.477 -47.531 -24.031 1 95.81 398 GLN B C 1
ATOM 6587 O O . GLN B 1 398 ? 12.617 -47.875 -24.312 1 95.81 398 GLN B O 1
ATOM 6592 N N . LEU B 1 399 ? 11.258 -46.562 -23.219 1 95.5 399 LEU B N 1
ATOM 6593 C CA . LEU B 1 399 ? 12.336 -45.875 -22.531 1 95.5 399 LEU B CA 1
ATOM 6594 C C . LEU B 1 399 ? 13.094 -46.844 -21.609 1 95.5 399 LEU B C 1
ATOM 6596 O O . LEU B 1 399 ? 14.328 -46.812 -21.562 1 95.5 399 LEU B O 1
ATOM 6600 N N . VAL B 1 400 ? 12.43 -47.656 -20.922 1 95.81 400 VAL B N 1
ATOM 6601 C CA . VAL B 1 400 ? 13.047 -48.656 -20.047 1 95.81 400 VAL B CA 1
ATOM 6602 C C . VAL B 1 400 ? 13.883 -49.625 -20.859 1 95.81 400 VAL B C 1
ATOM 6604 O O . VAL B 1 400 ? 14.984 -50 -20.438 1 95.81 400 VAL B O 1
ATOM 6607 N N . ARG B 1 401 ? 13.336 -50 -22 1 94.88 401 ARG B N 1
ATOM 6608 C CA . ARG B 1 401 ? 14.102 -50.875 -22.891 1 94.88 401 ARG B CA 1
ATOM 6609 C C . ARG B 1 401 ? 15.398 -50.219 -23.328 1 94.88 401 ARG B C 1
ATOM 6611 O O . ARG B 1 401 ? 16.453 -50.844 -23.391 1 94.88 401 ARG B O 1
ATOM 6618 N N . GLU B 1 402 ? 15.305 -49 -23.625 1 95.31 402 GLU B N 1
ATOM 6619 C CA . GLU B 1 402 ? 16.5 -48.25 -24.016 1 95.31 402 GLU B CA 1
ATOM 6620 C C . GLU B 1 402 ? 17.5 -48.188 -22.875 1 95.31 402 GLU B C 1
ATOM 6622 O O . GLU B 1 402 ? 18.703 -48.312 -23.094 1 95.31 402 GLU B O 1
ATOM 6627 N N . ILE B 1 403 ? 17.047 -48 -21.734 1 95.06 403 ILE B N 1
ATOM 6628 C CA . ILE B 1 403 ? 17.906 -47.938 -20.562 1 95.06 403 ILE B CA 1
ATOM 6629 C C . ILE B 1 403 ? 18.578 -49.281 -20.359 1 95.06 403 ILE B C 1
ATOM 6631 O O . ILE B 1 403 ? 19.797 -49.344 -20.141 1 95.06 403 ILE B O 1
ATOM 6635 N N . ALA B 1 404 ? 17.797 -50.312 -20.469 1 91.81 404 ALA B N 1
ATOM 6636 C CA . ALA B 1 404 ? 18.328 -51.688 -20.281 1 91.81 404 ALA B CA 1
ATOM 6637 C C . ALA B 1 404 ? 19.391 -52 -21.328 1 91.81 404 ALA B C 1
ATOM 6639 O O . ALA B 1 404 ? 20.406 -52.625 -21.031 1 91.81 404 ALA B O 1
ATOM 6640 N N . ASN B 1 405 ? 19.125 -51.562 -22.547 1 94.56 405 ASN B N 1
ATOM 6641 C CA . ASN B 1 405 ? 20.078 -51.781 -23.625 1 94.56 405 ASN B CA 1
ATOM 6642 C C . ASN B 1 405 ? 21.375 -51 -23.406 1 94.56 405 ASN B C 1
ATOM 6644 O O . ASN B 1 405 ? 22.453 -51.469 -23.734 1 94.56 405 ASN B O 1
ATOM 6648 N N . GLU B 1 406 ? 21.234 -49.844 -22.922 1 94.81 406 GLU B N 1
ATOM 6649 C CA . GLU B 1 406 ? 22.391 -49 -22.734 1 94.81 406 GLU B CA 1
ATOM 6650 C C . GLU B 1 406 ? 23.219 -49.406 -21.516 1 94.81 406 GLU B C 1
ATOM 6652 O O . GLU B 1 406 ? 24.438 -49.25 -21.484 1 94.81 406 GLU B O 1
ATOM 6657 N N . PHE B 1 407 ? 22.469 -49.969 -20.547 1 93.31 407 PHE B N 1
ATOM 6658 C CA . PHE B 1 407 ? 23.141 -50.344 -19.312 1 93.31 407 PHE B CA 1
ATOM 6659 C C . PHE B 1 407 ? 22.781 -51.781 -18.906 1 93.31 407 PHE B C 1
ATOM 6661 O O . PHE B 1 407 ? 22.219 -52 -17.828 1 93.31 407 PHE B O 1
ATOM 6668 N N . PRO B 1 408 ? 23.203 -52.656 -19.594 1 89.62 408 PRO B N 1
ATOM 6669 C CA . PRO B 1 408 ? 22.828 -54.062 -19.328 1 89.62 408 PRO B CA 1
ATOM 6670 C C . PRO B 1 408 ? 23.328 -54.562 -17.969 1 89.62 408 PRO B C 1
ATOM 6672 O O . PRO B 1 408 ? 22.703 -55.406 -17.359 1 89.62 408 PRO B O 1
ATOM 6675 N N . GLN B 1 409 ? 24.406 -54.031 -17.5 1 84.44 409 GLN B N 1
ATOM 6676 C CA . GLN B 1 409 ? 25 -54.469 -16.234 1 84.44 409 GLN B CA 1
ATOM 6677 C C . GLN B 1 409 ? 24.062 -54.188 -15.07 1 84.44 409 GLN B C 1
ATOM 6679 O O . GLN B 1 409 ? 24.188 -54.812 -14.016 1 84.44 409 GLN B O 1
ATOM 6684 N N . LEU B 1 410 ? 23.172 -53.25 -15.289 1 82 410 LEU B N 1
ATOM 6685 C CA . LEU B 1 410 ? 22.219 -52.906 -14.242 1 82 410 LEU B CA 1
ATOM 6686 C C . LEU B 1 410 ? 21.172 -54 -14.094 1 82 410 LEU B C 1
ATOM 6688 O O . LEU B 1 410 ? 20.578 -54.156 -13.016 1 82 410 LEU B O 1
ATOM 6692 N N . PHE B 1 411 ? 20.891 -54.688 -15.125 1 77.88 411 PHE B N 1
ATOM 6693 C CA . PHE B 1 411 ? 19.797 -55.656 -15.148 1 77.88 411 PHE B CA 1
ATOM 6694 C C . PHE B 1 411 ? 20.328 -57.094 -14.977 1 77.88 411 PHE B C 1
ATOM 6696 O O . PHE B 1 411 ? 19.562 -58.031 -14.977 1 77.88 411 PHE B O 1
ATOM 6703 N N . LYS B 1 412 ? 21.688 -57.188 -14.977 1 70.44 412 LYS B N 1
ATOM 6704 C CA . LYS B 1 412 ? 22.297 -58.469 -14.703 1 70.44 412 LYS B CA 1
ATOM 6705 C C . LYS B 1 412 ? 22.297 -58.781 -13.211 1 70.44 412 LYS B C 1
ATOM 6707 O O . LYS B 1 412 ? 22.516 -57.875 -12.391 1 70.44 412 LYS B O 1
ATOM 6712 N N . ALA B 1 413 ? 21.531 -59.938 -12.852 1 54.19 413 ALA B N 1
ATOM 6713 C CA . ALA B 1 413 ? 21.5 -60.469 -11.492 1 54.19 413 ALA B CA 1
ATOM 6714 C C . ALA B 1 413 ? 22.922 -60.688 -10.961 1 54.19 413 ALA B C 1
ATOM 6716 O O . ALA B 1 413 ? 23.828 -61.062 -11.711 1 54.19 413 ALA B O 1
#